Protein 6MFU (pdb70)

InterPro domains:
  IPR008144 Guanylate kinase-like domain [PS50052] (11-196)
  IPR008145 Guanylate kinase/L-type calcium channel beta subunit [PF00625] (11-194)
  IPR008145 Guanylate kinase/L-type calcium channel beta subunit [SM00072] (10-199)
  IPR017665 Guanylate kinase [TIGR03263] (13-195)
  IPR020590 Guanylate kinase, conserved site [PS00856] (46-63)
  IPR027417 P-loop containing nucleoside triphosphate hydrolase [G3DSA:3.40.50.300] (14-191)
  IPR027417 P-loop containing nucleoside triphosphate hydrolase [SSF52540] (12-195)

B-factor: mean 25.04, std 10.77, range [9.56, 78.14]

Foldseek 3Di:
DDFFDPVQQQAAAEEEEFPLQQPVVLVVVLCVVPPPAEAEQAKAKQDDDFPVDDQPPNHPHDHPVVVVVCVVVVQFLDKDDALRMIITGGPVSVVVTPPHRYYYYDYDRRVVSCVVRQVVDVPRHHHAYEYEYEQELVSSLCSNVVVVGDDPSSLLRSLVSNLVRVVVVLVVPHQAYAYPDPSVLSSVLVNCCSSVPPCNSPSHDDHDDYDSVVSD/DAFDPVQFQAAAEEEAFPLQQPVVLVVVLCVVPPPQEAEQAKAKQDDDFPPDDQPPNHPHDHPVVVVVCVVVVQFLDKDDALRMIITGGPVSVVVTPPHHYYYYDYDVRVVSCVVCQVVDVPRHHHAYEYEYELEVVSSLCSNVVVVGDDPSSLLRRLVSNLVRVVVVLVVPGQAYAYPDDSVLSSVLVNCCSRVPPCNSPSHDDRDDYDSVVSD/DDFFDPVQFQAAEEEEEFPLQQPVVLVVVLCVVPPPAEAEQAKAKQDDDFPPDDQPPNHPHDHPVVVVVCVVVVQFLDKDDALRMIITGGPVSVVVIPPHHYYYYDYDRRVVSCVVCQVVDVVRHHHAYEYEYEQEVVSSLCSNVVVVRDDPSSSLRRLVSNLVRVVVVLVVPHQAYAHPDPSVLSSVLVNCCSSVPPCNSPSHDDHHPYDSVVSD/DFFDPVQQQAAEEEEAFPLQQPVVLVVVLCVVPPPAEAEQAKAKQDDDFPVDDQPPNHPHDHPVVVVVCVVVVQFLDKDDALRMIITGGPVSVVVTPPHHYYYYDYDRRVVSCVVCQVVDVPRHHYAYEYEYEQEVVSSLCRNVVVPGDDPSSLLRRLVSNLVRVVVVVVVPHQAYAYPDPSVLSSVLVNCCSSVPPCNSVSHDDHHPYDSVVSD

Secondary structure (DSSP, 8-state):
-PPPPHHHHTS-EEEE--TTSSHHHHHHHHHHHSTTTEEE--EEESSPPPTT--BTTTEEE--HHHHHHHHHTT-EEEEEEETTEEEEEEHHHHHTTTTSEEEEE--HHHHHHHHHHGGGSSSPP--EEEEEE-S-HHHHHHHHHHH--S-HHHHHHHHHHHHHHHHHHTT--SSEEEE-SSHHHHHHHHHHHHHT-TTGGG-PPPPPP--GGGG-/-PPPHHHHTS-EEEE--TTSSHHHHHHHHHHHSTTTEEE--EEE-SPPPTT--BTTTEEE--HHHHHHHHHTT-EEEEEEETTEEEEEEHHHHHTTTTSEEEEE--HHHHHHHHHHGGGSSSPP--EEEEEE-S-HHHHHHHHHHT----HHHHHHHHHHHHHHHHHHTTT-SSEEEE-SSHHHHHHHHHHHHHT-TTGGG-PPPPPP--GGGG-/-PPPPHHHHTS-EEEE--TTSSHHHHHHHHHHHSTTTEEE--EEESSPPPTT--BTTTEEE--HHHHHHHHHTT-EEEEEEETTEEEEEEHHHHHTTTTSEEEEE--HHHHHHHHHHGGGSSSPP--EEEEEE-S-HHHHHHHHHHH--S-HHHHHHHHHHHHHHHHHHTT--SSEEEE-SSHHHHHHHHHHHHHT-TTGGGS--PPP---GGGG-/-PPPHHHHTS-EEEE--TTSSHHHHHHHHHHHSTTTEEE--EEESSPPPTT--BTTTEEE--HHHHHHHHHTT-EEEEEEETTEEEEEEHHHHHTTTTSEEEEE--HHHHHHHHHHGGGSSSPP--EEEEEE-S-HHHHHHHHHHH--S-HHHHHHHHHHHHHHHHHHTTT-SSEEEE-SSHHHHHHHHHHHHHT-TTGGG---PPP---GGGG-

Organism: Cryptococcus neoformans (strain H99 / ATCC 208821 / CBS 10515 / FGSC 9487) (NCBI:txid235443)

Radius of gyration: 35.66 Å; Cα contacts (8 Å, |Δi|>4): 1649; chains: 4; bounding box: 73×73×97 Å

Structure (mmCIF, N/CA/C/O backbone):
data_6MFU
#
_entry.id   6MFU
#
_cell.length_a   58.670
_cell.length_b   99.150
_cell.length_c   90.050
_cell.angle_alpha   90.000
_cell.angle_beta   91.230
_cell.angle_gamma   90.000
#
_symmetry.space_group_name_H-M   'P 1 21 1'
#
loop_
_entity.id
_entity.type
_entity.pdbx_description
1 polymer 'Guanylate kinase'
2 non-polymer "GUANOSINE-5'-MONOPHOSPHATE"
3 non-polymer "ADENOSINE-5'-DIPHOSPHATE"
4 water water
#
loop_
_atom_site.group_PDB
_atom_site.id
_atom_site.type_symbol
_atom_site.label_atom_id
_atom_site.label_alt_id
_atom_site.label_comp_id
_atom_site.label_asym_id
_atom_site.label_entity_id
_atom_site.label_seq_id
_atom_site.pdbx_PDB_ins_code
_atom_site.Cartn_x
_atom_site.Cartn_y
_atom_site.Cartn_z
_atom_site.occupancy
_atom_site.B_iso_or_equiv
_atom_site.auth_seq_id
_atom_site.auth_comp_id
_atom_site.auth_asym_id
_atom_site.auth_atom_id
_atom_site.pdbx_PDB_model_num
ATOM 1 N N . SER A 1 10 ? 40.276 -1.392 -4.033 1.00 60.81 2 SER A N 1
ATOM 2 C CA . SER A 1 10 ? 40.399 -0.609 -2.808 1.00 60.38 2 SER A CA 1
ATOM 3 C C . SER A 1 10 ? 39.173 0.285 -2.618 1.00 53.92 2 SER A C 1
ATOM 4 O O . SER A 1 10 ? 38.223 0.213 -3.400 1.00 53.82 2 SER A O 1
ATOM 7 N N . ARG A 1 11 ? 39.186 1.112 -1.570 1.00 48.15 3 ARG A N 1
ATOM 8 C CA . ARG A 1 11 ? 38.080 2.021 -1.323 1.00 43.76 3 ARG A CA 1
ATOM 9 C C . ARG A 1 11 ? 38.017 3.070 -2.430 1.00 38.55 3 ARG A C 1
ATOM 10 O O . ARG A 1 11 ? 39.023 3.356 -3.084 1.00 42.05 3 ARG A O 1
ATOM 18 N N . PRO A 1 12 ? 36.840 3.642 -2.670 1.00 33.04 4 PRO A N 1
ATOM 19 C CA . PRO A 1 12 ? 36.723 4.688 -3.688 1.00 29.01 4 PRO A CA 1
ATOM 20 C C . PRO A 1 12 ? 37.435 5.959 -3.248 1.00 24.78 4 PRO A C 1
ATOM 21 O O . PRO A 1 12 ? 37.800 6.143 -2.081 1.00 23.89 4 PRO A O 1
ATOM 25 N N . ILE A 1 13 ? 37.620 6.855 -4.219 1.00 21.10 5 ILE A N 1
ATOM 26 C CA . ILE A 1 13 ? 38.170 8.169 -3.910 1.00 17.34 5 ILE A CA 1
ATOM 27 C C . ILE A 1 13 ? 37.234 8.901 -2.957 1.00 18.43 5 ILE A C 1
ATOM 28 O O . ILE A 1 13 ? 36.005 8.761 -3.030 1.00 22.18 5 ILE A O 1
ATOM 33 N N . ASN A 1 14 ? 37.818 9.642 -2.028 1.00 17.29 6 ASN A N 1
ATOM 34 C CA . ASN A 1 14 ? 37.050 10.444 -1.078 1.00 17.50 6 ASN A CA 1
ATOM 35 C C . ASN A 1 14 ? 36.315 11.552 -1.822 1.00 16.87 6 ASN A C 1
ATOM 36 O O . ASN A 1 14 ? 36.959 12.391 -2.460 1.00 17.71 6 ASN A O 1
ATOM 41 N N . PRO A 1 15 ? 34.981 11.597 -1.776 1.00 16.54 7 PRO A N 1
ATOM 42 C CA . PRO A 1 15 ? 34.264 12.692 -2.455 1.00 17.85 7 PRO A CA 1
ATOM 43 C C . PRO A 1 15 ? 34.763 14.070 -2.071 1.00 16.95 7 PRO A C 1
ATOM 44 O O . PRO A 1 15 ? 34.660 15.020 -2.861 1.00 18.73 7 PRO A O 1
ATOM 48 N N . ASP A 1 16 ? 35.318 14.210 -0.868 1.00 17.17 8 ASP A N 1
ATOM 49 C CA . ASP A 1 16 ? 35.741 15.513 -0.386 1.00 15.56 8 ASP A CA 1
ATOM 50 C C . ASP A 1 16 ? 36.987 16.031 -1.078 1.00 16.73 8 ASP A C 1
ATOM 51 O O . ASP A 1 16 ? 37.327 17.208 -0.907 1.00 20.57 8 ASP A O 1
ATOM 56 N N . VAL A 1 17 ? 37.700 15.195 -1.834 1.00 15.58 9 VAL A N 1
ATOM 57 C CA . VAL A 1 17 ? 38.888 15.674 -2.525 1.00 16.77 9 VAL A CA 1
ATOM 58 C C . VAL A 1 17 ? 38.734 15.649 -4.028 1.00 16.93 9 VAL A C 1
ATOM 59 O O . VAL A 1 17 ? 39.608 16.185 -4.719 1.00 16.34 9 VAL A O 1
ATOM 63 N N . VAL A 1 18 ? 37.646 15.082 -4.559 1.00 15.61 10 VAL A N 1
ATOM 64 C CA A VAL A 1 18 ? 37.476 14.951 -6.013 0.60 16.67 10 VAL A CA 1
ATOM 65 C CA B VAL A 1 18 ? 37.582 14.939 -6.009 0.40 17.35 10 VAL A CA 1
ATOM 66 C C . VAL A 1 18 ? 37.611 16.299 -6.697 1.00 19.03 10 VAL A C 1
ATOM 67 O O . VAL A 1 18 ? 38.188 16.420 -7.786 1.00 20.60 10 VAL A O 1
ATOM 74 N N . ASN A 1 19 ? 37.049 17.340 -6.084 1.00 20.82 11 ASN A N 1
ATOM 75 C CA . ASN A 1 19 ? 37.034 18.642 -6.730 1.00 20.90 11 ASN A CA 1
ATOM 76 C C . ASN A 1 19 ? 38.113 19.566 -6.186 1.00 20.49 11 ASN A C 1
ATOM 77 O O . ASN A 1 19 ? 38.049 20.782 -6.397 1.00 25.34 11 ASN A O 1
ATOM 82 N N . ARG A 1 20 ? 39.122 19.005 -5.525 1.00 15.24 12 ARG A N 1
ATOM 83 C CA . ARG A 1 20 ? 40.274 19.746 -5.021 1.00 14.98 12 ARG A CA 1
ATOM 84 C C . ARG A 1 20 ? 41.496 19.316 -5.819 1.00 15.17 12 ARG A C 1
ATOM 85 O O . ARG A 1 20 ? 42.087 18.269 -5.524 1.00 16.46 12 ARG A O 1
ATOM 93 N N . PRO A 1 21 ? 41.900 20.058 -6.845 1.00 15.88 13 PRO A N 1
ATOM 94 C CA . PRO A 1 21 ? 43.041 19.623 -7.656 1.00 14.67 13 PRO A CA 1
ATOM 95 C C . PRO A 1 21 ? 44.262 19.363 -6.795 1.00 14.93 13 PRO A C 1
ATOM 96 O O . PRO A 1 21 ? 44.564 20.128 -5.879 1.00 15.83 13 PRO A O 1
ATOM 100 N N . LEU A 1 22 ? 44.947 18.251 -7.082 1.00 13.26 14 LEU A N 1
ATOM 101 C CA . LEU A 1 22 ? 46.190 17.913 -6.399 1.00 14.63 14 LEU A CA 1
ATOM 102 C C . LEU A 1 22 ? 47.338 18.455 -7.237 1.00 14.03 14 LEU A C 1
ATOM 103 O O . LEU A 1 22 ? 47.493 18.081 -8.399 1.00 14.01 14 LEU A O 1
ATOM 108 N N . VAL A 1 23 ? 48.091 19.388 -6.678 1.00 13.77 15 VAL A N 1
ATOM 109 C CA . VAL A 1 23 ? 49.159 20.061 -7.396 1.00 13.41 15 VAL A CA 1
ATOM 110 C C . VAL A 1 23 ? 50.452 19.523 -6.814 1.00 16.21 15 VAL A C 1
ATOM 111 O O . VAL A 1 23 ? 50.712 19.688 -5.616 1.00 18.88 15 VAL A O 1
ATOM 115 N N . ILE A 1 24 ? 51.249 18.849 -7.641 1.00 14.46 16 ILE A N 1
ATOM 116 C CA A ILE A 1 24 ? 52.491 18.223 -7.210 0.69 15.64 16 ILE A CA 1
ATOM 117 C CA B ILE A 1 24 ? 52.493 18.243 -7.181 0.31 16.04 16 ILE A CA 1
ATOM 118 C C . ILE A 1 24 ? 53.657 19.035 -7.753 1.00 14.94 16 ILE A C 1
ATOM 119 O O . ILE A 1 24 ? 53.703 19.331 -8.954 1.00 17.77 16 ILE A O 1
ATOM 128 N N . CYS A 1 25 ? 54.603 19.378 -6.882 1.00 16.20 17 CYS A N 1
ATOM 129 C CA A CYS A 1 25 ? 55.740 20.224 -7.216 0.29 16.93 17 CYS A CA 1
ATOM 130 C CA B CYS A 1 25 ? 55.767 20.106 -7.342 0.71 17.62 17 CYS A CA 1
ATOM 131 C C . CYS A 1 25 ? 56.990 19.607 -6.601 1.00 16.46 17 CYS A C 1
ATOM 132 O O . CYS A 1 25 ? 56.904 18.917 -5.594 1.00 18.87 17 CYS A O 1
ATOM 137 N N . GLY A 1 26 ? 58.147 19.885 -7.184 1.00 18.44 18 GLY A N 1
ATOM 138 C CA . GLY A 1 26 ? 59.372 19.464 -6.553 1.00 18.31 18 GLY A CA 1
ATOM 139 C C . GLY A 1 26 ? 60.505 19.632 -7.531 1.00 18.30 18 GLY A C 1
ATOM 140 O O . GLY A 1 26 ? 60.287 19.787 -8.741 1.00 17.46 18 GLY A O 1
ATOM 141 N N . PRO A 1 27 ? 61.736 19.590 -7.022 1.00 17.91 19 PRO A N 1
ATOM 142 C CA . PRO A 1 27 ? 62.912 19.801 -7.878 1.00 18.42 19 PRO A CA 1
ATOM 143 C C . PRO A 1 27 ? 62.964 18.803 -9.024 1.00 20.60 19 PRO A C 1
ATOM 144 O O . PRO A 1 27 ? 62.573 17.643 -8.884 1.00 19.41 19 PRO A O 1
ATOM 148 N N . SER A 1 28 ? 63.437 19.271 -10.170 1.00 18.91 20 SER A N 1
ATOM 149 C CA . SER A 1 28 ? 63.554 18.398 -11.328 1.00 18.04 20 SER A CA 1
ATOM 150 C C . SER A 1 28 ? 64.478 17.222 -11.019 1.00 21.89 20 SER A C 1
ATOM 151 O O . SER A 1 28 ? 65.584 17.405 -10.501 1.00 21.03 20 SER A O 1
ATOM 154 N N . GLY A 1 29 ? 64.022 16.011 -11.348 1.00 21.92 21 GLY A N 1
ATOM 155 C CA . GLY A 1 29 ? 64.761 14.797 -11.054 1.00 20.57 21 GLY A CA 1
ATOM 156 C C . GLY A 1 29 ? 64.360 14.113 -9.761 1.00 20.06 21 GLY A C 1
ATOM 157 O O . GLY A 1 29 ? 64.884 13.036 -9.465 1.00 22.75 21 GLY A O 1
ATOM 158 N N . THR A 1 30 ? 63.458 14.709 -8.979 1.00 18.56 22 THR A N 1
ATOM 159 C CA . THR A 1 30 ? 63.085 14.092 -7.711 1.00 18.36 22 THR A CA 1
ATOM 160 C C . THR A 1 30 ? 62.355 12.773 -7.921 1.00 20.79 22 THR A C 1
ATOM 161 O O . THR A 1 30 ? 62.556 11.819 -7.153 1.00 22.03 22 THR A O 1
ATOM 165 N N . GLY A 1 31 ? 61.478 12.708 -8.929 1.00 18.16 23 GLY A N 1
ATOM 166 C CA . GLY A 1 31 ? 60.715 11.503 -9.203 1.00 18.28 23 GLY A CA 1
ATOM 167 C C . GLY A 1 31 ? 59.220 11.703 -9.375 1.00 19.06 23 GLY A C 1
ATOM 168 O O . GLY A 1 31 ? 58.450 10.743 -9.252 1.00 20.62 23 GLY A O 1
ATOM 169 N N . LYS A 1 32 ? 58.802 12.932 -9.702 1.00 16.68 24 LYS A N 1
ATOM 170 C CA . LYS A 1 32 ? 57.382 13.239 -9.877 1.00 16.65 24 LYS A CA 1
ATOM 171 C C . LYS A 1 32 ? 56.746 12.364 -10.960 1.00 16.91 24 LYS A C 1
ATOM 172 O O . LYS A 1 32 ? 55.721 11.718 -10.733 1.00 18.50 24 LYS A O 1
ATOM 178 N N . SER A 1 33 ? 57.331 12.348 -12.161 1.00 18.49 25 SER A N 1
ATOM 179 C CA A SER A 1 33 ? 56.744 11.562 -13.238 0.43 19.25 25 SER A CA 1
ATOM 180 C CA B SER A 1 33 ? 56.760 11.561 -13.246 0.57 19.30 25 SER A CA 1
ATOM 181 C C . SER A 1 33 ? 56.740 10.076 -12.904 1.00 21.02 25 SER A C 1
ATOM 182 O O . SER A 1 33 ? 55.762 9.370 -13.191 1.00 19.73 25 SER A O 1
ATOM 187 N N . THR A 1 34 ? 57.825 9.582 -12.299 1.00 17.83 26 THR A N 1
ATOM 188 C CA . THR A 1 34 ? 57.908 8.179 -11.925 1.00 19.27 26 THR A CA 1
ATOM 189 C C . THR A 1 34 ? 56.771 7.802 -10.985 1.00 22.70 26 THR A C 1
ATOM 190 O O . THR A 1 34 ? 56.085 6.796 -11.194 1.00 20.48 26 THR A O 1
ATOM 194 N N . LEU A 1 35 ? 56.558 8.607 -9.940 1.00 19.18 27 LEU A N 1
ATOM 195 C CA . LEU A 1 35 ? 55.525 8.272 -8.970 1.00 18.48 27 LEU A CA 1
ATOM 196 C C . LEU A 1 35 ? 54.132 8.415 -9.571 1.00 17.55 27 LEU A C 1
ATOM 197 O O . LEU A 1 35 ? 53.246 7.598 -9.286 1.00 21.01 27 LEU A O 1
ATOM 202 N N . LEU A 1 36 ? 53.912 9.449 -10.395 1.00 18.77 28 LEU A N 1
ATOM 203 C CA . LEU A 1 36 ? 52.588 9.644 -10.982 1.00 18.85 28 LEU A CA 1
ATOM 204 C C . LEU A 1 36 ? 52.227 8.503 -11.916 1.00 21.52 28 LEU A C 1
ATOM 205 O O . LEU A 1 36 ? 51.075 8.051 -11.940 1.00 21.28 28 LEU A O 1
ATOM 210 N N . LYS A 1 37 ? 53.197 8.011 -12.688 1.00 20.58 29 LYS A N 1
ATOM 211 C CA . LYS A 1 37 ? 52.892 6.897 -13.567 1.00 20.12 29 LYS A CA 1
ATOM 212 C C . LYS A 1 37 ? 52.390 5.703 -12.771 1.00 22.35 29 LYS A C 1
ATOM 213 O O . LYS A 1 37 ? 51.428 5.040 -13.171 1.00 23.36 29 LYS A O 1
ATOM 219 N N . THR A 1 38 ? 53.009 5.427 -11.627 1.00 22.86 30 THR A N 1
ATOM 220 C CA . THR A 1 38 ? 52.565 4.305 -10.812 1.00 20.50 30 THR A CA 1
ATOM 221 C C . THR A 1 38 ? 51.200 4.586 -10.192 1.00 23.99 30 THR A C 1
ATOM 222 O O . THR A 1 38 ? 50.353 3.694 -10.109 1.00 21.92 30 THR A O 1
ATOM 226 N N . LEU A 1 39 ? 50.966 5.822 -9.758 1.00 21.22 31 LEU A N 1
ATOM 227 C CA . LEU A 1 39 ? 49.664 6.158 -9.193 1.00 19.51 31 LEU A CA 1
ATOM 228 C C . LEU A 1 39 ? 48.542 5.879 -10.188 1.00 20.38 31 LEU A C 1
ATOM 229 O O . LEU A 1 39 ? 47.537 5.242 -9.850 1.00 21.71 31 LEU A O 1
ATOM 234 N N . PHE A 1 40 ? 48.716 6.325 -11.434 1.00 20.70 32 PHE A N 1
ATOM 235 C CA A PHE A 1 40 ? 47.658 6.169 -12.426 0.47 21.19 32 PHE A CA 1
ATOM 236 C CA B PHE A 1 40 ? 47.662 6.171 -12.431 0.53 21.17 32 PHE A CA 1
ATOM 237 C C . PHE A 1 40 ? 47.445 4.713 -12.811 1.00 24.78 32 PHE A C 1
ATOM 238 O O . PHE A 1 40 ? 46.320 4.319 -13.134 1.00 27.51 32 PHE A O 1
ATOM 253 N N . GLU A 1 41 ? 48.492 3.894 -12.781 1.00 23.28 33 GLU A N 1
ATOM 254 C CA A GLU A 1 41 ? 48.309 2.468 -13.020 0.54 26.43 33 GLU A CA 1
ATOM 255 C CA B GLU A 1 41 ? 48.244 2.487 -13.047 0.46 26.31 33 GLU A CA 1
ATOM 256 C C . GLU A 1 41 ? 47.588 1.803 -11.854 1.00 25.70 33 GLU A C 1
ATOM 257 O O . GLU A 1 41 ? 46.816 0.860 -12.047 1.00 28.21 33 GLU A O 1
ATOM 268 N N . SER A 1 42 ? 47.836 2.277 -10.633 1.00 25.02 34 SER A N 1
ATOM 269 C CA A SER A 1 42 ? 47.214 1.689 -9.449 0.56 23.26 34 SER A CA 1
ATOM 270 C CA B SER A 1 42 ? 47.198 1.648 -9.486 0.44 23.14 34 SER A CA 1
ATOM 271 C C . SER A 1 42 ? 45.743 2.067 -9.322 1.00 24.97 34 SER A C 1
ATOM 272 O O . SER A 1 42 ? 44.963 1.319 -8.722 1.00 25.98 34 SER A O 1
ATOM 277 N N . GLN A 1 43 ? 45.357 3.233 -9.841 1.00 21.30 35 GLN A N 1
ATOM 278 C CA . GLN A 1 43 ? 43.994 3.746 -9.703 1.00 22.06 35 GLN A CA 1
ATOM 279 C C . GLN A 1 43 ? 43.497 4.217 -11.063 1.00 21.82 35 GLN A C 1
ATOM 280 O O . GLN A 1 43 ? 43.343 5.419 -11.298 1.00 23.38 35 GLN A O 1
ATOM 286 N N . PRO A 1 44 ? 43.223 3.297 -11.983 1.00 26.71 36 PRO A N 1
ATOM 287 C CA . PRO A 1 44 ? 42.756 3.717 -13.308 1.00 28.73 36 PRO A CA 1
ATOM 288 C C . PRO A 1 44 ? 41.364 4.331 -13.243 1.00 27.41 36 PRO A C 1
ATOM 289 O O . PRO A 1 44 ? 40.582 4.085 -12.317 1.00 28.76 36 PRO A O 1
ATOM 293 N N . ASN A 1 45 ? 41.081 5.179 -14.236 1.00 24.25 37 ASN A N 1
ATOM 294 C CA . ASN A 1 45 ? 39.782 5.838 -14.400 1.00 31.31 37 ASN A CA 1
ATOM 295 C C . ASN A 1 45 ? 39.381 6.680 -13.193 1.00 28.68 37 ASN A C 1
ATOM 296 O O . ASN A 1 45 ? 38.188 6.902 -12.957 1.00 36.76 37 ASN A O 1
ATOM 301 N N . THR A 1 46 ? 40.344 7.127 -12.398 1.00 21.70 38 THR A N 1
ATOM 302 C CA . THR A 1 46 ? 40.073 7.937 -11.216 1.00 19.64 38 THR A CA 1
ATOM 303 C C . THR A 1 46 ? 40.593 9.356 -11.340 1.00 21.15 38 THR A C 1
ATOM 304 O O . THR A 1 46 ? 39.930 10.309 -10.909 1.00 24.04 38 THR A O 1
ATOM 308 N N . PHE A 1 47 ? 41.771 9.520 -11.923 1.00 19.84 39 PHE A N 1
ATOM 309 C CA . PHE A 1 47 ? 42.458 10.797 -11.971 1.00 16.87 39 PHE A CA 1
ATOM 310 C C . PHE A 1 47 ? 42.521 11.316 -13.398 1.00 20.31 39 PHE A C 1
ATOM 311 O O . PHE A 1 47 ? 42.486 10.544 -14.358 1.00 22.75 39 PHE A O 1
ATOM 319 N N . GLY A 1 48 ? 42.583 12.635 -13.517 1.00 18.21 40 GLY A N 1
ATOM 320 C CA . GLY A 1 48 ? 42.881 13.246 -14.800 1.00 18.45 40 GLY A CA 1
ATOM 321 C C . GLY A 1 48 ? 44.207 13.963 -14.709 1.00 19.31 40 GLY A C 1
ATOM 322 O O . GLY A 1 48 ? 44.390 14.817 -13.829 1.00 20.13 40 GLY A O 1
ATOM 323 N N . PHE A 1 49 ? 45.141 13.640 -15.599 1.00 17.59 41 PHE A N 1
ATOM 324 C CA . PHE A 1 49 ? 46.430 14.314 -15.604 1.00 15.50 41 PHE A CA 1
ATOM 325 C C . PHE A 1 49 ? 46.333 15.544 -16.491 1.00 16.10 41 PHE A C 1
ATOM 326 O O . PHE A 1 49 ? 46.058 15.425 -17.692 1.00 17.56 41 PHE A O 1
ATOM 334 N N . SER A 1 50 ? 46.541 16.721 -15.899 1.00 14.52 42 SER A N 1
ATOM 335 C CA . SER A 1 50 ? 46.516 17.949 -16.672 1.00 13.35 42 SER A CA 1
ATOM 336 C C . SER A 1 50 ? 47.668 17.956 -17.670 1.00 16.03 42 SER A C 1
ATOM 337 O O . SER A 1 50 ? 48.837 17.893 -17.280 1.00 15.58 42 SER A O 1
ATOM 340 N N . VAL A 1 51 ? 47.341 18.095 -18.953 1.00 13.69 43 VAL A N 1
ATOM 341 C CA . VAL A 1 51 ? 48.344 18.126 -20.015 1.00 13.67 43 VAL A CA 1
ATOM 342 C C . VAL A 1 51 ? 48.739 19.584 -20.246 1.00 13.71 43 VAL A C 1
ATOM 343 O O . VAL A 1 51 ? 48.014 20.349 -20.885 1.00 15.23 43 VAL A O 1
ATOM 347 N N . SER A 1 52 ? 49.869 19.974 -19.668 1.00 15.24 44 SER A N 1
ATOM 348 C CA . SER A 1 52 ? 50.449 21.300 -19.840 1.00 13.80 44 SER A CA 1
ATOM 349 C C . SER A 1 52 ? 50.923 21.523 -21.268 1.00 13.09 44 SER A C 1
ATOM 350 O O . SER A 1 52 ? 51.243 20.589 -22.008 1.00 15.06 44 SER A O 1
ATOM 353 N N . HIS A 1 53 ? 50.997 22.797 -21.644 1.00 14.72 45 HIS A N 1
ATOM 354 C CA . HIS A 1 53 ? 51.771 23.199 -22.811 1.00 13.57 45 HIS A CA 1
ATOM 355 C C . HIS A 1 53 ? 53.209 23.454 -22.414 1.00 14.19 45 HIS A C 1
ATOM 356 O O . HIS A 1 53 ? 53.481 23.948 -21.316 1.00 14.71 45 HIS A O 1
ATOM 363 N N . THR A 1 54 ? 54.139 23.122 -23.317 1.00 13.68 46 THR A N 1
ATOM 364 C CA . THR A 1 54 ? 55.527 23.515 -23.128 1.00 14.55 46 THR A CA 1
ATOM 365 C C . THR A 1 54 ? 56.149 23.867 -24.465 1.00 14.42 46 THR A C 1
ATOM 366 O O . THR A 1 54 ? 55.729 23.381 -25.521 1.00 16.24 46 THR A O 1
ATOM 370 N N . THR A 1 55 ? 57.166 24.725 -24.400 1.00 17.54 47 THR A N 1
ATOM 371 C CA . THR A 1 55 ? 57.991 25.020 -25.568 1.00 15.71 47 THR A CA 1
ATOM 372 C C . THR A 1 55 ? 59.270 24.195 -25.599 1.00 16.32 47 THR A C 1
ATOM 373 O O . THR A 1 55 ? 60.027 24.297 -26.573 1.00 20.22 47 THR A O 1
ATOM 377 N N . ARG A 1 56 ? 59.556 23.405 -24.558 1.00 17.04 48 ARG A N 1
ATOM 378 C CA . ARG A 1 56 ? 60.725 22.544 -24.659 1.00 19.87 48 ARG A CA 1
ATOM 379 C C . ARG A 1 56 ? 60.468 21.414 -25.659 1.00 20.85 48 ARG A C 1
ATOM 380 O O . ARG A 1 56 ? 59.332 21.129 -26.046 1.00 21.50 48 ARG A O 1
ATOM 388 N N . LYS A 1 57 ? 61.541 20.767 -26.071 1.00 22.18 49 LYS A N 1
ATOM 389 C CA . LYS A 1 57 ? 61.408 19.688 -27.041 1.00 24.03 49 LYS A CA 1
ATOM 390 C C . LYS A 1 57 ? 61.056 18.375 -26.344 1.00 23.32 49 LYS A C 1
ATOM 391 O O . LYS A 1 57 ? 61.441 18.148 -25.195 1.00 23.27 49 LYS A O 1
ATOM 397 N N . PRO A 1 58 ? 60.309 17.502 -27.012 1.00 21.92 50 PRO A N 1
ATOM 398 C CA . PRO A 1 58 ? 59.989 16.197 -26.419 1.00 23.04 50 PRO A CA 1
ATOM 399 C C . PRO A 1 58 ? 61.230 15.360 -26.147 1.00 23.59 50 PRO A C 1
ATOM 400 O O . PRO A 1 58 ? 62.205 15.368 -26.913 1.00 27.73 50 PRO A O 1
ATOM 404 N N . ARG A 1 59 ? 61.164 14.623 -25.041 1.00 23.50 51 ARG A N 1
ATOM 405 C CA . ARG A 1 59 ? 62.117 13.581 -24.706 1.00 23.22 51 ARG A CA 1
ATOM 406 C C . ARG A 1 59 ? 61.759 12.301 -25.439 1.00 24.45 51 ARG A C 1
ATOM 407 O O . ARG A 1 59 ? 60.615 12.119 -25.869 1.00 24.81 51 ARG A O 1
ATOM 415 N N A PRO A 1 60 ? 62.720 11.392 -25.586 0.45 25.99 52 PRO A N 1
ATOM 416 N N B PRO A 1 60 ? 62.714 11.377 -25.575 0.55 26.00 52 PRO A N 1
ATOM 417 C CA A PRO A 1 60 ? 62.395 10.070 -26.124 0.45 27.35 52 PRO A CA 1
ATOM 418 C CA B PRO A 1 60 ? 62.454 10.172 -26.385 0.55 27.44 52 PRO A CA 1
ATOM 419 C C A PRO A 1 60 ? 61.297 9.421 -25.297 0.45 30.64 52 PRO A C 1
ATOM 420 C C B PRO A 1 60 ? 61.194 9.406 -26.007 0.55 30.09 52 PRO A C 1
ATOM 421 O O A PRO A 1 60 ? 61.287 9.503 -24.067 0.45 27.40 52 PRO A O 1
ATOM 422 O O B PRO A 1 60 ? 60.505 8.897 -26.899 0.55 32.30 52 PRO A O 1
ATOM 429 N N A GLY A 1 61 ? 60.344 8.808 -25.988 0.45 30.74 53 GLY A N 1
ATOM 430 N N B GLY A 1 61 ? 60.857 9.324 -24.721 0.55 28.91 53 GLY A N 1
ATOM 431 C CA A GLY A 1 61 ? 59.224 8.181 -25.342 0.45 31.93 53 GLY A CA 1
ATOM 432 C CA B GLY A 1 61 ? 59.716 8.530 -24.304 0.55 30.06 53 GLY A CA 1
ATOM 433 C C A GLY A 1 61 ? 58.051 9.099 -25.073 0.45 30.35 53 GLY A C 1
ATOM 434 C C B GLY A 1 61 ? 58.408 9.289 -24.193 0.55 29.47 53 GLY A C 1
ATOM 435 O O A GLY A 1 61 ? 56.918 8.616 -24.996 0.45 29.59 53 GLY A O 1
ATOM 436 O O B GLY A 1 61 ? 57.500 8.854 -23.477 0.55 28.19 53 GLY A O 1
ATOM 437 N N . GLU A 1 62 ? 58.281 10.403 -24.916 1.00 30.76 54 GLU A N 1
ATOM 438 C CA . GLU A 1 62 ? 57.153 11.316 -24.771 1.00 24.00 54 GLU A CA 1
ATOM 439 C C . GLU A 1 62 ? 56.357 11.395 -26.066 1.00 29.08 54 GLU A C 1
ATOM 440 O O . GLU A 1 62 ? 56.900 11.228 -27.163 1.00 31.16 54 GLU A O 1
ATOM 446 N N . GLU A 1 63 ? 55.055 11.643 -25.921 1.00 25.07 55 GLU A N 1
ATOM 447 C CA . GLU A 1 63 ? 54.138 11.786 -27.046 1.00 26.13 55 GLU A CA 1
ATOM 448 C C . GLU A 1 63 ? 53.378 13.096 -26.923 1.00 25.31 55 GLU A C 1
ATOM 449 O O . GLU A 1 63 ? 52.872 13.432 -25.847 1.00 22.39 55 GLU A O 1
ATOM 455 N N . ASN A 1 64 ? 53.277 13.820 -28.037 1.00 24.74 56 ASN A N 1
ATOM 456 C CA . ASN A 1 64 ? 52.511 15.057 -28.049 1.00 20.77 56 ASN A CA 1
ATOM 457 C C . ASN A 1 64 ? 51.061 14.766 -27.689 1.00 22.71 56 ASN A C 1
ATOM 458 O O . ASN A 1 64 ? 50.451 13.837 -28.231 1.00 27.74 56 ASN A O 1
ATOM 463 N N . GLY A 1 65 ? 50.521 15.546 -26.752 1.00 21.48 57 GLY A N 1
ATOM 464 C CA . GLY A 1 65 ? 49.173 15.347 -26.270 1.00 21.60 57 GLY A CA 1
ATOM 465 C C . GLY A 1 65 ? 49.057 14.447 -25.057 1.00 24.57 57 GLY A C 1
ATOM 466 O O . GLY A 1 65 ? 47.966 14.356 -24.469 1.00 23.57 57 GLY A O 1
ATOM 467 N N . ARG A 1 66 ? 50.143 13.786 -24.654 1.00 19.19 58 ARG A N 1
ATOM 468 C CA . ARG A 1 66 ? 50.123 12.888 -23.504 1.00 20.21 58 ARG A CA 1
ATOM 469 C C . ARG A 1 66 ? 50.838 13.547 -22.333 1.00 21.80 58 ARG A C 1
ATOM 470 O O . ARG A 1 66 ? 50.187 13.966 -21.364 1.00 20.20 58 ARG A O 1
ATOM 478 N N . GLU A 1 67 ? 52.165 13.677 -22.405 1.00 20.14 59 GLU A N 1
ATOM 479 C CA . GLU A 1 67 ? 52.900 14.316 -21.321 1.00 18.94 59 GLU A CA 1
ATOM 480 C C . GLU A 1 67 ? 52.733 15.830 -21.364 1.00 19.29 59 GLU A C 1
ATOM 481 O O . GLU A 1 67 ? 52.665 16.483 -20.317 1.00 17.96 59 GLU A O 1
ATOM 487 N N . TYR A 1 68 ? 52.679 16.389 -22.572 1.00 16.68 60 TYR A N 1
ATOM 488 C CA . TYR A 1 68 ? 52.617 17.823 -22.832 1.00 15.13 60 TYR A CA 1
ATOM 489 C C . TYR A 1 68 ? 51.942 18.025 -24.169 1.00 17.22 60 TYR A C 1
ATOM 490 O O . TYR A 1 68 ? 51.926 17.122 -25.002 1.00 18.97 60 TYR A O 1
ATOM 499 N N . HIS A 1 69 ? 51.398 19.226 -24.354 1.00 16.90 61 HIS A N 1
ATOM 500 C CA . HIS A 1 69 ? 51.152 19.775 -25.684 1.00 15.84 61 HIS A CA 1
ATOM 501 C C . HIS A 1 69 ? 52.415 20.541 -26.040 1.00 16.00 61 HIS A C 1
ATOM 502 O O . HIS A 1 69 ? 52.729 21.546 -25.400 1.00 16.30 61 HIS A O 1
ATOM 509 N N . PHE A 1 70 ? 53.161 20.051 -27.032 1.00 17.27 62 PHE A N 1
ATOM 510 C CA . PHE A 1 70 ? 54.425 20.666 -27.414 1.00 18.18 62 PHE A CA 1
ATOM 511 C C . PHE A 1 70 ? 54.159 21.719 -28.480 1.00 17.85 62 PHE A C 1
ATOM 512 O O . PHE A 1 70 ? 53.631 21.406 -29.554 1.00 21.49 62 PHE A O 1
ATOM 520 N N . VAL A 1 71 ? 54.510 22.966 -28.177 1.00 18.46 63 VAL A N 1
ATOM 521 C CA . VAL A 1 71 ? 54.247 24.085 -29.072 1.00 18.21 63 VAL A CA 1
ATOM 522 C C . VAL A 1 71 ? 55.497 24.946 -29.214 1.00 21.55 63 VAL A C 1
ATOM 523 O O . VAL A 1 71 ? 56.480 24.798 -28.483 1.00 20.51 63 VAL A O 1
ATOM 527 N N . THR A 1 72 ? 55.444 25.857 -30.179 1.00 20.63 64 THR A N 1
ATOM 528 C CA . THR A 1 72 ? 56.516 26.826 -30.315 1.00 21.45 64 THR A CA 1
ATOM 529 C C . THR A 1 72 ? 56.333 27.969 -29.332 1.00 20.14 64 THR A C 1
ATOM 530 O O . THR A 1 72 ? 55.244 28.189 -28.794 1.00 19.26 64 THR A O 1
ATOM 534 N N . LYS A 1 73 ? 57.415 28.727 -29.144 1.00 20.47 65 LYS A N 1
ATOM 535 C CA . LYS A 1 73 ? 57.370 29.891 -28.264 1.00 20.85 65 LYS A CA 1
ATOM 536 C C . LYS A 1 73 ? 56.352 30.912 -28.762 1.00 17.28 65 LYS A C 1
ATOM 537 O O . LYS A 1 73 ? 55.617 31.509 -27.962 1.00 19.82 65 LYS A O 1
ATOM 543 N N . GLU A 1 74 ? 56.286 31.123 -30.076 1.00 20.06 66 GLU A N 1
ATOM 544 C CA . GLU A 1 74 ? 55.316 32.080 -30.597 1.00 19.00 66 GLU A CA 1
ATOM 545 C C . GLU A 1 74 ? 53.891 31.588 -30.386 1.00 22.45 66 GLU A C 1
ATOM 546 O O . GLU A 1 74 ? 53.009 32.374 -30.025 1.00 20.00 66 GLU A O 1
ATOM 552 N N . GLU A 1 75 ? 53.646 30.294 -30.596 1.00 20.44 67 GLU A N 1
ATOM 553 C CA . GLU A 1 75 ? 52.336 29.721 -30.282 1.00 17.33 67 GLU A CA 1
ATOM 554 C C . GLU A 1 75 ? 51.998 29.875 -28.803 1.00 20.94 67 GLU A C 1
ATOM 555 O O . GLU A 1 75 ? 50.856 30.196 -28.441 1.00 18.28 67 GLU A O 1
ATOM 561 N N . PHE A 1 76 ? 52.971 29.611 -27.939 1.00 17.70 68 PHE A N 1
ATOM 562 C CA . PHE A 1 76 ? 52.744 29.716 -26.508 1.00 16.62 68 PHE A CA 1
ATOM 563 C C . PHE A 1 76 ? 52.337 31.136 -26.139 1.00 16.01 68 PHE A C 1
ATOM 564 O O . PHE A 1 76 ? 51.341 31.346 -25.435 1.00 14.18 68 PHE A O 1
ATOM 572 N N . MET A 1 77 ? 53.083 32.131 -26.632 1.00 15.18 69 MET A N 1
ATOM 573 C CA . MET A 1 77 ? 52.810 33.511 -26.239 1.00 15.99 69 MET A CA 1
ATOM 574 C C . MET A 1 77 ? 51.503 34.025 -26.833 1.00 16.79 69 MET A C 1
ATOM 575 O O . MET A 1 77 ? 50.851 34.894 -26.237 1.00 16.84 69 MET A O 1
ATOM 580 N N . GLU A 1 78 ? 51.114 33.527 -28.014 1.00 16.01 70 GLU A N 1
ATOM 581 C CA . GLU A 1 78 ? 49.785 33.834 -28.525 1.00 18.04 70 GLU A CA 1
ATOM 582 C C . GLU A 1 78 ? 48.714 33.314 -27.576 1.00 17.81 70 GLU A C 1
ATOM 583 O O . GLU A 1 78 ? 47.757 34.028 -27.255 1.00 17.33 70 GLU A O 1
ATOM 589 N N . GLY A 1 79 ? 48.850 32.062 -27.131 1.00 18.34 71 GLY A N 1
ATOM 590 C CA . GLY A 1 79 ? 47.899 31.525 -26.173 1.00 17.27 71 GLY A CA 1
ATOM 591 C C . GLY A 1 79 ? 47.853 32.331 -24.888 1.00 16.31 71 GLY A C 1
ATOM 592 O O . GLY A 1 79 ? 46.778 32.556 -24.323 1.00 16.76 71 GLY A O 1
ATOM 593 N N . VAL A 1 80 ? 49.019 32.780 -24.413 1.00 13.37 72 VAL A N 1
ATOM 594 C CA . VAL A 1 80 ? 49.054 33.620 -23.220 1.00 14.29 72 VAL A CA 1
ATOM 595 C C . VAL A 1 80 ? 48.258 34.902 -23.451 1.00 14.73 72 VAL A C 1
ATOM 596 O O . VAL A 1 80 ? 47.399 35.283 -22.642 1.00 15.18 72 VAL A O 1
ATOM 600 N N . GLY A 1 81 ? 48.523 35.584 -24.570 1.00 14.93 73 GLY A N 1
ATOM 601 C CA . GLY A 1 81 ? 47.832 36.835 -24.831 1.00 16.34 73 GLY A CA 1
ATOM 602 C C . GLY A 1 81 ? 46.343 36.647 -25.019 1.00 17.80 73 GLY A C 1
ATOM 603 O O . GLY A 1 81 ? 45.555 37.531 -24.680 1.00 18.54 73 GLY A O 1
ATOM 604 N N . LYS A 1 82 ? 45.937 35.495 -25.551 1.00 17.34 74 LYS A N 1
ATOM 605 C CA A LYS A 1 82 ? 44.520 35.208 -25.727 0.50 20.90 74 LYS A CA 1
ATOM 606 C CA B LYS A 1 82 ? 44.526 35.184 -25.731 0.50 21.10 74 LYS A CA 1
ATOM 607 C C . LYS A 1 82 ? 43.839 34.764 -24.440 1.00 20.47 74 LYS A C 1
ATOM 608 O O . LYS A 1 82 ? 42.633 34.490 -24.462 1.00 21.91 74 LYS A O 1
ATOM 619 N N . GLY A 1 83 ? 44.564 34.689 -23.328 1.00 16.55 75 GLY A N 1
ATOM 620 C CA . GLY A 1 83 ? 43.924 34.329 -22.076 1.00 16.47 75 GLY A CA 1
ATOM 621 C C . GLY A 1 83 ? 43.686 32.853 -21.892 1.00 17.52 75 GLY A C 1
ATOM 622 O O . GLY A 1 83 ? 42.845 32.465 -21.069 1.00 19.53 75 GLY A O 1
ATOM 623 N N . GLU A 1 84 ? 44.424 32.012 -22.602 1.00 16.67 76 GLU A N 1
ATOM 624 C CA . GLU A 1 84 ? 44.173 30.580 -22.542 1.00 16.19 76 GLU A CA 1
ATOM 625 C C . GLU A 1 84 ? 44.735 29.919 -21.294 1.00 17.22 76 GLU A C 1
ATOM 626 O O . GLU A 1 84 ? 44.355 28.775 -21.004 1.00 17.75 76 GLU A O 1
ATOM 632 N N . PHE A 1 85 ? 45.619 30.583 -20.551 1.00 14.80 77 PHE A N 1
ATOM 633 C CA . PHE A 1 85 ? 46.334 29.923 -19.462 1.00 13.10 77 PHE A CA 1
ATOM 634 C C . PHE A 1 85 ? 45.796 30.292 -18.091 1.00 13.49 77 PHE A C 1
ATOM 635 O O . PHE A 1 85 ? 45.625 31.476 -17.770 1.00 16.93 77 PHE A O 1
ATOM 643 N N . LEU A 1 86 ? 45.556 29.260 -17.279 1.00 13.55 78 LEU A N 1
ATOM 644 C CA . LEU A 1 86 ? 45.336 29.461 -15.851 1.00 14.97 78 LEU A CA 1
ATOM 645 C C . LEU A 1 86 ? 46.606 29.982 -15.188 1.00 15.96 78 LEU A C 1
ATOM 646 O O . LEU A 1 86 ? 46.570 30.930 -14.396 1.00 15.63 78 LEU A O 1
ATOM 651 N N . GLU A 1 87 ? 47.739 29.366 -15.501 1.00 14.01 79 GLU A N 1
ATOM 652 C CA . GLU A 1 87 ? 49.030 29.824 -15.031 1.00 13.12 79 GLU A CA 1
ATOM 653 C C . GLU A 1 87 ? 50.056 29.432 -16.080 1.00 14.71 79 GLU A C 1
ATOM 654 O O . GLU A 1 87 ? 49.838 28.497 -16.856 1.00 13.64 79 GLU A O 1
ATOM 660 N N . TRP A 1 88 ? 51.176 30.156 -16.105 1.00 13.36 80 TRP A N 1
ATOM 661 C CA . TRP A 1 88 ? 52.317 29.729 -16.907 1.00 12.27 80 TRP A CA 1
ATOM 662 C C . TRP A 1 88 ? 53.573 30.333 -16.290 1.00 12.55 80 TRP A C 1
ATOM 663 O O . TRP A 1 88 ? 53.515 31.311 -15.537 1.00 12.69 80 TRP A O 1
ATOM 674 N N . ALA A 1 89 ? 54.715 29.764 -16.647 1.00 13.95 81 ALA A N 1
ATOM 675 C CA . ALA A 1 89 ? 55.971 30.330 -16.182 1.00 14.53 81 ALA A CA 1
ATOM 676 C C . ALA A 1 89 ? 57.104 29.848 -17.070 1.00 16.36 81 ALA A C 1
ATOM 677 O O . ALA A 1 89 ? 56.928 28.963 -17.907 1.00 15.50 81 ALA A O 1
ATOM 679 N N . GLU A 1 90 ? 58.278 30.436 -16.873 1.00 15.99 82 GLU A N 1
ATOM 680 C CA A GLU A 1 90 ? 59.475 29.992 -17.564 0.38 18.38 82 GLU A CA 1
ATOM 681 C CA B GLU A 1 90 ? 59.485 30.000 -17.567 0.62 15.08 82 GLU A CA 1
ATOM 682 C C . GLU A 1 90 ? 60.339 29.207 -16.587 1.00 18.11 82 GLU A C 1
ATOM 683 O O . GLU A 1 90 ? 60.484 29.587 -15.421 1.00 19.78 82 GLU A O 1
ATOM 694 N N . PHE A 1 91 ? 60.887 28.099 -17.063 1.00 17.19 83 PHE A N 1
ATOM 695 C CA . PHE A 1 91 ? 61.695 27.203 -16.242 1.00 17.00 83 PHE A CA 1
ATOM 696 C C . PHE A 1 91 ? 62.789 26.647 -17.132 1.00 19.23 83 PHE A C 1
ATOM 697 O O . PHE A 1 91 ? 62.492 26.070 -18.185 1.00 19.94 83 PHE A O 1
ATOM 705 N N . GLY A 1 92 ? 64.045 26.818 -16.719 1.00 20.88 84 GLY A N 1
ATOM 706 C CA . GLY A 1 92 ? 65.153 26.267 -17.491 1.00 21.26 84 GLY A CA 1
ATOM 707 C C . GLY A 1 92 ? 65.213 26.767 -18.914 1.00 22.44 84 GLY A C 1
ATOM 708 O O . GLY A 1 92 ? 65.695 26.052 -19.800 1.00 30.47 84 GLY A O 1
ATOM 709 N N . GLY A 1 93 ? 64.730 27.981 -19.160 1.00 21.46 85 GLY A N 1
ATOM 710 C CA . GLY A 1 93 ? 64.798 28.564 -20.480 1.00 25.06 85 GLY A CA 1
ATOM 711 C C . GLY A 1 93 ? 63.657 28.204 -21.403 1.00 25.30 85 GLY A C 1
ATOM 712 O O . GLY A 1 93 ? 63.678 28.613 -22.571 1.00 27.27 85 GLY A O 1
ATOM 713 N N . ASN A 1 94 ? 62.676 27.444 -20.936 1.00 19.20 86 ASN A N 1
ATOM 714 C CA . ASN A 1 94 ? 61.500 27.110 -21.727 1.00 19.22 86 ASN A CA 1
ATOM 715 C C . ASN A 1 94 ? 60.240 27.533 -20.992 1.00 20.97 86 ASN A C 1
ATOM 716 O O . ASN A 1 94 ? 60.249 27.737 -19.777 1.00 18.75 86 ASN A O 1
ATOM 721 N N . CYS A 1 95 ? 59.137 27.651 -21.730 1.00 15.84 87 CYS A N 1
ATOM 722 C CA . CYS A 1 95 ? 57.873 28.019 -21.102 1.00 16.05 87 CYS A CA 1
ATOM 723 C C . CYS A 1 95 ? 56.995 26.799 -20.861 1.00 14.36 87 CYS A C 1
ATOM 724 O O . CYS A 1 95 ? 56.976 25.855 -21.651 1.00 15.05 87 CYS A O 1
ATOM 727 N N . TYR A 1 96 ? 56.222 26.846 -19.772 1.00 14.59 88 TYR A N 1
ATOM 728 C CA . TYR A 1 96 ? 55.307 25.779 -19.414 1.00 14.18 88 TYR A CA 1
ATOM 729 C C . TYR A 1 96 ? 54.049 26.409 -18.857 1.00 12.88 88 TYR A C 1
ATOM 730 O O . TYR A 1 96 ? 54.125 27.435 -18.177 1.00 13.90 88 TYR A O 1
ATOM 739 N N . GLY A 1 97 ? 52.897 25.783 -19.085 1.00 12.72 89 GLY A N 1
ATOM 740 C CA . GLY A 1 97 ? 51.698 26.358 -18.500 1.00 14.14 89 GLY A CA 1
ATOM 741 C C . GLY A 1 97 ? 50.506 25.435 -18.577 1.00 12.93 89 GLY A C 1
ATOM 742 O O . GLY A 1 97 ? 50.430 24.540 -19.423 1.00 13.77 89 GLY A O 1
ATOM 743 N N . THR A 1 98 ? 49.551 25.694 -17.684 1.00 12.23 90 THR A N 1
ATOM 744 C CA . THR A 1 98 ? 48.296 24.953 -17.603 1.00 12.40 90 THR A CA 1
ATOM 745 C C . THR A 1 98 ? 47.208 25.778 -18.279 1.00 13.82 90 THR A C 1
ATOM 746 O O . THR A 1 98 ? 46.860 26.857 -17.789 1.00 14.44 90 THR A O 1
ATOM 750 N N . THR A 1 99 ? 46.661 25.281 -19.381 1.00 13.87 91 THR A N 1
ATOM 751 C CA . THR A 1 99 ? 45.528 25.967 -19.990 1.00 14.86 91 THR A CA 1
ATOM 752 C C . THR A 1 99 ? 44.231 25.618 -19.271 1.00 16.18 91 THR A C 1
ATOM 753 O O . THR A 1 99 ? 44.078 24.528 -18.702 1.00 16.35 91 THR A O 1
ATOM 757 N N . PHE A 1 100 ? 43.283 26.562 -19.307 1.00 17.33 92 PHE A N 1
ATOM 758 C CA . PHE A 1 100 ? 41.946 26.260 -18.800 1.00 19.38 92 PHE A CA 1
ATOM 759 C C . PHE A 1 100 ? 41.365 25.038 -19.495 1.00 19.61 92 PHE A C 1
ATOM 760 O O . PHE A 1 100 ? 40.724 24.198 -18.854 1.00 21.41 92 PHE A O 1
ATOM 768 N N . ALA A 1 101 ? 41.586 24.921 -20.807 1.00 19.67 93 ALA A N 1
ATOM 769 C CA . ALA A 1 101 ? 41.006 23.810 -21.553 1.00 20.23 93 ALA A CA 1
ATOM 770 C C . ALA A 1 101 ? 41.549 22.468 -21.069 1.00 22.26 93 ALA A C 1
ATOM 771 O O . ALA A 1 101 ? 40.811 21.472 -21.050 1.00 21.49 93 ALA A O 1
ATOM 773 N N . ALA A 1 102 ? 42.819 22.427 -20.655 1.00 16.55 94 ALA A N 1
ATOM 774 C CA . ALA A 1 102 ? 43.402 21.175 -20.175 1.00 18.00 94 ALA A CA 1
ATOM 775 C C . ALA A 1 102 ? 42.705 20.685 -18.917 1.00 18.93 94 ALA A C 1
ATOM 776 O O . ALA A 1 102 ? 42.541 19.478 -18.726 1.00 19.81 94 ALA A O 1
ATOM 778 N N . LEU A 1 103 ? 42.279 21.600 -18.044 1.00 17.44 95 LEU A N 1
ATOM 779 C CA . LEU A 1 103 ? 41.583 21.149 -16.846 1.00 17.44 95 LEU A CA 1
ATOM 780 C C . LEU A 1 103 ? 40.135 20.782 -17.147 1.00 17.67 95 LEU A C 1
ATOM 781 O O . LEU A 1 103 ? 39.613 19.803 -16.596 1.00 18.48 95 LEU A O 1
ATOM 786 N N . THR A 1 104 ? 39.477 21.563 -18.007 1.00 20.28 96 THR A N 1
ATOM 787 C CA . THR A 1 104 ? 38.112 21.245 -18.424 1.00 21.26 96 THR A CA 1
ATOM 788 C C . THR A 1 104 ? 38.040 19.839 -18.993 1.00 22.28 96 THR A C 1
ATOM 789 O O . THR A 1 104 ? 37.066 19.100 -18.758 1.00 21.67 96 THR A O 1
ATOM 793 N N . ALA A 1 105 ? 39.082 19.447 -19.732 1.00 19.42 97 ALA A N 1
ATOM 794 C CA . ALA A 1 105 ? 39.134 18.138 -20.358 1.00 19.33 97 ALA A CA 1
ATOM 795 C C . ALA A 1 105 ? 39.140 17.003 -19.349 1.00 20.33 97 ALA A C 1
ATOM 796 O O . ALA A 1 105 ? 38.905 15.864 -19.740 1.00 20.39 97 ALA A O 1
ATOM 798 N N . LEU A 1 106 ? 39.421 17.278 -18.072 1.00 19.84 98 LEU A N 1
ATOM 799 C CA . LEU A 1 106 ? 39.535 16.211 -17.082 1.00 18.35 98 LEU A CA 1
ATOM 800 C C . LEU A 1 106 ? 38.256 15.936 -16.317 1.00 19.23 98 LEU A C 1
ATOM 801 O O . LEU A 1 106 ? 38.134 14.860 -15.728 1.00 19.76 98 LEU A O 1
ATOM 806 N N . HIS A 1 107 ? 37.323 16.880 -16.292 1.00 21.81 99 HIS A N 1
ATOM 807 C CA A HIS A 1 107 ? 36.142 16.716 -15.456 0.52 23.81 99 HIS A CA 1
ATOM 808 C CA B HIS A 1 107 ? 36.122 16.731 -15.471 0.48 24.24 99 HIS A CA 1
ATOM 809 C C . HIS A 1 107 ? 35.368 15.468 -15.879 1.00 23.92 99 HIS A C 1
ATOM 810 O O . HIS A 1 107 ? 35.249 15.185 -17.071 1.00 24.97 99 HIS A O 1
ATOM 823 N N . PRO A 1 108 ? 34.833 14.692 -14.924 1.00 24.18 100 PRO A N 1
ATOM 824 C CA . PRO A 1 108 ? 34.770 14.893 -13.471 1.00 24.55 100 PRO A CA 1
ATOM 825 C C . PRO A 1 108 ? 35.872 14.223 -12.638 1.00 28.09 100 PRO A C 1
ATOM 826 O O . PRO A 1 108 ? 35.722 14.085 -11.417 1.00 26.01 100 PRO A O 1
ATOM 830 N N . ARG A 1 109 ? 36.955 13.800 -13.272 1.00 21.65 101 ARG A N 1
ATOM 831 C CA A ARG A 1 109 ? 38.040 13.165 -12.540 0.45 20.75 101 ARG A CA 1
ATOM 832 C CA B ARG A 1 109 ? 38.036 13.161 -12.536 0.55 20.76 101 ARG A CA 1
ATOM 833 C C . ARG A 1 109 ? 38.727 14.179 -11.635 1.00 19.83 101 ARG A C 1
ATOM 834 O O . ARG A 1 109 ? 38.711 15.387 -11.890 1.00 21.25 101 ARG A O 1
ATOM 849 N N . ARG A 1 110 ? 39.359 13.679 -10.574 1.00 20.25 102 ARG A N 1
ATOM 850 C CA . ARG A 1 110 ? 40.188 14.581 -9.787 1.00 17.68 102 ARG A CA 1
ATOM 851 C C . ARG A 1 110 ? 41.379 15.022 -10.633 1.00 18.06 102 ARG A C 1
ATOM 852 O O . ARG A 1 110 ? 42.099 14.185 -11.193 1.00 18.59 102 ARG A O 1
ATOM 860 N N . CYS A 1 111 ? 41.579 16.333 -10.721 1.00 16.42 103 CYS A N 1
ATOM 861 C CA . CYS A 1 111 ? 42.664 16.914 -11.504 1.00 15.84 103 CYS A CA 1
ATOM 862 C C . CYS A 1 111 ? 43.986 16.748 -10.773 1.00 18.65 103 CYS A C 1
ATOM 863 O O . CYS A 1 111 ? 44.075 17.044 -9.581 1.00 17.05 103 CYS A O 1
ATOM 866 N N . ILE A 1 112 ? 45.009 16.288 -11.494 1.00 15.92 104 ILE A N 1
ATOM 867 C CA A ILE A 1 112 ? 46.378 16.202 -10.993 0.53 16.56 104 ILE A CA 1
ATOM 868 C CA B ILE A 1 112 ? 46.372 16.222 -10.982 0.47 14.74 104 ILE A CA 1
ATOM 869 C C . ILE A 1 112 ? 47.247 17.088 -11.872 1.00 14.42 104 ILE A C 1
ATOM 870 O O . ILE A 1 112 ? 47.264 16.913 -13.102 1.00 16.88 104 ILE A O 1
ATOM 879 N N . LEU A 1 113 ? 47.967 18.023 -11.255 1.00 14.05 105 LEU A N 1
ATOM 880 C CA . LEU A 1 113 ? 48.858 18.940 -11.953 1.00 13.52 105 LEU A CA 1
ATOM 881 C C . LEU A 1 113 ? 50.281 18.699 -11.497 1.00 17.09 105 LEU A C 1
ATOM 882 O O . LEU A 1 113 ? 50.525 18.497 -10.308 1.00 20.08 105 LEU A O 1
ATOM 887 N N . ASP A 1 114 ? 51.217 18.741 -12.441 1.00 13.88 106 ASP A N 1
ATOM 888 C CA . ASP A 1 114 ? 52.650 18.661 -12.163 1.00 14.89 106 ASP A CA 1
ATOM 889 C C . ASP A 1 114 ? 53.203 19.993 -12.660 1.00 15.28 106 ASP A C 1
ATOM 890 O O . ASP A 1 114 ? 53.317 20.199 -13.875 1.00 15.72 106 ASP A O 1
ATOM 895 N N . ILE A 1 115 ? 53.479 20.925 -11.741 1.00 14.52 107 ILE A N 1
ATOM 896 C CA . ILE A 1 115 ? 53.938 22.272 -12.086 1.00 12.93 107 ILE A CA 1
ATOM 897 C C . ILE A 1 115 ? 55.042 22.684 -11.123 1.00 14.12 107 ILE A C 1
ATOM 898 O O . ILE A 1 115 ? 55.282 22.032 -10.109 1.00 16.83 107 ILE A O 1
ATOM 903 N N . GLU A 1 116 ? 55.734 23.778 -11.457 1.00 14.55 108 GLU A N 1
ATOM 904 C CA . GLU A 1 116 ? 56.822 24.248 -10.612 1.00 14.79 108 GLU A CA 1
ATOM 905 C C . GLU A 1 116 ? 56.375 25.430 -9.733 1.00 14.17 108 GLU A C 1
ATOM 906 O O . GLU A 1 116 ? 55.203 25.816 -9.695 1.00 15.26 108 GLU A O 1
ATOM 912 N N . LEU A 1 117 ? 57.336 25.980 -8.987 1.00 14.41 109 LEU A N 1
ATOM 913 C CA . LEU A 1 117 ? 57.028 26.918 -7.903 1.00 14.10 109 LEU A CA 1
ATOM 914 C C . LEU A 1 117 ? 56.320 28.176 -8.387 1.00 14.51 109 LEU A C 1
ATOM 915 O O . LEU A 1 117 ? 55.399 28.665 -7.721 1.00 14.67 109 LEU A O 1
ATOM 920 N N . GLN A 1 118 ? 56.751 28.743 -9.510 1.00 14.43 110 GLN A N 1
ATOM 921 C CA . GLN A 1 118 ? 56.094 29.963 -9.961 1.00 14.70 110 GLN A CA 1
ATOM 922 C C . GLN A 1 118 ? 54.627 29.709 -10.230 1.00 15.85 110 GLN A C 1
ATOM 923 O O . GLN A 1 118 ? 53.773 30.541 -9.895 1.00 13.99 110 GLN A O 1
ATOM 929 N N . GLY A 1 119 ? 54.321 28.553 -10.825 1.00 13.83 111 GLY A N 1
ATOM 930 C CA . GLY A 1 119 ? 52.931 28.185 -11.021 1.00 15.05 111 GLY A CA 1
ATOM 931 C C . GLY A 1 119 ? 52.195 27.975 -9.713 1.00 14.84 111 GLY A C 1
ATOM 932 O O . GLY A 1 119 ? 51.037 28.368 -9.578 1.00 14.91 111 GLY A O 1
ATOM 933 N N . VAL A 1 120 ? 52.855 27.347 -8.729 1.00 13.57 112 VAL A N 1
ATOM 934 C CA . VAL A 1 120 ? 52.248 27.178 -7.405 1.00 13.44 112 VAL A CA 1
ATOM 935 C C . VAL A 1 120 ? 51.884 28.529 -6.821 1.00 14.60 112 VAL A C 1
ATOM 936 O O . VAL A 1 120 ? 50.774 28.721 -6.318 1.00 14.59 112 VAL A O 1
ATOM 940 N N . LEU A 1 121 ? 52.818 29.484 -6.874 1.00 14.81 113 LEU A N 1
ATOM 941 C CA . LEU A 1 121 ? 52.545 30.795 -6.287 1.00 16.05 113 LEU A CA 1
ATOM 942 C C . LEU A 1 121 ? 51.407 31.492 -7.020 1.00 15.15 113 LEU A C 1
ATOM 943 O O . LEU A 1 121 ? 50.546 32.127 -6.396 1.00 14.79 113 LEU A O 1
ATOM 948 N N . GLN A 1 122 ? 51.372 31.370 -8.345 1.00 13.39 114 GLN A N 1
ATOM 949 C CA . GLN A 1 122 ? 50.254 31.931 -9.088 1.00 13.06 114 GLN A CA 1
ATOM 950 C C . GLN A 1 122 ? 48.942 31.305 -8.658 1.00 14.38 114 GLN A C 1
ATOM 951 O O . GLN A 1 122 ? 47.954 32.014 -8.436 1.00 15.15 114 GLN A O 1
ATOM 957 N N . LEU A 1 123 ? 48.902 29.970 -8.577 1.00 14.33 115 LEU A N 1
ATOM 958 C CA . LEU A 1 123 ? 47.647 29.307 -8.210 1.00 13.96 115 LEU A CA 1
ATOM 959 C C . LEU A 1 123 ? 47.217 29.625 -6.791 1.00 14.34 115 LEU A C 1
ATOM 960 O O . LEU A 1 123 ? 46.015 29.689 -6.517 1.00 16.58 115 LEU A O 1
ATOM 965 N N . LYS A 1 124 ? 48.157 29.786 -5.865 1.00 14.81 116 LYS A N 1
ATOM 966 C CA . LYS A 1 124 ? 47.744 30.160 -4.517 1.00 14.74 116 LYS A CA 1
ATOM 967 C C . LYS A 1 124 ? 47.010 31.489 -4.508 1.00 17.05 116 LYS A C 1
ATOM 968 O O . LYS A 1 124 ? 46.102 31.688 -3.689 1.00 19.79 116 LYS A O 1
ATOM 974 N N . ALA A 1 125 ? 47.377 32.408 -5.399 1.00 15.88 117 ALA A N 1
ATOM 975 C CA . ALA A 1 125 ? 46.677 33.678 -5.479 1.00 16.80 117 ALA A CA 1
ATOM 976 C C . ALA A 1 125 ? 45.412 33.584 -6.325 1.00 19.60 117 ALA A C 1
ATOM 977 O O . ALA A 1 125 ? 44.424 34.277 -6.040 1.00 23.75 117 ALA A O 1
ATOM 979 N N . LYS A 1 126 ? 45.425 32.746 -7.366 1.00 16.51 118 LYS A N 1
ATOM 980 C CA . LYS A 1 126 ? 44.364 32.745 -8.367 1.00 16.35 118 LYS A CA 1
ATOM 981 C C . LYS A 1 126 ? 43.216 31.803 -8.027 1.00 21.22 118 LYS A C 1
ATOM 982 O O . LYS A 1 126 ? 42.059 32.117 -8.324 1.00 22.20 118 LYS A O 1
ATOM 988 N N . ALA A 1 127 ? 43.508 30.648 -7.432 1.00 20.01 119 ALA A N 1
ATOM 989 C CA . ALA A 1 127 ? 42.448 29.682 -7.144 1.00 22.57 119 ALA A CA 1
ATOM 990 C C . ALA A 1 127 ? 41.318 30.258 -6.298 1.00 23.01 119 ALA A C 1
ATOM 991 O O . ALA A 1 127 ? 40.146 29.997 -6.632 1.00 25.90 119 ALA A O 1
ATOM 993 N N . PRO A 1 128 ? 41.566 31.029 -5.232 1.00 24.37 120 PRO A N 1
ATOM 994 C CA . PRO A 1 128 ? 40.437 31.591 -4.468 1.00 29.32 120 PRO A CA 1
ATOM 995 C C . PRO A 1 128 ? 39.554 32.512 -5.285 1.00 29.80 120 PRO A C 1
ATOM 996 O O . PRO A 1 128 ? 38.402 32.748 -4.899 1.00 35.20 120 PRO A O 1
ATOM 1000 N N . LEU A 1 129 ? 40.053 33.049 -6.393 1.00 27.86 121 LEU A N 1
ATOM 1001 C CA . LEU A 1 129 ? 39.316 34.019 -7.187 1.00 28.09 121 LEU A CA 1
ATOM 1002 C C . LEU A 1 129 ? 38.485 33.380 -8.291 1.00 30.16 121 LEU A C 1
ATOM 1003 O O . LEU A 1 129 ? 37.750 34.093 -8.987 1.00 35.37 121 LEU A O 1
ATOM 1008 N N . GLN A 1 130 ? 38.593 32.072 -8.489 1.00 30.89 122 GLN A N 1
ATOM 1009 C CA . GLN A 1 130 ? 37.747 31.421 -9.474 1.00 33.58 122 GLN A CA 1
ATOM 1010 C C . GLN A 1 130 ? 36.311 31.371 -8.970 1.00 37.59 122 GLN A C 1
ATOM 1011 O O . GLN A 1 130 ? 36.030 31.560 -7.783 1.00 35.84 122 GLN A O 1
ATOM 1017 N N . THR A 1 131 ? 35.394 31.135 -9.897 1.00 42.06 123 THR A N 1
ATOM 1018 C CA . THR A 1 131 ? 33.982 30.970 -9.564 1.00 49.72 123 THR A CA 1
ATOM 1019 C C . THR A 1 131 ? 33.522 29.603 -10.048 1.00 51.40 123 THR A C 1
ATOM 1020 O O . THR A 1 131 ? 33.454 29.370 -11.270 1.00 56.66 123 THR A O 1
ATOM 1024 N N . PRO A 1 132 ? 33.247 28.651 -9.146 1.00 48.80 124 PRO A N 1
ATOM 1025 C CA . PRO A 1 132 ? 33.429 28.835 -7.703 1.00 46.53 124 PRO A CA 1
ATOM 1026 C C . PRO A 1 132 ? 34.915 28.783 -7.332 1.00 42.95 124 PRO A C 1
ATOM 1027 O O . PRO A 1 132 ? 35.726 28.408 -8.185 1.00 42.24 124 PRO A O 1
ATOM 1031 N N . PRO A 1 133 ? 35.261 29.182 -6.108 1.00 39.51 125 PRO A N 1
ATOM 1032 C CA . PRO A 1 133 ? 36.663 29.107 -5.690 1.00 37.59 125 PRO A CA 1
ATOM 1033 C C . PRO A 1 133 ? 37.202 27.694 -5.835 1.00 36.19 125 PRO A C 1
ATOM 1034 O O . PRO A 1 133 ? 36.508 26.711 -5.573 1.00 38.71 125 PRO A O 1
ATOM 1038 N N . LEU A 1 134 ? 38.440 27.608 -6.301 1.00 28.16 126 LEU A N 1
ATOM 1039 C CA . LEU A 1 134 ? 39.173 26.359 -6.385 1.00 29.27 126 LEU A CA 1
ATOM 1040 C C . LEU A 1 134 ? 39.990 26.208 -5.109 1.00 31.91 126 LEU A C 1
ATOM 1041 O O . LEU A 1 134 ? 40.592 27.175 -4.637 1.00 29.46 126 LEU A O 1
ATOM 1046 N N . GLU A 1 135 ? 39.986 25.005 -4.526 1.00 26.70 127 GLU A N 1
ATOM 1047 C CA . GLU A 1 135 ? 40.709 24.733 -3.284 1.00 23.55 127 GLU A CA 1
ATOM 1048 C C . GLU A 1 135 ? 41.726 23.622 -3.526 1.00 21.88 127 GLU A C 1
ATOM 1049 O O . GLU A 1 135 ? 41.496 22.479 -3.121 1.00 21.88 127 GLU A O 1
ATOM 1055 N N . PRO A 1 136 ? 42.854 23.908 -4.165 1.00 17.77 128 PRO A N 1
ATOM 1056 C CA . PRO A 1 136 ? 43.818 22.839 -4.441 1.00 15.96 128 PRO A CA 1
ATOM 1057 C C . PRO A 1 136 ? 44.474 22.324 -3.168 1.00 16.90 128 PRO A C 1
ATOM 1058 O O . PRO A 1 136 ? 44.444 22.958 -2.110 1.00 19.69 128 PRO A O 1
ATOM 1062 N N . VAL A 1 137 ? 45.077 21.151 -3.299 1.00 14.94 129 VAL A N 1
ATOM 1063 C CA . VAL A 1 137 ? 45.978 20.578 -2.308 1.00 14.07 129 VAL A CA 1
ATOM 1064 C C . VAL A 1 137 ? 47.366 20.646 -2.911 1.00 17.72 129 VAL A C 1
ATOM 1065 O O . VAL A 1 137 ? 47.580 20.143 -4.019 1.00 15.57 129 VAL A O 1
ATOM 1069 N N . PHE A 1 138 ? 48.312 21.285 -2.221 1.00 13.26 130 PHE A N 1
ATOM 1070 C CA . PHE A 1 138 ? 49.658 21.465 -2.766 1.00 12.31 130 PHE A CA 1
ATOM 1071 C C . PHE A 1 138 ? 50.599 20.488 -2.082 1.00 16.73 130 PHE A C 1
ATOM 1072 O O . PHE A 1 138 ? 50.800 20.556 -0.865 1.00 16.97 130 PHE A O 1
ATOM 1080 N N . LEU A 1 139 ? 51.158 19.572 -2.858 1.00 14.28 131 LEU A N 1
ATOM 1081 C CA . LEU A 1 139 ? 52.057 18.553 -2.339 1.00 14.19 131 LEU A CA 1
ATOM 1082 C C . LEU A 1 139 ? 53.462 18.837 -2.849 1.00 14.71 131 LEU A C 1
ATOM 1083 O O . LEU A 1 139 ? 53.660 19.039 -4.048 1.00 14.83 131 LEU A O 1
ATOM 1088 N N . PHE A 1 140 ? 54.438 18.862 -1.941 1.00 14.27 132 PHE A N 1
ATOM 1089 C CA . PHE A 1 140 ? 55.835 19.014 -2.327 1.00 13.64 132 PHE A CA 1
ATOM 1090 C C . PHE A 1 140 ? 56.525 17.659 -2.257 1.00 16.72 132 PHE A C 1
ATOM 1091 O O . PHE A 1 140 ? 56.509 17.002 -1.204 1.00 16.22 132 PHE A O 1
ATOM 1099 N N . LEU A 1 141 ? 57.152 17.258 -3.361 1.00 14.49 133 LEU A N 1
ATOM 1100 C CA . LEU A 1 141 ? 57.899 16.011 -3.429 1.00 15.52 133 LEU A CA 1
ATOM 1101 C C . LEU A 1 141 ? 59.378 16.343 -3.323 1.00 15.36 133 LEU A C 1
ATOM 1102 O O . LEU A 1 141 ? 59.906 17.082 -4.160 1.00 15.96 133 LEU A O 1
ATOM 1107 N N . SER A 1 142 ? 60.036 15.830 -2.262 1.00 16.48 134 SER A N 1
ATOM 1108 C CA . SER A 1 142 ? 61.411 16.172 -1.953 1.00 18.02 134 SER A CA 1
ATOM 1109 C C . SER A 1 142 ? 62.350 15.014 -2.242 1.00 16.96 134 SER A C 1
ATOM 1110 O O . SER A 1 142 ? 62.005 13.856 -1.985 1.00 20.29 134 SER A O 1
ATOM 1113 N N . PRO A 1 143 ? 63.551 15.280 -2.747 1.00 20.03 135 PRO A N 1
ATOM 1114 C CA . PRO A 1 143 ? 64.584 14.248 -2.743 1.00 19.43 135 PRO A CA 1
ATOM 1115 C C . PRO A 1 143 ? 65.027 13.971 -1.318 1.00 20.72 135 PRO A C 1
ATOM 1116 O O . PRO A 1 143 ? 64.850 14.818 -0.431 1.00 20.12 135 PRO A O 1
ATOM 1120 N N . PRO A 1 144 ? 65.604 12.801 -1.053 1.00 21.52 136 PRO A N 1
ATOM 1121 C CA . PRO A 1 144 ? 66.129 12.540 0.300 1.00 22.37 136 PRO A CA 1
ATOM 1122 C C . PRO A 1 144 ? 67.435 13.252 0.592 1.00 23.47 136 PRO A C 1
ATOM 1123 O O . PRO A 1 144 ? 67.778 13.434 1.772 1.00 28.27 136 PRO A O 1
ATOM 1127 N N . SER A 1 145 ? 68.176 13.643 -0.437 1.00 23.98 137 SER A N 1
ATOM 1128 C CA . SER A 1 145 ? 69.459 14.301 -0.280 1.00 25.55 137 SER A CA 1
ATOM 1129 C C . SER A 1 145 ? 69.736 15.036 -1.578 1.00 26.49 137 SER A C 1
ATOM 1130 O O . SER A 1 145 ? 69.132 14.737 -2.607 1.00 25.11 137 SER A O 1
ATOM 1133 N N . ILE A 1 146 ? 70.642 16.014 -1.516 1.00 27.20 138 ILE A N 1
ATOM 1134 C CA . ILE A 1 146 ? 71.052 16.707 -2.734 1.00 23.93 138 ILE A CA 1
ATOM 1135 C C . ILE A 1 146 ? 71.842 15.766 -3.637 1.00 25.28 138 ILE A C 1
ATOM 1136 O O . ILE A 1 146 ? 71.700 15.802 -4.867 1.00 25.16 138 ILE A O 1
ATOM 1141 N N . SER A 1 147 ? 72.676 14.904 -3.050 1.00 29.12 139 SER A N 1
ATOM 1142 C CA . SER A 1 147 ? 73.457 13.984 -3.874 1.00 27.87 139 SER A CA 1
ATOM 1143 C C . SER A 1 147 ? 72.547 13.037 -4.650 1.00 29.89 139 SER A C 1
ATOM 1144 O O . SER A 1 147 ? 72.811 12.733 -5.821 1.00 27.96 139 SER A O 1
ATOM 1147 N N . GLN A 1 148 ? 71.449 12.582 -4.032 1.00 25.56 140 GLN A N 1
ATOM 1148 C CA . GLN A 1 148 ? 70.507 11.731 -4.752 1.00 24.67 140 GLN A CA 1
ATOM 1149 C C . GLN A 1 148 ? 69.723 12.512 -5.797 1.00 26.19 140 GLN A C 1
ATOM 1150 O O . GLN A 1 148 ? 69.403 11.971 -6.859 1.00 26.77 140 GLN A O 1
ATOM 1156 N N . LEU A 1 149 ? 69.394 13.776 -5.528 1.00 23.59 141 LEU A N 1
ATOM 1157 C CA . LEU A 1 149 ? 68.774 14.581 -6.575 1.00 21.21 141 LEU A CA 1
ATOM 1158 C C . LEU A 1 149 ? 69.673 14.649 -7.804 1.00 25.71 141 LEU A C 1
ATOM 1159 O O . LEU A 1 149 ? 69.228 14.395 -8.931 1.00 24.68 141 LEU A O 1
ATOM 1164 N N . LYS A 1 150 ? 70.949 14.975 -7.599 1.00 24.95 142 LYS A N 1
ATOM 1165 C CA . LYS A 1 150 ? 71.878 15.101 -8.722 1.00 23.88 142 LYS A CA 1
ATOM 1166 C C . LYS A 1 150 ? 72.019 13.796 -9.488 1.00 28.01 142 LYS A C 1
ATOM 1167 O O . LYS A 1 150 ? 72.050 13.801 -10.728 1.00 27.65 142 LYS A O 1
ATOM 1173 N N . SER A 1 151 ? 72.123 12.667 -8.773 1.00 26.84 143 SER A N 1
ATOM 1174 C CA . SER A 1 151 ? 72.329 11.403 -9.471 1.00 26.81 143 SER A CA 1
ATOM 1175 C C . SER A 1 151 ? 71.074 10.957 -10.211 1.00 28.45 143 SER A C 1
ATOM 1176 O O . SER A 1 151 ? 71.179 10.395 -11.309 1.00 28.91 143 SER A O 1
ATOM 1179 N N . ARG A 1 152 ? 69.887 11.234 -9.660 1.00 25.69 144 ARG A N 1
ATOM 1180 C CA . ARG A 1 152 ? 68.654 10.922 -10.373 1.00 23.01 144 ARG A CA 1
ATOM 1181 C C . ARG A 1 152 ? 68.523 11.770 -11.627 1.00 26.37 144 ARG A C 1
ATOM 1182 O O . ARG A 1 152 ? 68.189 11.258 -12.699 1.00 23.84 144 ARG A O 1
ATOM 1190 N N . LEU A 1 153 ? 68.786 13.071 -11.510 1.00 24.09 145 LEU A N 1
ATOM 1191 C CA . LEU A 1 153 ? 68.620 13.963 -12.654 1.00 23.92 145 LEU A CA 1
ATOM 1192 C C . LEU A 1 153 ? 69.588 13.606 -13.779 1.00 26.66 145 LEU A C 1
ATOM 1193 O O . LEU A 1 153 ? 69.195 13.525 -14.949 1.00 29.12 145 LEU A O 1
ATOM 1198 N N . SER A 1 154 ? 70.857 13.350 -13.444 1.00 26.37 146 SER A N 1
ATOM 1199 C CA . SER A 1 154 ? 71.799 12.937 -14.476 1.00 27.28 146 SER A CA 1
ATOM 1200 C C . SER A 1 154 ? 71.471 11.545 -14.990 1.00 31.17 146 SER A C 1
ATOM 1201 O O . SER A 1 154 ? 71.611 11.275 -16.187 1.00 34.23 146 SER A O 1
ATOM 1204 N N . GLY A 1 155 ? 71.022 10.652 -14.104 1.00 29.88 147 GLY A N 1
ATOM 1205 C CA . GLY A 1 155 ? 70.745 9.279 -14.487 1.00 30.88 147 GLY A CA 1
ATOM 1206 C C . GLY A 1 155 ? 69.590 9.127 -15.454 1.00 33.34 147 GLY A C 1
ATOM 1207 O O . GLY A 1 155 ? 69.553 8.142 -16.201 1.00 36.23 147 GLY A O 1
ATOM 1208 N N . ARG A 1 156 ? 68.653 10.082 -15.466 1.00 31.21 148 ARG A N 1
ATOM 1209 C CA . ARG A 1 156 ? 67.568 10.043 -16.441 1.00 25.56 148 ARG A CA 1
ATOM 1210 C C . ARG A 1 156 ? 68.101 10.133 -17.864 1.00 31.26 148 ARG A C 1
ATOM 1211 O O . ARG A 1 156 ? 67.514 9.551 -18.784 1.00 34.60 148 ARG A O 1
ATOM 1219 N N . GLY A 1 157 ? 69.198 10.863 -18.070 1.00 28.73 149 GLY A N 1
ATOM 1220 C CA . GLY A 1 157 ? 69.884 10.846 -19.352 1.00 28.31 149 GLY A CA 1
ATOM 1221 C C . GLY A 1 157 ? 69.204 11.607 -20.467 1.00 28.83 149 GLY A C 1
ATOM 1222 O O . GLY A 1 157 ? 69.452 11.308 -21.643 1.00 31.91 149 GLY A O 1
ATOM 1223 N N . THR A 1 158 ? 68.358 12.582 -20.144 1.00 28.15 150 THR A N 1
ATOM 1224 C CA . THR A 1 158 ? 67.616 13.304 -21.164 1.00 29.19 150 THR A CA 1
ATOM 1225 C C . THR A 1 158 ? 67.977 14.779 -21.271 1.00 28.98 150 THR A C 1
ATOM 1226 O O . THR A 1 158 ? 67.509 15.438 -22.208 1.00 31.71 150 THR A O 1
ATOM 1230 N N . GLU A 1 159 ? 68.789 15.317 -20.366 1.00 30.16 151 GLU A N 1
ATOM 1231 C CA . GLU A 1 159 ? 69.089 16.742 -20.375 1.00 32.45 151 GLU A CA 1
ATOM 1232 C C . GLU A 1 159 ? 70.543 16.986 -20.743 1.00 31.00 151 GLU A C 1
ATOM 1233 O O . GLU A 1 159 ? 71.425 16.169 -20.455 1.00 32.99 151 GLU A O 1
ATOM 1239 N N . THR A 1 160 ? 70.771 18.118 -21.400 1.00 35.95 152 THR A N 1
ATOM 1240 C CA . THR A 1 160 ? 72.120 18.604 -21.623 1.00 35.35 152 THR A CA 1
ATOM 1241 C C . THR A 1 160 ? 72.728 19.058 -20.300 1.00 37.32 152 THR A C 1
ATOM 1242 O O . THR A 1 160 ? 72.029 19.258 -19.295 1.00 31.08 152 THR A O 1
ATOM 1246 N N . ASP A 1 161 ? 74.049 19.245 -20.311 1.00 35.40 153 ASP A N 1
ATOM 1247 C CA . ASP A 1 161 ? 74.725 19.751 -19.122 1.00 37.04 153 ASP A CA 1
ATOM 1248 C C . ASP A 1 161 ? 74.225 21.140 -18.754 1.00 29.62 153 ASP A C 1
ATOM 1249 O O . ASP A 1 161 ? 74.054 21.452 -17.569 1.00 29.05 153 ASP A O 1
ATOM 1254 N N . ALA A 1 162 ? 73.975 21.987 -19.756 1.00 31.39 154 ALA A N 1
ATOM 1255 C CA . ALA A 1 162 ? 73.452 23.320 -19.479 1.00 28.51 154 ALA A CA 1
ATOM 1256 C C . ALA A 1 162 ? 72.058 23.244 -18.868 1.00 29.54 154 ALA A C 1
ATOM 1257 O O . ALA A 1 162 ? 71.729 24.013 -17.957 1.00 26.59 154 ALA A O 1
ATOM 1259 N N . SER A 1 163 ? 71.232 22.306 -19.342 1.00 25.81 155 SER A N 1
ATOM 1260 C CA . SER A 1 163 ? 69.890 22.151 -18.785 1.00 24.51 155 SER A CA 1
ATOM 1261 C C . SER A 1 163 ? 69.940 21.643 -17.351 1.00 26.71 155 SER A C 1
ATOM 1262 O O . SER A 1 163 ? 69.164 22.089 -16.498 1.00 25.49 155 SER A O 1
ATOM 1265 N N . ILE A 1 164 ? 70.837 20.699 -17.074 1.00 24.78 156 ILE A N 1
ATOM 1266 C CA . ILE A 1 164 ? 71.013 20.201 -15.718 1.00 22.86 156 ILE A CA 1
ATOM 1267 C C . ILE A 1 164 ? 71.406 21.331 -14.782 1.00 24.27 156 ILE A C 1
ATOM 1268 O O . ILE A 1 164 ? 70.878 21.445 -13.670 1.00 23.60 156 ILE A O 1
ATOM 1273 N N . ARG A 1 165 ? 72.320 22.198 -15.223 1.00 26.11 157 ARG A N 1
ATOM 1274 C CA . ARG A 1 165 ? 72.736 23.321 -14.386 1.00 23.92 157 ARG A CA 1
ATOM 1275 C C . ARG A 1 165 ? 71.557 24.236 -14.062 1.00 24.49 157 ARG A C 1
ATOM 1276 O O . ARG A 1 165 ? 71.364 24.642 -12.907 1.00 23.44 157 ARG A O 1
ATOM 1284 N N . LYS A 1 166 ? 70.746 24.567 -15.073 1.00 22.98 158 LYS A N 1
ATOM 1285 C CA . LYS A 1 166 ? 69.585 25.423 -14.824 1.00 21.92 158 LYS A CA 1
ATOM 1286 C C . LYS A 1 166 ? 68.599 24.754 -13.880 1.00 24.23 158 LYS A C 1
ATOM 1287 O O . LYS A 1 166 ? 67.990 25.419 -13.032 1.00 21.40 158 LYS A O 1
ATOM 1293 N N . ARG A 1 167 ? 68.418 23.443 -14.020 1.00 19.65 159 ARG A N 1
ATOM 1294 C CA . ARG A 1 167 ? 67.452 22.738 -13.180 1.00 19.61 159 ARG A CA 1
ATOM 1295 C C . ARG A 1 167 ? 67.916 22.675 -11.730 1.00 22.31 159 ARG A C 1
ATOM 1296 O O . ARG A 1 167 ? 67.111 22.853 -10.804 1.00 20.72 159 ARG A O 1
ATOM 1304 N N . LEU A 1 168 ? 69.209 22.428 -11.511 1.00 20.79 160 LEU A N 1
ATOM 1305 C CA . LEU A 1 168 ? 69.737 22.415 -10.151 1.00 21.26 160 LEU A CA 1
ATOM 1306 C C . LEU A 1 168 ? 69.704 23.806 -9.532 1.00 24.42 160 LEU A C 1
ATOM 1307 O O . LEU A 1 168 ? 69.444 23.949 -8.331 1.00 26.94 160 LEU A O 1
ATOM 1312 N N . ASP A 1 169 ? 69.983 24.841 -10.327 1.00 24.10 161 ASP A N 1
ATOM 1313 C CA . ASP A 1 169 ? 69.872 26.198 -9.805 1.00 26.50 161 ASP A CA 1
ATOM 1314 C C . ASP A 1 169 ? 68.439 26.506 -9.402 1.00 24.33 161 ASP A C 1
ATOM 1315 O O . ASP A 1 169 ? 68.199 27.130 -8.364 1.00 24.80 161 ASP A O 1
ATOM 1320 N N . ALA A 1 170 ? 67.472 26.082 -10.219 1.00 20.28 162 ALA A N 1
ATOM 1321 C CA . ALA A 1 170 ? 66.065 26.259 -9.871 1.00 21.23 162 ALA A CA 1
ATOM 1322 C C . ALA A 1 170 ? 65.709 25.540 -8.582 1.00 22.97 162 ALA A C 1
ATOM 1323 O O . ALA A 1 170 ? 64.812 25.979 -7.856 1.00 23.33 162 ALA A O 1
ATOM 1325 N N . ALA A 1 171 ? 66.366 24.418 -8.305 1.00 21.75 163 ALA A N 1
ATOM 1326 C CA . ALA A 1 171 ? 66.032 23.644 -7.116 1.00 21.83 163 ALA A CA 1
ATOM 1327 C C . ALA A 1 171 ? 66.338 24.417 -5.847 1.00 23.72 163 ALA A C 1
ATOM 1328 O O . ALA A 1 171 ? 65.690 24.190 -4.820 1.00 22.96 163 ALA A O 1
ATOM 1330 N N . LYS A 1 172 ? 67.318 25.328 -5.891 1.00 23.06 164 LYS A N 1
ATOM 1331 C CA . LYS A 1 172 ? 67.608 26.158 -4.725 1.00 25.12 164 LYS A CA 1
ATOM 1332 C C . LYS A 1 172 ? 66.387 26.968 -4.310 1.00 26.34 164 LYS A C 1
ATOM 1333 O O . LYS A 1 172 ? 65.993 26.957 -3.141 1.00 24.49 164 LYS A O 1
ATOM 1339 N N . GLU A 1 173 ? 65.782 27.697 -5.255 1.00 26.00 165 GLU A N 1
ATOM 1340 C CA . GLU A 1 173 ? 64.598 28.489 -4.932 1.00 26.45 165 GLU A CA 1
ATOM 1341 C C . GLU A 1 173 ? 63.430 27.594 -4.534 1.00 24.49 165 GLU A C 1
ATOM 1342 O O . GLU A 1 173 ? 62.685 27.910 -3.599 1.00 22.83 165 GLU A O 1
ATOM 1344 N N . GLU A 1 174 ? 63.269 26.464 -5.217 1.00 21.93 166 GLU A N 1
ATOM 1345 C CA . GLU A 1 174 ? 62.184 25.537 -4.896 1.00 17.26 166 GLU A CA 1
ATOM 1346 C C . GLU A 1 174 ? 62.301 24.999 -3.473 1.00 19.33 166 GLU A C 1
ATOM 1347 O O . GLU A 1 174 ? 61.297 24.906 -2.748 1.00 19.26 166 GLU A O 1
ATOM 1353 N N . LEU A 1 175 ? 63.516 24.638 -3.058 1.00 20.39 167 LEU A N 1
ATOM 1354 C CA . LEU A 1 175 ? 63.706 24.068 -1.728 1.00 19.92 167 LEU A CA 1
ATOM 1355 C C . LEU A 1 175 ? 63.672 25.139 -0.652 1.00 24.03 167 LEU A C 1
ATOM 1356 O O . LEU A 1 175 ? 63.152 24.896 0.441 1.00 22.50 167 LEU A O 1
ATOM 1361 N N . ARG A 1 176 ? 64.200 26.328 -0.952 1.00 22.87 168 ARG A N 1
ATOM 1362 C CA . ARG A 1 176 ? 64.065 27.461 -0.039 1.00 24.40 168 ARG A CA 1
ATOM 1363 C C . ARG A 1 176 ? 62.600 27.734 0.279 1.00 23.75 168 ARG A C 1
ATOM 1364 O O . ARG A 1 176 ? 62.221 27.912 1.447 1.00 26.78 168 ARG A O 1
ATOM 1372 N N . TYR A 1 177 ? 61.753 27.778 -0.752 1.00 21.90 169 TYR A N 1
ATOM 1373 C CA . TYR A 1 177 ? 60.336 27.985 -0.501 1.00 21.66 169 TYR A CA 1
ATOM 1374 C C . TYR A 1 177 ? 59.755 26.835 0.304 1.00 20.46 169 TYR A C 1
ATOM 1375 O O . TYR A 1 177 ? 59.020 27.052 1.272 1.00 20.24 169 TYR A O 1
ATOM 1384 N N . ALA A 1 178 ? 60.078 25.603 -0.084 1.00 19.41 170 ALA A N 1
ATOM 1385 C CA . ALA A 1 178 ? 59.540 24.437 0.607 1.00 20.23 170 ALA A CA 1
ATOM 1386 C C . ALA A 1 178 ? 59.865 24.472 2.091 1.00 22.35 170 ALA A C 1
ATOM 1387 O O . ALA A 1 178 ? 59.041 24.074 2.919 1.00 21.55 170 ALA A O 1
ATOM 1389 N N . LYS A 1 179 ? 61.058 24.959 2.444 1.00 21.76 171 LYS A N 1
ATOM 1390 C CA . LYS A 1 179 ? 61.472 24.997 3.841 1.00 23.22 171 LYS A CA 1
ATOM 1391 C C . LYS A 1 179 ? 60.603 25.929 4.678 1.00 28.25 171 LYS A C 1
ATOM 1392 O O . LYS A 1 179 ? 60.620 25.829 5.912 1.00 30.62 171 LYS A O 1
ATOM 1398 N N . GLU A 1 180 ? 59.832 26.817 4.048 1.00 24.58 172 GLU A N 1
ATOM 1399 C CA . GLU A 1 180 ? 58.928 27.691 4.789 1.00 25.92 172 GLU A CA 1
ATOM 1400 C C . GLU A 1 180 ? 57.720 26.962 5.363 1.00 27.47 172 GLU A C 1
ATOM 1401 O O . GLU A 1 180 ? 56.999 27.550 6.178 1.00 28.13 172 GLU A O 1
ATOM 1407 N N . GLY A 1 181 ? 57.475 25.718 4.962 1.00 23.37 173 GLY A N 1
ATOM 1408 C CA . GLY A 1 181 ? 56.426 24.932 5.580 1.00 22.84 173 GLY A CA 1
ATOM 1409 C C . GLY A 1 181 ? 55.028 25.221 5.096 1.00 26.84 173 GLY A C 1
ATOM 1410 O O . GLY A 1 181 ? 54.058 24.870 5.782 1.00 29.49 173 GLY A O 1
ATOM 1411 N N . LYS A 1 182 ? 54.882 25.826 3.921 1.00 24.24 174 LYS A N 1
ATOM 1412 C CA . LYS A 1 182 ? 53.574 26.258 3.461 1.00 20.88 174 LYS A CA 1
ATOM 1413 C C . LYS A 1 182 ? 52.848 25.219 2.615 1.00 24.60 174 LYS A C 1
ATOM 1414 O O . LYS A 1 182 ? 51.650 25.381 2.371 1.00 24.57 174 LYS A O 1
ATOM 1420 N N . TYR A 1 183 ? 53.518 24.164 2.166 1.00 19.58 175 TYR A N 1
ATOM 1421 C CA . TYR A 1 183 ? 52.800 23.141 1.418 1.00 16.65 175 TYR A CA 1
ATOM 1422 C C . TYR A 1 183 ? 51.856 22.367 2.341 1.00 20.02 175 TYR A C 1
ATOM 1423 O O . TYR A 1 183 ? 52.060 22.281 3.560 1.00 20.75 175 TYR A O 1
ATOM 1432 N N . ASP A 1 184 ? 50.796 21.814 1.744 1.00 16.68 176 ASP A N 1
ATOM 1433 C CA . ASP A 1 184 ? 49.823 21.056 2.521 1.00 17.13 176 ASP A CA 1
ATOM 1434 C C . ASP A 1 184 ? 50.374 19.701 2.935 1.00 16.65 176 ASP A C 1
ATOM 1435 O O . ASP A 1 184 ? 50.066 19.204 4.023 1.00 18.89 176 ASP A O 1
ATOM 1440 N N . VAL A 1 185 ? 51.153 19.068 2.069 1.00 17.43 177 VAL A N 1
ATOM 1441 C CA . VAL A 1 185 ? 51.732 17.760 2.342 1.00 16.81 177 VAL A CA 1
ATOM 1442 C C . VAL A 1 185 ? 53.143 17.758 1.784 1.00 16.24 177 VAL A C 1
ATOM 1443 O O . VAL A 1 185 ? 53.378 18.283 0.693 1.00 16.90 177 VAL A O 1
ATOM 1447 N N . TYR A 1 186 ? 54.072 17.165 2.526 1.00 17.13 178 TYR A N 1
ATOM 1448 C CA . TYR A 1 186 ? 55.430 16.901 2.0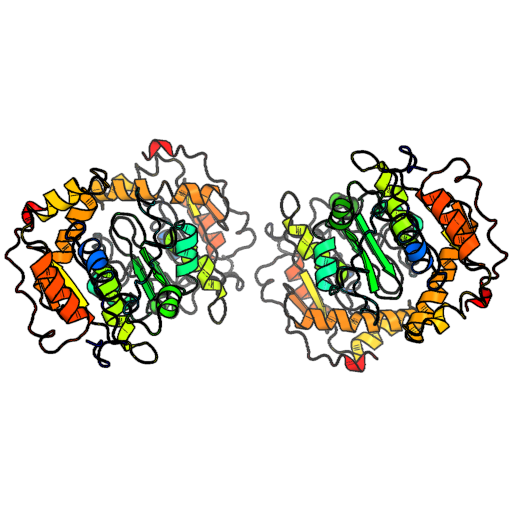54 1.00 15.90 178 TYR A CA 1
ATOM 1449 C C . TYR A 1 186 ? 55.614 15.396 1.962 1.00 19.41 178 TYR A C 1
ATOM 1450 O O . TYR A 1 186 ? 55.242 14.665 2.885 1.00 19.28 178 TYR A O 1
ATOM 1459 N N . VAL A 1 187 ? 56.172 14.927 0.852 1.00 16.96 179 VAL A N 1
ATOM 1460 C CA . VAL A 1 187 ? 56.545 13.525 0.717 1.00 15.57 179 VAL A CA 1
ATOM 1461 C C . VAL A 1 187 ? 57.986 13.466 0.242 1.00 19.07 179 VAL A C 1
ATOM 1462 O O . VAL A 1 187 ? 58.342 14.096 -0.761 1.00 18.82 179 VAL A O 1
ATOM 1466 N N . VAL A 1 188 ? 58.815 12.718 0.960 1.00 18.74 180 VAL A N 1
ATOM 1467 C CA . VAL A 1 188 ? 60.189 12.481 0.538 1.00 17.74 180 VAL A CA 1
ATOM 1468 C C . VAL A 1 188 ? 60.185 11.237 -0.331 1.00 19.98 180 VAL A C 1
ATOM 1469 O O . VAL A 1 188 ? 59.736 10.171 0.106 1.00 21.51 180 VAL A O 1
ATOM 1473 N N . ASN A 1 189 ? 60.678 11.367 -1.565 1.00 18.71 181 ASN A N 1
ATOM 1474 C CA . ASN A 1 189 ? 60.737 10.226 -2.466 1.00 16.92 181 ASN A CA 1
ATOM 1475 C C . ASN A 1 189 ? 62.044 9.499 -2.191 1.00 21.44 181 ASN A C 1
ATOM 1476 O O . ASN A 1 189 ? 63.049 9.690 -2.875 1.00 22.88 181 ASN A O 1
ATOM 1481 N N . ASP A 1 190 ? 62.030 8.666 -1.144 1.00 21.59 182 ASP A N 1
ATOM 1482 C CA A ASP A 1 190 ? 63.198 7.842 -0.853 0.56 24.73 182 ASP A CA 1
ATOM 1483 C CA B ASP A 1 190 ? 63.167 7.825 -0.802 0.44 24.95 182 ASP A CA 1
ATOM 1484 C C . ASP A 1 190 ? 62.995 6.447 -1.432 1.00 26.90 182 ASP A C 1
ATOM 1485 O O . ASP A 1 190 ? 63.547 6.143 -2.495 1.00 28.11 182 ASP A O 1
ATOM 1494 N N . ASP A 1 191 ? 62.216 5.605 -0.766 1.00 28.21 183 ASP A N 1
ATOM 1495 C CA . ASP A 1 191 ? 61.818 4.318 -1.318 1.00 25.95 183 ASP A CA 1
ATOM 1496 C C . ASP A 1 191 ? 60.571 4.531 -2.168 1.00 25.01 183 ASP A C 1
ATOM 1497 O O . ASP A 1 191 ? 59.594 5.120 -1.695 1.00 24.58 183 ASP A O 1
ATOM 1502 N N . LEU A 1 192 ? 60.612 4.073 -3.428 1.00 28.75 184 LEU A N 1
ATOM 1503 C CA . LEU A 1 192 ? 59.506 4.327 -4.354 1.00 28.05 184 LEU A CA 1
ATOM 1504 C C . LEU A 1 192 ? 58.185 3.798 -3.818 1.00 25.67 184 LEU A C 1
ATOM 1505 O O . LEU A 1 192 ? 57.143 4.441 -3.976 1.00 22.45 184 LEU A O 1
ATOM 1510 N N . LYS A 1 193 ? 58.201 2.618 -3.194 1.00 29.97 185 LYS A N 1
ATOM 1511 C CA . LYS A 1 193 ? 56.955 2.045 -2.692 1.00 27.46 185 LYS A CA 1
ATOM 1512 C C . LYS A 1 193 ? 56.420 2.834 -1.509 1.00 27.65 185 LYS A C 1
ATOM 1513 O O . LYS A 1 193 ? 55.214 3.065 -1.411 1.00 27.28 185 LYS A O 1
ATOM 1519 N N . VAL A 1 194 ? 57.298 3.252 -0.598 1.00 25.53 186 VAL A N 1
ATOM 1520 C CA . VAL A 1 194 ? 56.841 4.017 0.557 1.00 26.58 186 VAL A CA 1
ATOM 1521 C C . VAL A 1 194 ? 56.271 5.355 0.110 1.00 27.79 186 VAL A C 1
ATOM 1522 O O . VAL A 1 194 ? 55.186 5.761 0.539 1.00 26.61 186 VAL A O 1
ATOM 1526 N N . ALA A 1 195 ? 57.003 6.065 -0.756 1.00 25.92 187 ALA A N 1
ATOM 1527 C CA . ALA A 1 195 ? 56.520 7.347 -1.257 1.00 19.97 187 ALA A CA 1
ATOM 1528 C C . ALA A 1 195 ? 55.245 7.162 -2.060 1.00 21.40 187 ALA A C 1
ATOM 1529 O O . ALA A 1 195 ? 54.338 8.003 -2.008 1.00 21.32 187 ALA A O 1
ATOM 1531 N N . GLY A 1 196 ? 55.167 6.064 -2.810 1.00 23.41 188 GLY A N 1
ATOM 1532 C CA . GLY A 1 196 ? 53.981 5.788 -3.602 1.00 20.85 188 GLY A CA 1
ATOM 1533 C C . GLY A 1 196 ? 52.743 5.574 -2.753 1.00 23.25 188 GLY A C 1
ATOM 1534 O O . GLY A 1 196 ? 51.649 5.992 -3.127 1.00 21.74 188 GLY A O 1
ATOM 1535 N N . GLU A 1 197 ? 52.899 4.915 -1.599 1.00 22.94 189 GLU A N 1
ATOM 1536 C CA . GLU A 1 197 ? 51.763 4.697 -0.705 1.00 21.94 189 GLU A CA 1
ATOM 1537 C C . GLU A 1 197 ? 51.240 6.016 -0.161 1.00 22.41 189 GLU A C 1
ATOM 1538 O O . GLU A 1 197 ? 50.020 6.221 -0.057 1.00 22.38 189 GLU A O 1
ATOM 1544 N N . LYS A 1 198 ? 52.151 6.922 0.206 1.00 20.97 190 LYS A N 1
ATOM 1545 C CA . LYS A 1 198 ? 51.732 8.221 0.704 1.00 19.95 190 LYS A CA 1
ATOM 1546 C C . LYS A 1 198 ? 51.058 9.018 -0.400 1.00 17.87 190 LYS A C 1
ATOM 1547 O O . LYS A 1 198 ? 49.994 9.611 -0.184 1.00 18.29 190 LYS A O 1
ATOM 1553 N N . LEU A 1 199 ? 51.645 9.012 -1.600 1.00 18.44 191 LEU A N 1
ATOM 1554 C CA . LEU A 1 199 ? 51.035 9.729 -2.712 1.00 17.28 191 LEU A CA 1
ATOM 1555 C C . LEU A 1 199 ? 49.632 9.212 -2.994 1.00 18.65 191 LEU A C 1
ATOM 1556 O O . LEU A 1 199 ? 48.705 10.001 -3.200 1.00 17.50 191 LEU A O 1
ATOM 1561 N N . GLU A 1 200 ? 49.455 7.889 -3.008 1.00 18.44 192 GLU A N 1
ATOM 1562 C CA . GLU A 1 200 ? 48.129 7.332 -3.253 1.00 18.00 192 GLU A CA 1
ATOM 1563 C C . GLU A 1 200 ? 47.150 7.744 -2.168 1.00 16.43 192 GLU A C 1
ATOM 1564 O O . GLU A 1 200 ? 45.994 8.071 -2.462 1.00 17.56 192 GLU A O 1
ATOM 1570 N N . LYS A 1 201 ? 47.586 7.711 -0.897 1.00 16.67 193 LYS A N 1
ATOM 1571 C CA . LYS A 1 201 ? 46.707 8.114 0.192 1.00 16.27 193 LYS A CA 1
ATOM 1572 C C . LYS A 1 201 ? 46.245 9.552 0.008 1.00 16.97 193 LYS A C 1
ATOM 1573 O O . LYS A 1 201 ? 45.056 9.863 0.153 1.00 15.69 193 LYS A O 1
ATOM 1579 N N . VAL A 1 202 ? 47.177 10.446 -0.336 1.00 16.34 194 VAL A N 1
ATOM 1580 C CA . VAL A 1 202 ? 46.846 11.851 -0.559 1.00 16.36 194 VAL A CA 1
ATOM 1581 C C . VAL A 1 202 ? 45.946 12.011 -1.779 1.00 14.39 194 VAL A C 1
ATOM 1582 O O . VAL A 1 202 ? 44.959 12.767 -1.745 1.00 15.13 194 VAL A O 1
ATOM 1586 N N . ALA A 1 203 ? 46.271 11.320 -2.876 1.00 14.50 195 ALA A N 1
ATOM 1587 C CA . ALA A 1 203 ? 45.498 11.490 -4.103 1.00 13.17 195 ALA A CA 1
ATOM 1588 C C . ALA A 1 203 ? 44.083 10.942 -3.957 1.00 15.78 195 ALA A C 1
ATOM 1589 O O . ALA A 1 203 ? 43.135 11.496 -4.526 1.00 15.36 195 ALA A O 1
ATOM 1591 N N . MET A 1 204 ? 43.914 9.857 -3.194 1.00 13.96 196 MET A N 1
ATOM 1592 C CA . MET A 1 204 ? 42.582 9.307 -2.972 1.00 15.64 196 MET A CA 1
ATOM 1593 C C . MET A 1 204 ? 41.855 10.011 -1.839 1.00 14.06 196 MET A C 1
ATOM 1594 O O . MET A 1 204 ? 40.654 9.775 -1.644 1.00 18.32 196 MET A O 1
ATOM 1599 N N . GLY A 1 205 ? 42.565 10.841 -1.076 1.00 13.57 197 GLY A N 1
ATOM 1600 C CA . GLY A 1 205 ? 41.966 11.474 0.087 1.00 16.39 197 GLY A CA 1
ATOM 1601 C C . GLY A 1 205 ? 41.537 10.501 1.160 1.00 18.27 197 GLY A C 1
ATOM 1602 O O . GLY A 1 205 ? 40.574 10.772 1.898 1.00 17.00 197 GLY A O 1
ATOM 1603 N N . TRP A 1 206 ? 42.245 9.385 1.299 1.00 15.41 198 TRP A N 1
ATOM 1604 C CA . TRP A 1 206 ? 41.861 8.395 2.283 1.00 16.31 198 TRP A CA 1
ATOM 1605 C C . TRP A 1 206 ? 42.179 8.883 3.690 1.00 17.88 198 TRP A C 1
ATOM 1606 O O . TRP A 1 206 ? 43.105 9.668 3.905 1.00 18.59 198 TRP A O 1
ATOM 1617 N N . GLU A 1 207 ? 41.385 8.416 4.655 1.00 17.17 199 GLU A N 1
ATOM 1618 C CA . GLU A 1 207 ? 41.559 8.841 6.039 1.00 16.64 199 GLU A CA 1
ATOM 1619 C C . GLU A 1 207 ? 43.012 8.684 6.460 1.00 22.08 199 GLU A C 1
ATOM 1620 O O . GLU A 1 207 ? 43.650 7.666 6.178 1.00 23.07 199 GLU A O 1
ATOM 1626 N N . GLY A 1 208 ? 43.537 9.722 7.110 1.00 18.75 200 GLY A N 1
ATOM 1627 C CA . GLY A 1 208 ? 44.941 9.796 7.469 1.00 21.84 200 GLY A CA 1
ATOM 1628 C C . GLY A 1 208 ? 45.816 10.565 6.494 1.00 20.24 200 GLY A C 1
ATOM 1629 O O . GLY A 1 208 ? 46.987 10.815 6.808 1.00 19.16 200 GLY A O 1
ATOM 1630 N N . TRP A 1 209 ? 45.297 10.956 5.328 1.00 16.57 201 TRP A N 1
ATOM 1631 C CA . TRP A 1 209 ? 46.186 11.573 4.347 1.00 14.43 201 TRP A CA 1
ATOM 1632 C C . TRP A 1 209 ? 46.735 12.905 4.832 1.00 15.67 201 TRP A C 1
ATOM 1633 O O . TRP A 1 209 ? 47.854 13.277 4.462 1.00 15.95 201 TRP A O 1
ATOM 1644 N N . LYS A 1 210 ? 45.993 13.632 5.668 1.00 15.83 202 LYS A N 1
ATOM 1645 C CA . LYS A 1 210 ? 46.482 14.948 6.040 1.00 18.60 202 LYS A CA 1
ATOM 1646 C C . LYS A 1 210 ? 47.652 14.847 7.000 1.00 24.35 202 LYS A C 1
ATOM 1647 O O . LYS A 1 210 ? 48.419 15.806 7.123 1.00 28.58 202 LYS A O 1
ATOM 1653 N N . THR A 1 211 ? 47.808 13.702 7.670 1.00 18.34 203 THR A N 1
ATOM 1654 C CA . THR A 1 211 ? 48.876 13.508 8.634 1.00 17.95 203 THR A CA 1
ATOM 1655 C C . THR A 1 211 ? 49.900 12.474 8.186 1.00 20.64 203 THR A C 1
ATOM 1656 O O . THR A 1 211 ? 50.733 12.067 9.002 1.00 22.59 203 THR A O 1
ATOM 1660 N N . CYS A 1 212 ? 49.856 12.034 6.926 1.00 17.56 204 CYS A N 1
ATOM 1661 C CA . CYS A 1 212 ? 50.727 10.949 6.486 1.00 17.25 204 CYS A CA 1
ATOM 1662 C C . CYS A 1 212 ? 52.069 11.446 5.978 1.00 26.03 204 CYS A C 1
ATOM 1663 O O . CYS A 1 212 ? 52.970 10.632 5.747 1.00 24.19 204 CYS A O 1
ATOM 1666 N N . GLY A 1 213 ? 52.244 12.754 5.863 1.00 21.27 205 GLY A N 1
ATOM 1667 C CA . GLY A 1 213 ? 53.414 13.281 5.207 1.00 22.70 205 GLY A CA 1
ATOM 1668 C C . GLY A 1 213 ? 54.653 13.275 6.070 1.00 24.30 205 GLY A C 1
ATOM 1669 O O . GLY A 1 213 ? 54.637 13.007 7.277 1.00 25.25 205 GLY A O 1
ATOM 1670 N N . ASP A 1 214 ? 55.746 13.628 5.413 1.00 20.68 206 ASP A N 1
ATOM 1671 C CA . ASP A 1 214 ? 57.092 13.595 5.944 1.00 21.28 206 ASP A CA 1
ATOM 1672 C C . ASP A 1 214 ? 57.520 14.979 6.392 1.00 28.53 206 ASP A C 1
ATOM 1673 O O . ASP A 1 214 ? 56.927 15.998 6.028 1.00 28.60 206 ASP A O 1
ATOM 1678 N N . THR A 1 215 ? 58.539 14.987 7.234 1.00 25.90 207 THR A N 1
ATOM 1679 C CA . THR A 1 215 ? 59.290 16.192 7.518 1.00 28.27 207 THR A CA 1
ATOM 1680 C C . THR A 1 215 ? 60.331 16.351 6.421 1.00 28.16 207 THR A C 1
ATOM 1681 O O . THR A 1 215 ? 60.951 15.374 5.993 1.00 30.99 207 THR A O 1
ATOM 1685 N N . LEU A 1 216 ? 60.475 17.570 5.931 1.00 27.40 208 LEU A N 1
ATOM 1686 C CA . LEU A 1 216 ? 61.479 17.847 4.914 1.00 33.00 208 LEU A CA 1
ATOM 1687 C C . LEU A 1 216 ? 62.870 17.591 5.490 1.00 38.26 208 LEU A C 1
ATOM 1688 O O . LEU A 1 216 ? 63.173 18.055 6.602 1.00 34.08 208 LEU A O 1
ATOM 1693 N N . PRO A 1 217 ? 63.726 16.848 4.797 1.00 35.22 209 PRO A N 1
ATOM 1694 C CA . PRO A 1 217 ? 65.072 16.596 5.321 1.00 35.66 209 PRO A CA 1
ATOM 1695 C C . PRO A 1 217 ? 65.882 17.879 5.364 1.00 29.46 209 PRO A C 1
ATOM 1696 O O . PRO A 1 217 ? 65.557 18.874 4.711 1.00 31.49 209 PRO A O 1
ATOM 1700 N N . GLU A 1 218 ? 66.951 17.849 6.163 1.00 34.34 210 GLU A N 1
ATOM 1701 C CA . GLU A 1 218 ? 67.977 18.875 6.050 1.00 40.84 210 GLU A CA 1
ATOM 1702 C C . GLU A 1 218 ? 68.639 18.716 4.693 1.00 38.10 210 GLU A C 1
ATOM 1703 O O . GLU A 1 218 ? 69.167 17.644 4.375 1.00 41.36 210 GLU A O 1
ATOM 1709 N N . LEU A 1 219 ? 68.573 19.756 3.873 1.00 29.08 211 LEU A N 1
ATOM 1710 C CA . LEU A 1 219 ? 69.196 19.734 2.558 1.00 25.01 211 LEU A CA 1
ATOM 1711 C C . LEU A 1 219 ? 70.126 20.925 2.450 1.00 29.65 211 LEU A C 1
ATOM 1712 O O . LEU A 1 219 ? 69.687 22.069 2.602 1.00 29.66 211 LEU A O 1
ATOM 1717 N N . ASN A 1 220 ? 71.406 20.651 2.216 1.00 26.57 212 ASN A N 1
ATOM 1718 C CA . ASN A 1 220 ? 72.409 21.700 2.134 1.00 28.20 212 ASN A CA 1
ATOM 1719 C C . ASN A 1 220 ? 72.350 22.267 0.728 1.00 31.84 212 ASN A C 1
ATOM 1720 O O . ASN A 1 220 ? 72.873 21.667 -0.213 1.00 26.27 212 ASN A O 1
ATOM 1725 N N . LEU A 1 221 ? 71.721 23.436 0.579 1.00 26.27 213 LEU A N 1
ATOM 1726 C CA . LEU A 1 221 ? 71.524 23.985 -0.762 1.00 25.58 213 LEU A CA 1
ATOM 1727 C C . LEU A 1 221 ? 72.825 24.414 -1.413 1.00 26.23 213 LEU A C 1
ATOM 1728 O O . LEU A 1 221 ? 72.878 24.528 -2.645 1.00 26.46 213 LEU A O 1
ATOM 1733 N N . ALA A 1 222 ? 73.877 24.653 -0.630 1.00 27.41 214 ALA A N 1
ATOM 1734 C CA . ALA A 1 222 ? 75.163 24.983 -1.228 1.00 30.27 214 ALA A CA 1
ATOM 1735 C C . ALA A 1 222 ? 75.730 23.818 -2.025 1.00 27.92 214 ALA A C 1
ATOM 1736 O O . ALA A 1 222 ? 76.614 24.028 -2.866 1.00 30.86 214 ALA A O 1
ATOM 1738 N N . GLU A 1 223 ? 75.241 22.599 -1.7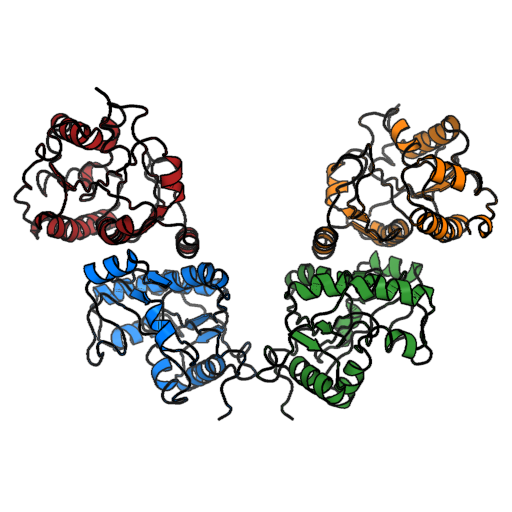79 1.00 27.77 215 GLU A N 1
ATOM 1739 C CA . GLU A 1 223 ? 75.692 21.424 -2.516 1.00 30.26 215 GLU A CA 1
ATOM 1740 C C . GLU A 1 223 ? 75.123 21.366 -3.919 1.00 32.52 215 GLU A C 1
ATOM 1741 O O . GLU A 1 223 ? 75.575 20.538 -4.716 1.00 36.64 215 GLU A O 1
ATOM 1747 N N . LEU A 1 224 ? 74.119 22.185 -4.220 1.00 27.06 216 LEU A N 1
ATOM 1748 C CA . LEU A 1 224 ? 73.534 22.175 -5.555 1.00 26.70 216 LEU A CA 1
ATOM 1749 C C . LEU A 1 224 ? 74.466 22.790 -6.583 1.00 33.01 216 LEU A C 1
ATOM 1750 O O . LEU A 1 224 ? 74.331 22.502 -7.778 1.00 34.75 216 LEU A O 1
ATOM 1755 N N . ASP A 1 225 ? 75.411 23.614 -6.150 1.00 36.37 217 ASP A N 1
ATOM 1756 C CA . ASP A 1 225 ? 76.371 24.209 -7.070 1.00 37.03 217 ASP A CA 1
ATOM 1757 C C . ASP A 1 225 ? 77.347 23.164 -7.612 1.00 45.59 217 ASP A C 1
ATOM 1758 O O . ASP A 1 225 ? 77.619 22.141 -6.980 1.00 44.03 217 ASP A O 1
ATOM 1764 N N . ARG B 1 11 ? 47.154 73.062 42.043 1.00 40.45 3 ARG B N 1
ATOM 1765 C CA . ARG B 1 11 ? 47.400 71.974 42.983 1.00 41.87 3 ARG B CA 1
ATOM 1766 C C . ARG B 1 11 ? 47.507 70.615 42.278 1.00 44.04 3 ARG B C 1
ATOM 1767 O O . ARG B 1 11 ? 46.588 70.219 41.554 1.00 45.14 3 ARG B O 1
ATOM 1775 N N . PRO B 1 12 ? 48.606 69.899 42.508 1.00 29.19 4 PRO B N 1
ATOM 1776 C CA . PRO B 1 12 ? 48.947 68.767 41.641 1.00 28.40 4 PRO B CA 1
ATOM 1777 C C . PRO B 1 12 ? 48.253 67.479 42.053 1.00 27.51 4 PRO B C 1
ATOM 1778 O O . PRO B 1 12 ? 47.826 67.302 43.196 1.00 25.40 4 PRO B O 1
ATOM 1782 N N . ILE B 1 13 ? 48.164 66.564 41.084 1.00 20.59 5 ILE B N 1
ATOM 1783 C CA . ILE B 1 13 ? 47.647 65.234 41.372 1.00 17.40 5 ILE B CA 1
ATOM 1784 C C . ILE B 1 13 ? 48.609 64.517 42.315 1.00 18.43 5 ILE B C 1
ATOM 1785 O O . ILE B 1 13 ? 49.832 64.732 42.288 1.00 21.28 5 ILE B O 1
ATOM 1790 N N . ASN B 1 14 ? 48.046 63.687 43.184 1.00 19.22 6 ASN B N 1
ATOM 1791 C CA . ASN B 1 14 ? 48.844 62.880 44.100 1.00 17.62 6 ASN B CA 1
ATOM 1792 C C . ASN B 1 14 ? 49.614 61.823 43.319 1.00 17.55 6 ASN B C 1
ATOM 1793 O O . ASN B 1 14 ? 48.988 61.007 42.625 1.00 17.72 6 ASN B O 1
ATOM 1798 N N . PRO B 1 15 ? 50.946 61.797 43.388 1.00 19.21 7 PRO B N 1
ATOM 1799 C CA . PRO B 1 15 ? 51.700 60.739 42.691 1.00 18.29 7 PRO B CA 1
ATOM 1800 C C . PRO B 1 15 ? 51.259 59.335 43.045 1.00 20.68 7 PRO B C 1
ATOM 1801 O O . PRO B 1 15 ? 51.452 58.414 42.246 1.00 21.09 7 PRO B O 1
ATOM 1805 N N . ASP B 1 16 ? 50.686 59.141 44.234 1.00 17.03 8 ASP B N 1
ATOM 1806 C CA . ASP B 1 16 ? 50.270 57.815 44.668 1.00 16.01 8 ASP B CA 1
ATOM 1807 C C . ASP B 1 16 ? 49.010 57.319 43.988 1.00 17.85 8 ASP B C 1
ATOM 1808 O O . ASP B 1 16 ? 48.609 56.166 44.229 1.00 18.23 8 ASP B O 1
ATOM 1813 N N . VAL B 1 17 ? 48.303 58.153 43.229 1.00 16.70 9 VAL B N 1
ATOM 1814 C CA . VAL B 1 17 ? 47.123 57.672 42.524 1.00 14.27 9 VAL B CA 1
ATOM 1815 C C . VAL B 1 17 ? 47.244 57.785 41.023 1.00 15.20 9 VAL B C 1
ATOM 1816 O O . VAL B 1 17 ? 46.366 57.258 40.326 1.00 16.84 9 VAL B O 1
ATOM 1820 N N . VAL B 1 18 ? 48.285 58.446 40.496 1.00 17.17 10 VAL B N 1
ATOM 1821 C CA . VAL B 1 18 ? 48.310 58.711 39.054 1.00 16.47 10 VAL B CA 1
ATOM 1822 C C . VAL B 1 18 ? 48.367 57.407 38.269 1.00 21.53 10 VAL B C 1
ATOM 1823 O O . VAL B 1 18 ? 47.801 57.310 37.170 1.00 21.13 10 VAL B O 1
ATOM 1827 N N . ASN B 1 19 ? 48.984 56.368 38.827 1.00 19.09 11 ASN B N 1
ATOM 1828 C CA . ASN B 1 19 ? 49.050 55.080 38.141 1.00 20.18 11 ASN B CA 1
ATOM 1829 C C . ASN B 1 19 ? 48.014 54.086 38.637 1.00 22.16 11 ASN B C 1
ATOM 1830 O O . ASN B 1 19 ? 48.115 52.892 38.323 1.00 24.07 11 ASN B O 1
ATOM 1835 N N . ARG B 1 20 ? 47.018 54.551 39.390 1.00 16.90 12 ARG B N 1
ATOM 1836 C CA . ARG B 1 20 ? 45.920 53.715 39.873 1.00 15.49 12 ARG B CA 1
ATOM 1837 C C . ARG B 1 20 ? 44.668 54.077 39.101 1.00 15.09 12 ARG B C 1
ATOM 1838 O O . ARG B 1 20 ? 44.028 55.088 39.411 1.00 16.59 12 ARG B O 1
ATOM 1846 N N . PRO B 1 21 ? 44.268 53.307 38.089 1.00 14.41 13 PRO B N 1
ATOM 1847 C CA . PRO B 1 21 ? 43.116 53.723 37.287 1.00 15.05 13 PRO B CA 1
ATOM 1848 C C . PRO B 1 21 ? 41.887 53.911 38.156 1.00 17.22 13 PRO B C 1
ATOM 1849 O O . PRO B 1 21 ? 41.602 53.111 39.048 1.00 15.78 13 PRO B O 1
ATOM 1853 N N . LEU B 1 22 ? 41.158 54.988 37.902 1.00 13.24 14 LEU B N 1
ATOM 1854 C CA . LEU B 1 22 ? 39.921 55.237 38.622 1.00 14.23 14 LEU B CA 1
ATOM 1855 C C . LEU B 1 22 ? 38.778 54.660 37.809 1.00 15.38 14 LEU B C 1
ATOM 1856 O O . LEU B 1 22 ? 38.538 55.091 36.671 1.00 15.68 14 LEU B O 1
ATOM 1861 N N . VAL B 1 23 ? 38.093 53.680 38.377 1.00 12.08 15 VAL B N 1
ATOM 1862 C CA . VAL B 1 23 ? 37.047 52.933 37.673 1.00 12.51 15 VAL B CA 1
ATOM 1863 C C . VAL B 1 23 ? 35.732 53.385 38.270 1.00 16.42 15 VAL B C 1
ATOM 1864 O O . VAL B 1 23 ? 35.486 53.163 39.462 1.00 17.99 15 VAL B O 1
ATOM 1868 N N . ILE B 1 24 ? 34.890 54.030 37.469 1.00 15.90 16 ILE B N 1
ATOM 1869 C CA A ILE B 1 24 ? 33.622 54.584 37.931 0.69 13.85 16 ILE B CA 1
ATOM 1870 C CA B ILE B 1 24 ? 33.625 54.569 37.953 0.31 15.02 16 ILE B CA 1
ATOM 1871 C C . ILE B 1 24 ? 32.487 53.735 37.380 1.00 15.74 16 ILE B C 1
ATOM 1872 O O . ILE B 1 24 ? 32.430 53.469 36.172 1.00 16.49 16 ILE B O 1
ATOM 1881 N N . CYS B 1 25 ? 31.572 53.341 38.249 1.00 15.73 17 CYS B N 1
ATOM 1882 C CA A CYS B 1 25 ? 30.443 52.562 37.789 0.59 17.30 17 CYS B CA 1
ATOM 1883 C CA B CYS B 1 25 ? 30.470 52.465 37.886 0.41 16.77 17 CYS B CA 1
ATOM 1884 C C . CYS B 1 25 ? 29.204 52.991 38.547 1.00 19.45 17 CYS B C 1
ATOM 1885 O O . CYS B 1 25 ? 29.269 53.619 39.595 1.00 19.28 17 CYS B O 1
ATOM 1890 N N . GLY B 1 26 ? 28.059 52.716 37.952 1.00 16.27 18 GLY B N 1
ATOM 1891 C CA . GLY B 1 26 ? 26.827 53.021 38.642 1.00 15.57 18 GLY B CA 1
ATOM 1892 C C . GLY B 1 26 ? 25.693 52.836 37.678 1.00 14.13 18 GLY B C 1
ATOM 1893 O O . GLY B 1 26 ? 25.916 52.656 36.482 1.00 16.81 18 GLY B O 1
ATOM 1894 N N . PRO B 1 27 ? 24.461 52.880 38.170 1.00 15.05 19 PRO B N 1
ATOM 1895 C CA . PRO B 1 27 ? 23.313 52.607 37.299 1.00 14.87 19 PRO B CA 1
ATOM 1896 C C . PRO B 1 27 ? 23.200 53.612 36.170 1.00 17.84 19 PRO B C 1
ATOM 1897 O O . PRO B 1 27 ? 23.549 54.789 36.312 1.00 17.10 19 PRO B O 1
ATOM 1901 N N . SER B 1 28 ? 22.720 53.123 35.026 1.00 17.61 20 SER B N 1
ATOM 1902 C CA . SER B 1 28 ? 22.552 53.988 33.873 1.00 18.03 20 SER B CA 1
ATOM 1903 C C . SER B 1 28 ? 21.584 55.112 34.213 1.00 18.07 20 SER B C 1
ATOM 1904 O O . SER B 1 28 ? 20.495 54.870 34.745 1.00 18.69 20 SER B O 1
ATOM 1907 N N . GLY B 1 29 ? 21.992 56.345 33.916 1.00 18.42 21 GLY B N 1
ATOM 1908 C CA . GLY B 1 29 ? 21.194 57.507 34.215 1.00 16.80 21 GLY B CA 1
ATOM 1909 C C . GLY B 1 29 ? 21.571 58.221 35.488 1.00 18.08 21 GLY B C 1
ATOM 1910 O O . GLY B 1 29 ? 20.966 59.253 35.789 1.00 18.73 21 GLY B O 1
ATOM 1911 N N . THR B 1 30 ? 22.520 57.686 36.259 1.00 15.64 22 THR B N 1
ATOM 1912 C CA . THR B 1 30 ? 22.863 58.309 37.533 1.00 16.36 22 THR B CA 1
ATOM 1913 C C . THR B 1 30 ? 23.533 59.662 37.328 1.00 16.68 22 THR B C 1
ATOM 1914 O O . THR B 1 30 ? 23.338 60.587 38.129 1.00 18.57 22 THR B O 1
ATOM 1918 N N . GLY B 1 31 ? 24.368 59.776 36.298 1.00 15.44 23 GLY B N 1
ATOM 1919 C CA . GLY B 1 31 ? 25.097 61.014 36.047 1.00 15.48 23 GLY B CA 1
ATOM 1920 C C . GLY B 1 31 ? 26.606 60.886 35.872 1.00 16.26 23 GLY B C 1
ATOM 1921 O O . GLY B 1 31 ? 27.330 61.887 36.010 1.00 19.16 23 GLY B O 1
ATOM 1922 N N . LYS B 1 32 ? 27.094 59.683 35.558 1.00 16.35 24 LYS B N 1
ATOM 1923 C CA . LYS B 1 32 ? 28.535 59.479 35.369 1.00 16.53 24 LYS B CA 1
ATOM 1924 C C . LYS B 1 32 ? 29.088 60.384 34.272 1.00 19.67 24 LYS B C 1
ATOM 1925 O O . LYS B 1 32 ? 30.082 61.092 34.483 1.00 19.75 24 LYS B O 1
ATOM 1931 N N . SER B 1 33 ? 28.477 60.357 33.080 1.00 17.45 25 SER B N 1
ATOM 1932 C CA A SER B 1 33 ? 28.990 61.172 31.985 0.53 18.15 25 SER B CA 1
ATOM 1933 C CA B SER B 1 33 ? 28.983 61.172 31.980 0.47 18.19 25 SER B CA 1
ATOM 1934 C C . SER B 1 33 ? 28.943 62.654 32.332 1.00 19.51 25 SER B C 1
ATOM 1935 O O . SER B 1 33 ? 29.879 63.401 32.018 1.00 20.61 25 SER B O 1
ATOM 1940 N N . THR B 1 34 ? 27.861 63.093 32.981 1.00 16.56 26 THR B N 1
ATOM 1941 C CA . THR B 1 34 ? 27.718 64.492 33.381 1.00 15.64 26 THR B CA 1
ATOM 1942 C C . THR B 1 34 ? 28.843 64.920 34.319 1.00 19.40 26 THR B C 1
ATOM 1943 O O . THR B 1 34 ? 29.465 65.973 34.125 1.00 20.16 26 THR B O 1
ATOM 1947 N N . LEU B 1 35 ? 29.096 64.124 35.363 1.00 18.31 27 LEU B N 1
ATOM 1948 C CA . LEU B 1 35 ? 30.133 64.484 36.325 1.00 15.65 27 LEU B CA 1
ATOM 1949 C C . LEU B 1 35 ? 31.519 64.403 35.707 1.00 18.76 27 LEU B C 1
ATOM 1950 O O . LEU B 1 35 ? 32.382 65.234 36.015 1.00 18.56 27 LEU B O 1
ATOM 1955 N N . LEU B 1 36 ? 31.755 63.414 34.842 1.00 17.48 28 LEU B N 1
ATOM 1956 C CA . LEU B 1 36 ? 33.079 63.293 34.241 1.00 16.83 28 LEU B CA 1
ATOM 1957 C C . LEU B 1 36 ? 33.394 64.477 33.337 1.00 19.89 28 LEU B C 1
ATOM 1958 O O . LEU B 1 36 ? 34.540 64.949 33.303 1.00 19.42 28 LEU B O 1
ATOM 1963 N N . LYS B 1 37 ? 32.402 64.970 32.588 1.00 18.70 29 LYS B N 1
ATOM 1964 C CA . LYS B 1 37 ? 32.653 66.125 31.728 1.00 20.98 29 LYS B CA 1
ATOM 1965 C C . LYS B 1 37 ? 33.182 67.295 32.546 1.00 22.25 29 LYS B C 1
ATOM 1966 O O . LYS B 1 37 ? 34.182 67.925 32.185 1.00 22.61 29 LYS B O 1
ATOM 1972 N N . THR B 1 38 ? 32.539 67.566 33.683 1.00 22.17 30 THR B N 1
ATOM 1973 C CA . THR B 1 38 ? 32.938 68.681 34.530 1.00 22.96 30 THR B CA 1
ATOM 1974 C C . THR B 1 38 ? 34.306 68.446 35.156 1.00 22.50 30 THR B C 1
ATOM 1975 O O . THR B 1 38 ? 35.111 69.377 35.260 1.00 22.53 30 THR B O 1
ATOM 1979 N N . LEU B 1 39 ? 34.581 67.212 35.586 1.00 21.76 31 LEU B N 1
ATOM 1980 C CA . LEU B 1 39 ? 35.893 66.895 36.151 1.00 18.10 31 LEU B CA 1
ATOM 1981 C C . LEU B 1 39 ? 37.001 67.206 35.160 1.00 21.90 31 LEU B C 1
ATOM 1982 O O . LEU B 1 39 ? 38.012 67.827 35.513 1.00 22.73 31 LEU B O 1
ATOM 1987 N N . PHE B 1 40 ? 36.840 66.752 33.915 1.00 19.89 32 PHE B N 1
ATOM 1988 C CA A PHE B 1 40 ? 37.889 66.976 32.929 0.33 20.11 32 PHE B CA 1
ATOM 1989 C CA B PHE B 1 40 ? 37.889 66.976 32.929 0.33 20.11 32 PHE B CA 1
ATOM 1990 C CA C PHE B 1 40 ? 37.875 66.973 32.910 0.34 20.15 32 PHE B CA 1
ATOM 1991 C C . PHE B 1 40 ? 38.044 68.455 32.613 1.00 24.40 32 PHE B C 1
ATOM 1992 O O . PHE B 1 40 ? 39.160 68.914 32.353 1.00 26.37 32 PHE B O 1
ATOM 2014 N N . GLU B 1 41 ? 36.951 69.216 32.655 1.00 27.15 33 GLU B N 1
ATOM 2015 C CA . GLU B 1 41 ? 37.046 70.658 32.442 1.00 26.68 33 GLU B CA 1
ATOM 2016 C C . GLU B 1 41 ? 37.754 71.343 33.608 1.00 26.76 33 GLU B C 1
ATOM 2017 O O . GLU B 1 41 ? 38.492 72.317 33.406 1.00 27.98 33 GLU B O 1
ATOM 2023 N N . SER B 1 42 ? 37.561 70.832 34.831 1.00 26.59 34 SER B N 1
ATOM 2024 C CA A SER B 1 42 ? 38.187 71.420 36.015 0.42 24.90 34 SER B CA 1
ATOM 2025 C CA B SER B 1 42 ? 38.195 71.440 35.994 0.58 24.92 34 SER B CA 1
ATOM 2026 C C . SER B 1 42 ? 39.679 71.117 36.089 1.00 23.99 34 SER B C 1
ATOM 2027 O O . SER B 1 42 ? 40.427 71.887 36.696 1.00 27.71 34 SER B O 1
ATOM 2032 N N . GLN B 1 43 ? 40.123 70.003 35.503 1.00 25.85 35 GLN B N 1
ATOM 2033 C CA . GLN B 1 43 ? 41.519 69.574 35.592 1.00 25.47 35 GLN B CA 1
ATOM 2034 C C . GLN B 1 43 ? 42.021 69.181 34.211 1.00 24.10 35 GLN B C 1
ATOM 2035 O O . GLN B 1 43 ? 42.257 68.004 33.934 1.00 27.90 35 GLN B O 1
ATOM 2041 N N . PRO B 1 44 ? 42.223 70.157 33.329 1.00 28.21 36 PRO B N 1
ATOM 2042 C CA . PRO B 1 44 ? 42.621 69.836 31.954 1.00 35.05 36 PRO B CA 1
ATOM 2043 C C . PRO B 1 44 ? 43.972 69.136 31.907 1.00 31.43 36 PRO B C 1
ATOM 2044 O O . PRO B 1 44 ? 44.860 69.398 32.724 1.00 31.75 36 PRO B O 1
ATOM 2048 N N . ASN B 1 45 ? 44.108 68.217 30.948 1.00 29.02 37 ASN B N 1
ATOM 2049 C CA . ASN B 1 45 ? 45.373 67.542 30.670 1.00 36.35 37 ASN B CA 1
ATOM 2050 C C . ASN B 1 45 ? 45.920 66.795 31.882 1.00 35.02 37 ASN B C 1
ATOM 2051 O O . ASN B 1 45 ? 47.126 66.572 31.991 1.00 39.62 37 ASN B O 1
ATOM 2056 N N . THR B 1 46 ? 45.054 66.426 32.818 1.00 23.09 38 THR B N 1
ATOM 2057 C CA . THR B 1 46 ? 45.450 65.623 33.963 1.00 22.51 38 THR B CA 1
ATOM 2058 C C . THR B 1 46 ? 44.961 64.192 33.865 1.00 24.76 38 THR B C 1
ATOM 2059 O O . THR B 1 46 ? 45.662 63.271 34.299 1.00 23.07 38 THR B O 1
ATOM 2063 N N . PHE B 1 47 ? 43.785 63.985 33.285 1.00 19.81 39 PHE B N 1
ATOM 2064 C CA . PHE B 1 47 ? 43.178 62.671 33.211 1.00 20.42 39 PHE B CA 1
ATOM 2065 C C . PHE B 1 47 ? 43.079 62.204 31.769 1.00 19.91 39 PHE B C 1
ATOM 2066 O O . PHE B 1 47 ? 43.044 63.009 30.832 1.00 20.47 39 PHE B O 1
ATOM 2074 N N . GLY B 1 48 ? 43.054 60.889 31.611 1.00 18.55 40 GLY B N 1
ATOM 2075 C CA . GLY B 1 48 ? 42.779 60.276 30.325 1.00 17.57 40 GLY B CA 1
ATOM 2076 C C . GLY B 1 48 ? 41.492 59.495 30.424 1.00 18.78 40 GLY B C 1
ATOM 2077 O O . GLY B 1 48 ? 41.341 58.671 31.330 1.00 19.01 40 GLY B O 1
ATOM 2078 N N . PHE B 1 49 ? 40.545 59.744 29.526 1.00 17.49 41 PHE B N 1
ATOM 2079 C CA . PHE B 1 49 ? 39.306 58.983 29.509 1.00 14.89 41 PHE B CA 1
ATOM 2080 C C . PHE B 1 49 ? 39.477 57.770 28.602 1.00 14.52 41 PHE B C 1
ATOM 2081 O O . PHE B 1 49 ? 39.735 57.921 27.404 1.00 16.77 41 PHE B O 1
ATOM 2089 N N . SER B 1 50 ? 39.351 56.577 29.175 1.00 13.50 42 SER B N 1
ATOM 2090 C CA . SER B 1 50 ? 39.484 55.357 28.384 1.00 13.47 42 SER B CA 1
ATOM 2091 C C . SER B 1 50 ? 38.323 55.246 27.399 1.00 15.84 42 SER B C 1
ATOM 2092 O O . SER B 1 50 ? 37.153 55.239 27.798 1.00 14.87 42 SER B O 1
ATOM 2095 N N . VAL B 1 51 ? 38.643 55.144 26.113 1.00 13.73 43 VAL B N 1
ATOM 2096 C CA . VAL B 1 51 ? 37.624 55.065 25.072 1.00 13.23 43 VAL B CA 1
ATOM 2097 C C . VAL B 1 51 ? 37.337 53.588 24.832 1.00 13.93 43 VAL B C 1
ATOM 2098 O O . VAL B 1 51 ? 38.101 52.891 24.176 1.00 15.06 43 VAL B O 1
ATOM 2102 N N . SER B 1 52 ? 36.231 53.119 25.400 1.00 13.85 44 SER B N 1
ATOM 2103 C CA . SER B 1 52 ? 35.754 51.751 25.228 1.00 13.34 44 SER B CA 1
ATOM 2104 C C . SER B 1 52 ? 35.310 51.496 23.801 1.00 13.32 44 SER B C 1
ATOM 2105 O O . SER B 1 52 ? 34.956 52.412 23.053 1.00 13.92 44 SER B O 1
ATOM 2108 N N . HIS B 1 53 ? 35.287 50.212 23.436 1.00 12.94 45 HIS B N 1
ATOM 2109 C CA . HIS B 1 53 ? 34.563 49.782 22.253 1.00 12.38 45 HIS B CA 1
ATOM 2110 C C . HIS B 1 53 ? 33.133 49.444 22.637 1.00 13.21 45 HIS B C 1
ATOM 2111 O O . HIS B 1 53 ? 32.872 48.929 23.725 1.00 14.25 45 HIS B O 1
ATOM 2118 N N . THR B 1 54 ? 32.203 49.718 21.726 1.00 12.91 46 THR B N 1
ATOM 2119 C CA . THR B 1 54 ? 30.846 49.242 21.939 1.00 12.84 46 THR B CA 1
ATOM 2120 C C . THR B 1 54 ? 30.223 48.852 20.607 1.00 13.74 46 THR B C 1
ATOM 2121 O O . THR B 1 54 ? 30.594 49.370 19.549 1.00 15.06 46 THR B O 1
ATOM 2125 N N . THR B 1 55 ? 29.269 47.926 20.675 1.00 13.70 47 THR B N 1
ATOM 2126 C CA . THR B 1 55 ? 28.456 47.575 19.516 1.00 14.13 47 THR B CA 1
ATOM 2127 C C . THR B 1 55 ? 27.119 48.303 19.502 1.00 14.84 47 THR B C 1
ATOM 2128 O O . THR B 1 55 ? 26.342 48.130 18.551 1.00 18.61 47 THR B O 1
ATOM 2132 N N . ARG B 1 56 ? 26.802 49.084 20.536 1.00 17.30 48 ARG B N 1
ATOM 2133 C CA . ARG B 1 56 ? 25.584 49.870 20.418 1.00 16.58 48 ARG B CA 1
ATOM 2134 C C . ARG B 1 56 ? 25.785 51.001 19.410 1.00 15.25 48 ARG B C 1
ATOM 2135 O O . ARG B 1 56 ? 26.915 51.352 19.037 1.00 17.63 48 ARG B O 1
ATOM 2143 N N . LYS B 1 57 ? 24.661 51.558 18.942 1.00 18.67 49 LYS B N 1
ATOM 2144 C CA . LYS B 1 57 ? 24.731 52.624 17.966 1.00 19.79 49 LYS B CA 1
ATOM 2145 C C . LYS B 1 57 ? 25.010 53.956 18.660 1.00 19.41 49 LYS B C 1
ATOM 2146 O O . LYS B 1 57 ? 24.612 54.160 19.813 1.00 20.40 49 LYS B O 1
ATOM 2152 N N . PRO B 1 58 ? 25.680 54.875 17.974 1.00 18.77 50 PRO B N 1
ATOM 2153 C CA . PRO B 1 58 ? 25.910 56.203 18.549 1.00 18.20 50 PRO B CA 1
ATOM 2154 C C . PRO B 1 58 ? 24.608 56.951 18.774 1.00 20.16 50 PRO B C 1
ATOM 2155 O O . PRO B 1 58 ? 23.673 56.871 17.971 1.00 22.12 50 PRO B O 1
ATOM 2159 N N . ARG B 1 59 ? 24.567 57.684 19.881 1.00 19.60 51 ARG B N 1
ATOM 2160 C CA . ARG B 1 59 ? 23.496 58.613 20.189 1.00 18.59 51 ARG B CA 1
ATOM 2161 C C . ARG B 1 59 ? 23.758 59.958 19.519 1.00 20.04 51 ARG B C 1
ATOM 2162 O O . ARG B 1 59 ? 24.902 60.288 19.192 1.00 19.23 51 ARG B O 1
ATOM 2170 N N . PRO B 1 60 ? 22.725 60.780 19.348 1.00 20.78 52 PRO B N 1
ATOM 2171 C CA . PRO B 1 60 ? 22.974 62.168 18.940 1.00 21.81 52 PRO B CA 1
ATOM 2172 C C . PRO B 1 60 ? 23.962 62.813 19.902 1.00 21.69 52 PRO B C 1
ATOM 2173 O O . PRO B 1 60 ? 23.930 62.574 21.112 1.00 23.12 52 PRO B O 1
ATOM 2177 N N . GLY B 1 61 ? 24.884 63.583 19.348 1.00 22.76 53 GLY B N 1
ATOM 2178 C CA . GLY B 1 61 ? 25.873 64.253 20.157 1.00 25.68 53 GLY B CA 1
ATOM 2179 C C . GLY B 1 61 ? 27.111 63.439 20.460 1.00 25.66 53 GLY B C 1
ATOM 2180 O O . GLY B 1 61 ? 28.044 63.980 21.063 1.00 31.17 53 GLY B O 1
ATOM 2181 N N . GLU B 1 62 ? 27.161 62.168 20.059 1.00 20.84 54 GLU B N 1
ATOM 2182 C CA . GLU B 1 62 ? 28.357 61.359 20.249 1.00 18.21 54 GLU B CA 1
ATOM 2183 C C . GLU B 1 62 ? 29.184 61.347 18.973 1.00 20.02 54 GLU B C 1
ATOM 2184 O O . GLU B 1 62 ? 28.666 61.546 17.870 1.00 23.24 54 GLU B O 1
ATOM 2190 N N . GLU B 1 63 ? 30.480 61.111 19.129 1.00 19.72 55 GLU B N 1
ATOM 2191 C CA A GLU B 1 63 ? 31.391 61.059 17.996 0.49 21.03 55 GLU B CA 1
ATOM 2192 C CA B GLU B 1 63 ? 31.409 61.074 18.006 0.51 20.95 55 GLU B CA 1
ATOM 2193 C C . GLU B 1 63 ? 32.271 59.826 18.110 1.00 17.58 55 GLU B C 1
ATOM 2194 O O . GLU B 1 63 ? 32.780 59.515 19.189 1.00 18.66 55 GLU B O 1
ATOM 2205 N N . ASN B 1 64 ? 32.438 59.119 16.992 1.00 18.88 56 ASN B N 1
ATOM 2206 C CA . ASN B 1 64 ? 33.279 57.931 16.998 1.00 17.26 56 ASN B CA 1
ATOM 2207 C C . ASN B 1 64 ? 34.700 58.314 17.397 1.00 19.03 56 ASN B C 1
ATOM 2208 O O . ASN B 1 64 ? 35.252 59.310 16.908 1.00 19.48 56 ASN B O 1
ATOM 2213 N N . GLY B 1 65 ? 35.284 57.528 18.300 1.00 18.17 57 GLY B N 1
ATOM 2214 C CA . GLY B 1 65 ? 36.609 57.796 18.818 1.00 18.71 57 GLY B CA 1
ATOM 2215 C C . GLY B 1 65 ? 36.645 58.730 20.011 1.00 19.57 57 GLY B C 1
ATOM 2216 O O . GLY B 1 65 ? 37.720 58.935 20.582 1.00 21.25 57 GLY B O 1
ATOM 2217 N N . ARG B 1 66 ? 35.508 59.307 20.400 1.00 16.90 58 ARG B N 1
ATOM 2218 C CA . ARG B 1 66 ? 35.445 60.203 21.549 1.00 17.34 58 ARG B CA 1
ATOM 2219 C C . ARG B 1 66 ? 34.780 59.502 22.726 1.00 18.50 58 ARG B C 1
ATOM 2220 O O . ARG B 1 66 ? 35.469 59.119 23.678 1.00 17.72 58 ARG B O 1
ATOM 2228 N N . GLU B 1 67 ? 33.462 59.301 22.669 1.00 15.80 59 GLU B N 1
ATOM 2229 C CA . GLU B 1 67 ? 32.762 58.597 23.743 1.00 15.90 59 GLU B CA 1
ATOM 2230 C C . GLU B 1 67 ? 33.060 57.106 23.704 1.00 17.24 59 GLU B C 1
ATOM 2231 O O . GLU B 1 67 ? 33.201 56.467 24.758 1.00 16.07 59 GLU B O 1
ATOM 2237 N N . TYR B 1 68 ? 33.175 56.549 22.494 1.00 15.83 60 TYR B N 1
ATOM 2238 C CA . TYR B 1 68 ? 33.344 55.128 22.236 1.00 15.26 60 TYR B CA 1
ATOM 2239 C C . TYR B 1 68 ? 34.029 54.978 20.897 1.00 14.17 60 TYR B C 1
ATOM 2240 O O . TYR B 1 68 ? 33.974 55.882 20.058 1.00 14.76 60 TYR B O 1
ATOM 2249 N N . HIS B 1 69 ? 34.648 53.812 20.702 1.00 15.13 61 HIS B N 1
ATOM 2250 C CA . HIS B 1 69 ? 34.930 53.283 19.368 1.00 15.50 61 HIS B CA 1
ATOM 2251 C C . HIS B 1 69 ? 33.723 52.436 19.005 1.00 15.70 61 HIS B C 1
ATOM 2252 O O . HIS B 1 69 ? 33.500 51.389 19.615 1.00 16.10 61 HIS B O 1
ATOM 2259 N N . PHE B 1 70 ? 32.918 52.903 18.049 1.00 15.75 62 PHE B N 1
ATOM 2260 C CA . PHE B 1 70 ? 31.688 52.206 17.680 1.00 16.66 62 PHE B CA 1
ATOM 2261 C C . PHE B 1 70 ? 32.011 51.177 16.601 1.00 14.96 62 PHE B C 1
ATOM 2262 O O . PHE B 1 70 ? 32.499 51.539 15.530 1.00 17.82 62 PHE B O 1
ATOM 2270 N N . VAL B 1 71 ? 31.760 49.901 16.888 1.00 15.57 63 VAL B N 1
ATOM 2271 C CA . VAL B 1 71 ? 32.107 48.832 15.966 1.00 16.86 63 VAL B CA 1
ATOM 2272 C C . VAL B 1 71 ? 30.940 47.867 15.825 1.00 17.63 63 VAL B C 1
ATOM 2273 O O . VAL B 1 71 ? 29.958 47.919 16.573 1.00 16.60 63 VAL B O 1
ATOM 2277 N N . THR B 1 72 ? 31.070 46.963 14.855 1.00 16.87 64 THR B N 1
ATOM 2278 C CA . THR B 1 72 ? 30.067 45.923 14.711 1.00 17.77 64 THR B CA 1
ATOM 2279 C C . THR B 1 72 ? 30.335 44.779 15.680 1.00 17.28 64 THR B C 1
ATOM 2280 O O . THR B 1 72 ? 31.428 44.636 16.243 1.00 17.01 64 THR B O 1
ATOM 2284 N N . LYS B 1 73 ? 29.312 43.948 15.864 1.00 17.85 65 LYS B N 1
ATOM 2285 C CA . LYS B 1 73 ? 29.465 42.807 16.758 1.00 16.77 65 LYS B CA 1
ATOM 2286 C C . LYS B 1 73 ? 30.534 41.848 16.248 1.00 17.85 65 LYS B C 1
ATOM 2287 O O . LYS B 1 73 ? 31.310 41.295 17.041 1.00 16.59 65 LYS B O 1
ATOM 2293 N N . GLU B 1 74 ? 30.595 41.645 14.929 1.00 17.86 66 GLU B N 1
ATOM 2294 C CA . GLU B 1 74 ? 31.639 40.788 14.378 1.00 18.50 66 GLU B CA 1
ATOM 2295 C C . GLU B 1 74 ? 33.022 41.378 14.623 1.00 19.92 66 GLU B C 1
ATOM 2296 O O . GLU B 1 74 ? 33.950 40.649 14.987 1.00 18.55 66 GLU B O 1
ATOM 2302 N N . GLU B 1 75 ? 33.176 42.698 14.457 1.00 18.51 67 GLU B N 1
ATOM 2303 C CA . GLU B 1 75 ? 34.467 43.319 14.751 1.00 16.19 67 GLU B CA 1
ATOM 2304 C C . GLU B 1 75 ? 34.826 43.173 16.217 1.00 17.07 67 GLU B C 1
ATOM 2305 O O . GLU B 1 75 ? 35.991 42.914 16.557 1.00 18.27 67 GLU B O 1
ATOM 2311 N N . PHE B 1 76 ? 33.831 43.340 17.091 1.00 15.25 68 PHE B N 1
ATOM 2312 C CA . PHE B 1 76 ? 34.056 43.238 18.523 1.00 15.91 68 PHE B CA 1
ATOM 2313 C C . PHE B 1 76 ? 34.540 41.843 18.885 1.00 15.48 68 PHE B C 1
ATOM 2314 O O . PHE B 1 76 ? 35.539 41.683 19.600 1.00 14.20 68 PHE B O 1
ATOM 2322 N N . MET B 1 77 ? 33.843 40.812 18.393 1.00 13.88 69 MET B N 1
ATOM 2323 C CA . MET B 1 77 ? 34.206 39.454 18.783 1.00 14.26 69 MET B CA 1
ATOM 2324 C C . MET B 1 77 ? 35.543 39.036 18.186 1.00 14.54 69 MET B C 1
ATOM 2325 O O . MET B 1 77 ? 36.266 38.229 18.788 1.00 15.13 69 MET B O 1
ATOM 2330 N N . GLU B 1 78 ? 35.885 39.563 16.999 1.00 15.08 70 GLU B N 1
ATOM 2331 C CA . GLU B 1 78 ? 37.217 39.317 16.467 1.00 16.97 70 GLU B CA 1
ATOM 2332 C C . GLU B 1 78 ? 38.268 39.875 17.408 1.00 17.31 70 GLU B C 1
ATOM 2333 O O . GLU B 1 78 ? 39.256 39.200 17.717 1.00 17.59 70 GLU B O 1
ATOM 2339 N N . GLY B 1 79 ? 38.051 41.098 17.899 1.00 17.34 71 GLY B N 1
ATOM 2340 C CA . GLY B 1 79 ? 38.981 41.679 18.853 1.00 17.13 71 GLY B CA 1
ATOM 2341 C C . GLY B 1 79 ? 39.049 40.887 20.142 1.00 16.49 71 GLY B C 1
ATOM 2342 O O . GLY B 1 79 ? 40.123 40.718 20.719 1.00 18.08 71 GLY B O 1
ATOM 2343 N N . VAL B 1 80 ? 37.900 40.402 20.620 1.00 13.19 72 VAL B N 1
ATOM 2344 C CA . VAL B 1 80 ? 37.904 39.571 21.822 1.00 13.04 72 VAL B CA 1
ATOM 2345 C C . VAL B 1 80 ? 38.786 38.345 21.610 1.00 15.69 72 VAL B C 1
ATOM 2346 O O . VAL B 1 80 ? 39.672 38.043 22.422 1.00 16.87 72 VAL B O 1
ATOM 2350 N N . GLY B 1 81 ? 38.583 37.641 20.499 1.00 15.83 73 GLY B N 1
ATOM 2351 C CA . GLY B 1 81 ? 39.346 36.425 20.254 1.00 15.29 73 GLY B CA 1
ATOM 2352 C C . GLY B 1 81 ? 40.825 36.678 20.028 1.00 17.67 73 GLY B C 1
ATOM 2353 O O . GLY B 1 81 ? 41.653 35.805 20.299 1.00 19.48 73 GLY B O 1
ATOM 2354 N N . LYS B 1 82 ? 41.174 37.860 19.525 1.00 17.72 74 LYS B N 1
ATOM 2355 C CA A LYS B 1 82 ? 42.570 38.234 19.341 0.55 17.76 74 LYS B CA 1
ATOM 2356 C CA B LYS B 1 82 ? 42.566 38.244 19.341 0.45 17.89 74 LYS B CA 1
ATOM 2357 C C . LYS B 1 82 ? 43.220 38.715 20.632 1.00 18.86 74 LYS B C 1
ATOM 2358 O O . LYS B 1 82 ? 44.410 39.055 20.610 1.00 22.40 74 LYS B O 1
ATOM 2369 N N . GLY B 1 83 ? 42.484 38.742 21.746 1.00 15.78 75 GLY B N 1
ATOM 2370 C CA . GLY B 1 83 ? 43.072 39.134 23.016 1.00 17.66 75 GLY B CA 1
ATOM 2371 C C . GLY B 1 83 ? 43.245 40.627 23.198 1.00 19.98 75 GLY B C 1
ATOM 2372 O O . GLY B 1 83 ? 44.069 41.061 24.022 1.00 18.78 75 GLY B O 1
ATOM 2373 N N . GLU B 1 84 ? 42.474 41.431 22.470 1.00 16.57 76 GLU B N 1
ATOM 2374 C CA . GLU B 1 84 ? 42.640 42.880 22.514 1.00 16.72 76 GLU B CA 1
ATOM 2375 C C . GLU B 1 84 ? 42.016 43.530 23.738 1.00 16.55 76 GLU B C 1
ATOM 2376 O O . GLU B 1 84 ? 42.323 44.699 24.006 1.00 17.95 76 GLU B O 1
ATOM 2382 N N . PHE B 1 85 ? 41.172 42.821 24.484 1.00 14.93 77 PHE B N 1
ATOM 2383 C CA . PHE B 1 85 ? 40.394 43.421 25.569 1.00 14.70 77 PHE B CA 1
ATOM 2384 C C . PHE B 1 85 ? 40.947 43.089 26.945 1.00 17.61 77 PHE B C 1
ATOM 2385 O O . PHE B 1 85 ? 41.153 41.920 27.282 1.00 17.29 77 PHE B O 1
ATOM 2393 N N . LEU B 1 86 ? 41.137 44.130 27.753 1.00 14.62 78 LEU B N 1
ATOM 2394 C CA . LEU B 1 86 ? 41.371 43.927 29.177 1.00 15.67 78 LEU B CA 1
ATOM 2395 C C . LEU B 1 86 ? 40.132 43.340 29.839 1.00 17.06 78 LEU B C 1
ATOM 2396 O O . LEU B 1 86 ? 40.224 42.396 30.629 1.00 15.92 78 LEU B O 1
ATOM 2401 N N . GLU B 1 87 ? 38.962 43.875 29.515 1.00 16.20 79 GLU B N 1
ATOM 2402 C CA . GLU B 1 87 ? 37.700 43.344 29.992 1.00 14.52 79 GLU B CA 1
ATOM 2403 C C . GLU B 1 87 ? 36.646 43.697 28.952 1.00 14.86 79 GLU B C 1
ATOM 2404 O O . GLU B 1 87 ? 36.803 44.649 28.182 1.00 14.70 79 GLU B O 1
ATOM 2410 N N . TRP B 1 88 ? 35.569 42.921 28.941 1.00 13.39 80 TRP B N 1
ATOM 2411 C CA . TRP B 1 88 ? 34.408 43.259 28.135 1.00 10.84 80 TRP B CA 1
ATOM 2412 C C . TRP B 1 88 ? 33.198 42.575 28.750 1.00 13.22 80 TRP B C 1
ATOM 2413 O O . TRP B 1 88 ? 33.324 41.604 29.506 1.00 14.06 80 TRP B O 1
ATOM 2424 N N . ALA B 1 89 ? 32.019 43.085 28.416 1.00 12.94 81 ALA B N 1
ATOM 2425 C CA . ALA B 1 89 ? 30.803 42.442 28.889 1.00 13.99 81 ALA B CA 1
ATOM 2426 C C . ALA B 1 89 ? 29.642 42.885 28.019 1.00 15.23 81 ALA B C 1
ATOM 2427 O O . ALA B 1 89 ? 29.779 43.755 27.158 1.00 15.55 81 ALA B O 1
ATOM 2429 N N . GLU B 1 90 ? 28.495 42.264 28.247 1.00 14.45 82 GLU B N 1
ATOM 2430 C CA A GLU B 1 90 ? 27.274 42.624 27.553 0.41 14.89 82 GLU B CA 1
ATOM 2431 C CA B GLU B 1 90 ? 27.261 42.607 27.555 0.59 14.64 82 GLU B CA 1
ATOM 2432 C C . GLU B 1 90 ? 26.350 43.340 28.530 1.00 18.57 82 GLU B C 1
ATOM 2433 O O . GLU B 1 90 ? 26.217 42.938 29.696 1.00 18.72 82 GLU B O 1
ATOM 2444 N N . PHE B 1 91 ? 25.741 44.423 28.053 1.00 14.84 83 PHE B N 1
ATOM 2445 C CA . PHE B 1 91 ? 24.889 45.273 28.875 1.00 13.92 83 PHE B CA 1
ATOM 2446 C C . PHE B 1 91 ? 23.753 45.763 27.994 1.00 17.81 83 PHE B C 1
ATOM 2447 O O . PHE B 1 91 ? 24.001 46.345 26.934 1.00 17.62 83 PHE B O 1
ATOM 2455 N N . GLY B 1 92 ? 22.514 45.540 28.420 1.00 18.13 84 GLY B N 1
ATOM 2456 C CA . GLY B 1 92 ? 21.412 46.074 27.646 1.00 20.37 84 GLY B CA 1
ATOM 2457 C C . GLY B 1 92 ? 21.336 45.542 26.237 1.00 21.79 84 GLY B C 1
ATOM 2458 O O . GLY B 1 92 ? 20.771 46.202 25.362 1.00 25.71 84 GLY B O 1
ATOM 2459 N N . GLY B 1 93 ? 21.905 44.368 25.992 1.00 18.24 85 GLY B N 1
ATOM 2460 C CA . GLY B 1 93 ? 21.839 43.740 24.682 1.00 22.29 85 GLY B CA 1
ATOM 2461 C C . GLY B 1 93 ? 22.945 44.141 23.735 1.00 26.46 85 GLY B C 1
ATOM 2462 O O . GLY B 1 93 ? 22.901 43.756 22.558 1.00 24.54 85 GLY B O 1
ATOM 2463 N N . ASN B 1 94 ? 23.929 44.901 24.208 1.00 17.41 86 ASN B N 1
ATOM 2464 C CA . ASN B 1 94 ? 25.060 45.326 23.399 1.00 19.00 86 ASN B CA 1
ATOM 2465 C C . ASN B 1 94 ? 26.351 44.987 24.128 1.00 16.84 86 ASN B C 1
ATOM 2466 O O . ASN B 1 94 ? 26.357 44.782 25.340 1.00 19.05 86 ASN B O 1
ATOM 2471 N N . CYS B 1 95 ? 27.453 44.936 23.389 1.00 14.25 87 CYS B N 1
ATOM 2472 C CA . CYS B 1 95 ? 28.758 44.621 23.967 1.00 12.74 87 CYS B CA 1
ATOM 2473 C C . CYS B 1 95 ? 29.559 45.888 24.201 1.00 14.73 87 CYS B C 1
ATOM 2474 O O . CYS B 1 95 ? 29.484 46.827 23.409 1.00 15.58 87 CYS B O 1
ATOM 2477 N N . TYR B 1 96 ? 30.333 45.901 25.286 1.00 12.88 88 TYR B N 1
ATOM 2478 C CA . TYR B 1 96 ? 31.174 47.027 25.655 1.00 12.48 88 TYR B CA 1
ATOM 2479 C C . TYR B 1 96 ? 32.468 46.477 26.221 1.00 11.02 88 TYR B C 1
ATOM 2480 O O . TYR B 1 96 ? 32.454 45.458 26.922 1.00 13.72 88 TYR B O 1
ATOM 2489 N N . GLY B 1 97 ? 33.584 47.135 25.955 1.00 11.19 89 GLY B N 1
ATOM 2490 C CA . GLY B 1 97 ? 34.807 46.657 26.564 1.00 12.89 89 GLY B CA 1
ATOM 2491 C C . GLY B 1 97 ? 35.941 47.652 26.473 1.00 13.98 89 GLY B C 1
ATOM 2492 O O . GLY B 1 97 ? 35.945 48.558 25.634 1.00 13.48 89 GLY B O 1
ATOM 2493 N N . THR B 1 98 ? 36.927 47.440 27.351 1.00 13.33 90 THR B N 1
ATOM 2494 C CA . THR B 1 98 ? 38.128 48.262 27.449 1.00 11.30 90 THR B CA 1
ATOM 2495 C C . THR B 1 98 ? 39.264 47.513 26.763 1.00 14.24 90 THR B C 1
ATOM 2496 O O . THR B 1 98 ? 39.700 46.476 27.262 1.00 16.42 90 THR B O 1
ATOM 2500 N N . THR B 1 99 ? 39.777 48.043 25.661 1.00 13.37 91 THR B N 1
ATOM 2501 C CA . THR B 1 99 ? 40.950 47.405 25.073 1.00 13.59 91 THR B CA 1
ATOM 2502 C C . THR B 1 99 ? 42.219 47.815 25.815 1.00 17.67 91 THR B C 1
ATOM 2503 O O . THR B 1 99 ? 42.308 48.903 26.393 1.00 17.14 91 THR B O 1
ATOM 2507 N N . PHE B 1 100 ? 43.220 46.933 25.783 1.00 18.50 92 PHE B N 1
ATOM 2508 C CA . PHE B 1 100 ? 44.529 47.321 26.296 1.00 19.10 92 PHE B CA 1
ATOM 2509 C C . PHE B 1 100 ? 45.025 48.585 25.610 1.00 18.83 92 PHE B C 1
ATOM 2510 O O . PHE B 1 100 ? 45.622 49.462 26.252 1.00 24.14 92 PHE B O 1
ATOM 2518 N N . ALA B 1 101 ? 44.783 48.698 24.304 1.00 21.36 93 ALA B N 1
ATOM 2519 C CA . ALA B 1 101 ? 45.295 49.844 23.555 1.00 22.97 93 ALA B CA 1
ATOM 2520 C C . ALA B 1 101 ? 44.665 51.147 24.029 1.00 21.73 93 ALA B C 1
ATOM 2521 O O . ALA B 1 101 ? 45.340 52.185 24.052 1.00 22.62 93 ALA B O 1
ATOM 2523 N N . ALA B 1 102 ? 43.390 51.108 24.426 1.00 18.73 94 ALA B N 1
ATOM 2524 C CA . ALA B 1 102 ? 42.730 52.320 24.898 1.00 19.23 94 ALA B CA 1
ATOM 2525 C C . ALA B 1 102 ? 43.379 52.855 26.165 1.00 19.31 94 ALA B C 1
ATOM 2526 O O . ALA B 1 102 ? 43.432 54.074 26.363 1.00 22.91 94 ALA B O 1
ATOM 2528 N N . LEU B 1 103 ? 43.888 51.971 27.031 1.00 19.51 95 LEU B N 1
ATOM 2529 C CA . LEU B 1 103 ? 44.548 52.453 28.243 1.00 19.09 95 LEU B CA 1
ATOM 2530 C C . LEU B 1 103 ? 45.975 52.912 27.950 1.00 21.84 95 LEU B C 1
ATOM 2531 O O . LEU B 1 103 ? 46.437 53.919 28.509 1.00 21.48 95 LEU B O 1
ATOM 2536 N N . THR B 1 104 ? 46.678 52.185 27.074 1.00 22.36 96 THR B N 1
ATOM 2537 C CA . THR B 1 104 ? 48.034 52.577 26.689 1.00 23.81 96 THR B CA 1
ATOM 2538 C C . THR B 1 104 ? 48.057 53.989 26.111 1.00 20.14 96 THR B C 1
ATOM 2539 O O . THR B 1 104 ? 49.005 54.755 26.339 1.00 24.11 96 THR B O 1
ATOM 2543 N N . ALA B 1 105 ? 47.010 54.355 25.376 1.00 21.05 97 ALA B N 1
ATOM 2544 C CA . ALA B 1 105 ? 46.941 55.673 24.762 1.00 20.40 97 ALA B CA 1
ATOM 2545 C C . ALA B 1 105 ? 46.883 56.794 25.787 1.00 22.60 97 ALA B C 1
ATOM 2546 O O . ALA B 1 105 ? 47.082 57.958 25.426 1.00 23.56 97 ALA B O 1
ATOM 2548 N N . LEU B 1 106 ? 46.571 56.477 27.050 1.00 18.56 98 LEU B N 1
ATOM 2549 C CA . LEU B 1 106 ? 46.350 57.522 28.034 1.00 18.93 98 LEU B CA 1
ATOM 2550 C C . LEU B 1 106 ? 47.587 57.870 28.834 1.00 20.07 98 LEU B C 1
ATOM 2551 O O . LEU B 1 106 ? 47.644 58.971 29.393 1.00 20.81 98 LEU B O 1
ATOM 2556 N N . HIS B 1 107 ? 48.568 56.974 28.891 1.00 23.81 99 HIS B N 1
ATOM 2557 C CA . HIS B 1 107 ? 49.748 57.219 29.713 1.00 31.17 99 HIS B CA 1
ATOM 2558 C C . HIS B 1 107 ? 50.438 58.500 29.254 1.00 23.64 99 HIS B C 1
ATOM 2559 O O . HIS B 1 107 ? 50.508 58.773 28.051 1.00 26.51 99 HIS B O 1
ATOM 2566 N N . PRO B 1 108 ? 50.963 59.317 30.178 1.00 24.00 100 PRO B N 1
ATOM 2567 C CA . PRO B 1 108 ? 51.064 59.122 31.621 1.00 29.02 100 PRO B CA 1
ATOM 2568 C C . PRO B 1 108 ? 49.937 59.758 32.432 1.00 26.74 100 PRO B C 1
ATOM 2569 O O . PRO B 1 108 ? 50.117 59.903 33.638 1.00 27.44 100 PRO B O 1
ATOM 2573 N N . ARG B 1 109 ? 48.824 60.140 31.807 1.00 24.30 101 ARG B N 1
ATOM 2574 C CA . ARG B 1 109 ? 47.724 60.706 32.581 1.00 22.07 101 ARG B CA 1
ATOM 2575 C C . ARG B 1 109 ? 47.061 59.609 33.404 1.00 19.64 101 ARG B C 1
ATOM 2576 O O . ARG B 1 109 ? 47.161 58.418 33.099 1.00 20.96 101 ARG B O 1
ATOM 2584 N N . ARG B 1 110 ? 46.375 60.013 34.467 1.00 19.19 102 ARG B N 1
ATOM 2585 C CA . ARG B 1 110 ? 45.645 59.019 35.235 1.00 17.18 102 ARG B CA 1
ATOM 2586 C C . ARG B 1 110 ? 44.475 58.507 34.407 1.00 17.64 102 ARG B C 1
ATOM 2587 O O . ARG B 1 110 ? 43.670 59.294 33.909 1.00 19.68 102 ARG B O 1
ATOM 2595 N N . CYS B 1 111 ? 44.376 57.188 34.287 1.00 15.91 103 CYS B N 1
ATOM 2596 C CA . CYS B 1 111 ? 43.291 56.567 33.534 1.00 15.89 103 CYS B CA 1
ATOM 2597 C C . CYS B 1 111 ? 41.972 56.654 34.288 1.00 16.31 103 CYS B C 1
ATOM 2598 O O . CYS B 1 111 ? 41.910 56.334 35.476 1.00 16.97 103 CYS B O 1
ATOM 2601 N N . ILE B 1 112 ? 40.909 57.042 33.587 1.00 14.71 104 ILE B N 1
ATOM 2602 C CA A ILE B 1 112 ? 39.556 57.005 34.128 0.62 14.83 104 ILE B CA 1
ATOM 2603 C CA B ILE B 1 112 ? 39.550 57.021 34.119 0.38 15.57 104 ILE B CA 1
ATOM 2604 C C . ILE B 1 112 ? 38.716 56.123 33.220 1.00 14.81 104 ILE B C 1
ATOM 2605 O O . ILE B 1 112 ? 38.672 56.341 32.001 1.00 16.31 104 ILE B O 1
ATOM 2614 N N . LEU B 1 113 ? 38.064 55.122 33.817 1.00 14.66 105 LEU B N 1
ATOM 2615 C CA . LEU B 1 113 ? 37.218 54.173 33.106 1.00 13.61 105 LEU B CA 1
ATOM 2616 C C . LEU B 1 113 ? 35.784 54.301 33.591 1.00 16.64 105 LEU B C 1
ATOM 2617 O O . LEU B 1 113 ? 35.535 54.452 34.789 1.00 18.12 105 LEU B O 1
ATOM 2622 N N . ASP B 1 114 ? 34.846 54.226 32.661 1.00 13.47 106 ASP B N 1
ATOM 2623 C CA . ASP B 1 114 ? 33.410 54.206 32.949 1.00 16.37 106 ASP B CA 1
ATOM 2624 C C . ASP B 1 114 ? 32.927 52.843 32.460 1.00 14.25 106 ASP B C 1
ATOM 2625 O O . ASP B 1 114 ? 32.847 52.615 31.248 1.00 15.45 106 ASP B O 1
ATOM 2630 N N . ILE B 1 115 ? 32.701 51.903 33.380 1.00 14.20 107 ILE B N 1
ATOM 2631 C CA . ILE B 1 115 ? 32.341 50.531 33.020 1.00 14.50 107 ILE B CA 1
ATOM 2632 C C . ILE B 1 115 ? 31.280 50.038 33.993 1.00 14.14 107 ILE B C 1
ATOM 2633 O O . ILE B 1 115 ? 30.988 50.680 35.000 1.00 16.09 107 ILE B O 1
ATOM 2638 N N . GLU B 1 116 ? 30.673 48.899 33.673 1.00 14.57 108 GLU B N 1
ATOM 2639 C CA . GLU B 1 116 ? 29.620 48.384 34.535 1.00 12.88 108 GLU B CA 1
ATOM 2640 C C . GLU B 1 116 ? 30.112 47.215 35.395 1.00 14.33 108 GLU B C 1
ATOM 2641 O O . GLU B 1 116 ? 31.302 46.875 35.424 1.00 15.59 108 GLU B O 1
ATOM 2647 N N . LEU B 1 117 ? 29.170 46.603 36.121 1.00 15.94 109 LEU B N 1
ATOM 2648 C CA . LEU B 1 117 ? 29.527 45.696 37.203 1.00 15.53 109 LEU B CA 1
ATOM 2649 C C . LEU B 1 117 ? 30.306 44.488 36.709 1.00 14.48 109 LEU B C 1
ATOM 2650 O O . LEU B 1 117 ? 31.255 44.045 37.371 1.00 14.31 109 LEU B O 1
ATOM 2655 N N . GLN B 1 118 ? 29.907 43.902 35.579 1.00 16.48 110 GLN B N 1
ATOM 2656 C CA . GLN B 1 118 ? 30.636 42.712 35.139 1.00 15.35 110 GLN B CA 1
ATOM 2657 C C . GLN B 1 118 ? 32.089 43.051 34.849 1.00 15.01 110 GLN B C 1
ATOM 2658 O O . GLN B 1 118 ? 32.993 42.268 35.170 1.00 15.22 110 GLN B O 1
ATOM 2664 N N . GLY B 1 119 ? 32.324 44.227 34.260 1.00 14.59 111 GLY B N 1
ATOM 2665 C CA . GLY B 1 119 ? 33.685 44.690 34.048 1.00 13.34 111 GLY B CA 1
ATOM 2666 C C . GLY B 1 119 ? 34.433 44.917 35.349 1.00 12.95 111 GLY B C 1
ATOM 2667 O O . GLY B 1 119 ? 35.607 44.567 35.461 1.00 15.15 111 GLY B O 1
ATOM 2668 N N . VAL B 1 120 ? 33.760 45.509 36.344 1.00 12.45 112 VAL B N 1
ATOM 2669 C CA . VAL B 1 120 ? 34.357 45.694 37.667 1.00 12.88 112 VAL B CA 1
ATOM 2670 C C . VAL B 1 120 ? 34.800 44.355 38.242 1.00 14.23 112 VAL B C 1
ATOM 2671 O O . VAL B 1 120 ? 35.916 44.221 38.756 1.00 14.98 112 VAL B O 1
ATOM 2675 N N . LEU B 1 121 ? 33.925 43.352 38.182 1.00 14.60 113 LEU B N 1
ATOM 2676 C CA . LEU B 1 121 ? 34.271 42.061 38.759 1.00 15.95 113 LEU B CA 1
ATOM 2677 C C . LEU B 1 121 ? 35.438 41.435 38.012 1.00 15.88 113 LEU B C 1
ATOM 2678 O O . LEU B 1 121 ? 36.335 40.856 38.626 1.00 15.82 113 LEU B O 1
ATOM 2683 N N . GLN B 1 122 ? 35.452 41.553 36.686 1.00 13.73 114 GLN B N 1
ATOM 2684 C CA . GLN B 1 122 ? 36.592 41.064 35.929 1.00 14.44 114 GLN B CA 1
ATOM 2685 C C . GLN B 1 122 ? 37.877 41.752 36.363 1.00 15.77 114 GLN B C 1
ATOM 2686 O O . GLN B 1 122 ? 38.905 41.098 36.563 1.00 15.50 114 GLN B O 1
ATOM 2692 N N . LEU B 1 123 ? 37.845 43.082 36.489 1.00 13.94 115 LEU B N 1
ATOM 2693 C CA . LEU B 1 123 ? 39.073 43.799 36.824 1.00 15.18 115 LEU B CA 1
ATOM 2694 C C . LEU B 1 123 ? 39.547 43.506 38.239 1.00 16.75 115 LEU B C 1
ATOM 2695 O O . LEU B 1 123 ? 40.761 43.484 38.493 1.00 18.06 115 LEU B O 1
ATOM 2700 N N . LYS B 1 124 ? 38.626 43.287 39.179 1.00 16.13 116 LYS B N 1
ATOM 2701 C CA . LYS B 1 124 ? 39.066 42.916 40.522 1.00 16.31 116 LYS B CA 1
ATOM 2702 C C . LYS B 1 124 ? 39.888 41.634 40.505 1.00 20.32 116 LYS B C 1
ATOM 2703 O O . LYS B 1 124 ? 40.828 41.486 41.297 1.00 22.59 116 LYS B O 1
ATOM 2709 N N . ALA B 1 125 ? 39.563 40.705 39.602 1.00 17.60 117 ALA B N 1
ATOM 2710 C CA . ALA B 1 125 ? 40.329 39.475 39.482 1.00 17.03 117 ALA B CA 1
ATOM 2711 C C . ALA B 1 125 ? 41.575 39.635 38.626 1.00 23.40 117 ALA B C 1
ATOM 2712 O O . ALA B 1 125 ? 42.599 38.992 38.910 1.00 23.44 117 ALA B O 1
ATOM 2714 N N . LYS B 1 126 ? 41.508 40.466 37.579 1.00 19.25 118 LYS B N 1
ATOM 2715 C CA . LYS B 1 126 ? 42.546 40.524 36.558 1.00 15.93 118 LYS B CA 1
ATOM 2716 C C . LYS B 1 126 ? 43.636 41.535 36.885 1.00 21.66 118 LYS B C 1
ATOM 2717 O O . LYS B 1 126 ? 44.804 41.315 36.536 1.00 23.37 118 LYS B O 1
ATOM 2723 N N . ALA B 1 127 ? 43.275 42.648 37.514 1.00 21.59 119 ALA B N 1
ATOM 2724 C CA . ALA B 1 127 ? 44.271 43.686 37.778 1.00 21.20 119 ALA B CA 1
ATOM 2725 C C . ALA B 1 127 ? 45.452 43.190 38.601 1.00 24.62 119 ALA B C 1
ATOM 2726 O O . ALA B 1 127 ? 46.595 43.538 38.254 1.00 26.98 119 ALA B O 1
ATOM 2728 N N . PRO B 1 128 ? 45.273 42.392 39.659 1.00 26.14 120 PRO B N 1
ATOM 2729 C CA . PRO B 1 128 ? 46.443 41.883 40.396 1.00 29.21 120 PRO B CA 1
ATOM 2730 C C . PRO B 1 128 ? 47.365 41.017 39.564 1.00 30.99 120 PRO B C 1
ATOM 2731 O O . PRO B 1 128 ? 48.512 40.784 39.970 1.00 32.55 120 PRO B O 1
ATOM 2735 N N . LEU B 1 129 ? 46.906 40.517 38.424 1.00 27.42 121 LEU B N 1
ATOM 2736 C CA . LEU B 1 129 ? 47.666 39.571 37.626 1.00 29.73 121 LEU B CA 1
ATOM 2737 C C . LEU B 1 129 ? 48.419 40.230 36.480 1.00 35.12 121 LEU B C 1
ATOM 2738 O O . LEU B 1 129 ? 49.141 39.539 35.753 1.00 37.70 121 LEU B O 1
ATOM 2743 N N . GLN B 1 130 ? 48.267 41.537 36.297 1.00 32.29 122 GLN B N 1
ATOM 2744 C CA . GLN B 1 130 ? 49.026 42.249 35.280 1.00 35.12 122 GLN B CA 1
ATOM 2745 C C . GLN B 1 130 ? 50.481 42.384 35.715 1.00 40.88 122 GLN B C 1
ATOM 2746 O O . GLN B 1 130 ? 50.827 42.205 36.888 1.00 41.99 122 GLN B O 1
ATOM 2752 N N . THR B 1 131 ? 51.340 42.702 34.750 1.00 46.10 123 THR B N 1
ATOM 2753 C CA . THR B 1 131 ? 52.762 42.941 35.006 1.00 51.68 123 THR B CA 1
ATOM 2754 C C . THR B 1 131 ? 53.108 44.373 34.623 1.00 49.12 123 THR B C 1
ATOM 2755 O O . THR B 1 131 ? 53.133 44.703 33.421 1.00 54.14 123 THR B O 1
ATOM 2759 N N . PRO B 1 132 ? 53.350 45.273 35.591 1.00 47.21 124 PRO B N 1
ATOM 2760 C CA . PRO B 1 132 ? 53.223 45.012 37.028 1.00 43.97 124 PRO B CA 1
ATOM 2761 C C . PRO B 1 132 ? 51.752 44.988 37.441 1.00 40.42 124 PRO B C 1
ATOM 2762 O O . PRO B 1 132 ? 50.902 45.318 36.611 1.00 38.89 124 PRO B O 1
ATOM 2766 N N . PRO B 1 133 ? 51.456 44.589 38.677 1.00 38.66 125 PRO B N 1
ATOM 2767 C CA . PRO B 1 133 ? 50.061 44.601 39.123 1.00 35.97 125 PRO B CA 1
ATOM 2768 C C . PRO B 1 133 ? 49.460 45.988 38.983 1.00 34.56 125 PRO B C 1
ATOM 2769 O O . PRO B 1 133 ? 50.105 47.001 39.262 1.00 43.94 125 PRO B O 1
ATOM 2773 N N . LEU B 1 134 ? 48.224 46.018 38.506 1.00 27.29 126 LEU B N 1
ATOM 2774 C CA . LEU B 1 134 ? 47.429 47.230 38.437 1.00 27.01 126 LEU B CA 1
ATOM 2775 C C . LEU B 1 134 ? 46.608 47.309 39.710 1.00 27.82 126 LEU B C 1
ATOM 2776 O O . LEU B 1 134 ? 46.051 46.302 40.154 1.00 27.45 126 LEU B O 1
ATOM 2781 N N . GLU B 1 135 ? 46.539 48.499 40.313 1.00 24.81 127 GLU B N 1
ATOM 2782 C CA . GLU B 1 135 ? 45.769 48.681 41.542 1.00 20.04 127 GLU B CA 1
ATOM 2783 C C . GLU B 1 135 ? 44.703 49.747 41.326 1.00 19.35 127 GLU B C 1
ATOM 2784 O O . GLU B 1 135 ? 44.869 50.904 41.739 1.00 20.60 127 GLU B O 1
ATOM 2790 N N . PRO B 1 136 ? 43.583 49.402 40.709 1.00 16.87 128 PRO B N 1
ATOM 2791 C CA . PRO B 1 136 ? 42.557 50.412 40.463 1.00 15.62 128 PRO B CA 1
ATOM 2792 C C . PRO B 1 136 ? 41.911 50.870 41.763 1.00 15.70 128 PRO B C 1
ATOM 2793 O O . PRO B 1 136 ? 41.994 50.215 42.807 1.00 17.68 128 PRO B O 1
ATOM 2797 N N . VAL B 1 137 ? 41.250 52.013 41.666 1.00 14.41 129 VAL B N 1
ATOM 2798 C CA . VAL B 1 137 ? 40.329 52.506 42.685 1.00 13.90 129 VAL B CA 1
ATOM 2799 C C . VAL B 1 137 ? 38.928 52.374 42.111 1.00 16.64 129 VAL B C 1
ATOM 2800 O O . VAL B 1 137 ? 38.652 52.895 41.027 1.00 15.20 129 VAL B O 1
ATOM 2804 N N . PHE B 1 138 ? 38.042 51.676 42.815 1.00 13.04 130 PHE B N 1
ATOM 2805 C CA . PHE B 1 138 ? 36.690 51.434 42.318 1.00 13.82 130 PHE B CA 1
ATOM 2806 C C . PHE B 1 138 ? 35.713 52.360 43.019 1.00 14.92 130 PHE B C 1
ATOM 2807 O O . PHE B 1 138 ? 35.544 52.280 44.242 1.00 15.64 130 PHE B O 1
ATOM 2815 N N . LEU B 1 139 ? 35.085 53.238 42.253 1.00 14.74 131 LEU B N 1
ATOM 2816 C CA . LEU B 1 139 ? 34.134 54.211 42.775 1.00 12.78 131 LEU B CA 1
ATOM 2817 C C . LEU B 1 139 ? 32.741 53.869 42.281 1.00 13.75 131 LEU B C 1
ATOM 2818 O O . LEU B 1 139 ? 32.539 53.634 41.085 1.00 15.32 131 LEU B O 1
ATOM 2823 N N . PHE B 1 140 ? 31.780 53.833 43.194 1.00 13.61 132 PHE B N 1
ATOM 2824 C CA . PHE B 1 140 ? 30.394 53.613 42.808 1.00 11.71 132 PHE B CA 1
ATOM 2825 C C . PHE B 1 140 ? 29.637 54.932 42.898 1.00 16.46 132 PHE B C 1
ATOM 2826 O O . PHE B 1 140 ? 29.658 55.598 43.945 1.00 15.93 132 PHE B O 1
ATOM 2834 N N . LEU B 1 141 ? 28.974 55.309 41.808 1.00 14.44 133 LEU B N 1
ATOM 2835 C CA . LEU B 1 141 ? 28.184 56.536 41.764 1.00 14.23 133 LEU B CA 1
ATOM 2836 C C . LEU B 1 141 ? 26.716 56.154 41.889 1.00 14.44 133 LEU B C 1
ATOM 2837 O O . LEU B 1 141 ? 26.187 55.403 41.055 1.00 16.14 133 LEU B O 1
ATOM 2842 N N . SER B 1 142 ? 26.067 56.632 42.964 1.00 15.48 134 SER B N 1
ATOM 2843 C CA . SER B 1 142 ? 24.702 56.219 43.259 1.00 15.54 134 SER B CA 1
ATOM 2844 C C . SER B 1 142 ? 23.713 57.339 42.992 1.00 17.67 134 SER B C 1
ATOM 2845 O O . SER B 1 142 ? 24.013 58.511 43.268 1.00 16.93 134 SER B O 1
ATOM 2848 N N . PRO B 1 143 ? 22.513 57.019 42.515 1.00 15.70 135 PRO B N 1
ATOM 2849 C CA . PRO B 1 143 ? 21.439 58.001 42.544 1.00 14.68 135 PRO B CA 1
ATOM 2850 C C . PRO B 1 143 ? 21.001 58.240 43.977 1.00 14.60 135 PRO B C 1
ATOM 2851 O O . PRO B 1 143 ? 21.207 57.390 44.858 1.00 18.30 135 PRO B O 1
ATOM 2855 N N . PRO B 1 144 ? 20.354 59.368 44.258 1.00 16.64 136 PRO B N 1
ATOM 2856 C CA . PRO B 1 144 ? 19.860 59.583 45.623 1.00 16.65 136 PRO B CA 1
ATOM 2857 C C . PRO B 1 144 ? 18.566 58.841 45.920 1.00 18.70 136 PRO B C 1
ATOM 2858 O O . PRO B 1 144 ? 18.227 58.659 47.099 1.00 21.06 136 PRO B O 1
ATOM 2862 N N . SER B 1 145 ? 17.846 58.407 44.890 1.00 17.56 137 SER B N 1
ATOM 2863 C CA . SER B 1 145 ? 16.600 57.670 45.048 1.00 20.82 137 SER B CA 1
ATOM 2864 C C . SER B 1 145 ? 16.321 56.976 43.730 1.00 19.75 137 SER B C 1
ATOM 2865 O O . SER B 1 145 ? 16.860 57.355 42.688 1.00 19.06 137 SER B O 1
ATOM 2868 N N . ILE B 1 146 ? 15.486 55.942 43.788 1.00 17.17 138 ILE B N 1
ATOM 2869 C CA . ILE B 1 146 ? 15.112 55.251 42.559 1.00 17.04 138 ILE B CA 1
ATOM 2870 C C . ILE B 1 146 ? 14.238 56.143 41.687 1.00 18.79 138 ILE B C 1
ATOM 2871 O O . ILE B 1 146 ? 14.355 56.122 40.451 1.00 18.89 138 ILE B O 1
ATOM 2876 N N . SER B 1 147 ? 13.358 56.948 42.299 1.00 21.07 139 SER B N 1
ATOM 2877 C CA A SER B 1 147 ? 12.519 57.846 41.510 0.32 22.88 139 SER B CA 1
ATOM 2878 C CA B SER B 1 147 ? 12.522 57.820 41.486 0.68 19.88 139 SER B CA 1
ATOM 2879 C C . SER B 1 147 ? 13.368 58.828 40.712 1.00 20.34 139 SER B C 1
ATOM 2880 O O . SER B 1 147 ? 13.082 59.111 39.542 1.00 21.48 139 SER B O 1
ATOM 2885 N N . GLN B 1 148 ? 14.435 59.351 41.324 1.00 19.71 140 GLN B N 1
ATOM 2886 C CA . GLN B 1 148 ? 15.305 60.261 40.583 1.00 19.26 140 GLN B CA 1
ATOM 2887 C C . GLN B 1 148 ? 16.154 59.527 39.552 1.00 21.37 140 GLN B C 1
ATOM 2888 O O . GLN B 1 148 ? 16.446 60.088 38.492 1.00 21.22 140 GLN B O 1
ATOM 2894 N N . LEU B 1 149 ? 16.563 58.287 39.828 1.00 18.23 141 LEU B N 1
ATOM 2895 C CA . LEU B 1 149 ? 17.232 57.520 38.779 1.00 16.63 141 LEU B CA 1
ATOM 2896 C C . LEU B 1 149 ? 16.345 57.397 37.544 1.00 18.05 141 LEU B C 1
ATOM 2897 O O . LEU B 1 149 ? 16.799 57.619 36.409 1.00 19.64 141 LEU B O 1
ATOM 2902 N N . LYS B 1 150 ? 15.074 57.048 37.750 1.00 18.69 142 LYS B N 1
ATOM 2903 C CA . LYS B 1 150 ? 14.149 56.889 36.630 1.00 18.09 142 LYS B CA 1
ATOM 2904 C C . LYS B 1 150 ? 13.954 58.197 35.874 1.00 20.53 142 LYS B C 1
ATOM 2905 O O . LYS B 1 150 ? 13.941 58.215 34.635 1.00 24.71 142 LYS B O 1
ATOM 2911 N N . SER B 1 151 ? 13.741 59.300 36.599 1.00 20.60 143 SER B N 1
ATOM 2912 C CA . SER B 1 151 ? 13.472 60.549 35.896 1.00 20.66 143 SER B CA 1
ATOM 2913 C C . SER B 1 151 ? 14.713 61.060 35.174 1.00 22.60 143 SER B C 1
ATOM 2914 O O . SER B 1 151 ? 14.593 61.645 34.098 1.00 21.17 143 SER B O 1
ATOM 2917 N N . ARG B 1 152 ? 15.907 60.828 35.724 1.00 19.70 144 ARG B N 1
ATOM 2918 C CA . ARG B 1 152 ? 17.128 61.193 35.010 1.00 17.85 144 ARG B CA 1
ATOM 2919 C C . ARG B 1 152 ? 17.290 60.368 33.739 1.00 20.16 144 ARG B C 1
ATOM 2920 O O . ARG B 1 152 ? 17.615 60.904 32.668 1.00 20.81 144 ARG B O 1
ATOM 2928 N N . LEU B 1 153 ? 17.080 59.054 33.838 1.00 20.07 145 LEU B N 1
ATOM 2929 C CA . LEU B 1 153 ? 17.280 58.191 32.679 1.00 18.78 145 LEU B CA 1
ATOM 2930 C C . LEU B 1 153 ? 16.286 58.529 31.577 1.00 21.68 145 LEU B C 1
ATOM 2931 O O . LEU B 1 153 ? 16.663 58.682 30.406 1.00 23.63 145 LEU B O 1
ATOM 2936 N N . SER B 1 154 ? 15.009 58.668 31.937 1.00 20.90 146 SER B N 1
ATOM 2937 C CA . SER B 1 154 ? 13.995 59.026 30.951 1.00 21.28 146 SER B CA 1
ATOM 2938 C C . SER B 1 154 ? 14.215 60.430 30.411 1.00 27.85 146 SER B C 1
ATOM 2939 O O . SER B 1 154 ? 14.017 60.679 29.214 1.00 26.52 146 SER B O 1
ATOM 2942 N N . GLY B 1 155 ? 14.612 61.362 31.280 1.00 25.39 147 GLY B N 1
ATOM 2943 C CA . GLY B 1 155 ? 14.770 62.749 30.877 1.00 26.65 147 GLY B CA 1
ATOM 2944 C C . GLY B 1 155 ? 15.945 62.992 29.958 1.00 27.51 147 GLY B C 1
ATOM 2945 O O . GLY B 1 155 ? 15.998 64.034 29.302 1.00 31.68 147 GLY B O 1
ATOM 2946 N N . ARG B 1 156 ? 16.893 62.059 29.895 1.00 24.87 148 ARG B N 1
ATOM 2947 C CA . ARG B 1 156 ? 17.993 62.222 28.951 1.00 26.28 148 ARG B CA 1
ATOM 2948 C C . ARG B 1 156 ? 17.494 62.191 27.510 1.00 27.55 148 ARG B C 1
ATOM 2949 O O . ARG B 1 156 ? 18.085 62.834 26.634 1.00 32.90 148 ARG B O 1
ATOM 2957 N N . GLY B 1 157 ? 16.407 61.473 27.245 1.00 26.60 149 GLY B N 1
ATOM 2958 C CA . GLY B 1 157 ? 15.790 61.514 25.924 1.00 24.76 149 GLY B CA 1
ATOM 2959 C C . GLY B 1 157 ? 16.464 60.663 24.875 1.00 27.69 149 GLY B C 1
ATOM 2960 O O . GLY B 1 157 ? 16.185 60.833 23.687 1.00 32.18 149 GLY B O 1
ATOM 2961 N N . THR B 1 158 ? 17.330 59.735 25.278 1.00 26.10 150 THR B N 1
ATOM 2962 C CA . THR B 1 158 ? 18.116 58.938 24.345 1.00 30.02 150 THR B CA 1
ATOM 2963 C C . THR B 1 158 ? 17.643 57.497 24.201 1.00 31.59 150 THR B C 1
ATOM 2964 O O . THR B 1 158 ? 18.042 56.828 23.242 1.00 32.97 150 THR B O 1
ATOM 2968 N N . GLU B 1 159 ? 16.810 57.001 25.109 1.00 32.88 151 GLU B N 1
ATOM 2969 C CA A GLU B 1 159 ? 16.541 55.576 25.196 0.46 34.72 151 GLU B CA 1
ATOM 2970 C CA B GLU B 1 159 ? 16.529 55.577 25.231 0.54 34.75 151 GLU B CA 1
ATOM 2971 C C . GLU B 1 159 ? 15.115 55.250 24.772 1.00 32.03 151 GLU B C 1
ATOM 2972 O O . GLU B 1 159 ? 14.181 56.011 25.034 1.00 37.26 151 GLU B O 1
ATOM 2983 N N . THR B 1 160 ? 14.968 54.110 24.096 1.00 32.75 152 THR B N 1
ATOM 2984 C CA . THR B 1 160 ? 13.652 53.543 23.863 1.00 31.89 152 THR B CA 1
ATOM 2985 C C . THR B 1 160 ? 13.106 53.007 25.180 1.00 34.84 152 THR B C 1
ATOM 2986 O O . THR B 1 160 ? 13.839 52.838 26.161 1.00 33.42 152 THR B O 1
ATOM 2990 N N . ASP B 1 161 ? 11.808 52.713 25.189 1.00 33.12 153 ASP B N 1
ATOM 2991 C CA . ASP B 1 161 ? 11.221 52.078 26.364 1.00 30.42 153 ASP B CA 1
ATOM 2992 C C . ASP B 1 161 ? 11.887 50.736 26.646 1.00 27.16 153 ASP B C 1
ATOM 2993 O O . ASP B 1 161 ? 12.112 50.382 27.811 1.00 28.46 153 ASP B O 1
ATOM 2998 N N . ALA B 1 162 ? 12.227 49.987 25.592 1.00 25.27 154 ALA B N 1
ATOM 2999 C CA . ALA B 1 162 ? 12.877 48.692 25.772 1.00 25.29 154 ALA B CA 1
ATOM 3000 C C . ALA B 1 162 ? 14.251 48.846 26.401 1.00 27.92 154 ALA B C 1
ATOM 3001 O O . ALA B 1 162 ? 14.627 48.063 27.280 1.00 25.87 154 ALA B O 1
ATOM 3003 N N . SER B 1 163 ? 15.028 49.832 25.947 1.00 24.57 155 SER B N 1
ATOM 3004 C CA A SER B 1 163 ? 16.349 50.052 26.525 0.44 23.62 155 SER B CA 1
ATOM 3005 C CA B SER B 1 163 ? 16.350 50.047 26.528 0.56 23.15 155 SER B CA 1
ATOM 3006 C C . SER B 1 163 ? 16.248 50.510 27.976 1.00 26.97 155 SER B C 1
ATOM 3007 O O . SER B 1 163 ? 17.032 50.068 28.828 1.00 24.14 155 SER B O 1
ATOM 3012 N N . ILE B 1 164 ? 15.286 51.393 28.278 1.00 24.26 156 ILE B N 1
ATOM 3013 C CA . ILE B 1 164 ? 15.092 51.834 29.660 1.00 23.05 156 ILE B CA 1
ATOM 3014 C C . ILE B 1 164 ? 14.796 50.641 30.560 1.00 23.03 156 ILE B C 1
ATOM 3015 O O . ILE B 1 164 ? 15.370 50.509 31.649 1.00 23.49 156 ILE B O 1
ATOM 3020 N N . ARG B 1 165 ? 13.898 49.755 30.116 1.00 23.76 157 ARG B N 1
ATOM 3021 C CA . ARG B 1 165 ? 13.578 48.559 30.894 1.00 21.51 157 ARG B CA 1
ATOM 3022 C C . ARG B 1 165 ? 14.836 47.735 31.176 1.00 21.22 157 ARG B C 1
ATOM 3023 O O . ARG B 1 165 ? 15.077 47.313 32.316 1.00 21.85 157 ARG B O 1
ATOM 3031 N N . LYS B 1 166 ? 15.667 47.519 30.151 1.00 21.95 158 LYS B N 1
ATOM 3032 C CA . LYS B 1 166 ? 16.889 46.738 30.342 1.00 20.36 158 LYS B CA 1
ATOM 3033 C C . LYS B 1 166 ? 17.841 47.430 31.307 1.00 22.87 158 LYS B C 1
ATOM 3034 O O . LYS B 1 166 ? 18.512 46.773 32.114 1.00 20.10 158 LYS B O 1
ATOM 3040 N N . ARG B 1 167 ? 17.907 48.760 31.242 1.00 18.41 159 ARG B N 1
ATOM 3041 C CA . ARG B 1 167 ? 18.835 49.502 32.081 1.00 18.74 159 ARG B CA 1
ATOM 3042 C C . ARG B 1 167 ? 18.366 49.537 33.522 1.00 20.50 159 ARG B C 1
ATOM 3043 O O . ARG B 1 167 ? 19.183 49.400 34.440 1.00 19.33 159 ARG B O 1
ATOM 3051 N N . LEU B 1 168 ? 17.054 49.694 33.742 1.00 18.29 160 LEU B N 1
ATOM 3052 C CA . LEU B 1 168 ? 16.544 49.656 35.106 1.00 18.56 160 LEU B CA 1
ATOM 3053 C C . LEU B 1 168 ? 16.660 48.257 35.693 1.00 20.55 160 LEU B C 1
ATOM 3054 O O . LEU B 1 168 ? 16.981 48.108 36.880 1.00 20.10 160 LEU B O 1
ATOM 3059 N N . ASP B 1 169 ? 16.441 47.220 34.876 1.00 20.07 161 ASP B N 1
ATOM 3060 C CA . ASP B 1 169 ? 16.650 45.858 35.361 1.00 20.41 161 ASP B CA 1
ATOM 3061 C C . ASP B 1 169 ? 18.106 45.642 35.768 1.00 19.74 161 ASP B C 1
ATOM 3062 O O . ASP B 1 169 ? 18.391 45.026 36.802 1.00 21.45 161 ASP B O 1
ATOM 3067 N N . ALA B 1 170 ? 19.040 46.146 34.970 1.00 19.79 162 ALA B N 1
ATOM 3068 C CA . ALA B 1 170 ? 20.448 46.006 35.321 1.00 18.80 162 ALA B CA 1
ATOM 3069 C C . ALA B 1 170 ? 20.788 46.757 36.600 1.00 22.61 162 ALA B C 1
ATOM 3070 O O . ALA B 1 170 ? 21.646 46.309 37.375 1.00 19.96 162 ALA B O 1
ATOM 3072 N N . ALA B 1 171 ? 20.125 47.890 36.846 1.00 19.82 163 ALA B N 1
ATOM 3073 C CA . ALA B 1 171 ? 20.360 48.641 38.078 1.00 19.58 163 ALA B CA 1
ATOM 3074 C C . ALA B 1 171 ? 20.098 47.813 39.333 1.00 20.14 163 ALA B C 1
ATOM 3075 O O . ALA B 1 171 ? 20.729 48.055 40.371 1.00 20.23 163 ALA B O 1
ATOM 3077 N N . LYS B 1 172 ? 19.187 46.838 39.268 1.00 20.44 164 LYS B N 1
ATOM 3078 C CA . LYS B 1 172 ? 18.904 46.007 40.435 1.00 20.91 164 LYS B CA 1
ATOM 3079 C C . LYS B 1 172 ? 20.142 45.245 40.880 1.00 26.90 164 LYS B C 1
ATOM 3080 O O . LYS B 1 172 ? 20.510 45.275 42.057 1.00 22.91 164 LYS B O 1
ATOM 3086 N N . GLU B 1 173 ? 20.787 44.531 39.950 1.00 23.69 165 GLU B N 1
ATOM 3087 C CA . GLU B 1 173 ? 21.992 43.787 40.305 1.00 24.33 165 GLU B CA 1
ATOM 3088 C C . GLU B 1 173 ? 23.120 44.737 40.687 1.00 20.90 165 GLU B C 1
ATOM 3089 O O . GLU B 1 173 ? 23.872 44.474 41.634 1.00 22.86 165 GLU B O 1
ATOM 3091 N N . GLU B 1 174 ? 23.230 45.863 39.979 1.00 17.57 166 GLU B N 1
ATOM 3092 C CA . GLU B 1 174 ? 24.274 46.836 40.286 1.00 18.67 166 GLU B CA 1
ATOM 3093 C C . GLU B 1 174 ? 24.146 47.358 41.714 1.00 20.87 166 GLU B C 1
ATOM 3094 O O . GLU B 1 174 ? 25.140 47.450 42.446 1.00 20.32 166 GLU B O 1
ATOM 3100 N N . LEU B 1 175 ? 22.929 47.697 42.131 1.00 18.10 167 LEU B N 1
ATOM 3101 C CA . LEU B 1 175 ? 22.746 48.218 43.481 1.00 18.68 167 LEU B CA 1
ATOM 3102 C C . LEU B 1 175 ? 22.821 47.124 44.540 1.00 21.11 167 LEU B C 1
ATOM 3103 O O . LEU B 1 175 ? 23.318 47.377 45.644 1.00 21.28 167 LEU B O 1
ATOM 3108 N N . ARG B 1 176 ? 22.361 45.909 44.248 1.00 22.01 168 ARG B N 1
ATOM 3109 C CA . ARG B 1 176 ? 22.529 44.835 45.228 1.00 22.95 168 ARG B CA 1
ATOM 3110 C C . ARG B 1 176 ? 24.002 44.609 45.539 1.00 22.93 168 ARG B C 1
ATOM 3111 O O . ARG B 1 176 ? 24.396 44.498 46.708 1.00 24.95 168 ARG B O 1
ATOM 3119 N N . TYR B 1 177 ? 24.839 44.561 44.503 1.00 21.24 169 TYR B N 1
ATOM 3120 C CA . TYR B 1 177 ? 26.262 44.401 44.746 1.00 22.67 169 TYR B CA 1
ATOM 3121 C C . TYR B 1 177 ? 26.822 45.600 45.495 1.00 18.56 169 TYR B C 1
ATOM 3122 O O . TYR B 1 177 ? 27.631 45.444 46.417 1.00 20.62 169 TYR B O 1
ATOM 3131 N N . ALA B 1 178 ? 26.411 46.808 45.108 1.00 17.53 170 ALA B N 1
ATOM 3132 C CA . ALA B 1 178 ? 26.927 48.000 45.768 1.00 18.59 170 ALA B CA 1
ATOM 3133 C C . ALA B 1 178 ? 26.638 47.981 47.260 1.00 21.48 170 ALA B C 1
ATOM 3134 O O . ALA B 1 178 ? 27.477 48.404 48.055 1.00 20.44 170 ALA B O 1
ATOM 3136 N N . LYS B 1 179 ? 25.459 47.488 47.656 1.00 19.29 171 LYS B N 1
ATOM 3137 C CA . LYS B 1 179 ? 25.093 47.430 49.071 1.00 21.24 171 LYS B CA 1
ATOM 3138 C C . LYS B 1 179 ? 26.006 46.513 49.878 1.00 27.49 171 LYS B C 1
ATOM 3139 O O . LYS B 1 179 ? 25.998 46.586 51.114 1.00 27.67 171 LYS B O 1
ATOM 3145 N N . GLU B 1 180 ? 26.804 45.667 49.220 1.00 25.04 172 GLU B N 1
ATOM 3146 C CA . GLU B 1 180 ? 27.730 44.805 49.943 1.00 26.57 172 GLU B CA 1
ATOM 3147 C C . GLU B 1 180 ? 28.922 45.556 50.509 1.00 26.31 172 GLU B C 1
ATOM 3148 O O . GLU B 1 180 ? 29.680 44.974 51.296 1.00 28.64 172 GLU B O 1
ATOM 3154 N N . GLY B 1 181 ? 29.123 46.808 50.117 1.00 25.42 173 GLY B N 1
ATOM 3155 C CA . GLY B 1 181 ? 30.171 47.621 50.703 1.00 23.97 173 GLY B CA 1
ATOM 3156 C C . GLY B 1 181 ? 31.567 47.406 50.163 1.00 26.86 173 GLY B C 1
ATOM 3157 O O . GLY B 1 181 ? 32.534 47.821 50.809 1.00 29.65 173 GLY B O 1
ATOM 3158 N N . LYS B 1 182 ? 31.716 46.780 48.995 1.00 21.12 174 LYS B N 1
ATOM 3159 C CA . LYS B 1 182 ? 33.035 46.405 48.505 1.00 24.70 174 LYS B CA 1
ATOM 3160 C C . LYS B 1 182 ? 33.715 47.488 47.674 1.00 22.00 174 LYS B C 1
ATOM 3161 O O . LYS B 1 182 ? 34.920 47.385 47.432 1.00 26.93 174 LYS B O 1
ATOM 3167 N N . TYR B 1 183 ? 32.999 48.520 47.237 1.00 19.24 175 TYR B N 1
ATOM 3168 C CA . TYR B 1 183 ? 33.662 49.577 46.493 1.00 17.36 175 TYR B CA 1
ATOM 3169 C C . TYR B 1 183 ? 34.588 50.368 47.410 1.00 18.23 175 TYR B C 1
ATOM 3170 O O . TYR B 1 183 ? 34.397 50.414 48.633 1.00 19.71 175 TYR B O 1
ATOM 3179 N N . ASP B 1 184 ? 35.612 50.986 46.806 1.00 17.91 176 ASP B N 1
ATOM 3180 C CA . ASP B 1 184 ? 36.571 51.775 47.576 1.00 16.11 176 ASP B CA 1
ATOM 3181 C C . ASP B 1 184 ? 35.964 53.096 48.023 1.00 19.10 176 ASP B C 1
ATOM 3182 O O . ASP B 1 184 ? 36.238 53.575 49.133 1.00 19.00 176 ASP B O 1
ATOM 3187 N N . VAL B 1 185 ? 35.145 53.707 47.177 1.00 16.66 177 VAL B N 1
ATOM 3188 C CA . VAL B 1 185 ? 34.492 54.973 47.479 1.00 14.36 177 VAL B CA 1
ATOM 3189 C C . VAL B 1 185 ? 33.080 54.918 46.920 1.00 17.99 177 VAL B C 1
ATOM 3190 O O . VAL B 1 185 ? 32.861 54.389 45.826 1.00 17.13 177 VAL B O 1
ATOM 3194 N N . TYR B 1 186 ? 32.127 55.469 47.669 1.00 15.54 178 TYR B N 1
ATOM 3195 C CA . TYR B 1 186 ? 30.756 55.675 47.223 1.00 15.98 178 TYR B CA 1
ATOM 3196 C C . TYR B 1 186 ? 30.487 57.170 47.141 1.00 16.08 178 TYR B C 1
ATOM 3197 O O . TYR B 1 186 ? 30.787 57.906 48.085 1.00 18.89 178 TYR B O 1
ATOM 3206 N N . VAL B 1 187 ? 29.919 57.623 46.028 1.00 15.05 179 VAL B N 1
ATOM 3207 C CA . VAL B 1 187 ? 29.478 59.004 45.929 1.00 14.05 179 VAL B CA 1
ATOM 3208 C C . VAL B 1 187 ? 28.029 59.020 45.461 1.00 18.48 179 VAL B C 1
ATOM 3209 O O . VAL B 1 187 ? 27.694 58.417 44.433 1.00 17.23 179 VAL B O 1
ATOM 3213 N N . VAL B 1 188 ? 27.170 59.694 46.207 1.00 16.53 180 VAL B N 1
ATOM 3214 C CA . VAL B 1 188 ? 25.793 59.894 45.778 1.00 16.18 180 VAL B CA 1
ATOM 3215 C C . VAL B 1 188 ? 25.738 61.149 44.925 1.00 18.77 180 VAL B C 1
ATOM 3216 O O . VAL B 1 188 ? 26.152 62.225 45.363 1.00 19.09 180 VAL B O 1
ATOM 3220 N N . ASN B 1 189 ? 25.222 61.021 43.704 1.00 16.48 181 ASN B N 1
ATOM 3221 C CA . ASN B 1 189 ? 25.102 62.180 42.824 1.00 15.84 181 ASN B CA 1
ATOM 3222 C C . ASN B 1 189 ? 23.775 62.853 43.135 1.00 19.07 181 ASN B C 1
ATOM 3223 O O . ASN B 1 189 ? 22.764 62.657 42.454 1.00 20.19 181 ASN B O 1
ATOM 3228 N N . ASP B 1 190 ? 23.775 63.626 44.219 1.00 19.81 182 ASP B N 1
ATOM 3229 C CA A ASP B 1 190 ? 22.625 64.427 44.601 0.51 22.75 182 ASP B CA 1
ATOM 3230 C CA B ASP B 1 190 ? 22.585 64.405 44.547 0.49 22.53 182 ASP B CA 1
ATOM 3231 C C . ASP B 1 190 ? 22.735 65.796 43.943 1.00 25.45 182 ASP B C 1
ATOM 3232 O O . ASP B 1 190 ? 22.145 66.065 42.894 1.00 25.42 182 ASP B O 1
ATOM 3241 N N . ASP B 1 191 ? 23.525 66.670 44.554 1.00 24.11 183 ASP B N 1
ATOM 3242 C CA . ASP B 1 191 ? 23.811 67.966 43.961 1.00 22.51 183 ASP B CA 1
ATOM 3243 C C . ASP B 1 191 ? 25.093 67.855 43.144 1.00 23.83 183 ASP B C 1
ATOM 3244 O O . ASP B 1 191 ? 26.090 67.298 43.618 1.00 21.48 183 ASP B O 1
ATOM 3249 N N . LEU B 1 192 ? 25.057 68.380 41.914 1.00 23.06 184 LEU B N 1
ATOM 3250 C CA . LEU B 1 192 ? 26.183 68.225 40.995 1.00 26.17 184 LEU B CA 1
ATOM 3251 C C . LEU B 1 192 ? 27.468 68.808 41.565 1.00 25.65 184 LEU B C 1
ATOM 3252 O O . LEU B 1 192 ? 28.545 68.233 41.384 1.00 21.38 184 LEU B O 1
ATOM 3257 N N . LYS B 1 193 ? 27.384 69.965 42.231 1.00 23.63 185 LYS B N 1
ATOM 3258 C CA . LYS B 1 193 ? 28.591 70.586 42.767 1.00 24.70 185 LYS B CA 1
ATOM 3259 C C . LYS B 1 193 ? 29.160 69.783 43.928 1.00 24.08 185 LYS B C 1
ATOM 3260 O O . LYS B 1 193 ? 30.380 69.598 44.029 1.00 24.10 185 LYS B O 1
ATOM 3262 N N . VAL B 1 194 ? 28.295 69.322 44.832 1.00 19.53 186 VAL B N 1
ATOM 3263 C CA . VAL B 1 194 ? 28.776 68.551 45.972 1.00 22.86 186 VAL B CA 1
ATOM 3264 C C . VAL B 1 194 ? 29.391 67.238 45.503 1.00 21.31 186 VAL B C 1
ATOM 3265 O O . VAL B 1 194 ? 30.487 66.860 45.933 1.00 22.04 186 VAL B O 1
ATOM 3269 N N . ALA B 1 195 ? 28.692 66.519 44.620 1.00 18.27 187 ALA B N 1
ATOM 3270 C CA . ALA B 1 195 ? 29.236 65.265 44.101 1.00 15.32 187 ALA B CA 1
ATOM 3271 C C . ALA B 1 195 ? 30.507 65.516 43.305 1.00 19.55 187 ALA B C 1
ATOM 3272 O O . ALA B 1 195 ? 31.457 64.724 43.379 1.00 18.51 187 ALA B O 1
ATOM 3274 N N . GLY B 1 196 ? 30.540 66.615 42.537 1.00 18.24 188 GLY B N 1
ATOM 3275 C CA . GLY B 1 196 ? 31.711 66.909 41.722 1.00 19.51 188 GLY B CA 1
ATOM 3276 C C . GLY B 1 196 ? 32.954 67.179 42.552 1.00 19.09 188 GLY B C 1
ATOM 3277 O O . GLY B 1 196 ? 34.065 66.827 42.150 1.00 21.63 188 GLY B O 1
ATOM 3278 N N . GLU B 1 197 ? 32.789 67.827 43.714 1.00 21.18 189 GLU B N 1
ATOM 3279 C CA . GLU B 1 197 ? 33.932 68.063 44.601 1.00 20.19 189 GLU B CA 1
ATOM 3280 C C . GLU B 1 197 ? 34.492 66.760 45.142 1.00 20.32 189 GLU B C 1
ATOM 3281 O O . GLU B 1 197 ? 35.716 66.603 45.260 1.00 20.29 189 GLU B O 1
ATOM 3287 N N . LYS B 1 198 ? 33.612 65.827 45.519 1.00 16.49 190 LYS B N 1
ATOM 3288 C CA . LYS B 1 198 ? 34.076 64.528 45.988 1.00 17.67 190 LYS B CA 1
ATOM 3289 C C . LYS B 1 198 ? 34.766 63.779 44.861 1.00 15.59 190 LYS B C 1
ATOM 3290 O O . LYS B 1 198 ? 35.852 63.221 45.050 1.00 17.07 190 LYS B O 1
ATOM 3296 N N . LEU B 1 199 ? 34.161 63.774 43.668 1.00 17.23 191 LEU B N 1
ATOM 3297 C CA . LEU B 1 199 ? 34.795 63.102 42.539 1.00 18.17 191 LEU B CA 1
ATOM 3298 C C . LEU B 1 199 ? 36.177 63.676 42.266 1.00 17.00 191 LEU B C 1
ATOM 3299 O O . LEU B 1 199 ? 37.135 62.924 42.045 1.00 17.56 191 LEU B O 1
ATOM 3304 N N . GLU B 1 200 ? 36.300 65.006 42.280 1.00 16.04 192 GLU B N 1
ATOM 3305 C CA . GLU B 1 200 ? 37.594 65.629 42.016 1.00 17.40 192 GLU B CA 1
ATOM 3306 C C . GLU B 1 200 ? 38.611 65.249 43.083 1.00 19.35 192 GLU B C 1
ATOM 3307 O O . GLU B 1 200 ? 39.776 64.962 42.773 1.00 17.05 192 GLU B O 1
ATOM 3313 N N . LYS B 1 201 ? 38.190 65.249 44.349 1.00 17.91 193 LYS B N 1
ATOM 3314 C CA . LYS B 1 201 ? 39.096 64.866 45.423 1.00 16.81 193 LYS B CA 1
ATOM 3315 C C . LYS B 1 201 ? 39.602 63.444 45.223 1.00 17.69 193 LYS B C 1
ATOM 3316 O O . LYS B 1 201 ? 40.800 63.169 45.375 1.00 16.33 193 LYS B O 1
ATOM 3322 N N . VAL B 1 202 ? 38.694 62.523 44.892 1.00 15.00 194 VAL B N 1
ATOM 3323 C CA . VAL B 1 202 ? 39.081 61.140 44.629 1.00 15.06 194 VAL B CA 1
ATOM 3324 C C . VAL B 1 202 ? 39.989 61.053 43.407 1.00 15.83 194 VAL B C 1
ATOM 3325 O O . VAL B 1 202 ? 40.986 60.322 43.408 1.00 15.49 194 VAL B O 1
ATOM 3329 N N . ALA B 1 203 ? 39.638 61.764 42.330 1.00 13.28 195 ALA B N 1
ATOM 3330 C CA . ALA B 1 203 ? 40.400 61.640 41.090 1.00 14.10 195 ALA B CA 1
ATOM 3331 C C . ALA B 1 203 ? 41.796 62.234 41.232 1.00 14.44 195 ALA B C 1
ATOM 3332 O O . ALA B 1 203 ? 42.752 61.730 40.625 1.00 16.86 195 ALA B O 1
ATOM 3334 N N . MET B 1 204 ? 41.941 63.300 42.030 1.00 14.27 196 MET B N 1
ATOM 3335 C CA . MET B 1 204 ? 43.251 63.888 42.261 1.00 16.09 196 MET B CA 1
ATOM 3336 C C . MET B 1 204 ? 44.013 63.201 43.383 1.00 15.81 196 MET B C 1
ATOM 3337 O O . MET B 1 204 ? 45.208 63.469 43.559 1.00 16.71 196 MET B O 1
ATOM 3342 N N . GLY B 1 205 ? 43.353 62.343 44.152 1.00 14.49 197 GLY B N 1
ATOM 3343 C CA . GLY B 1 205 ? 44.002 61.700 45.278 1.00 14.21 197 GLY B CA 1
ATOM 3344 C C . GLY B 1 205 ? 44.379 62.657 46.382 1.00 15.41 197 GLY B C 1
ATOM 3345 O O . GLY B 1 205 ? 45.348 62.409 47.112 1.00 16.19 197 GLY B O 1
ATOM 3346 N N . TRP B 1 206 ? 43.646 63.753 46.525 1.00 15.01 198 TRP B N 1
ATOM 3347 C CA . TRP B 1 206 ? 43.988 64.739 47.536 1.00 15.63 198 TRP B CA 1
ATOM 3348 C C . TRP B 1 206 ? 43.666 64.229 48.947 1.00 16.56 198 TRP B C 1
ATOM 3349 O O . TRP B 1 206 ? 42.743 63.433 49.155 1.00 16.86 198 TRP B O 1
ATOM 3360 N N . GLU B 1 207 ? 44.431 64.707 49.932 1.00 17.02 199 GLU B N 1
ATOM 3361 C CA . GLU B 1 207 ? 44.251 64.267 51.319 1.00 16.83 199 GLU B CA 1
ATOM 3362 C C . GLU B 1 207 ? 42.790 64.342 51.736 1.00 19.69 199 GLU B C 1
ATOM 3363 O O . GLU B 1 207 ? 42.105 65.340 51.489 1.00 21.02 199 GLU B O 1
ATOM 3369 N N . GLY B 1 208 ? 42.318 63.274 52.366 1.00 17.33 200 GLY B N 1
ATOM 3370 C CA . GLY B 1 208 ? 40.931 63.141 52.727 1.00 17.98 200 GLY B CA 1
ATOM 3371 C C . GLY B 1 208 ? 40.078 62.387 51.731 1.00 16.66 200 GLY B C 1
ATOM 3372 O O . GLY B 1 208 ? 38.932 62.067 52.059 1.00 18.77 200 GLY B O 1
ATOM 3373 N N . TRP B 1 209 ? 40.598 62.075 50.531 1.00 14.64 201 TRP B N 1
ATOM 3374 C CA . TRP B 1 209 ? 39.761 61.397 49.535 1.00 13.93 201 TRP B CA 1
ATOM 3375 C C . TRP B 1 209 ? 39.279 60.035 50.011 1.00 16.68 201 TRP B C 1
ATOM 3376 O O . TRP B 1 209 ? 38.203 59.586 49.603 1.00 18.12 201 TRP B O 1
ATOM 3387 N N . LYS B 1 210 ? 40.045 59.351 50.862 1.00 15.17 202 LYS B N 1
ATOM 3388 C CA . LYS B 1 210 ? 39.618 58.004 51.227 1.00 17.78 202 LYS B CA 1
ATOM 3389 C C . LYS B 1 210 ? 38.446 58.038 52.181 1.00 20.21 202 LYS B C 1
ATOM 3390 O O . LYS B 1 210 ? 37.693 57.059 52.251 1.00 26.07 202 LYS B O 1
ATOM 3396 N N . THR B 1 211 ? 38.262 59.154 52.877 1.00 16.63 203 THR B N 1
ATOM 3397 C CA . THR B 1 211 ? 37.191 59.304 53.850 1.00 19.09 203 THR B CA 1
ATOM 3398 C C . THR B 1 211 ? 36.112 60.280 53.402 1.00 20.32 203 THR B C 1
ATOM 3399 O O . THR B 1 211 ? 35.256 60.639 54.219 1.00 23.44 203 THR B O 1
ATOM 3403 N N . CYS B 1 212 ? 36.119 60.710 52.136 1.00 19.26 204 CYS B N 1
ATOM 3404 C CA . CYS B 1 212 ? 35.181 61.735 51.690 1.00 20.51 204 CYS B CA 1
ATOM 3405 C C . CYS B 1 212 ? 33.879 61.156 51.171 1.00 22.87 204 CYS B C 1
ATOM 3406 O O . CYS B 1 212 ? 32.936 61.917 50.924 1.00 22.53 204 CYS B O 1
ATOM 3409 N N . GLY B 1 213 ? 33.804 59.841 51.028 1.00 21.55 205 GLY B N 1
ATOM 3410 C CA . GLY B 1 213 ? 32.654 59.220 50.415 1.00 21.62 205 GLY B CA 1
ATOM 3411 C C . GLY B 1 213 ? 31.416 59.234 51.288 1.00 22.67 205 GLY B C 1
ATOM 3412 O O . GLY B 1 213 ? 31.428 59.510 52.494 1.00 24.87 205 GLY B O 1
ATOM 3413 N N . ASP B 1 214 ? 30.319 58.902 50.627 1.00 20.12 206 ASP B N 1
ATOM 3414 C CA . ASP B 1 214 ? 28.980 58.876 51.181 1.00 19.69 206 ASP B CA 1
ATOM 3415 C C . ASP B 1 214 ? 28.606 57.475 51.619 1.00 25.57 206 ASP B C 1
ATOM 3416 O O . ASP B 1 214 ? 29.200 56.485 51.193 1.00 26.47 206 ASP B O 1
ATOM 3421 N N . THR B 1 215 ? 27.610 57.414 52.489 1.00 25.91 207 THR B N 1
ATOM 3422 C CA . THR B 1 215 ? 26.889 56.181 52.750 1.00 26.85 207 THR B CA 1
ATOM 3423 C C . THR B 1 215 ? 25.803 56.024 51.691 1.00 26.31 207 THR B C 1
ATOM 3424 O O . THR B 1 215 ? 25.139 56.994 51.322 1.00 27.47 207 THR B O 1
ATOM 3428 N N . LEU B 1 216 ? 25.629 54.801 51.201 1.00 24.25 208 LEU B N 1
ATOM 3429 C CA . LEU B 1 216 ? 24.578 54.535 50.226 1.00 30.94 208 LEU B CA 1
ATOM 3430 C C . LEU B 1 216 ? 23.214 54.813 50.854 1.00 28.64 208 LEU B C 1
ATOM 3431 O O . LEU B 1 216 ? 22.963 54.389 51.994 1.00 27.91 208 LEU B O 1
ATOM 3436 N N . PRO B 1 217 ? 22.320 55.534 50.180 1.00 22.13 209 PRO B N 1
ATOM 3437 C CA . PRO B 1 217 ? 20.983 55.727 50.745 1.00 28.95 209 PRO B CA 1
ATOM 3438 C C . PRO B 1 217 ? 20.198 54.428 50.695 1.00 22.61 209 PRO B C 1
ATOM 3439 O O . PRO B 1 217 ? 20.548 53.483 49.985 1.00 25.89 209 PRO B O 1
ATOM 3443 N N . GLU B 1 218 ? 19.152 54.371 51.514 1.00 22.09 210 GLU B N 1
ATOM 3444 C CA . GLU B 1 218 ? 18.157 53.338 51.309 1.00 26.50 210 GLU B CA 1
ATOM 3445 C C . GLU B 1 218 ? 17.580 53.536 49.918 1.00 35.55 210 GLU B C 1
ATOM 3446 O O . GLU B 1 218 ? 17.237 54.659 49.527 1.00 30.82 210 GLU B O 1
ATOM 3452 N N . LEU B 1 219 ? 17.543 52.463 49.144 1.00 25.66 211 LEU B N 1
ATOM 3453 C CA . LEU B 1 219 ? 17.001 52.502 47.795 1.00 20.19 211 LEU B CA 1
ATOM 3454 C C . LEU B 1 219 ? 16.025 51.348 47.677 1.00 22.35 211 LEU B C 1
ATOM 3455 O O . LEU B 1 219 ? 16.373 50.206 47.991 1.00 29.24 211 LEU B O 1
ATOM 3460 N N . ASN B 1 220 ? 14.796 51.650 47.272 1.00 21.86 212 ASN B N 1
ATOM 3461 C CA . ASN B 1 220 ? 13.747 50.641 47.218 1.00 23.03 212 ASN B CA 1
ATOM 3462 C C . ASN B 1 220 ? 13.838 49.984 45.848 1.00 22.74 212 ASN B C 1
ATOM 3463 O O . ASN B 1 220 ? 13.290 50.489 44.872 1.00 22.78 212 ASN B O 1
ATOM 3468 N N . LEU B 1 221 ? 14.539 48.849 45.773 1.00 23.34 213 LEU B N 1
ATOM 3469 C CA . LEU B 1 221 ? 14.784 48.228 44.473 1.00 23.21 213 LEU B CA 1
ATOM 3470 C C . LEU B 1 221 ? 13.508 47.704 43.834 1.00 24.43 213 LEU B C 1
ATOM 3471 O O . LEU B 1 221 ? 13.481 47.490 42.616 1.00 23.84 213 LEU B O 1
ATOM 3476 N N . ALA B 1 222 ? 12.447 47.491 44.617 1.00 24.80 214 ALA B N 1
ATOM 3477 C CA . ALA B 1 222 ? 11.178 47.088 44.025 1.00 26.00 214 ALA B CA 1
ATOM 3478 C C . ALA B 1 222 ? 10.598 48.180 43.139 1.00 25.90 214 ALA B C 1
ATOM 3479 O O . ALA B 1 222 ? 9.820 47.875 42.231 1.00 27.21 214 ALA B O 1
ATOM 3481 N N . GLU B 1 223 ? 10.982 49.439 43.356 1.00 25.04 215 GLU B N 1
ATOM 3482 C CA . GLU B 1 223 ? 10.530 50.512 42.486 1.00 26.08 215 GLU B CA 1
ATOM 3483 C C . GLU B 1 223 ? 11.147 50.444 41.104 1.00 29.43 215 GLU B C 1
ATOM 3484 O O . GLU B 1 223 ? 10.692 51.159 40.211 1.00 34.41 215 GLU B O 1
ATOM 3490 N N . LEU B 1 224 ? 12.179 49.629 40.909 1.00 24.06 216 LEU B N 1
ATOM 3491 C CA . LEU B 1 224 ? 12.786 49.559 39.585 1.00 26.23 216 LEU B CA 1
ATOM 3492 C C . LEU B 1 224 ? 11.870 48.869 38.586 1.00 36.21 216 LEU B C 1
ATOM 3493 O O . LEU B 1 224 ? 11.945 49.149 37.382 1.00 36.73 216 LEU B O 1
ATOM 3498 N N . ASP B 1 225 ? 10.982 47.999 39.056 1.00 29.64 217 ASP B N 1
ATOM 3499 C CA . ASP B 1 225 ? 10.041 47.321 38.170 1.00 41.09 217 ASP B CA 1
ATOM 3500 C C . ASP B 1 225 ? 9.013 48.289 37.596 1.00 54.26 217 ASP B C 1
ATOM 3501 O O . ASP B 1 225 ? 8.404 48.012 36.561 1.00 59.20 217 ASP B O 1
ATOM 3507 N N . SER C 1 10 ? 32.175 -0.390 12.654 1.00 65.78 2 SER C N 1
ATOM 3508 C CA . SER C 1 10 ? 32.454 0.791 11.839 1.00 63.99 2 SER C CA 1
ATOM 3509 C C . SER C 1 10 ? 33.942 1.152 11.886 1.00 55.63 2 SER C C 1
ATOM 3510 O O . SER C 1 10 ? 34.652 0.764 12.817 1.00 59.85 2 SER C O 1
ATOM 3513 N N . ARG C 1 11 ? 34.411 1.880 10.871 1.00 45.12 3 ARG C N 1
ATOM 3514 C CA A ARG C 1 11 ? 35.811 2.269 10.835 0.52 42.61 3 ARG C CA 1
ATOM 3515 C CA B ARG C 1 11 ? 35.807 2.284 10.826 0.48 42.55 3 ARG C CA 1
ATOM 3516 C C . ARG C 1 11 ? 36.133 3.163 12.033 1.00 36.71 3 ARG C C 1
ATOM 3517 O O . ARG C 1 11 ? 35.253 3.841 12.574 1.00 39.04 3 ARG C O 1
ATOM 3532 N N . PRO C 1 12 ? 37.384 3.169 12.482 1.00 31.30 4 PRO C N 1
ATOM 3533 C CA . PRO C 1 12 ? 37.750 4.031 13.605 1.00 28.70 4 PRO C CA 1
ATOM 3534 C C . PRO C 1 12 ? 37.665 5.493 13.203 1.00 27.24 4 PRO C C 1
ATOM 3535 O O . PRO C 1 12 ? 37.462 5.842 12.038 1.00 25.80 4 PRO C O 1
ATOM 3539 N N . ILE C 1 13 ? 37.852 6.359 14.199 1.00 22.50 5 ILE C N 1
ATOM 3540 C CA . ILE C 1 13 ? 37.873 7.789 13.922 1.00 18.61 5 ILE C CA 1
ATOM 3541 C C . ILE C 1 13 ? 39.063 8.124 13.028 1.00 20.53 5 ILE C C 1
ATOM 3542 O O . ILE C 1 13 ? 40.146 7.530 13.132 1.00 23.22 5 ILE C O 1
ATOM 3547 N N . ASN C 1 14 ? 38.841 9.041 12.102 1.00 18.99 6 ASN C N 1
ATOM 3548 C CA . ASN C 1 14 ? 39.893 9.501 11.203 1.00 19.42 6 ASN C CA 1
ATOM 3549 C C . ASN C 1 14 ? 40.984 10.192 12.009 1.00 19.40 6 ASN C C 1
ATOM 3550 O O . ASN C 1 14 ? 40.697 11.173 12.711 1.00 19.69 6 ASN C O 1
ATOM 3555 N N . PRO C 1 15 ? 42.232 9.720 11.950 1.00 20.71 7 PRO C N 1
ATOM 3556 C CA . PRO C 1 15 ? 43.313 10.418 12.671 1.00 23.34 7 PRO C CA 1
ATOM 3557 C C . PRO C 1 15 ? 43.404 11.902 12.356 1.00 22.30 7 PRO C C 1
ATOM 3558 O O . PRO C 1 15 ? 43.817 12.689 13.216 1.00 22.39 7 PRO C O 1
ATOM 3562 N N . ASP C 1 16 ? 43.005 12.314 11.147 1.00 19.21 8 ASP C N 1
ATOM 3563 C CA . ASP C 1 16 ? 43.100 13.700 10.714 1.00 20.94 8 ASP C CA 1
ATOM 3564 C C . ASP C 1 16 ? 42.099 14.619 11.390 1.00 22.62 8 ASP C C 1
ATOM 3565 O O . ASP C 1 16 ? 42.180 15.839 11.182 1.00 23.71 8 ASP C O 1
ATOM 3570 N N . VAL C 1 17 ? 41.109 14.090 12.109 1.00 17.38 9 VAL C N 1
ATOM 3571 C CA . VAL C 1 17 ? 40.175 14.967 12.822 1.00 15.58 9 VAL C CA 1
ATOM 3572 C C . VAL C 1 17 ? 40.270 14.860 14.337 1.00 16.22 9 VAL C C 1
ATOM 3573 O O . VAL C 1 17 ? 39.606 15.647 15.024 1.00 16.91 9 VAL C O 1
ATOM 3577 N N . VAL C 1 18 ? 41.054 13.926 14.884 1.00 17.20 10 VAL C N 1
ATOM 3578 C CA . VAL C 1 18 ? 41.036 13.723 16.336 1.00 19.68 10 VAL C CA 1
ATOM 3579 C C . VAL C 1 18 ? 41.420 15.001 17.068 1.00 18.84 10 VAL C C 1
ATOM 3580 O O . VAL C 1 18 ? 40.853 15.330 18.123 1.00 20.88 10 VAL C O 1
ATOM 3584 N N . ASN C 1 19 ? 42.382 15.747 16.529 1.00 18.45 11 ASN C N 1
ATOM 3585 C CA A ASN C 1 19 ? 42.868 16.946 17.191 0.56 19.33 11 ASN C CA 1
ATOM 3586 C CA B ASN C 1 19 ? 42.874 16.955 17.180 0.44 19.63 11 ASN C CA 1
ATOM 3587 C C . ASN C 1 19 ? 42.231 18.217 16.633 1.00 22.65 11 ASN C C 1
ATOM 3588 O O . ASN C 1 19 ? 42.723 19.315 16.893 1.00 26.39 11 ASN C O 1
ATOM 3597 N N . ARG C 1 20 ? 41.135 18.088 15.883 1.00 18.87 12 ARG C N 1
ATOM 3598 C CA . ARG C 1 20 ? 40.383 19.229 15.373 1.00 18.32 12 ARG C CA 1
ATOM 3599 C C . ARG C 1 20 ? 39.066 19.294 16.124 1.00 16.02 12 ARG C C 1
ATOM 3600 O O . ARG C 1 20 ? 38.137 18.539 15.797 1.00 17.76 12 ARG C O 1
ATOM 3608 N N . PRO C 1 21 ? 38.921 20.174 17.110 1.00 16.08 13 PRO C N 1
ATOM 3609 C CA . PRO C 1 21 ? 37.674 20.198 17.887 1.00 13.89 13 PRO C CA 1
ATOM 3610 C C . PRO C 1 21 ? 36.476 20.418 16.973 1.00 15.98 13 PRO C C 1
ATOM 3611 O O . PRO C 1 21 ? 36.522 21.222 16.041 1.00 16.21 13 PRO C O 1
ATOM 3615 N N . LEU C 1 22 ? 35.412 19.661 17.220 1.00 15.06 14 LEU C N 1
ATOM 3616 C CA . LEU C 1 22 ? 34.164 19.810 16.483 1.00 12.86 14 LEU C CA 1
ATOM 3617 C C . LEU C 1 22 ? 33.264 20.739 17.275 1.00 14.53 14 LEU C C 1
ATOM 3618 O O . LEU C 1 22 ? 32.880 20.422 18.407 1.00 14.79 14 LEU C O 1
ATOM 3623 N N . VAL C 1 23 ? 32.936 21.876 16.683 1.00 13.10 15 VAL C N 1
ATOM 3624 C CA . VAL C 1 23 ? 32.133 22.905 17.325 1.00 12.48 15 VAL C CA 1
ATOM 3625 C C . VAL C 1 23 ? 30.759 22.841 16.693 1.00 13.88 15 VAL C C 1
ATOM 3626 O O . VAL C 1 23 ? 30.631 23.026 15.475 1.00 18.41 15 VAL C O 1
ATOM 3630 N N . ILE C 1 24 ? 29.731 22.556 17.485 1.00 14.78 16 ILE C N 1
ATOM 3631 C CA A ILE C 1 24 ? 28.366 22.480 16.970 0.56 14.29 16 ILE C CA 1
ATOM 3632 C CA B ILE C 1 24 ? 28.367 22.477 16.978 0.44 14.80 16 ILE C CA 1
ATOM 3633 C C . ILE C 1 24 ? 27.606 23.694 17.482 1.00 12.93 16 ILE C C 1
ATOM 3634 O O . ILE C 1 24 ? 27.683 24.033 18.670 1.00 15.49 16 ILE C O 1
ATOM 3643 N N . CYS C 1 25 ? 26.908 24.365 16.578 1.00 14.10 17 CYS C N 1
ATOM 3644 C CA A CYS C 1 25 ? 26.142 25.525 16.984 0.60 13.29 17 CYS C CA 1
ATOM 3645 C CA B CYS C 1 25 ? 26.211 25.604 16.878 0.40 13.19 17 CYS C CA 1
ATOM 3646 C C . CYS C 1 25 ? 24.850 25.560 16.192 1.00 14.73 17 CYS C C 1
ATOM 3647 O O . CYS C 1 25 ? 24.709 24.935 15.148 1.00 15.52 17 CYS C O 1
ATOM 3652 N N . GLY C 1 26 ? 23.866 26.240 16.758 1.00 13.77 18 GLY C N 1
ATOM 3653 C CA . GLY C 1 26 ? 22.619 26.423 16.044 1.00 15.07 18 GLY C CA 1
ATOM 3654 C C . GLY C 1 26 ? 21.593 27.030 16.969 1.00 14.02 18 GLY C C 1
ATOM 3655 O O . GLY C 1 26 ? 21.800 27.127 18.173 1.00 15.44 18 GLY C O 1
ATOM 3656 N N . PRO C 1 27 ? 20.461 27.451 16.406 1.00 14.15 19 PRO C N 1
ATOM 3657 C CA . PRO C 1 27 ? 19.439 28.128 17.210 1.00 13.66 19 PRO C CA 1
ATOM 3658 C C . PRO C 1 27 ? 18.951 27.242 18.340 1.00 14.65 19 PRO C C 1
ATOM 3659 O O . PRO C 1 27 ? 18.880 26.015 18.215 1.00 14.80 19 PRO C O 1
ATOM 3663 N N . SER C 1 28 ? 18.623 27.881 19.465 1.00 13.56 20 SER C N 1
ATOM 3664 C CA . SER C 1 28 ? 18.142 27.134 20.614 1.00 15.13 20 SER C CA 1
ATOM 3665 C C . SER C 1 28 ? 16.845 26.417 20.272 1.00 18.22 20 SER C C 1
ATOM 3666 O O . SER C 1 28 ? 15.927 27.002 19.694 1.00 16.61 20 SER C O 1
ATOM 3669 N N . GLY C 1 29 ? 16.790 25.135 20.611 1.00 15.78 21 GLY C N 1
ATOM 3670 C CA . GLY C 1 29 ? 15.663 24.289 20.303 1.00 15.30 21 GLY C CA 1
ATOM 3671 C C . GLY C 1 29 ? 15.845 23.442 19.062 1.00 15.43 21 GLY C C 1
ATOM 3672 O O . GLY C 1 29 ? 14.968 22.618 18.767 1.00 16.78 21 GLY C O 1
ATOM 3673 N N . THR C 1 30 ? 16.942 23.629 18.315 1.00 13.08 22 THR C N 1
ATOM 3674 C CA . THR C 1 30 ? 17.105 22.889 17.063 1.00 13.85 22 THR C CA 1
ATOM 3675 C C . THR C 1 30 ? 17.288 21.405 17.318 1.00 14.21 22 THR C C 1
ATOM 3676 O O . THR C 1 30 ? 16.783 20.571 16.555 1.00 16.29 22 THR C O 1
ATOM 3680 N N . GLY C 1 31 ? 18.042 21.063 18.361 1.00 14.01 23 GLY C N 1
ATOM 3681 C CA . GLY C 1 31 ? 18.290 19.674 18.681 1.00 15.11 23 GLY C CA 1
ATOM 3682 C C . GLY C 1 31 ? 19.752 19.314 18.896 1.00 13.83 23 GLY C C 1
ATOM 3683 O O . GLY C 1 31 ? 20.103 18.134 18.746 1.00 15.33 23 GLY C O 1
ATOM 3684 N N . LYS C 1 32 ? 20.593 20.292 19.262 1.00 12.98 24 LYS C N 1
ATOM 3685 C CA . LYS C 1 32 ? 22.025 20.026 19.428 1.00 12.39 24 LYS C CA 1
ATOM 3686 C C . LYS C 1 32 ? 22.256 18.977 20.502 1.00 14.18 24 LYS C C 1
ATOM 3687 O O . LYS C 1 32 ? 22.981 17.993 20.293 1.00 14.57 24 LYS C O 1
ATOM 3693 N N . SER C 1 33 ? 21.680 19.198 21.687 1.00 13.20 25 SER C N 1
ATOM 3694 C CA A SER C 1 33 ? 21.884 18.257 22.785 0.71 13.51 25 SER C CA 1
ATOM 3695 C CA B SER C 1 33 ? 21.884 18.256 22.782 0.29 14.11 25 SER C CA 1
ATOM 3696 C C . SER C 1 33 ? 21.349 16.877 22.428 1.00 14.67 25 SER C C 1
ATOM 3697 O O . SER C 1 33 ? 22.002 15.854 22.695 1.00 15.83 25 SER C O 1
ATOM 3702 N N . THR C 1 34 ? 20.160 16.829 21.826 1.00 13.32 26 THR C N 1
ATOM 3703 C CA . THR C 1 34 ? 19.545 15.568 21.451 1.00 14.96 26 THR C CA 1
ATOM 3704 C C . THR C 1 34 ? 20.431 14.796 20.487 1.00 16.27 26 THR C C 1
ATOM 3705 O O . THR C 1 34 ? 20.692 13.603 20.684 1.00 16.22 26 THR C O 1
ATOM 3709 N N . LEU C 1 35 ? 20.925 15.476 19.452 1.00 15.04 27 LEU C N 1
ATOM 3710 C CA . LEU C 1 35 ? 21.771 14.785 18.479 1.00 14.23 27 LEU C CA 1
ATOM 3711 C C . LEU C 1 35 ? 23.099 14.358 19.089 1.00 14.79 27 LEU C C 1
ATOM 3712 O O . LEU C 1 35 ? 23.598 13.259 18.783 1.00 16.08 27 LEU C O 1
ATOM 3717 N N . LEU C 1 36 ? 23.690 15.200 19.939 1.00 13.79 28 LEU C N 1
ATOM 3718 C CA . LEU C 1 36 ? 24.954 14.812 20.553 1.00 15.35 28 LEU C CA 1
ATOM 3719 C C . LEU C 1 36 ? 24.777 13.562 21.402 1.00 15.39 28 LEU C C 1
ATOM 3720 O O . LEU C 1 36 ? 25.652 12.693 21.424 1.00 16.35 28 LEU C O 1
ATOM 3725 N N . LYS C 1 37 ? 23.644 13.441 22.106 1.00 15.22 29 LYS C N 1
ATOM 3726 C CA . LYS C 1 37 ? 23.420 12.222 22.873 1.00 16.94 29 LYS C CA 1
ATOM 3727 C C . LYS C 1 37 ? 23.411 10.992 21.973 1.00 16.69 29 LYS C C 1
ATOM 3728 O O . LYS C 1 37 ? 23.961 9.950 22.347 1.00 19.65 29 LYS C O 1
ATOM 3734 N N . THR C 1 38 ? 22.816 11.099 20.772 1.00 20.17 30 THR C N 1
ATOM 3735 C CA . THR C 1 38 ? 22.819 9.958 19.848 1.00 19.81 30 THR C CA 1
ATOM 3736 C C . THR C 1 38 ? 24.238 9.617 19.422 1.00 18.31 30 THR C C 1
ATOM 3737 O O . THR C 1 38 ? 24.584 8.442 19.270 1.00 21.60 30 THR C O 1
ATOM 3741 N N . LEU C 1 39 ? 25.066 10.635 19.218 1.00 17.72 31 LEU C N 1
ATOM 3742 C CA . LEU C 1 39 ? 26.433 10.390 18.778 1.00 17.65 31 LEU C CA 1
ATOM 3743 C C . LEU C 1 39 ? 27.226 9.656 19.848 1.00 16.55 31 LEU C C 1
ATOM 3744 O O . LEU C 1 39 ? 27.941 8.684 19.554 1.00 18.24 31 LEU C O 1
ATOM 3749 N N . PHE C 1 40 ? 27.095 10.091 21.105 1.00 17.02 32 PHE C N 1
ATOM 3750 C CA . PHE C 1 40 ? 27.848 9.445 22.170 1.00 17.00 32 PHE C CA 1
ATOM 3751 C C . PHE C 1 40 ? 27.352 8.025 22.406 1.00 20.31 32 PHE C C 1
ATOM 3752 O O . PHE C 1 40 ? 28.136 7.158 22.801 1.00 24.28 32 PHE C O 1
ATOM 3760 N N . GLU C 1 41 ? 26.065 7.764 22.166 1.00 18.81 33 GLU C N 1
ATOM 3761 C CA . GLU C 1 41 ? 25.558 6.402 22.291 1.00 22.66 33 GLU C CA 1
ATOM 3762 C C . GLU C 1 41 ? 26.098 5.513 21.176 1.00 22.69 33 GLU C C 1
ATOM 3763 O O . GLU C 1 41 ? 26.453 4.353 21.418 1.00 24.62 33 GLU C O 1
ATOM 3765 N N . SER C 1 42 ? 26.187 6.050 19.949 1.00 22.18 34 SER C N 1
ATOM 3766 C CA . SER C 1 42 ? 26.659 5.275 18.806 1.00 21.43 34 SER C CA 1
ATOM 3767 C C . SER C 1 42 ? 28.161 5.026 18.850 1.00 23.91 34 SER C C 1
ATOM 3768 O O . SER C 1 42 ? 28.633 4.002 18.334 1.00 24.02 34 SER C O 1
ATOM 3771 N N . GLN C 1 43 ? 28.921 5.953 19.425 1.00 18.99 35 GLN C N 1
ATOM 3772 C CA . GLN C 1 43 ? 30.384 5.900 19.419 1.00 20.82 35 GLN C CA 1
ATOM 3773 C C . GLN C 1 43 ? 30.883 6.178 20.824 1.00 20.51 35 GLN C C 1
ATOM 3774 O O . GLN C 1 43 ? 31.475 7.226 21.093 1.00 22.83 35 GLN C O 1
ATOM 3780 N N . PRO C 1 44 ? 30.658 5.254 21.751 1.00 21.18 36 PRO C N 1
ATOM 3781 C CA . PRO C 1 44 ? 31.099 5.490 23.125 1.00 24.72 36 PRO C CA 1
ATOM 3782 C C . PRO C 1 44 ? 32.617 5.513 23.219 1.00 19.97 36 PRO C C 1
ATOM 3783 O O . PRO C 1 44 ? 33.329 4.930 22.396 1.00 26.23 36 PRO C O 1
ATOM 3787 N N . ASN C 1 45 ? 33.103 6.213 24.239 1.00 25.81 37 ASN C N 1
ATOM 3788 C CA . ASN C 1 45 ? 34.535 6.259 24.551 1.00 27.34 37 ASN C CA 1
ATOM 3789 C C . ASN C 1 45 ? 35.368 6.728 23.362 1.00 28.31 37 ASN C C 1
ATOM 3790 O O . ASN C 1 45 ? 36.513 6.311 23.183 1.00 28.07 37 ASN C O 1
ATOM 3795 N N . THR C 1 46 ? 34.794 7.590 22.542 1.00 20.95 38 THR C N 1
ATOM 3796 C CA . THR C 1 46 ? 35.465 8.148 21.380 1.00 18.90 38 THR C CA 1
ATOM 3797 C C . THR C 1 46 ? 35.579 9.657 21.448 1.00 18.66 38 THR C C 1
ATOM 3798 O O . THR C 1 46 ? 36.594 10.222 21.022 1.00 20.08 38 THR C O 1
ATOM 3802 N N . PHE C 1 47 ? 34.562 10.320 22.000 1.00 17.56 39 PHE C N 1
ATOM 3803 C CA . PHE C 1 47 ? 34.464 11.762 22.023 1.00 17.70 39 PHE C CA 1
ATOM 3804 C C . PHE C 1 47 ? 34.500 12.249 23.454 1.00 19.59 39 PHE C C 1
ATOM 3805 O O . PHE C 1 47 ? 34.135 11.521 24.388 1.00 18.72 39 PHE C O 1
ATOM 3813 N N . GLY C 1 48 ? 34.991 13.473 23.602 1.00 16.50 40 GLY C N 1
ATOM 3814 C CA . GLY C 1 48 ? 34.953 14.185 24.871 1.00 16.15 40 GLY C CA 1
ATOM 3815 C C . GLY C 1 48 ? 34.020 15.373 24.732 1.00 19.75 40 GLY C C 1
ATOM 3816 O O . GLY C 1 48 ? 34.179 16.191 23.825 1.00 19.08 40 GLY C O 1
ATOM 3817 N N . PHE C 1 49 ? 33.057 15.468 25.646 1.00 15.94 41 PHE C N 1
ATOM 3818 C CA . PHE C 1 49 ? 32.129 16.587 25.603 1.00 13.35 41 PHE C CA 1
ATOM 3819 C C . PHE C 1 49 ? 32.653 17.713 26.490 1.00 14.15 41 PHE C C 1
ATOM 3820 O O . PHE C 1 49 ? 32.835 17.525 27.694 1.00 15.86 41 PHE C O 1
ATOM 3828 N N . SER C 1 50 ? 32.926 18.865 25.896 1.00 13.80 42 SER C N 1
ATOM 3829 C CA . SER C 1 50 ? 33.426 19.986 26.680 1.00 12.20 42 SER C CA 1
ATOM 3830 C C . SER C 1 50 ? 32.330 20.501 27.606 1.00 13.61 42 SER C C 1
ATOM 3831 O O . SER C 1 50 ? 31.249 20.905 27.145 1.00 13.60 42 SER C O 1
ATOM 3834 N N . VAL C 1 51 ? 32.610 20.492 28.912 1.00 14.51 43 VAL C N 1
ATOM 3835 C CA . VAL C 1 51 ? 31.660 20.963 29.915 1.00 12.73 43 VAL C CA 1
ATOM 3836 C C . VAL C 1 51 ? 31.886 22.459 30.125 1.00 14.37 43 VAL C C 1
ATOM 3837 O O . VAL C 1 51 ? 32.821 22.886 30.813 1.00 14.34 43 VAL C O 1
ATOM 3841 N N . SER C 1 52 ? 31.018 23.256 29.511 1.00 12.46 44 SER C N 1
ATOM 3842 C CA . SER C 1 52 ? 30.992 24.699 29.674 1.00 11.85 44 SER C CA 1
ATOM 3843 C C . SER C 1 52 ? 30.583 25.112 31.075 1.00 13.69 44 SER C C 1
ATOM 3844 O O . SER C 1 52 ? 29.900 24.384 31.807 1.00 14.62 44 SER C O 1
ATOM 3847 N N . HIS C 1 53 ? 30.987 26.326 31.435 1.00 13.17 45 HIS C N 1
ATOM 3848 C CA . HIS C 1 53 ? 30.400 27.006 32.587 1.00 12.69 45 HIS C CA 1
ATOM 3849 C C . HIS C 1 53 ? 29.173 27.781 32.142 1.00 13.55 45 HIS C C 1
ATOM 3850 O O . HIS C 1 53 ? 29.139 28.322 31.038 1.00 13.89 45 HIS C O 1
ATOM 3857 N N . THR C 1 54 ? 28.169 27.854 33.014 1.00 12.79 46 THR C N 1
ATOM 3858 C CA . THR C 1 54 ? 27.051 28.744 32.734 1.00 13.92 46 THR C CA 1
ATOM 3859 C C . THR C 1 54 ? 26.545 29.309 34.042 1.00 13.94 46 THR C C 1
ATOM 3860 O O . THR C 1 54 ? 26.717 28.702 35.103 1.00 14.60 46 THR C O 1
ATOM 3864 N N . THR C 1 55 ? 25.908 30.483 33.950 1.00 12.51 47 THR C N 1
ATOM 3865 C CA . THR C 1 55 ? 25.237 31.090 35.097 1.00 13.50 47 THR C CA 1
ATOM 3866 C C . THR C 1 55 ? 23.738 30.847 35.087 1.00 14.10 47 THR C C 1
ATOM 3867 O O . THR C 1 55 ? 23.051 31.262 36.035 1.00 15.48 47 THR C O 1
ATOM 3871 N N . ARG C 1 56 ? 23.206 30.186 34.054 1.00 15.05 48 ARG C N 1
ATOM 3872 C CA . ARG C 1 56 ? 21.786 29.864 34.130 1.00 15.20 48 ARG C CA 1
ATOM 3873 C C . ARG C 1 56 ? 21.560 28.716 35.114 1.00 16.18 48 ARG C C 1
ATOM 3874 O O . ARG C 1 56 ? 22.502 28.047 35.559 1.00 17.60 48 ARG C O 1
ATOM 3882 N N . LYS C 1 57 ? 20.281 28.503 35.477 1.00 17.00 49 LYS C N 1
ATOM 3883 C CA . LYS C 1 57 ? 19.956 27.446 36.431 1.00 17.96 49 LYS C CA 1
ATOM 3884 C C . LYS C 1 57 ? 19.835 26.095 35.724 1.00 19.01 49 LYS C C 1
ATOM 3885 O O . LYS C 1 57 ? 19.439 26.030 34.554 1.00 17.43 49 LYS C O 1
ATOM 3887 N N . PRO C 1 58 ? 20.163 24.997 36.412 1.00 17.23 50 PRO C N 1
ATOM 3888 C CA . PRO C 1 58 ? 20.018 23.671 35.798 1.00 16.20 50 PRO C CA 1
ATOM 3889 C C . PRO C 1 58 ? 18.577 23.296 35.515 1.00 19.04 50 PRO C C 1
ATOM 3890 O O . PRO C 1 58 ? 17.652 23.634 36.263 1.00 20.95 50 PRO C O 1
ATOM 3894 N N . ARG C 1 59 ? 18.411 22.562 34.419 1.00 16.54 51 ARG C N 1
ATOM 3895 C CA . ARG C 1 59 ? 17.164 21.906 34.079 1.00 16.03 51 ARG C CA 1
ATOM 3896 C C . ARG C 1 59 ? 17.064 20.590 34.839 1.00 20.52 51 ARG C C 1
ATOM 3897 O O . ARG C 1 59 ? 18.075 20.083 35.342 1.00 20.24 51 ARG C O 1
ATOM 3905 N N . PRO C 1 60 ? 15.855 20.015 34.947 1.00 20.53 52 PRO C N 1
ATOM 3906 C CA . PRO C 1 60 ? 15.700 18.788 35.750 1.00 20.79 52 PRO C CA 1
ATOM 3907 C C . PRO C 1 60 ? 16.625 17.654 35.347 1.00 22.33 52 PRO C C 1
ATOM 3908 O O . PRO C 1 60 ? 17.097 16.912 36.223 1.00 25.92 52 PRO C O 1
ATOM 3912 N N . GLY C 1 61 ? 16.911 17.503 34.059 1.00 21.13 53 GLY C N 1
ATOM 3913 C CA . GLY C 1 61 ? 17.757 16.413 33.615 1.00 23.42 53 GLY C CA 1
ATOM 3914 C C . GLY C 1 61 ? 19.237 16.698 33.611 1.00 23.86 53 GLY C C 1
ATOM 3915 O O . GLY C 1 61 ? 20.012 15.860 33.134 1.00 24.51 53 GLY C O 1
ATOM 3916 N N . GLU C 1 62 ? 19.656 17.848 34.118 1.00 17.86 54 GLU C N 1
ATOM 3917 C CA . GLU C 1 62 ? 21.047 18.260 34.051 1.00 17.09 54 GLU C CA 1
ATOM 3918 C C . GLU C 1 62 ? 21.724 18.094 35.400 1.00 17.11 54 GLU C C 1
ATOM 3919 O O . GLU C 1 62 ? 21.099 18.251 36.455 1.00 19.79 54 GLU C O 1
ATOM 3925 N N . GLU C 1 63 ? 23.010 17.760 35.360 1.00 16.07 55 GLU C N 1
ATOM 3926 C CA . GLU C 1 63 ? 23.799 17.674 36.578 1.00 16.18 55 GLU C CA 1
ATOM 3927 C C . GLU C 1 63 ? 25.041 18.535 36.465 1.00 15.95 55 GLU C C 1
ATOM 3928 O O . GLU C 1 63 ? 25.628 18.684 35.391 1.00 17.80 55 GLU C O 1
ATOM 3934 N N . ASN C 1 64 ? 25.408 19.113 37.605 1.00 16.71 56 ASN C N 1
ATOM 3935 C CA . ASN C 1 64 ? 26.561 19.981 37.706 1.00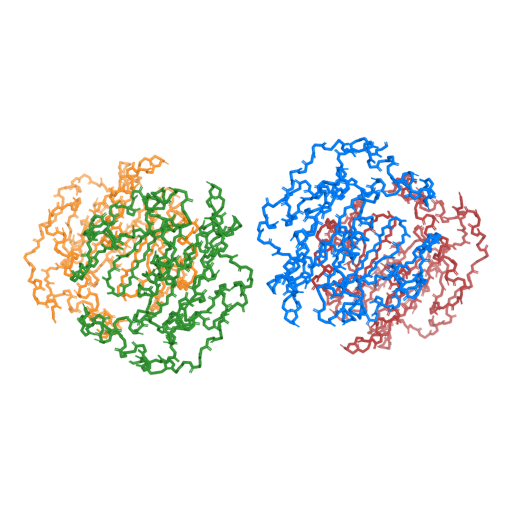 16.96 56 ASN C CA 1
ATOM 3936 C C . ASN C 1 64 ? 27.826 19.157 37.502 1.00 19.56 56 ASN C C 1
ATOM 3937 O O . ASN C 1 64 ? 28.063 18.175 38.217 1.00 20.37 56 ASN C O 1
ATOM 3942 N N . GLY C 1 65 ? 28.617 19.539 36.503 1.00 18.00 57 GLY C N 1
ATOM 3943 C CA . GLY C 1 65 ? 29.792 18.798 36.089 1.00 16.66 57 GLY C CA 1
ATOM 3944 C C . GLY C 1 65 ? 29.556 17.863 34.933 1.00 17.61 57 GLY C C 1
ATOM 3945 O O . GLY C 1 65 ? 30.513 17.249 34.436 1.00 19.59 57 GLY C O 1
ATOM 3946 N N . ARG C 1 66 ? 28.311 17.734 34.484 1.00 15.84 58 ARG C N 1
ATOM 3947 C CA . ARG C 1 66 ? 27.972 16.840 33.391 1.00 16.55 58 ARG C CA 1
ATOM 3948 C C . ARG C 1 66 ? 27.624 17.663 32.159 1.00 15.59 58 ARG C C 1
ATOM 3949 O O . ARG C 1 66 ? 28.417 17.715 31.211 1.00 16.77 58 ARG C O 1
ATOM 3957 N N . GLU C 1 67 ? 26.472 18.329 32.154 1.00 15.76 59 GLU C N 1
ATOM 3958 C CA . GLU C 1 67 ? 26.121 19.155 31.007 1.00 16.82 59 GLU C CA 1
ATOM 3959 C C . GLU C 1 67 ? 26.807 20.514 31.060 1.00 14.91 59 GLU C C 1
ATOM 3960 O O . GLU C 1 67 ? 27.145 21.079 30.012 1.00 15.59 59 GLU C O 1
ATOM 3966 N N . TYR C 1 68 ? 27.003 21.040 32.267 1.00 14.08 60 TYR C N 1
ATOM 3967 C CA . TYR C 1 68 ? 27.581 22.349 32.527 1.00 14.13 60 TYR C CA 1
ATOM 3968 C C . TYR C 1 68 ? 28.209 22.308 33.901 1.00 15.55 60 TYR C C 1
ATOM 3969 O O . TYR C 1 68 ? 27.825 21.496 34.748 1.00 15.49 60 TYR C O 1
ATOM 3978 N N . HIS C 1 69 ? 29.127 23.239 34.130 1.00 12.37 61 HIS C N 1
ATOM 3979 C CA . HIS C 1 69 ? 29.493 23.652 35.478 1.00 13.01 61 HIS C CA 1
ATOM 3980 C C . HIS C 1 69 ? 28.597 24.834 35.805 1.00 14.16 61 HIS C C 1
ATOM 3981 O O . HIS C 1 69 ? 28.717 25.882 35.185 1.00 14.96 61 HIS C O 1
ATOM 3988 N N . PHE C 1 70 ? 27.694 24.673 36.765 1.00 13.25 62 PHE C N 1
ATOM 3989 C CA . PHE C 1 70 ? 26.725 25.716 37.080 1.00 13.24 62 PHE C CA 1
ATOM 3990 C C . PHE C 1 70 ? 27.317 26.610 38.165 1.00 16.18 62 PHE C C 1
ATOM 3991 O O . PHE C 1 70 ? 27.582 26.137 39.280 1.00 18.29 62 PHE C O 1
ATOM 3999 N N . VAL C 1 71 ? 27.556 27.882 37.835 1.00 15.43 63 VAL C N 1
ATOM 4000 C CA . VAL C 1 71 ? 28.200 28.811 38.764 1.00 17.45 63 VAL C CA 1
ATOM 4001 C C . VAL C 1 71 ? 27.385 30.100 38.844 1.00 16.34 63 VAL C C 1
ATOM 4002 O O . VAL C 1 71 ? 26.468 30.341 38.056 1.00 16.50 63 VAL C O 1
ATOM 4006 N N . THR C 1 72 ? 27.727 30.936 39.831 1.00 15.25 64 THR C N 1
ATOM 4007 C CA . THR C 1 72 ? 27.118 32.252 39.927 1.00 16.52 64 THR C CA 1
ATOM 4008 C C . THR C 1 72 ? 27.803 33.219 38.973 1.00 17.80 64 THR C C 1
ATOM 4009 O O . THR C 1 72 ? 28.914 32.986 38.489 1.00 17.74 64 THR C O 1
ATOM 4013 N N . LYS C 1 73 ? 27.139 34.352 38.748 1.00 16.46 65 LYS C N 1
ATOM 4014 C CA . LYS C 1 73 ? 27.717 35.384 37.906 1.00 17.71 65 LYS C CA 1
ATOM 4015 C C . LYS C 1 73 ? 29.029 35.903 38.487 1.00 19.44 65 LYS C C 1
ATOM 4016 O O . LYS C 1 73 ? 29.993 36.130 37.747 1.00 16.86 65 LYS C O 1
ATOM 4022 N N . GLU C 1 74 ? 29.100 36.087 39.809 1.00 18.22 66 GLU C N 1
ATOM 4023 C CA . GLU C 1 74 ? 30.358 36.545 40.395 1.00 18.09 66 GLU C CA 1
ATOM 4024 C C . GLU C 1 74 ? 31.467 35.513 40.204 1.00 19.21 66 GLU C C 1
ATOM 4025 O O . GLU C 1 74 ? 32.612 35.870 39.884 1.00 18.12 66 GLU C O 1
ATOM 4031 N N . GLU C 1 75 ? 31.142 34.229 40.372 1.00 16.11 67 GLU C N 1
ATOM 4032 C CA . GLU C 1 75 ? 32.127 33.180 40.130 1.00 15.95 67 GLU C CA 1
ATOM 4033 C C . GLU C 1 75 ? 32.566 33.173 38.675 1.00 16.02 67 GLU C C 1
ATOM 4034 O O . GLU C 1 75 ? 33.754 33.004 38.374 1.00 16.27 67 GLU C O 1
ATOM 4040 N N . PHE C 1 76 ? 31.614 33.352 37.765 1.00 16.01 68 PHE C N 1
ATOM 4041 C CA . PHE C 1 76 ? 31.934 33.345 36.345 1.00 14.09 68 PHE C CA 1
ATOM 4042 C C . PHE C 1 76 ? 32.876 34.488 35.995 1.00 14.96 68 PHE C C 1
ATOM 4043 O O . PHE C 1 76 ? 33.909 34.282 35.339 1.00 13.87 68 PHE C O 1
ATOM 4051 N N . MET C 1 77 ? 32.546 35.701 36.452 1.00 14.54 69 MET C N 1
ATOM 4052 C CA . MET C 1 77 ? 33.374 36.852 36.098 1.00 13.55 69 MET C CA 1
ATOM 4053 C C . MET C 1 77 ? 34.733 36.797 36.776 1.00 14.42 69 MET C C 1
ATOM 4054 O O . MET C 1 77 ? 35.721 37.279 36.208 1.00 15.25 69 MET C O 1
ATOM 4059 N N . GLU C 1 78 ? 34.821 36.204 37.974 1.00 16.01 70 GLU C N 1
ATOM 4060 C CA . GLU C 1 78 ? 36.139 35.969 38.551 1.00 17.87 70 GLU C CA 1
ATOM 4061 C C . GLU C 1 78 ? 36.965 35.063 37.648 1.00 17.53 70 GLU C C 1
ATOM 4062 O O . GLU C 1 78 ? 38.150 35.330 37.403 1.00 17.93 70 GLU C O 1
ATOM 4068 N N . GLY C 1 79 ? 36.352 33.994 37.126 1.00 15.86 71 GLY C N 1
ATOM 4069 C CA . GLY C 1 79 ? 37.069 33.121 36.207 1.00 16.26 71 GLY C CA 1
ATOM 4070 C C . GLY C 1 79 ? 37.493 33.836 34.938 1.00 15.65 71 GLY C C 1
ATOM 4071 O O . GLY C 1 79 ? 38.592 33.611 34.423 1.00 17.60 71 GLY C O 1
ATOM 4072 N N . VAL C 1 80 ? 36.623 34.696 34.414 1.00 13.96 72 VAL C N 1
ATOM 4073 C CA . VAL C 1 80 ? 36.973 35.473 33.228 1.00 13.91 72 VAL C CA 1
ATOM 4074 C C . VAL C 1 80 ? 38.201 36.326 33.506 1.00 14.03 72 VAL C C 1
ATOM 4075 O O . VAL C 1 80 ? 39.186 36.298 32.751 1.00 16.19 72 VAL C O 1
ATOM 4079 N N . GLY C 1 81 ? 38.188 37.058 34.623 1.00 14.45 73 GLY C N 1
ATOM 4080 C CA . GLY C 1 81 ? 39.309 37.941 34.919 1.00 15.27 73 GLY C CA 1
ATOM 4081 C C . GLY C 1 81 ? 40.591 37.185 35.197 1.00 16.99 73 GLY C C 1
ATOM 4082 O O . GLY C 1 81 ? 41.685 37.698 34.952 1.00 19.04 73 GLY C O 1
ATOM 4083 N N . LYS C 1 82 ? 40.479 35.952 35.674 1.00 19.17 74 LYS C N 1
ATOM 4084 C CA A LYS C 1 82 ? 41.654 35.133 35.932 0.46 18.38 74 LYS C CA 1
ATOM 4085 C CA B LYS C 1 82 ? 41.647 35.124 35.932 0.54 18.29 74 LYS C CA 1
ATOM 4086 C C . LYS C 1 82 ? 42.192 34.462 34.676 1.00 19.58 74 LYS C C 1
ATOM 4087 O O . LYS C 1 82 ? 43.207 33.765 34.757 1.00 21.42 74 LYS C O 1
ATOM 4098 N N . GLY C 1 83 ? 41.549 34.667 33.524 1.00 17.38 75 GLY C N 1
ATOM 4099 C CA . GLY C 1 83 ? 42.022 34.101 32.280 1.00 17.19 75 GLY C CA 1
ATOM 4100 C C . GLY C 1 83 ? 41.675 32.648 32.087 1.00 19.26 75 GLY C C 1
ATOM 4101 O O . GLY C 1 83 ? 42.331 31.968 31.294 1.00 20.04 75 GLY C O 1
ATOM 4102 N N . GLU C 1 84 ? 40.661 32.150 32.789 1.00 16.41 76 GLU C N 1
ATOM 4103 C CA . GLU C 1 84 ? 40.346 30.733 32.719 1.00 15.98 76 GLU C CA 1
ATOM 4104 C C . GLU C 1 84 ? 39.595 30.346 31.459 1.00 16.27 76 GLU C C 1
ATOM 4105 O O . GLU C 1 84 ? 39.498 29.151 31.175 1.00 17.13 76 GLU C O 1
ATOM 4111 N N . PHE C 1 85 ? 39.053 31.304 30.704 1.00 15.52 77 PHE C N 1
ATOM 4112 C CA . PHE C 1 85 ? 38.176 30.987 29.585 1.00 14.97 77 PHE C CA 1
ATOM 4113 C C . PHE C 1 85 ? 38.867 31.105 28.239 1.00 17.17 77 PHE C C 1
ATOM 4114 O O . PHE C 1 85 ? 39.511 32.115 27.946 1.00 18.30 77 PHE C O 1
ATOM 4122 N N . LEU C 1 86 ? 38.693 30.079 27.412 1.00 14.61 78 LEU C N 1
ATOM 4123 C CA . LEU C 1 86 ? 39.063 30.189 26.005 1.00 13.65 78 LEU C CA 1
ATOM 4124 C C . LEU C 1 86 ? 38.129 31.151 25.275 1.00 16.02 78 LEU C C 1
ATOM 4125 O O . LEU C 1 86 ? 38.573 31.990 24.477 1.00 15.84 78 LEU C O 1
ATOM 4130 N N . GLU C 1 87 ? 36.838 31.057 25.552 1.00 15.83 79 GLU C N 1
ATOM 4131 C CA . GLU C 1 87 ? 35.848 31.957 24.991 1.00 13.04 79 GLU C CA 1
ATOM 4132 C C . GLU C 1 87 ? 34.687 32.011 25.976 1.00 14.72 79 GLU C C 1
ATOM 4133 O O . GLU C 1 87 ? 34.458 31.064 26.738 1.00 15.45 79 GLU C O 1
ATOM 4139 N N . TRP C 1 88 ? 33.950 33.113 25.954 1.00 12.83 80 TRP C N 1
ATOM 4140 C CA . TRP C 1 88 ? 32.698 33.148 26.708 1.00 11.13 80 TRP C CA 1
ATOM 4141 C C . TRP C 1 88 ? 31.795 34.190 26.066 1.00 12.81 80 TRP C C 1
ATOM 4142 O O . TRP C 1 88 ? 32.258 35.068 25.326 1.00 13.50 80 TRP C O 1
ATOM 4153 N N . ALA C 1 89 ? 30.495 34.090 26.350 1.00 12.47 81 ALA C N 1
ATOM 4154 C CA . ALA C 1 89 ? 29.588 35.106 25.841 1.00 11.67 81 ALA C CA 1
ATOM 4155 C C . ALA C 1 89 ? 28.333 35.122 26.690 1.00 14.13 81 ALA C C 1
ATOM 4156 O O . ALA C 1 89 ? 28.103 34.236 27.518 1.00 14.04 81 ALA C O 1
ATOM 4158 N N . GLU C 1 90 ? 27.506 36.136 26.466 1.00 13.11 82 GLU C N 1
ATOM 4159 C CA A GLU C 1 90 ? 26.190 36.204 27.088 0.70 13.75 82 GLU C CA 1
ATOM 4160 C CA B GLU C 1 90 ? 26.197 36.190 27.086 0.30 14.38 82 GLU C CA 1
ATOM 4161 C C . GLU C 1 90 ? 25.154 35.794 26.053 1.00 16.16 82 GLU C C 1
ATOM 4162 O O . GLU C 1 90 ? 25.210 36.233 24.901 1.00 16.32 82 GLU C O 1
ATOM 4173 N N . PHE C 1 91 ? 24.231 34.935 26.459 1.00 14.63 83 PHE C N 1
ATOM 4174 C CA . PHE C 1 91 ? 23.166 34.465 25.586 1.00 12.11 83 PHE C CA 1
ATOM 4175 C C . PHE C 1 91 ? 21.888 34.410 26.402 1.00 14.71 83 PHE C C 1
ATOM 4176 O O . PHE C 1 91 ? 21.857 33.772 27.461 1.00 14.16 83 PHE C O 1
ATOM 4184 N N . GLY C 1 92 ? 20.841 35.066 25.921 1.00 16.45 84 GLY C N 1
ATOM 4185 C CA . GLY C 1 92 ? 19.564 34.945 26.604 1.00 17.03 84 GLY C CA 1
ATOM 4186 C C . GLY C 1 92 ? 19.588 35.442 28.031 1.00 17.32 84 GLY C C 1
ATOM 4187 O O . GLY C 1 92 ? 18.791 34.980 28.854 1.00 23.49 84 GLY C O 1
ATOM 4188 N N . GLY C 1 93 ? 20.498 36.366 28.353 1.00 17.03 85 GLY C N 1
ATOM 4189 C CA . GLY C 1 93 ? 20.578 36.924 29.686 1.00 19.69 85 GLY C CA 1
ATOM 4190 C C . GLY C 1 93 ? 21.451 36.165 30.659 1.00 20.85 85 GLY C C 1
ATOM 4191 O O . GLY C 1 93 ? 21.507 36.548 31.840 1.00 25.35 85 GLY C O 1
ATOM 4192 N N . ASN C 1 94 ? 22.123 35.102 30.218 1.00 15.37 86 ASN C N 1
ATOM 4193 C CA . ASN C 1 94 ? 23.002 34.321 31.083 1.00 15.61 86 ASN C CA 1
ATOM 4194 C C . ASN C 1 94 ? 24.370 34.207 30.423 1.00 13.44 86 ASN C C 1
ATOM 4195 O O . ASN C 1 94 ? 24.509 34.412 29.220 1.00 14.63 86 ASN C O 1
ATOM 4200 N N . CYS C 1 95 ? 25.388 33.897 31.211 1.00 12.91 87 CYS C N 1
ATOM 4201 C CA . CYS C 1 95 ? 26.732 33.778 30.662 1.00 12.73 87 CYS C CA 1
ATOM 4202 C C . CYS C 1 95 ? 27.084 32.315 30.454 1.00 12.35 87 CYS C C 1
ATOM 4203 O O . CYS C 1 95 ? 26.697 31.454 31.244 1.00 13.75 87 CYS C O 1
ATOM 4206 N N . TYR C 1 96 ? 27.838 32.049 29.395 1.00 11.69 88 TYR C N 1
ATOM 4207 C CA . TYR C 1 96 ? 28.279 30.708 29.043 1.00 11.46 88 TYR C CA 1
ATOM 4208 C C . TYR C 1 96 ? 29.711 30.792 28.562 1.00 10.55 88 TYR C C 1
ATOM 4209 O O . TYR C 1 96 ? 30.072 31.757 27.897 1.00 13.90 88 TYR C O 1
ATOM 4218 N N . GLY C 1 97 ? 30.517 29.779 28.844 1.00 11.63 89 GLY C N 1
ATOM 4219 C CA . GLY C 1 97 ? 31.857 29.818 28.289 1.00 11.73 89 GLY C CA 1
ATOM 4220 C C . GLY C 1 97 ? 32.593 28.507 28.440 1.00 11.73 89 GLY C C 1
ATOM 4221 O O . GLY C 1 97 ? 32.255 27.666 29.278 1.00 13.58 89 GLY C O 1
ATOM 4222 N N . THR C 1 98 ? 33.624 28.361 27.614 1.00 12.92 90 THR C N 1
ATOM 4223 C CA . THR C 1 98 ? 34.484 27.184 27.590 1.00 12.81 90 THR C CA 1
ATOM 4224 C C . THR C 1 98 ? 35.786 27.526 28.304 1.00 13.42 90 THR C C 1
ATOM 4225 O O . THR C 1 98 ? 36.538 28.376 27.823 1.00 15.02 90 THR C O 1
ATOM 4229 N N . THR C 1 99 ? 36.062 26.863 29.425 1.00 13.28 91 THR C N 1
ATOM 4230 C CA . THR C 1 99 ? 37.354 27.043 30.081 1.00 14.20 91 THR C CA 1
ATOM 4231 C C . THR C 1 99 ? 38.424 26.199 29.402 1.00 17.43 91 THR C C 1
ATOM 4232 O O . THR C 1 99 ? 38.147 25.142 28.831 1.00 16.38 91 THR C O 1
ATOM 4236 N N . PHE C 1 100 ? 39.667 26.674 29.479 1.00 18.54 92 PHE C N 1
ATOM 4237 C CA . PHE C 1 100 ? 40.780 25.851 29.022 1.00 17.69 92 PHE C CA 1
ATOM 4238 C C . PHE C 1 100 ? 40.782 24.504 29.721 1.00 19.13 92 PHE C C 1
ATOM 4239 O O . PHE C 1 100 ? 41.012 23.467 29.088 1.00 21.01 92 PHE C O 1
ATOM 4247 N N . ALA C 1 101 ? 40.493 24.498 31.020 1.00 19.00 93 ALA C N 1
ATOM 4248 C CA . ALA C 1 101 ? 40.550 23.260 31.780 1.00 17.47 93 ALA C CA 1
ATOM 4249 C C . ALA C 1 101 ? 39.532 22.248 31.277 1.00 20.12 93 ALA C C 1
ATOM 4250 O O . ALA C 1 101 ? 39.794 21.036 31.304 1.00 21.71 93 ALA C O 1
ATOM 4252 N N . ALA C 1 102 ? 38.368 22.723 30.821 1.00 16.49 94 ALA C N 1
ATOM 4253 C CA . ALA C 1 102 ? 37.360 21.802 30.314 1.00 14.68 94 ALA C CA 1
ATOM 4254 C C . ALA C 1 102 ? 37.849 21.073 29.074 1.00 19.31 94 ALA C C 1
ATOM 4255 O O . ALA C 1 102 ? 37.518 19.898 28.877 1.00 19.16 94 ALA C O 1
ATOM 4257 N N . LEU C 1 103 ? 38.644 21.734 28.232 1.00 18.55 95 LEU C N 1
ATOM 4258 C CA . LEU C 1 103 ? 39.168 21.032 27.069 1.00 19.77 95 LEU C CA 1
ATOM 4259 C C . LEU C 1 103 ? 40.318 20.108 27.439 1.00 21.21 95 LEU C C 1
ATOM 4260 O O . LEU C 1 103 ? 40.433 19.014 26.875 1.00 19.86 95 LEU C O 1
ATOM 4265 N N . THR C 1 104 ? 41.187 20.539 28.357 1.00 18.56 96 THR C N 1
ATOM 4266 C CA . THR C 1 104 ? 42.290 19.687 28.803 1.00 21.47 96 THR C CA 1
ATOM 4267 C C . THR C 1 104 ? 41.788 18.354 29.341 1.00 20.56 96 THR C C 1
ATOM 4268 O O . THR C 1 104 ? 42.434 17.316 29.143 1.00 22.58 96 THR C O 1
ATOM 4272 N N . ALA C 1 105 ? 40.616 18.356 29.981 1.00 18.72 97 ALA C N 1
ATOM 4273 C CA . ALA C 1 105 ? 40.052 17.159 30.586 1.00 17.63 97 ALA C CA 1
ATOM 4274 C C . ALA C 1 105 ? 39.657 16.117 29.562 1.00 19.79 97 ALA C C 1
ATOM 4275 O O . ALA C 1 105 ? 39.414 14.968 29.944 1.00 22.95 97 ALA C O 1
ATOM 4277 N N . LEU C 1 106 ? 39.579 16.485 28.287 1.00 19.33 98 LEU C N 1
ATOM 4278 C CA . LEU C 1 106 ? 39.030 15.575 27.293 1.00 16.93 98 LEU C CA 1
ATOM 4279 C C . LEU C 1 106 ? 40.070 14.698 26.628 1.00 19.04 98 LEU C C 1
ATOM 4280 O O . LEU C 1 106 ? 39.693 13.709 25.999 1.00 19.54 98 LEU C O 1
ATOM 4285 N N . HIS C 1 107 ? 41.353 15.019 26.746 1.00 18.56 99 HIS C N 1
ATOM 4286 C CA . HIS C 1 107 ? 42.367 14.228 26.058 1.00 21.24 99 HIS C CA 1
ATOM 4287 C C . HIS C 1 107 ? 42.290 12.775 26.512 1.00 22.93 99 HIS C C 1
ATOM 4288 O O . HIS C 1 107 ? 42.069 12.510 27.698 1.00 23.00 99 HIS C O 1
ATOM 4295 N N . PRO C 1 108 ? 42.493 11.802 25.607 1.00 22.83 100 PRO C N 1
ATOM 4296 C CA . PRO C 1 108 ? 42.893 11.912 24.198 1.00 22.52 100 PRO C CA 1
ATOM 4297 C C . PRO C 1 108 ? 41.730 11.849 23.197 1.00 25.65 100 PRO C C 1
ATOM 4298 O O . PRO C 1 108 ? 41.974 11.595 22.012 1.00 25.64 100 PRO C O 1
ATOM 4302 N N . ARG C 1 109 ? 40.501 12.039 23.661 1.00 18.86 101 ARG C N 1
ATOM 4303 C CA . ARG C 1 109 ? 39.340 11.959 22.779 1.00 17.49 101 ARG C CA 1
ATOM 4304 C C . ARG C 1 109 ? 39.182 13.228 21.946 1.00 19.69 101 ARG C C 1
ATOM 4305 O O . ARG C 1 109 ? 39.662 14.304 22.304 1.00 21.92 101 ARG C O 1
ATOM 4313 N N . ARG C 1 110 ? 38.499 13.097 20.802 1.00 17.24 102 ARG C N 1
ATOM 4314 C CA . ARG C 1 110 ? 38.200 14.293 20.032 1.00 18.68 102 ARG C CA 1
ATOM 4315 C C . ARG C 1 110 ? 37.232 15.172 20.815 1.00 16.89 102 ARG C C 1
ATOM 4316 O O . ARG C 1 110 ? 36.203 14.700 21.314 1.00 17.44 102 ARG C O 1
ATOM 4324 N N . CYS C 1 111 ? 37.563 16.456 20.891 1.00 15.59 103 CYS C N 1
ATOM 4325 C CA A CYS C 1 111 ? 36.760 17.426 21.632 0.77 15.54 103 CYS C CA 1
ATOM 4326 C CA B CYS C 1 111 ? 36.772 17.424 21.623 0.23 16.47 103 CYS C CA 1
ATOM 4327 C C . CYS C 1 111 ? 35.516 17.821 20.854 1.00 17.11 103 CYS C C 1
ATOM 4328 O O . CYS C 1 111 ? 35.570 18.083 19.650 1.00 16.71 103 CYS C O 1
ATOM 4333 N N . ILE C 1 112 ? 34.396 17.868 21.560 1.00 14.97 104 ILE C N 1
ATOM 4334 C CA A ILE C 1 112 ? 33.125 18.339 21.023 0.53 13.96 104 ILE C CA 1
ATOM 4335 C CA B ILE C 1 112 ? 33.144 18.359 21.008 0.47 14.05 104 ILE C CA 1
ATOM 4336 C C . ILE C 1 112 ? 32.663 19.514 21.868 1.00 16.26 104 ILE C C 1
ATOM 4337 O O . ILE C 1 112 ? 32.545 19.386 23.090 1.00 16.40 104 ILE C O 1
ATOM 43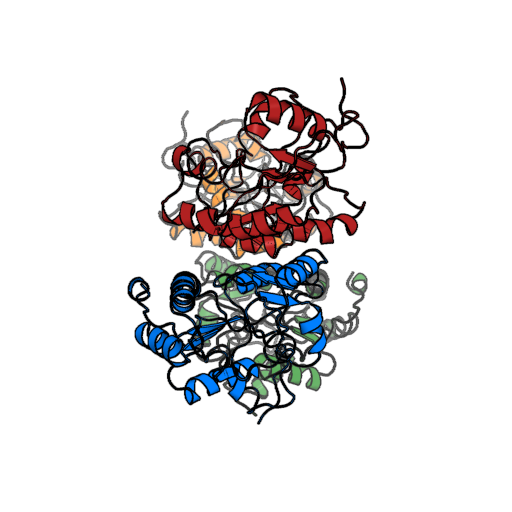46 N N . LEU C 1 113 ? 32.393 20.641 21.230 1.00 13.91 105 LEU C N 1
ATOM 4347 C CA . LEU C 1 113 ? 31.907 21.831 21.914 1.00 13.24 105 LEU C CA 1
ATOM 4348 C C . LEU C 1 113 ? 30.539 22.191 21.367 1.00 15.81 105 LEU C C 1
ATOM 4349 O O . LEU C 1 113 ? 30.320 22.141 20.159 1.00 17.69 105 LEU C O 1
ATOM 4354 N N . ASP C 1 114 ? 29.639 22.576 22.257 1.00 12.52 106 ASP C N 1
ATOM 4355 C CA . ASP C 1 114 ? 28.307 23.078 21.926 1.00 15.85 106 ASP C CA 1
ATOM 4356 C C . ASP C 1 114 ? 28.301 24.533 22.399 1.00 13.55 106 ASP C C 1
ATOM 4357 O O . ASP C 1 114 ? 28.244 24.788 23.610 1.00 13.91 106 ASP C O 1
ATOM 4362 N N . ILE C 1 115 ? 28.459 25.487 21.464 1.00 13.07 107 ILE C N 1
ATOM 4363 C CA . ILE C 1 115 ? 28.548 26.910 21.808 1.00 11.91 107 ILE C CA 1
ATOM 4364 C C . ILE C 1 115 ? 27.741 27.701 20.790 1.00 13.58 107 ILE C C 1
ATOM 4365 O O . ILE C 1 115 ? 27.323 27.174 19.757 1.00 14.35 107 ILE C O 1
ATOM 4370 N N . GLU C 1 116 ? 27.516 28.982 21.090 1.00 12.66 108 GLU C N 1
ATOM 4371 C CA . GLU C 1 116 ? 26.719 29.796 20.178 1.00 12.21 108 GLU C CA 1
ATOM 4372 C C . GLU C 1 116 ? 27.615 30.714 19.334 1.00 11.79 108 GLU C C 1
ATOM 4373 O O . GLU C 1 116 ? 28.851 30.637 19.365 1.00 13.23 108 GLU C O 1
ATOM 4379 N N . LEU C 1 117 ? 26.970 31.568 18.536 1.00 13.81 109 LEU C N 1
ATOM 4380 C CA . LEU C 1 117 ? 27.663 32.303 17.475 1.00 14.09 109 LEU C CA 1
ATOM 4381 C C . LEU C 1 117 ? 28.774 33.214 18.004 1.00 13.10 109 LEU C C 1
ATOM 4382 O O . LEU C 1 117 ? 29.849 33.300 17.394 1.00 14.87 109 LEU C O 1
ATOM 4387 N N . GLN C 1 118 ? 28.537 33.931 19.109 1.00 12.84 110 GLN C N 1
ATOM 4388 C CA . GLN C 1 118 ? 29.603 34.799 19.601 1.00 12.51 110 GLN C CA 1
ATOM 4389 C C . GLN C 1 118 ? 30.850 33.994 19.937 1.00 13.76 110 GLN C C 1
ATOM 4390 O O . GLN C 1 118 ? 31.977 34.427 19.663 1.00 13.67 110 GLN C O 1
ATOM 4396 N N . GLY C 1 119 ? 30.667 32.816 20.541 1.00 14.70 111 GLY C N 1
ATOM 4397 C CA . GLY C 1 119 ? 31.808 31.953 20.809 1.00 13.94 111 GLY C CA 1
ATOM 4398 C C . GLY C 1 119 ? 32.471 31.448 19.542 1.00 14.56 111 GLY C C 1
ATOM 4399 O O . GLY C 1 119 ? 33.702 31.371 19.466 1.00 13.95 111 GLY C O 1
ATOM 4400 N N . VAL C 1 120 ? 31.665 31.097 18.529 1.00 12.15 112 VAL C N 1
ATOM 4401 C CA . VAL C 1 120 ? 32.225 30.706 17.235 1.00 12.31 112 VAL C CA 1
ATOM 4402 C C . VAL C 1 120 ? 33.119 31.815 16.694 1.00 13.06 112 VAL C C 1
ATOM 4403 O O . VAL C 1 120 ? 34.248 31.568 16.258 1.00 14.09 112 VAL C O 1
ATOM 4407 N N . LEU C 1 121 ? 32.625 33.055 16.706 1.00 12.17 113 LEU C N 1
ATOM 4408 C CA . LEU C 1 121 ? 33.413 34.155 16.144 1.00 13.18 113 LEU C CA 1
ATOM 4409 C C . LEU C 1 121 ? 34.693 34.372 16.934 1.00 13.70 113 LEU C C 1
ATOM 4410 O O . LEU C 1 121 ? 35.758 34.616 16.350 1.00 15.87 113 LEU C O 1
ATOM 4415 N N . GLN C 1 122 ? 34.617 34.278 18.263 1.00 13.74 114 GLN C N 1
ATOM 4416 C CA . GLN C 1 122 ? 35.834 34.369 19.060 1.00 12.61 114 GLN C CA 1
ATOM 4417 C C . GLN C 1 122 ? 36.826 33.278 18.681 1.00 13.29 114 GLN C C 1
ATOM 4418 O O . GLN C 1 122 ? 38.022 33.551 18.532 1.00 15.51 114 GLN C O 1
ATOM 4424 N N . LEU C 1 123 ? 36.351 32.026 18.560 1.00 15.16 115 LEU C N 1
ATOM 4425 C CA . LEU C 1 123 ? 37.264 30.915 18.272 1.00 14.38 115 LEU C CA 1
ATOM 4426 C C . LEU C 1 123 ? 37.877 31.029 16.885 1.00 15.22 115 LEU C C 1
ATOM 4427 O O . LEU C 1 123 ? 39.036 30.647 16.683 1.00 16.97 115 LEU C O 1
ATOM 4432 N N . LYS C 1 124 ? 37.119 31.542 15.905 1.00 16.86 116 LYS C N 1
ATOM 4433 C CA . LYS C 1 124 ? 37.690 31.734 14.577 1.00 16.28 116 LYS C CA 1
ATOM 4434 C C . LYS C 1 124 ? 38.886 32.669 14.626 1.00 17.75 116 LYS C C 1
ATOM 4435 O O . LYS C 1 124 ? 39.870 32.475 13.902 1.00 20.15 116 LYS C O 1
ATOM 4441 N N . ALA C 1 125 ? 38.840 33.665 15.505 1.00 15.78 117 ALA C N 1
ATOM 4442 C CA . ALA C 1 125 ? 39.963 34.564 15.673 1.00 17.76 117 ALA C CA 1
ATOM 4443 C C . ALA C 1 125 ? 41.019 33.997 16.615 1.00 17.67 117 ALA C C 1
ATOM 4444 O O . ALA C 1 125 ? 42.217 34.227 16.396 1.00 23.70 117 ALA C O 1
ATOM 4446 N N . LYS C 1 126 ? 40.616 33.227 17.625 1.00 18.47 118 LYS C N 1
ATOM 4447 C CA . LYS C 1 126 ? 41.548 32.828 18.673 1.00 17.60 118 LYS C CA 1
ATOM 4448 C C . LYS C 1 126 ? 42.269 31.516 18.377 1.00 25.01 118 LYS C C 1
ATOM 4449 O O . LYS C 1 126 ? 43.455 31.378 18.701 1.00 25.50 118 LYS C O 1
ATOM 4455 N N . ALA C 1 127 ? 41.572 30.545 17.793 1.00 22.73 119 ALA C N 1
ATOM 4456 C CA . ALA C 1 127 ? 42.172 29.237 17.555 1.00 22.55 119 ALA C CA 1
ATOM 4457 C C . ALA C 1 127 ? 43.491 29.311 16.795 1.00 25.64 119 ALA C C 1
ATOM 4458 O O . ALA C 1 127 ? 44.436 28.606 17.196 1.00 25.02 119 ALA C O 1
ATOM 4460 N N . PRO C 1 128 ? 43.644 30.128 15.743 1.00 25.18 120 PRO C N 1
ATOM 4461 C CA . PRO C 1 128 ? 44.942 30.201 15.051 1.00 29.05 120 PRO C CA 1
ATOM 4462 C C . PRO C 1 128 ? 46.081 30.700 15.917 1.00 33.02 120 PRO C C 1
ATOM 4463 O O . PRO C 1 128 ? 47.249 30.533 15.532 1.00 32.41 120 PRO C O 1
ATOM 4467 N N . LEU C 1 129 ? 45.775 31.325 17.054 1.00 28.90 121 LEU C N 1
ATOM 4468 C CA . LEU C 1 129 ? 46.756 31.951 17.927 1.00 31.70 121 LEU C CA 1
ATOM 4469 C C . LEU C 1 129 ? 47.174 31.065 19.092 1.00 35.09 121 LEU C C 1
ATOM 4470 O O . LEU C 1 129 ? 48.066 31.450 19.858 1.00 36.17 121 LEU C O 1
ATOM 4475 N N . GLN C 1 130 ? 46.541 29.913 19.261 1.00 37.39 122 GLN C N 1
ATOM 4476 C CA . GLN C 1 130 ? 46.982 28.975 20.273 1.00 38.37 122 GLN C CA 1
ATOM 4477 C C . GLN C 1 130 ? 48.327 28.383 19.872 1.00 41.11 122 GLN C C 1
ATOM 4478 O O . GLN C 1 130 ? 48.717 28.387 18.699 1.00 36.67 122 GLN C O 1
ATOM 4484 N N . THR C 1 131 ? 49.062 27.908 20.868 1.00 44.29 123 THR C N 1
ATOM 4485 C CA . THR C 1 131 ? 50.296 27.168 20.615 1.00 52.49 123 THR C CA 1
ATOM 4486 C C . THR C 1 131 ? 50.129 25.761 21.166 1.00 50.19 123 THR C C 1
ATOM 4487 O O . THR C 1 131 ? 50.072 25.583 22.399 1.00 57.35 123 THR C O 1
ATOM 4491 N N . PRO C 1 132 ? 50.003 24.739 20.311 1.00 50.08 124 PRO C N 1
ATOM 4492 C CA . PRO C 1 132 ? 49.987 24.906 18.856 1.00 48.41 124 PRO C CA 1
ATOM 4493 C C . PRO C 1 132 ? 48.632 25.417 18.372 1.00 41.06 124 PRO C C 1
ATOM 4494 O O . PRO C 1 132 ? 47.654 25.327 19.121 1.00 39.54 124 PRO C O 1
ATOM 4498 N N . PRO C 1 133 ? 48.579 25.958 17.157 1.00 37.16 125 PRO C N 1
ATOM 4499 C CA . PRO C 1 133 ? 47.294 26.422 16.628 1.00 34.90 125 PRO C CA 1
ATOM 4500 C C . PRO C 1 133 ? 46.277 25.296 16.593 1.00 38.36 125 PRO C C 1
ATOM 4501 O O . PRO C 1 133 ? 46.602 24.137 16.318 1.00 37.51 125 PRO C O 1
ATOM 4505 N N . LEU C 1 134 ? 45.045 25.658 16.923 1.00 32.62 126 LEU C N 1
ATOM 4506 C CA . LEU C 1 134 ? 43.890 24.782 16.899 1.00 29.86 126 LEU C CA 1
ATOM 4507 C C . LEU C 1 134 ? 43.151 25.023 15.590 1.00 30.73 126 LEU C C 1
ATOM 4508 O O . LEU C 1 134 ? 43.057 26.164 15.135 1.00 28.31 126 LEU C O 1
ATOM 4513 N N . GLU C 1 135 ? 42.644 23.955 14.973 1.00 24.42 127 GLU C N 1
ATOM 4514 C CA . GLU C 1 135 ? 41.924 24.049 13.700 1.00 25.99 127 GLU C CA 1
ATOM 4515 C C . GLU C 1 135 ? 40.564 23.398 13.863 1.00 24.13 127 GLU C C 1
ATOM 4516 O O . GLU C 1 135 ? 40.349 22.257 13.433 1.00 21.61 127 GLU C O 1
ATOM 4522 N N . PRO C 1 136 ? 39.615 24.089 14.480 1.00 18.21 128 PRO C N 1
ATOM 4523 C CA . PRO C 1 136 ? 38.301 23.482 14.693 1.00 15.87 128 PRO C CA 1
ATOM 4524 C C . PRO C 1 136 ? 37.541 23.272 13.393 1.00 16.11 128 PRO C C 1
ATOM 4525 O O . PRO C 1 136 ? 37.841 23.862 12.346 1.00 19.07 128 PRO C O 1
ATOM 4529 N N . VAL C 1 137 ? 36.534 22.413 13.493 1.00 14.60 129 VAL C N 1
ATOM 4530 C CA . VAL C 1 137 ? 35.530 22.208 12.459 1.00 14.07 129 VAL C CA 1
ATOM 4531 C C . VAL C 1 137 ? 34.244 22.811 12.984 1.00 15.93 129 VAL C C 1
ATOM 4532 O O . VAL C 1 137 ? 33.816 22.477 14.093 1.00 15.75 129 VAL C O 1
ATOM 4536 N N . PHE C 1 138 ? 33.638 23.711 12.217 1.00 13.24 130 PHE C N 1
ATOM 4537 C CA . PHE C 1 138 ? 32.431 24.401 12.674 1.00 13.98 130 PHE C CA 1
ATOM 4538 C C . PHE C 1 138 ? 31.228 23.848 11.935 1.00 16.08 130 PHE C C 1
ATOM 4539 O O . PHE C 1 138 ? 31.091 24.051 10.725 1.00 15.26 130 PHE C O 1
ATOM 4547 N N . LEU C 1 139 ? 30.346 23.184 12.672 1.00 13.07 131 LEU C N 1
ATOM 4548 C CA A LEU C 1 139 ? 29.130 22.581 12.144 0.51 12.77 131 LEU C CA 1
ATOM 4549 C CA B LEU C 1 139 ? 29.128 22.598 12.125 0.49 12.49 131 LEU C CA 1
ATOM 4550 C C . LEU C 1 139 ? 27.927 23.411 12.580 1.00 13.82 131 LEU C C 1
ATOM 4551 O O . LEU C 1 139 ? 27.768 23.689 13.778 1.00 15.20 131 LEU C O 1
ATOM 4560 N N . PHE C 1 140 ? 27.072 23.781 11.628 1.00 12.92 132 PHE C N 1
ATOM 4561 C CA . PHE C 1 140 ? 25.832 24.479 11.935 1.00 12.41 132 PHE C CA 1
ATOM 4562 C C . PHE C 1 140 ? 24.690 23.488 11.861 1.00 14.92 132 PHE C C 1
ATOM 4563 O O . PHE C 1 140 ? 24.520 22.812 10.840 1.00 15.88 132 PHE C O 1
ATOM 4571 N N . LEU C 1 141 ? 23.914 23.401 12.934 1.00 13.11 133 LEU C N 1
ATOM 4572 C CA . LEU C 1 141 ? 22.740 22.542 12.981 1.00 15.98 133 LEU C CA 1
ATOM 4573 C C . LEU C 1 141 ? 21.500 23.411 12.797 1.00 16.04 133 LEU C C 1
ATOM 4574 O O . LEU C 1 141 ? 21.257 24.329 13.590 1.00 14.64 133 LEU C O 1
ATOM 4579 N N . SER C 1 142 ? 20.739 23.144 11.734 1.00 13.32 134 SER C N 1
ATOM 4580 C CA . SER C 1 142 ? 19.607 23.986 11.368 1.00 13.55 134 SER C CA 1
ATOM 4581 C C . SER C 1 142 ? 18.282 23.304 11.677 1.00 16.87 134 SER C C 1
ATOM 4582 O O . SER C 1 142 ? 18.142 22.096 11.458 1.00 16.37 134 SER C O 1
ATOM 4585 N N . PRO C 1 143 ? 17.266 24.036 12.130 1.00 16.23 135 PRO C N 1
ATOM 4586 C CA . PRO C 1 143 ? 15.917 23.476 12.119 1.00 15.23 135 PRO C CA 1
ATOM 4587 C C . PRO C 1 143 ? 15.447 23.332 10.683 1.00 14.94 135 PRO C C 1
ATOM 4588 O O . PRO C 1 143 ? 15.992 23.987 9.783 1.00 16.61 135 PRO C O 1
ATOM 4592 N N . PRO C 1 144 ? 14.459 22.484 10.411 1.00 14.82 136 PRO C N 1
ATOM 4593 C CA . PRO C 1 144 ? 13.941 22.399 9.032 1.00 17.38 136 PRO C CA 1
ATOM 4594 C C . PRO C 1 144 ? 13.043 23.568 8.657 1.00 18.51 136 PRO C C 1
ATOM 4595 O O . PRO C 1 144 ? 12.828 23.820 7.461 1.00 21.70 136 PRO C O 1
ATOM 4599 N N . SER C 1 145 ? 12.519 24.287 9.644 1.00 17.86 137 SER C N 1
ATOM 4600 C CA . SER C 1 145 ? 11.590 25.392 9.456 1.00 17.82 137 SER C CA 1
ATOM 4601 C C . SER C 1 145 ? 11.556 26.162 10.766 1.00 18.96 137 SER C C 1
ATOM 4602 O O . SER C 1 145 ? 11.900 25.624 11.825 1.00 17.67 137 SER C O 1
ATOM 4605 N N . ILE C 1 146 ? 11.152 27.430 10.683 1.00 20.84 138 ILE C N 1
ATOM 4606 C CA . ILE C 1 146 ? 10.978 28.232 11.893 1.00 19.33 138 ILE C CA 1
ATOM 4607 C C . ILE C 1 146 ? 9.830 27.683 12.730 1.00 18.67 138 ILE C C 1
ATOM 4608 O O . ILE C 1 146 ? 9.902 27.650 13.964 1.00 18.78 138 ILE C O 1
ATOM 4613 N N . SER C 1 147 ? 8.747 27.256 12.083 1.00 21.89 139 SER C N 1
ATOM 4614 C CA A SER C 1 147 ? 7.637 26.667 12.822 0.35 22.56 139 SER C CA 1
ATOM 4615 C CA B SER C 1 147 ? 7.639 26.677 12.834 0.65 21.76 139 SER C CA 1
ATOM 4616 C C . SER C 1 147 ? 8.099 25.472 13.647 1.00 19.41 139 SER C C 1
ATOM 4617 O O . SER C 1 147 ? 7.692 25.308 14.800 1.00 20.95 139 SER C O 1
ATOM 4622 N N . GLN C 1 148 ? 8.954 24.622 13.073 1.00 18.79 140 GLN C N 1
ATOM 4623 C CA . GLN C 1 148 ? 9.426 23.475 13.844 1.00 20.00 140 GLN C CA 1
ATOM 4624 C C . GLN C 1 148 ? 10.401 23.904 14.934 1.00 19.74 140 GLN C C 1
ATOM 4625 O O . GLN C 1 148 ? 10.439 23.293 16.007 1.00 19.73 140 GLN C O 1
ATOM 4631 N N . LEU C 1 149 ? 11.201 24.944 14.689 1.00 16.14 141 LEU C N 1
ATOM 4632 C CA . LEU C 1 149 ? 12.058 25.464 15.746 1.00 15.56 141 LEU C CA 1
ATOM 4633 C C . LEU C 1 149 ? 11.215 25.902 16.939 1.00 16.95 141 LEU C C 1
ATOM 4634 O O . LEU C 1 149 ? 11.494 25.528 18.084 1.00 18.85 141 LEU C O 1
ATOM 4639 N N . LYS C 1 150 ? 10.153 26.667 16.678 1.00 16.99 142 LYS C N 1
ATOM 4640 C CA . LYS C 1 150 ? 9.293 27.142 17.757 1.00 17.11 142 LYS C CA 1
ATOM 4641 C C . LYS C 1 150 ? 8.622 25.989 18.487 1.00 20.56 142 LYS C C 1
ATOM 4642 O O . LYS C 1 150 ? 8.497 26.014 19.715 1.00 20.70 142 LYS C O 1
ATOM 4648 N N . SER C 1 151 ? 8.149 24.978 17.752 1.00 17.65 143 SER C N 1
ATOM 4649 C CA A SER C 1 151 ? 7.457 23.902 18.446 0.64 20.56 143 SER C CA 1
ATOM 4650 C CA B SER C 1 151 ? 7.467 23.856 18.390 0.36 20.73 143 SER C CA 1
ATOM 4651 C C . SER C 1 151 ? 8.425 23.047 19.254 1.00 20.39 143 SER C C 1
ATOM 4652 O O . SER C 1 151 ? 8.046 22.544 20.319 1.00 21.46 143 SER C O 1
ATOM 4657 N N . ARG C 1 152 ? 9.664 22.888 18.793 1.00 16.91 144 ARG C N 1
ATOM 4658 C CA . ARG C 1 152 ? 10.650 22.147 19.579 1.00 15.68 144 ARG C CA 1
ATOM 4659 C C . ARG C 1 152 ? 11.040 22.918 20.828 1.00 17.82 144 ARG C C 1
ATOM 4660 O O . ARG C 1 152 ? 11.174 22.335 21.908 1.00 18.08 144 ARG C O 1
ATOM 4668 N N . LEU C 1 153 ? 11.245 24.230 20.689 1.00 20.18 145 LEU C N 1
ATOM 4669 C CA . LEU C 1 153 ? 11.658 25.033 21.830 1.00 18.42 145 LEU C CA 1
ATOM 4670 C C . LEU C 1 153 ? 10.555 25.082 22.880 1.00 20.26 145 LEU C C 1
ATOM 4671 O O . LEU C 1 153 ? 10.807 24.854 24.070 1.00 24.46 145 LEU C O 1
ATOM 4676 N N . SER C 1 154 ? 9.312 25.304 22.459 1.00 22.80 146 SER C N 1
ATOM 4677 C CA . SER C 1 154 ? 8.220 25.276 23.426 1.00 27.72 146 SER C CA 1
ATOM 4678 C C . SER C 1 154 ? 7.992 23.872 23.963 1.00 28.53 146 SER C C 1
ATOM 4679 O O . SER C 1 154 ? 7.742 23.700 25.164 1.00 28.57 146 SER C O 1
ATOM 4682 N N . GLY C 1 155 ? 8.112 22.857 23.100 1.00 24.38 147 GLY C N 1
ATOM 4683 C CA . GLY C 1 155 ? 7.905 21.482 23.525 1.00 23.21 147 GLY C CA 1
ATOM 4684 C C . GLY C 1 155 ? 8.883 21.018 24.589 1.00 24.03 147 GLY C C 1
ATOM 4685 O O . GLY C 1 155 ? 8.535 20.190 25.436 1.00 25.02 147 GLY C O 1
ATOM 4686 N N . ARG C 1 156 ? 10.116 21.526 24.561 1.00 26.14 148 ARG C N 1
ATOM 4687 C CA . ARG C 1 156 ? 11.079 21.129 25.583 1.00 20.97 148 ARG C CA 1
ATOM 4688 C C . ARG C 1 156 ? 10.585 21.513 26.973 1.00 21.47 148 ARG C C 1
ATOM 4689 O O . ARG C 1 156 ? 10.787 20.767 27.938 1.00 20.64 148 ARG C O 1
ATOM 4697 N N . GLY C 1 157 ? 9.928 22.667 27.096 1.00 23.15 149 GLY C N 1
ATOM 4698 C CA . GLY C 1 157 ? 9.209 22.996 28.313 1.00 23.81 149 GLY C CA 1
ATOM 4699 C C . GLY C 1 157 ? 10.054 23.444 29.483 1.00 22.59 149 GLY C C 1
ATOM 4700 O O . GLY C 1 157 ? 9.535 23.528 30.600 1.00 27.38 149 GLY C O 1
ATOM 4701 N N . THR C 1 158 ? 11.332 23.742 29.269 1.00 21.39 150 THR C N 1
ATOM 4702 C CA . THR C 1 158 ? 12.230 24.071 30.370 1.00 21.34 150 THR C CA 1
ATOM 4703 C C . THR C 1 158 ? 12.487 25.564 30.521 1.00 27.14 150 THR C C 1
ATOM 4704 O O . THR C 1 158 ? 13.150 25.963 31.488 1.00 27.70 150 THR C O 1
ATOM 4708 N N . GLU C 1 159 ? 11.972 26.394 29.615 1.00 21.79 151 GLU C N 1
ATOM 4709 C CA . GLU C 1 159 ? 12.246 27.827 29.614 1.00 25.33 151 GLU C CA 1
ATOM 4710 C C . GLU C 1 159 ? 10.988 28.629 29.900 1.00 24.11 151 GLU C C 1
ATOM 4711 O O . GLU C 1 159 ? 9.876 28.241 29.526 1.00 27.84 151 GLU C O 1
ATOM 4717 N N . THR C 1 160 ? 11.176 29.770 30.551 1.00 21.13 152 THR C N 1
ATOM 4718 C CA . THR C 1 160 ? 10.081 30.721 30.660 1.00 21.08 152 THR C CA 1
ATOM 4719 C C . THR C 1 160 ? 9.741 31.299 29.291 1.00 24.58 152 THR C C 1
ATOM 4720 O O . THR C 1 160 ? 10.530 31.238 28.342 1.00 22.95 152 THR C O 1
ATOM 4724 N N . ASP C 1 161 ? 8.551 31.889 29.204 1.00 27.94 153 ASP C N 1
ATOM 4725 C CA . ASP C 1 161 ? 8.176 32.590 27.978 1.00 26.84 153 ASP C CA 1
ATOM 4726 C C . ASP C 1 161 ? 9.163 33.707 27.653 1.00 23.27 153 ASP C C 1
ATOM 4727 O O . ASP C 1 161 ? 9.496 33.928 26.482 1.00 24.31 153 ASP C O 1
ATOM 4732 N N . ALA C 1 162 ? 9.646 34.417 28.674 1.00 27.49 154 ALA C N 1
ATOM 4733 C CA . ALA C 1 162 ? 10.619 35.479 28.432 1.00 27.07 154 ALA C CA 1
ATOM 4734 C C . ALA C 1 162 ? 11.913 34.913 27.858 1.00 24.35 154 ALA C C 1
ATOM 4735 O O . ALA C 1 162 ? 12.511 35.495 26.941 1.00 24.06 154 ALA C O 1
ATOM 4737 N N . SER C 1 163 ? 12.355 33.770 28.380 1.00 20.82 155 SER C N 1
ATOM 4738 C CA . SER C 1 163 ? 13.556 33.141 27.848 1.00 20.39 155 SER C CA 1
ATOM 4739 C C . SER C 1 163 ? 13.331 32.662 26.423 1.00 22.47 155 SER C C 1
ATOM 4740 O O . SER C 1 163 ? 14.223 32.777 25.573 1.00 18.86 155 SER C O 1
ATOM 4743 N N . ILE C 1 164 ? 12.147 32.114 26.139 1.00 18.64 156 ILE C N 1
ATOM 4744 C CA . ILE C 1 164 ? 11.870 31.664 24.780 1.00 18.57 156 ILE C CA 1
ATOM 4745 C C . ILE C 1 164 ? 11.973 32.834 23.808 1.00 19.63 156 ILE C C 1
ATOM 4746 O O . ILE C 1 164 ? 12.610 32.733 22.752 1.00 20.53 156 ILE C O 1
ATOM 4751 N N . ARG C 1 165 ? 11.381 33.975 24.172 1.00 20.53 157 ARG C N 1
ATOM 4752 C CA . ARG C 1 165 ? 11.476 35.169 23.337 1.00 19.57 157 ARG C CA 1
ATOM 4753 C C . ARG C 1 165 ? 12.930 35.568 23.098 1.00 20.91 157 ARG C C 1
ATOM 4754 O O . ARG C 1 165 ? 13.324 35.869 21.964 1.00 21.62 157 ARG C O 1
ATOM 4762 N N . LYS C 1 166 ? 13.747 35.569 24.156 1.00 20.23 158 LYS C N 1
ATOM 4763 C CA . LYS C 1 166 ? 15.157 35.919 23.983 1.00 18.83 158 LYS C CA 1
ATOM 4764 C C . LYS C 1 166 ? 15.856 34.932 23.061 1.00 18.78 158 LYS C C 1
ATOM 4765 O O . LYS C 1 166 ? 16.736 35.311 22.280 1.00 18.11 158 LYS C O 1
ATOM 4771 N N . ARG C 1 167 ? 15.496 33.654 23.157 1.00 15.96 159 ARG C N 1
ATOM 4772 C CA . ARG C 1 167 ? 16.165 32.644 22.350 1.00 14.82 159 ARG C CA 1
ATOM 4773 C C . ARG C 1 167 ? 15.771 32.752 20.879 1.00 16.90 159 ARG C C 1
ATOM 4774 O O . ARG C 1 167 ? 16.631 32.631 19.992 1.00 16.75 159 ARG C O 1
ATOM 4782 N N . LEU C 1 168 ? 14.485 33.008 20.601 1.00 16.05 160 LEU C N 1
ATOM 4783 C CA . LEU C 1 168 ? 14.053 33.212 19.226 1.00 16.18 160 LEU C CA 1
ATOM 4784 C C . LEU C 1 168 ? 14.658 34.489 18.648 1.00 19.39 160 LEU C C 1
ATOM 4785 O O . LEU C 1 168 ? 15.019 34.528 17.464 1.00 18.76 160 LEU C O 1
ATOM 4790 N N . ASP C 1 169 ? 14.803 35.535 19.470 1.00 18.81 161 ASP C N 1
ATOM 4791 C CA . ASP C 1 169 ? 15.457 36.750 18.989 1.00 19.86 161 ASP C CA 1
ATOM 4792 C C . ASP C 1 169 ? 16.916 36.477 18.636 1.00 20.25 161 ASP C C 1
ATOM 4793 O O . ASP C 1 169 ? 17.435 37.005 17.640 1.00 20.05 161 ASP C O 1
ATOM 4798 N N . ALA C 1 170 ? 17.604 35.666 19.446 1.00 16.73 162 ALA C N 1
ATOM 4799 C CA . ALA C 1 170 ? 18.995 35.343 19.117 1.00 15.25 162 ALA C CA 1
ATOM 4800 C C . ALA C 1 170 ? 19.078 34.548 17.826 1.00 17.72 162 ALA C C 1
ATOM 4801 O O . ALA C 1 170 ? 20.066 34.655 17.086 1.00 19.02 162 ALA C O 1
ATOM 4803 N N . ALA C 1 171 ? 18.048 33.758 17.524 1.00 15.59 163 ALA C N 1
ATOM 4804 C CA . ALA C 1 171 ? 18.083 32.940 16.319 1.00 15.49 163 ALA C CA 1
ATOM 4805 C C . ALA C 1 171 ? 18.144 33.798 15.064 1.00 19.76 163 ALA C C 1
ATOM 4806 O O . ALA C 1 171 ? 18.655 33.346 14.030 1.00 19.58 163 ALA C O 1
ATOM 4808 N N . LYS C 1 172 ? 17.622 35.027 15.130 1.00 21.63 164 LYS C N 1
ATOM 4809 C CA A LYS C 1 172 ? 17.680 35.919 13.974 0.49 21.24 164 LYS C CA 1
ATOM 4810 C CA B LYS C 1 172 ? 17.680 35.918 13.974 0.51 21.19 164 LYS C CA 1
ATOM 4811 C C . LYS C 1 172 ? 19.118 36.136 13.525 1.00 24.46 164 LYS C C 1
ATOM 4812 O O . LYS C 1 172 ? 19.446 35.949 12.349 1.00 22.75 164 LYS C O 1
ATOM 4823 N N . GLU C 1 173 ? 19.995 36.542 14.455 1.00 20.52 165 GLU C N 1
ATOM 4824 C CA . GLU C 1 173 ? 21.397 36.769 14.102 1.00 20.43 165 GLU C CA 1
ATOM 4825 C C . GLU C 1 173 ? 22.109 35.458 13.786 1.00 19.06 165 GLU C C 1
ATOM 4826 O O . GLU C 1 173 ? 22.959 35.406 12.886 1.00 18.49 165 GLU C O 1
ATOM 4828 N N . GLU C 1 174 ? 21.786 34.387 14.520 1.00 16.23 166 GLU C N 1
ATOM 4829 C CA . GLU C 1 174 ? 22.426 33.106 14.253 1.00 15.21 166 GLU C CA 1
ATOM 4830 C C . GLU C 1 174 ? 22.123 32.644 12.832 1.00 15.91 166 GLU C C 1
ATOM 4831 O O . GLU C 1 174 ? 23.021 32.196 12.108 1.00 17.41 166 GLU C O 1
ATOM 4837 N N . LEU C 1 175 ? 20.864 32.783 12.398 1.00 16.65 167 LEU C N 1
ATOM 4838 C CA . LEU C 1 175 ? 20.516 32.337 11.053 1.00 18.64 167 LEU C CA 1
ATOM 4839 C C . LEU C 1 175 ? 21.015 33.300 9.987 1.00 18.62 167 LEU C C 1
ATOM 4840 O O . LEU C 1 175 ? 21.385 32.856 8.896 1.00 19.25 167 LEU C O 1
ATOM 4845 N N . ARG C 1 176 ? 21.025 34.603 10.272 1.00 18.70 168 ARG C N 1
ATOM 4846 C CA . ARG C 1 176 ? 21.600 35.565 9.332 1.00 19.58 168 ARG C CA 1
ATOM 4847 C C . ARG C 1 176 ? 23.055 35.215 9.047 1.00 19.09 168 ARG C C 1
ATOM 4848 O O . ARG C 1 176 ? 23.482 35.160 7.889 1.00 22.12 168 ARG C O 1
ATOM 4856 N N . TYR C 1 177 ? 23.827 34.945 10.101 1.00 18.09 169 TYR C N 1
ATOM 4857 C CA . TYR C 1 177 ? 25.216 34.569 9.885 1.00 17.87 169 TYR C CA 1
ATOM 4858 C C . TYR C 1 177 ? 25.314 33.245 9.147 1.00 20.82 169 TYR C C 1
ATOM 4859 O O . TYR C 1 177 ? 26.109 33.115 8.211 1.00 18.24 169 TYR C O 1
ATOM 4868 N N . ALA C 1 178 ? 24.492 32.263 9.525 1.00 17.19 170 ALA C N 1
ATOM 4869 C CA . ALA C 1 178 ? 24.554 30.950 8.879 1.00 16.20 170 ALA C CA 1
ATOM 4870 C C . ALA C 1 178 ? 24.337 31.057 7.376 1.00 20.08 170 ALA C C 1
ATOM 4871 O O . ALA C 1 178 ? 24.987 30.353 6.592 1.00 19.47 170 ALA C O 1
ATOM 4873 N N . LYS C 1 179 ? 23.454 31.960 6.953 1.00 18.24 171 LYS C N 1
ATOM 4874 C CA . LYS C 1 179 ? 23.149 32.108 5.538 1.00 17.81 171 LYS C CA 1
ATOM 4875 C C . LYS C 1 179 ? 24.343 32.609 4.733 1.00 22.84 171 LYS C C 1
ATOM 4876 O O . LYS C 1 179 ? 24.322 32.515 3.503 1.00 22.08 171 LYS C O 1
ATOM 4882 N N . GLU C 1 180 ? 25.375 33.140 5.392 1.00 20.49 172 GLU C N 1
ATOM 4883 C CA . GLU C 1 180 ? 26.563 33.597 4.682 1.00 22.84 172 GLU C CA 1
ATOM 4884 C C . GLU C 1 180 ? 27.423 32.450 4.188 1.00 21.62 172 GLU C C 1
ATOM 4885 O O . GLU C 1 180 ? 28.355 32.688 3.406 1.00 24.52 172 GLU C O 1
ATOM 4891 N N . GLY C 1 181 ? 27.142 31.226 4.617 1.00 20.34 173 GLY C N 1
ATOM 4892 C CA . GLY C 1 181 ? 27.822 30.074 4.066 1.00 20.40 173 GLY C CA 1
ATOM 4893 C C . GLY C 1 181 ? 29.210 29.834 4.604 1.00 21.76 173 GLY C C 1
ATOM 4894 O O . GLY C 1 181 ? 29.989 29.122 3.966 1.00 25.43 173 GLY C O 1
ATOM 4895 N N . LYS C 1 182 ? 29.545 30.379 5.770 1.00 20.00 174 LYS C N 1
ATOM 4896 C CA . LYS C 1 182 ? 30.901 30.270 6.283 1.00 19.10 174 LYS C CA 1
ATOM 4897 C C . LYS C 1 182 ? 31.128 29.046 7.165 1.00 19.77 174 LYS C C 1
ATOM 4898 O O . LYS C 1 182 ? 32.289 28.727 7.454 1.00 23.91 174 LYS C O 1
ATOM 4904 N N . TYR C 1 183 ? 30.079 28.350 7.591 1.00 15.38 175 TYR C N 1
ATOM 4905 C CA . TYR C 1 183 ? 30.330 27.140 8.368 1.00 15.16 175 TYR C CA 1
ATOM 4906 C C . TYR C 1 183 ? 30.921 26.048 7.479 1.00 17.69 175 TYR C C 1
ATOM 4907 O O . TYR C 1 183 ? 30.762 26.042 6.250 1.00 19.95 175 TYR C O 1
ATOM 4916 N N . ASP C 1 184 ? 31.626 25.115 8.120 1.00 15.47 176 ASP C N 1
ATOM 4917 C CA . ASP C 1 184 ? 32.279 24.054 7.361 1.00 15.56 176 ASP C CA 1
ATOM 4918 C C . ASP C 1 184 ? 31.284 23.009 6.873 1.00 15.46 176 ASP C C 1
ATOM 4919 O O . ASP C 1 184 ? 31.441 22.458 5.778 1.00 19.63 176 ASP C O 1
ATOM 4924 N N . VAL C 1 185 ? 30.265 22.714 7.663 1.00 15.26 177 VAL C N 1
ATOM 4925 C CA . VAL C 1 185 ? 29.248 21.736 7.300 1.00 14.58 177 VAL C CA 1
ATOM 4926 C C . VAL C 1 185 ? 27.946 22.220 7.896 1.00 15.04 177 VAL C C 1
ATOM 4927 O O . VAL C 1 185 ? 27.935 22.783 8.990 1.00 15.73 177 VAL C O 1
ATOM 4931 N N . TYR C 1 186 ? 26.858 22.011 7.159 1.00 14.95 178 TYR C N 1
ATOM 4932 C CA . TYR C 1 186 ? 25.501 22.299 7.610 1.00 15.34 178 TYR C CA 1
ATOM 4933 C C . TYR C 1 186 ? 24.741 20.991 7.660 1.00 15.46 178 TYR C C 1
ATOM 4934 O O . TYR C 1 186 ? 24.847 20.173 6.736 1.00 17.47 178 TYR C O 1
ATOM 4943 N N . VAL C 1 187 ? 23.979 20.786 8.730 1.00 15.36 179 VAL C N 1
ATOM 4944 C CA . VAL C 1 187 ? 23.081 19.646 8.840 1.00 14.17 179 VAL C CA 1
ATOM 4945 C C . VAL C 1 187 ? 21.724 20.159 9.286 1.00 15.62 179 VAL C C 1
ATOM 4946 O O . VAL C 1 187 ? 21.630 20.879 10.285 1.00 16.80 179 VAL C O 1
ATOM 4950 N N . VAL C 1 188 ? 20.687 19.803 8.542 1.00 14.92 180 VAL C N 1
ATOM 4951 C CA . VAL C 1 188 ? 19.315 20.071 8.945 1.00 17.23 180 VAL C CA 1
ATOM 4952 C C . VAL C 1 188 ? 18.838 18.926 9.820 1.00 16.92 180 VAL C C 1
ATOM 4953 O O . VAL C 1 188 ? 18.881 17.762 9.410 1.00 18.89 180 VAL C O 1
ATOM 4957 N N . ASN C 1 189 ? 18.367 19.254 11.023 1.00 15.07 181 ASN C N 1
ATOM 4958 C CA . ASN C 1 189 ? 17.873 18.241 11.947 1.00 14.24 181 ASN C CA 1
ATOM 4959 C C . ASN C 1 189 ? 16.388 18.063 11.681 1.00 18.76 181 ASN C C 1
ATOM 4960 O O . ASN C 1 189 ? 15.520 18.615 12.369 1.00 18.31 181 ASN C O 1
ATOM 4965 N N . ASP C 1 190 ? 16.096 17.278 10.651 1.00 16.86 182 ASP C N 1
ATOM 4966 C CA A ASP C 1 190 ? 14.712 16.953 10.333 0.56 21.40 182 ASP C CA 1
ATOM 4967 C CA B ASP C 1 190 ? 14.718 16.951 10.326 0.44 21.28 182 ASP C CA 1
ATOM 4968 C C . ASP C 1 190 ? 14.396 15.601 10.955 1.00 24.15 182 ASP C C 1
ATOM 4969 O O . ASP C 1 190 ? 13.915 15.539 12.091 1.00 23.10 182 ASP C O 1
ATOM 4978 N N . ASP C 1 191 ? 14.691 14.517 10.240 1.00 20.59 183 ASP C N 1
ATOM 4979 C CA . ASP C 1 191 ? 14.582 13.179 10.805 1.00 19.74 183 ASP C CA 1
ATOM 4980 C C . ASP C 1 191 ? 15.804 12.912 11.681 1.00 22.08 183 ASP C C 1
ATOM 4981 O O . ASP C 1 191 ? 16.940 13.073 11.226 1.00 22.02 183 ASP C O 1
ATOM 4986 N N . LEU C 1 192 ? 15.569 12.511 12.938 1.00 19.72 184 LEU C N 1
ATOM 4987 C CA . LEU C 1 192 ? 16.668 12.414 13.902 1.00 18.76 184 LEU C CA 1
ATOM 4988 C C . LEU C 1 192 ? 17.700 11.378 13.475 1.00 21.57 184 LEU C C 1
ATOM 4989 O O . LEU C 1 192 ? 18.907 11.585 13.655 1.00 22.91 184 LEU C O 1
ATOM 4994 N N . LYS C 1 193 ? 17.247 10.259 12.908 1.00 22.16 185 LYS C N 1
ATOM 4995 C CA . LYS C 1 193 ? 18.173 9.217 12.481 1.00 23.03 185 LYS C CA 1
ATOM 4996 C C . LYS C 1 193 ? 19.066 9.710 11.352 1.00 21.08 185 LYS C C 1
ATOM 4997 O O . LYS C 1 193 ? 20.288 9.528 11.389 1.00 24.85 185 LYS C O 1
ATOM 5003 N N . VAL C 1 194 ? 18.476 10.374 10.355 1.00 21.85 186 VAL C N 1
ATOM 5004 C CA . VAL C 1 194 ? 19.247 10.847 9.207 1.00 23.39 186 VAL C CA 1
ATOM 5005 C C . VAL C 1 194 ? 20.259 11.902 9.638 1.00 20.61 186 VAL C C 1
ATOM 5006 O O . VAL C 1 194 ? 21.435 11.865 9.248 1.00 22.28 186 VAL C O 1
ATOM 5010 N N . ALA C 1 195 ? 19.820 12.863 10.458 1.00 18.30 187 ALA C N 1
ATOM 5011 C CA . ALA C 1 195 ? 20.732 13.900 10.923 1.00 16.10 187 ALA C CA 1
ATOM 5012 C C . ALA C 1 195 ? 21.816 13.306 11.808 1.00 18.22 187 ALA C C 1
ATOM 5013 O O . ALA C 1 195 ? 22.973 13.730 11.752 1.00 17.69 187 ALA C O 1
ATOM 5015 N N . GLY C 1 196 ? 21.448 12.333 12.638 1.00 17.76 188 GLY C N 1
ATOM 5016 C CA . GLY C 1 196 ? 22.439 11.701 13.501 1.00 19.45 188 GLY C CA 1
ATOM 5017 C C . GLY C 1 196 ? 23.508 10.980 12.705 1.00 21.46 188 GLY C C 1
ATOM 5018 O O . GLY C 1 196 ? 24.684 10.987 13.080 1.00 18.78 188 GLY C O 1
ATOM 5019 N N . GLU C 1 197 ? 23.118 10.344 11.600 1.00 21.84 189 GLU C N 1
ATOM 5020 C CA . GLU C 1 197 ? 24.108 9.674 10.767 1.00 18.35 189 GLU C CA 1
ATOM 5021 C C . GLU C 1 197 ? 25.051 10.681 10.125 1.00 20.61 189 GLU C C 1
ATOM 5022 O O . GLU C 1 197 ? 26.252 10.413 9.995 1.00 20.95 189 GLU C O 1
ATOM 5028 N N . LYS C 1 198 ? 24.544 11.864 9.764 1.00 18.53 190 LYS C N 1
ATOM 5029 C CA . LYS C 1 198 ? 25.426 12.881 9.215 1.00 18.39 190 LYS C CA 1
ATOM 5030 C C . LYS C 1 198 ? 26.358 13.409 10.292 1.00 17.07 190 LYS C C 1
ATOM 5031 O O . LYS C 1 198 ? 27.553 13.592 10.054 1.00 17.14 190 LYS C O 1
ATOM 5037 N N . LEU C 1 199 ? 25.827 13.631 11.497 1.00 16.21 191 LEU C N 1
ATOM 5038 C CA . LEU C 1 199 ? 26.673 14.079 12.585 1.00 15.57 191 LEU C CA 1
ATOM 5039 C C . LEU C 1 199 ? 27.767 13.068 12.869 1.00 16.83 191 LEU C C 1
ATOM 5040 O O . LEU C 1 199 ? 28.920 13.449 13.088 1.00 16.07 191 LEU C O 1
ATOM 5045 N N . GLU C 1 200 ? 27.415 11.779 12.897 1.00 16.23 192 GLU C N 1
ATOM 5046 C CA . GLU C 1 200 ? 28.415 10.742 13.137 1.00 16.80 192 GLU C CA 1
ATOM 5047 C C . GLU C 1 200 ? 29.521 10.796 12.083 1.00 19.40 192 GLU C C 1
ATOM 5048 O O . GLU C 1 200 ? 30.713 10.725 12.413 1.00 17.27 192 GLU C O 1
ATOM 5054 N N . LYS C 1 201 ? 29.147 10.963 10.811 1.00 15.99 193 LYS C N 1
ATOM 5055 C CA . LYS C 1 201 ? 30.143 11.018 9.745 1.00 15.47 193 LYS C CA 1
ATOM 5056 C C . LYS C 1 201 ? 31.090 12.205 9.923 1.00 16.48 193 LYS C C 1
ATOM 5057 O O . LYS C 1 201 ? 32.314 12.069 9.791 1.00 17.57 193 LYS C O 1
ATOM 5063 N N . VAL C 1 202 ? 30.541 13.374 10.266 1.00 15.60 194 VAL C N 1
ATOM 5064 C CA . VAL C 1 202 ? 31.375 14.541 10.533 1.00 15.26 194 VAL C CA 1
ATOM 5065 C C . VAL C 1 202 ? 32.246 14.319 11.768 1.00 14.75 194 VAL C C 1
ATOM 5066 O O . VAL C 1 202 ? 33.435 14.663 11.773 1.00 15.06 194 VAL C O 1
ATOM 5070 N N . ALA C 1 203 ? 31.663 13.785 12.846 1.00 13.70 195 ALA C N 1
ATOM 5071 C CA . ALA C 1 203 ? 32.424 13.639 14.086 1.00 13.31 195 ALA C CA 1
ATOM 5072 C C . ALA C 1 203 ? 33.534 12.606 13.945 1.00 14.32 195 ALA C C 1
ATOM 5073 O O . ALA C 1 203 ? 34.617 12.762 14.528 1.00 15.78 195 ALA C O 1
ATOM 5075 N N . MET C 1 204 ? 33.284 11.540 13.186 1.00 14.29 196 MET C N 1
ATOM 5076 C CA . MET C 1 204 ? 34.298 10.524 12.957 1.00 15.13 196 MET C CA 1
ATOM 5077 C C . MET C 1 204 ? 35.269 10.918 11.859 1.00 16.83 196 MET C C 1
ATOM 5078 O O . MET C 1 204 ? 36.310 10.271 11.717 1.00 17.74 196 MET C O 1
ATOM 5083 N N . GLY C 1 205 ? 34.962 11.970 11.101 1.00 15.13 197 GLY C N 1
ATOM 5084 C CA . GLY C 1 205 ? 35.823 12.362 9.995 1.00 15.37 197 GLY C CA 1
ATOM 5085 C C . GLY C 1 205 ? 35.873 11.355 8.870 1.00 16.21 197 GLY C C 1
ATOM 5086 O O . GLY C 1 205 ? 36.871 11.279 8.143 1.00 16.94 197 GLY C O 1
ATOM 5087 N N . TRP C 1 206 ? 34.817 10.577 8.704 1.00 16.94 198 TRP C N 1
ATOM 5088 C CA . TRP C 1 206 ? 34.819 9.553 7.681 1.00 17.99 198 TRP C CA 1
ATOM 5089 C C . TRP C 1 206 ? 34.779 10.180 6.287 1.00 17.52 198 TRP C C 1
ATOM 5090 O O . TRP C 1 206 ? 34.218 11.261 6.078 1.00 18.90 198 TRP C O 1
ATOM 5101 N N . GLU C 1 207 ? 35.371 9.478 5.321 1.00 18.63 199 GLU C N 1
ATOM 5102 C CA . GLU C 1 207 ? 35.447 9.999 3.956 1.00 19.17 199 GLU C CA 1
ATOM 5103 C C . GLU C 1 207 ? 34.082 10.467 3.474 1.00 21.82 199 GLU C C 1
ATOM 5104 O O . GLU C 1 207 ? 33.071 9.776 3.644 1.00 22.10 199 GLU C O 1
ATOM 5110 N N . GLY C 1 208 ? 34.056 11.669 2.916 1.00 18.59 200 GLY C N 1
ATOM 5111 C CA . GLY C 1 208 ? 32.840 12.283 2.435 1.00 18.38 200 GLY C CA 1
ATOM 5112 C C . GLY C 1 208 ? 32.158 13.189 3.440 1.00 17.18 200 GLY C C 1
ATOM 5113 O O . GLY C 1 208 ? 31.098 13.745 3.124 1.00 20.23 200 GLY C O 1
ATOM 5114 N N . TRP C 1 209 ? 32.722 13.357 4.634 1.00 16.46 201 TRP C N 1
ATOM 5115 C CA . TRP C 1 209 ? 32.012 14.127 5.652 1.00 15.60 201 TRP C CA 1
ATOM 5116 C C . TRP C 1 209 ? 31.874 15.589 5.268 1.00 16.55 201 TRP C C 1
ATOM 5117 O O . TRP C 1 209 ? 30.886 16.226 5.643 1.00 19.86 201 TRP C O 1
ATOM 5128 N N . LYS C 1 210 ? 32.849 16.148 4.538 1.00 16.90 202 LYS C N 1
ATOM 5129 C CA . LYS C 1 210 ? 32.760 17.570 4.215 1.00 17.96 202 LYS C CA 1
ATOM 5130 C C . LYS C 1 210 ? 31.622 17.839 3.251 1.00 21.17 202 LYS C C 1
ATOM 5131 O O . LYS C 1 210 ? 31.069 18.946 3.241 1.00 26.14 202 LYS C O 1
ATOM 5137 N N . THR C 1 211 ? 31.276 16.853 2.418 1.00 22.17 203 THR C N 1
ATOM 5138 C CA . THR C 1 211 ? 30.222 16.990 1.422 1.00 25.95 203 THR C CA 1
ATOM 5139 C C . THR C 1 211 ? 28.971 16.182 1.773 1.00 24.36 203 THR C C 1
ATOM 5140 O O . THR C 1 211 ? 28.057 16.090 0.950 1.00 28.23 203 THR C O 1
ATOM 5144 N N . CYS C 1 212 ? 28.876 15.644 2.993 1.00 27.75 204 CYS C N 1
ATOM 5145 C CA . CYS C 1 212 ? 27.714 14.850 3.392 1.00 29.48 204 CYS C CA 1
ATOM 5146 C C . CYS C 1 212 ? 26.547 15.703 3.850 1.00 33.79 204 CYS C C 1
ATOM 5147 O O . CYS C 1 212 ? 25.474 15.161 4.151 1.00 31.88 204 CYS C O 1
ATOM 5150 N N . GLY C 1 213 ? 26.738 17.010 3.927 1.00 26.11 205 GLY C N 1
ATOM 5151 C CA . GLY C 1 213 ? 25.808 17.877 4.603 1.00 25.42 205 GLY C CA 1
ATOM 5152 C C . GLY C 1 213 ? 24.712 18.370 3.691 1.00 17.81 205 GLY C C 1
ATOM 5153 O O . GLY C 1 213 ? 24.579 17.970 2.531 1.00 22.05 205 GLY C O 1
ATOM 5154 N N . ASP C 1 214 ? 23.974 19.329 4.219 1.00 17.72 206 ASP C N 1
ATOM 5155 C CA . ASP C 1 214 ? 22.728 19.806 3.681 1.00 17.98 206 ASP C CA 1
ATOM 5156 C C . ASP C 1 214 ? 22.875 21.253 3.246 1.00 20.65 206 ASP C C 1
ATOM 5157 O O . ASP C 1 214 ? 23.815 21.949 3.637 1.00 24.15 206 ASP C O 1
ATOM 5162 N N . THR C 1 215 ? 21.937 21.691 2.419 1.00 20.94 207 THR C N 1
ATOM 5163 C CA . THR C 1 215 ? 21.775 23.098 2.101 1.00 22.55 207 THR C CA 1
ATOM 5164 C C . THR C 1 215 ? 20.829 23.699 3.123 1.00 23.43 207 THR C C 1
ATOM 5165 O O . THR C 1 215 ? 19.856 23.056 3.524 1.00 23.23 207 THR C O 1
ATOM 5169 N N . LEU C 1 216 ? 21.128 24.913 3.563 1.00 23.32 208 LEU C N 1
ATOM 5170 C CA . LEU C 1 216 ? 20.263 25.579 4.529 1.00 23.82 208 LEU C CA 1
ATOM 5171 C C . LEU C 1 216 ? 18.874 25.733 3.925 1.00 22.05 208 LEU C C 1
ATOM 5172 O O . LEU C 1 216 ? 18.755 26.156 2.762 1.00 23.81 208 LEU C O 1
ATOM 5177 N N . PRO C 1 217 ? 17.806 25.417 4.661 1.00 19.63 209 PRO C N 1
ATOM 5178 C CA . PRO C 1 217 ? 16.454 25.617 4.127 1.00 22.17 209 PRO C CA 1
ATOM 5179 C C . PRO C 1 217 ? 16.154 27.096 3.957 1.00 25.86 209 PRO C C 1
ATOM 5180 O O . PRO C 1 217 ? 16.846 27.971 4.491 1.00 27.32 209 PRO C O 1
ATOM 5184 N N . GLU C 1 218 ? 15.087 27.381 3.219 1.00 28.78 210 GLU C N 1
ATOM 5185 C CA A GLU C 1 218 ? 14.696 28.774 3.003 0.47 32.48 210 GLU C CA 1
ATOM 5186 C CA B GLU C 1 218 ? 14.680 28.764 2.993 0.53 32.40 210 GLU C CA 1
ATOM 5187 C C . GLU C 1 218 ? 13.795 29.166 4.164 1.00 38.83 210 GLU C C 1
ATOM 5188 O O . GLU C 1 218 ? 12.568 29.066 4.111 1.00 58.07 210 GLU C O 1
ATOM 5199 N N . LEU C 1 219 ? 14.441 29.609 5.235 1.00 27.85 211 LEU C N 1
ATOM 5200 C CA . LEU C 1 219 ? 13.809 29.939 6.501 1.00 30.94 211 LEU C CA 1
ATOM 5201 C C . LEU C 1 219 ? 13.300 31.370 6.474 1.00 41.15 211 LEU C C 1
ATOM 5202 O O . LEU C 1 219 ? 14.066 32.304 6.219 1.00 44.70 211 LEU C O 1
ATOM 5207 N N . ASN C 1 220 ? 12.014 31.536 6.760 1.00 40.03 212 ASN C N 1
ATOM 5208 C CA . ASN C 1 220 ? 11.377 32.849 6.773 1.00 43.68 212 ASN C CA 1
ATOM 5209 C C . ASN C 1 220 ? 11.700 33.514 8.104 1.00 36.44 212 ASN C C 1
ATOM 5210 O O . ASN C 1 220 ? 11.028 33.271 9.109 1.00 37.85 212 ASN C O 1
ATOM 5215 N N . LEU C 1 221 ? 12.728 34.367 8.117 1.00 34.31 213 LEU C N 1
ATOM 5216 C CA . LEU C 1 221 ? 13.177 34.954 9.376 1.00 35.31 213 LEU C CA 1
ATOM 5217 C C . LEU C 1 221 ? 12.144 35.893 9.978 1.00 41.75 213 LEU C C 1
ATOM 5218 O O . LEU C 1 221 ? 12.185 36.147 11.186 1.00 39.98 213 LEU C O 1
ATOM 5223 N N . ALA C 1 222 ? 11.217 36.403 9.170 1.00 36.19 214 ALA C N 1
ATOM 5224 C CA . ALA C 1 222 ? 10.149 37.232 9.715 1.00 43.79 214 ALA C CA 1
ATOM 5225 C C . ALA C 1 222 ? 9.282 36.460 10.700 1.00 34.80 214 ALA C C 1
ATOM 5226 O O . ALA C 1 222 ? 8.662 37.065 11.583 1.00 35.79 214 ALA C O 1
ATOM 5228 N N . GLU C 1 223 ? 9.216 35.134 10.565 1.00 30.92 215 GLU C N 1
ATOM 5229 C CA . GLU C 1 223 ? 8.437 34.337 11.505 1.00 33.40 215 GLU C CA 1
ATOM 5230 C C . GLU C 1 223 ? 9.039 34.325 12.903 1.00 36.40 215 GLU C C 1
ATOM 5231 O O . GLU C 1 223 ? 8.371 33.879 13.843 1.00 36.35 215 GLU C O 1
ATOM 5237 N N . LEU C 1 224 ? 10.275 34.791 13.067 1.00 28.14 216 LEU C N 1
ATOM 5238 C CA . LEU C 1 224 ? 10.832 34.875 14.411 1.00 33.11 216 LEU C CA 1
ATOM 5239 C C . LEU C 1 224 ? 10.343 36.112 15.151 1.00 48.55 216 LEU C C 1
ATOM 5240 O O . LEU C 1 224 ? 10.187 36.065 16.376 1.00 60.03 216 LEU C O 1
ATOM 5245 N N . ASP C 1 225 ? 10.094 37.204 14.425 1.00 52.25 217 ASP C N 1
ATOM 5246 C CA . ASP C 1 225 ? 9.758 38.516 14.992 1.00 58.02 217 ASP C CA 1
ATOM 5247 C C . ASP C 1 225 ? 8.694 38.458 16.080 1.00 65.88 217 ASP C C 1
ATOM 5248 O O . ASP C 1 225 ? 8.742 39.227 17.044 1.00 69.23 217 ASP C O 1
ATOM 5254 N N . ARG D 1 11 ? 53.559 72.116 -32.526 1.00 50.65 3 ARG D N 1
ATOM 5255 C CA . ARG D 1 11 ? 52.699 71.194 -33.260 1.00 51.75 3 ARG D CA 1
ATOM 5256 C C . ARG D 1 11 ? 52.147 70.135 -32.311 1.00 46.41 3 ARG D C 1
ATOM 5257 O O . ARG D 1 11 ? 52.919 69.488 -31.612 1.00 46.32 3 ARG D O 1
ATOM 5265 N N . PRO D 1 12 ? 50.827 69.965 -32.284 1.00 35.44 4 PRO D N 1
ATOM 5266 C CA . PRO D 1 12 ? 50.218 69.068 -31.296 1.00 26.49 4 PRO D CA 1
ATOM 5267 C C . PRO D 1 12 ? 50.290 67.609 -31.715 1.00 25.19 4 PRO D C 1
ATOM 5268 O O . PRO D 1 12 ? 50.460 67.262 -32.888 1.00 25.27 4 PRO D O 1
ATOM 5272 N N . ILE D 1 13 ? 50.139 66.748 -30.712 1.00 21.61 5 ILE D N 1
ATOM 5273 C CA . ILE D 1 13 ? 50.141 65.313 -30.955 1.00 18.40 5 ILE D CA 1
ATOM 5274 C C . ILE D 1 13 ? 48.974 64.947 -31.860 1.00 22.94 5 ILE D C 1
ATOM 5275 O O . ILE D 1 13 ? 47.887 65.532 -31.784 1.00 22.79 5 ILE D O 1
ATOM 5280 N N . ASN D 1 14 ? 49.209 64.002 -32.761 1.00 19.84 6 ASN D N 1
ATOM 5281 C CA . ASN D 1 14 ? 48.146 63.522 -33.637 1.00 18.09 6 ASN D CA 1
ATOM 5282 C C . ASN D 1 14 ? 47.051 62.824 -32.831 1.00 18.70 6 ASN D C 1
ATOM 5283 O O . ASN D 1 14 ? 47.330 61.819 -32.161 1.00 18.77 6 ASN D O 1
ATOM 5288 N N . PRO D 1 15 ? 45.799 63.298 -32.884 1.00 18.96 7 PRO D N 1
ATOM 5289 C CA . PRO D 1 15 ? 44.713 62.599 -32.179 1.00 20.97 7 PRO D CA 1
ATOM 5290 C C . PRO D 1 15 ? 44.617 61.123 -32.512 1.00 21.66 7 PRO D C 1
ATOM 5291 O O . PRO D 1 15 ? 44.171 60.321 -31.678 1.00 21.20 7 PRO D O 1
ATOM 5295 N N . ASP D 1 16 ? 45.040 60.735 -33.718 1.00 18.92 8 ASP D N 1
ATOM 5296 C CA . ASP D 1 16 ? 44.959 59.356 -34.163 1.00 18.29 8 ASP D CA 1
ATOM 5297 C C . ASP D 1 16 ? 45.979 58.441 -33.500 1.00 21.19 8 ASP D C 1
ATOM 5298 O O . ASP D 1 16 ? 45.933 57.228 -33.742 1.00 22.17 8 ASP D O 1
ATOM 5303 N N . VAL D 1 17 ? 46.934 58.966 -32.736 1.00 17.06 9 VAL D N 1
ATOM 5304 C CA . VAL D 1 17 ? 47.871 58.096 -32.029 1.00 15.76 9 VAL D CA 1
ATOM 5305 C C . VAL D 1 17 ? 47.782 58.219 -30.522 1.00 16.63 9 VAL D C 1
ATOM 5306 O O . VAL D 1 17 ? 48.436 57.427 -29.830 1.00 16.27 9 VAL D O 1
ATOM 5310 N N . VAL D 1 18 ? 46.995 59.165 -29.984 1.00 17.36 10 VAL D N 1
ATOM 5311 C CA . VAL D 1 18 ? 46.997 59.393 -28.539 1.00 19.70 10 VAL D CA 1
ATOM 5312 C C . VAL D 1 18 ? 46.587 58.133 -27.788 1.00 19.02 10 VAL D C 1
ATOM 5313 O O . VAL D 1 18 ? 47.124 57.826 -26.715 1.00 20.62 10 VAL D O 1
ATOM 5317 N N . ASN D 1 19 ? 45.623 57.389 -28.322 1.00 17.47 11 ASN D N 1
ATOM 5318 C CA A ASN D 1 19 ? 45.124 56.213 -27.628 0.60 18.95 11 ASN D CA 1
ATOM 5319 C CA B ASN D 1 19 ? 45.100 56.206 -27.651 0.40 19.07 11 ASN D CA 1
ATOM 5320 C C . ASN D 1 19 ? 45.754 54.923 -28.141 1.00 17.89 11 ASN D C 1
ATOM 5321 O O . ASN D 1 19 ? 45.293 53.831 -27.788 1.00 23.05 11 ASN D O 1
ATOM 5330 N N . ARG D 1 20 ? 46.819 55.027 -28.943 1.00 15.33 12 ARG D N 1
ATOM 5331 C CA . ARG D 1 20 ? 47.564 53.883 -29.466 1.00 14.37 12 ARG D CA 1
ATOM 5332 C C . ARG D 1 20 ? 48.881 53.771 -28.711 1.00 14.68 12 ARG D C 1
ATOM 5333 O O . ARG D 1 20 ? 49.824 54.512 -29.012 1.00 14.98 12 ARG D O 1
ATOM 5341 N N . PRO D 1 21 ? 49.014 52.872 -27.741 1.00 15.51 13 PRO D N 1
ATOM 5342 C CA . PRO D 1 21 ? 50.250 52.840 -26.952 1.00 14.70 13 PRO D CA 1
ATOM 5343 C C . PRO D 1 21 ? 51.440 52.583 -27.850 1.00 15.30 13 PRO D C 1
ATOM 5344 O O . PRO D 1 21 ? 51.374 51.772 -28.771 1.00 15.39 13 PRO D O 1
ATOM 5348 N N . LEU D 1 22 ? 52.511 53.333 -27.614 1.00 14.91 14 LEU D N 1
ATOM 5349 C CA . LEU D 1 22 ? 53.747 53.152 -28.357 1.00 12.78 14 LEU D CA 1
ATOM 5350 C C . LEU D 1 22 ? 54.614 52.179 -27.582 1.00 14.28 14 LEU D C 1
ATOM 5351 O O . LEU D 1 22 ? 54.985 52.444 -26.437 1.00 16.43 14 LEU D O 1
ATOM 5356 N N . VAL D 1 23 ? 54.919 51.054 -28.194 1.00 14.02 15 VAL D N 1
ATOM 5357 C CA . VAL D 1 23 ? 55.681 49.991 -27.555 1.00 13.40 15 VAL D CA 1
ATOM 5358 C C . VAL D 1 23 ? 57.055 50.003 -28.200 1.00 18.77 15 VAL D C 1
ATOM 5359 O O . VAL D 1 23 ? 57.176 49.780 -29.411 1.00 19.54 15 VAL D O 1
ATOM 5363 N N . ILE D 1 24 ? 58.091 50.291 -27.424 1.00 16.72 16 ILE D N 1
ATOM 5364 C CA A ILE D 1 24 ? 59.453 50.334 -27.945 0.49 17.21 16 ILE D CA 1
ATOM 5365 C CA B ILE D 1 24 ? 59.457 50.340 -27.933 0.51 17.17 16 ILE D CA 1
ATOM 5366 C C . ILE D 1 24 ? 60.182 49.095 -27.448 1.00 18.35 16 ILE D C 1
ATOM 5367 O O . ILE D 1 24 ? 60.119 48.754 -26.261 1.00 18.03 16 ILE D O 1
ATOM 5376 N N . CYS D 1 25 ? 60.847 48.409 -28.361 1.00 18.52 17 CYS D N 1
ATOM 5377 C CA A CYS D 1 25 ? 61.600 47.243 -27.955 0.62 17.37 17 CYS D CA 1
ATOM 5378 C CA B CYS D 1 25 ? 61.510 47.144 -28.098 0.38 16.38 17 CYS D CA 1
ATOM 5379 C C . CYS D 1 25 ? 62.883 47.201 -28.751 1.00 18.01 17 CYS D C 1
ATOM 5380 O O . CYS D 1 25 ? 63.055 47.903 -29.737 1.00 18.40 17 CYS D O 1
ATOM 5385 N N . GLY D 1 26 ? 63.825 46.434 -28.231 1.00 18.45 18 GLY D N 1
ATOM 5386 C CA . GLY D 1 26 ? 65.094 46.279 -28.899 1.00 18.94 18 GLY D CA 1
ATOM 5387 C C . GLY D 1 26 ? 66.106 45.709 -27.937 1.00 15.63 18 GLY D C 1
ATOM 5388 O O . GLY D 1 26 ? 65.889 45.668 -26.726 1.00 18.47 18 GLY D O 1
ATOM 5389 N N . PRO D 1 27 ? 67.238 45.268 -28.471 1.00 16.63 19 PRO D N 1
ATOM 5390 C CA . PRO D 1 27 ? 68.252 44.608 -27.641 1.00 18.52 19 PRO D CA 1
ATOM 5391 C C . PRO D 1 27 ? 68.728 45.504 -26.513 1.00 18.23 19 PRO D C 1
ATOM 5392 O O . PRO D 1 27 ? 68.827 46.727 -26.655 1.00 19.68 19 PRO D O 1
ATOM 5396 N N . SER D 1 28 ? 69.009 44.879 -25.378 1.00 18.82 20 SER D N 1
ATOM 5397 C CA . SER D 1 28 ? 69.504 45.607 -24.223 1.00 19.40 20 SER D CA 1
ATOM 5398 C C . SER D 1 28 ? 70.805 46.327 -24.559 1.00 21.99 20 SER D C 1
ATOM 5399 O O . SER D 1 28 ? 71.725 45.737 -25.126 1.00 21.99 20 SER D O 1
ATOM 5402 N N . GLY D 1 29 ? 70.884 47.611 -24.210 1.00 21.43 21 GLY D N 1
ATOM 5403 C CA . GLY D 1 29 ? 72.039 48.425 -24.534 1.00 21.90 21 GLY D CA 1
ATOM 5404 C C . GLY D 1 29 ? 71.882 49.271 -25.782 1.00 21.31 21 GLY D C 1
ATOM 5405 O O . GLY D 1 29 ? 72.778 50.078 -26.078 1.00 24.67 21 GLY D O 1
ATOM 5406 N N . THR D 1 30 ? 70.781 49.121 -26.516 1.00 19.93 22 THR D N 1
ATOM 5407 C CA . THR D 1 30 ? 70.649 49.837 -27.777 1.00 19.90 22 THR D CA 1
ATOM 5408 C C . THR D 1 30 ? 70.493 51.326 -27.536 1.00 21.83 22 THR D C 1
ATOM 5409 O O . THR D 1 30 ? 71.027 52.142 -28.295 1.00 21.12 22 THR D O 1
ATOM 5413 N N . GLY D 1 31 ? 69.764 51.689 -26.486 1.00 19.51 23 GLY D N 1
ATOM 5414 C CA . GLY D 1 31 ? 69.584 53.080 -26.153 1.00 19.93 23 GLY D CA 1
ATOM 5415 C C . GLY D 1 31 ? 68.137 53.465 -25.949 1.00 18.60 23 GLY D C 1
ATOM 5416 O O . GLY D 1 31 ? 67.812 54.651 -26.102 1.00 20.08 23 GLY D O 1
ATOM 5417 N N . LYS D 1 32 ? 67.280 52.500 -25.579 1.00 17.63 24 LYS D N 1
ATOM 5418 C CA . LYS D 1 32 ? 65.852 52.770 -25.412 1.00 16.61 24 LYS D CA 1
ATOM 5419 C C . LYS D 1 32 ? 65.629 53.822 -24.336 1.00 19.11 24 LYS D C 1
ATOM 5420 O O . LYS D 1 32 ? 64.938 54.820 -24.563 1.00 19.99 24 LYS D O 1
ATOM 5426 N N . SER D 1 33 ? 66.223 53.619 -23.158 1.00 18.11 25 SER D N 1
ATOM 5427 C CA A SER D 1 33 ? 66.015 54.560 -22.062 0.49 19.59 25 SER D CA 1
ATOM 5428 C CA B SER D 1 33 ? 66.014 54.557 -22.059 0.51 19.54 25 SER D CA 1
ATOM 5429 C C . SER D 1 33 ? 66.556 55.934 -22.414 1.00 19.23 25 SER D C 1
ATOM 5430 O O . SER D 1 33 ? 65.908 56.955 -22.149 1.00 22.79 25 SER D O 1
ATOM 5435 N N . THR D 1 34 ? 67.742 55.971 -23.007 1.00 19.27 26 THR D N 1
ATOM 5436 C CA . THR D 1 34 ? 68.382 57.219 -23.396 1.00 20.34 26 THR D CA 1
ATOM 5437 C C . THR D 1 34 ? 67.522 57.993 -24.381 1.00 21.57 26 THR D C 1
ATOM 5438 O O . THR D 1 34 ? 67.319 59.203 -24.221 1.00 21.19 26 THR D O 1
ATOM 5442 N N . LEU D 1 35 ? 66.999 57.309 -25.404 1.00 19.63 27 LEU D N 1
ATOM 5443 C CA . LEU D 1 35 ? 66.169 58.001 -26.386 1.00 20.82 27 LEU D CA 1
ATOM 5444 C C . LEU D 1 35 ? 64.856 58.468 -25.782 1.00 17.70 27 LEU D C 1
ATOM 5445 O O . LEU D 1 35 ? 64.402 59.580 -26.095 1.00 20.52 27 LEU D O 1
ATOM 5450 N N . LEU D 1 36 ? 64.248 57.660 -24.902 1.00 16.93 28 LEU D N 1
ATOM 5451 C CA . LEU D 1 36 ? 62.987 58.079 -24.297 1.00 17.51 28 LEU D CA 1
ATOM 5452 C C . LEU D 1 36 ? 63.182 59.341 -23.475 1.00 18.45 28 LEU D C 1
ATOM 5453 O O . LEU D 1 36 ? 62.310 60.221 -23.464 1.00 22.36 28 LEU D O 1
ATOM 5458 N N . LYS D 1 37 ? 64.323 59.463 -22.788 1.00 20.14 29 LYS D N 1
ATOM 5459 C CA . LYS D 1 37 ? 64.584 60.678 -22.020 1.00 20.51 29 LYS D CA 1
ATOM 5460 C C . LYS D 1 37 ? 64.593 61.911 -22.910 1.00 23.34 29 LYS D C 1
ATOM 5461 O O . LYS D 1 37 ? 64.028 62.947 -22.530 1.00 26.67 29 LYS D O 1
ATOM 5467 N N . THR D 1 38 ? 65.207 61.818 -24.108 1.00 24.13 30 THR D N 1
ATOM 5468 C CA . THR D 1 38 ? 65.195 62.950 -25.037 1.00 21.11 30 THR D CA 1
ATOM 5469 C C . THR D 1 38 ? 63.776 63.302 -25.445 1.00 22.60 30 THR D C 1
ATOM 5470 O O . THR D 1 38 ? 63.434 64.486 -25.548 1.00 26.05 30 THR D O 1
ATOM 5474 N N . LEU D 1 39 ? 62.936 62.289 -25.660 1.00 20.09 31 LEU D N 1
ATOM 5475 C CA . LEU D 1 39 ? 61.561 62.536 -26.077 1.00 19.28 31 LEU D CA 1
ATOM 5476 C C . LEU D 1 39 ? 60.792 63.278 -24.999 1.00 19.58 31 LEU D C 1
ATOM 5477 O O . LEU D 1 39 ? 60.124 64.282 -25.272 1.00 20.64 31 LEU D O 1
ATOM 5482 N N . PHE D 1 40 ? 60.885 62.806 -23.759 1.00 19.60 32 PHE D N 1
ATOM 5483 C CA A PHE D 1 40 ? 60.141 63.452 -22.683 0.54 21.18 32 PHE D CA 1
ATOM 5484 C CA B PHE D 1 40 ? 60.138 63.453 -22.686 0.46 21.12 32 PHE D CA 1
ATOM 5485 C C . PHE D 1 40 ? 60.640 64.868 -22.439 1.00 23.59 32 PHE D C 1
ATOM 5486 O O . PHE D 1 40 ? 59.857 65.750 -22.066 1.00 27.16 32 PHE D O 1
ATOM 5501 N N . GLU D 1 41 ? 61.932 65.116 -22.662 1.00 22.68 33 GLU D N 1
ATOM 5502 C CA . GLU D 1 41 ? 62.449 66.474 -22.536 1.00 24.80 33 GLU D CA 1
ATOM 5503 C C . GLU D 1 41 ? 61.944 67.358 -23.671 1.00 28.16 33 GLU D C 1
ATOM 5504 O O . GLU D 1 41 ? 61.607 68.526 -23.450 1.00 27.56 33 GLU D O 1
ATOM 5506 N N . SER D 1 42 ? 61.855 66.807 -24.890 1.00 22.91 34 SER D N 1
ATOM 5507 C CA A SER D 1 42 ? 61.416 67.579 -26.050 0.70 22.62 34 SER D CA 1
ATOM 5508 C CA B SER D 1 42 ? 61.425 67.614 -26.024 0.30 23.09 34 SER D CA 1
ATOM 5509 C C . SER D 1 42 ? 59.920 67.850 -26.031 1.00 22.91 34 SER D C 1
ATOM 5510 O O . SER D 1 42 ? 59.467 68.868 -26.580 1.00 25.58 34 SER D O 1
ATOM 5515 N N . GLN D 1 43 ? 59.143 66.944 -25.448 1.00 21.36 35 GLN D N 1
ATOM 5516 C CA . GLN D 1 43 ? 57.684 67.035 -25.450 1.00 22.20 35 GLN D CA 1
ATOM 5517 C C . GLN D 1 43 ? 57.189 66.786 -24.042 1.00 21.75 35 GLN D C 1
ATOM 5518 O O . GLN D 1 43 ? 56.624 65.731 -23.749 1.00 23.29 35 GLN D O 1
ATOM 5524 N N . PRO D 1 44 ? 57.425 67.724 -23.129 1.00 23.02 36 PRO D N 1
ATOM 5525 C CA . PRO D 1 44 ? 56.988 67.515 -21.748 1.00 24.27 36 PRO D CA 1
ATOM 5526 C C . PRO D 1 44 ? 55.469 67.472 -21.638 1.00 26.69 36 PRO D C 1
ATOM 5527 O O . PRO D 1 44 ? 54.741 68.036 -22.460 1.00 25.15 36 PRO D O 1
ATOM 5531 N N . ASN D 1 45 ? 54.995 66.759 -20.620 1.00 26.66 37 ASN D N 1
ATOM 5532 C CA . ASN D 1 45 ? 53.564 66.702 -20.303 1.00 27.46 37 ASN D CA 1
ATOM 5533 C C . ASN D 1 45 ? 52.728 66.170 -21.462 1.00 27.14 37 ASN D C 1
ATOM 5534 O O . ASN D 1 45 ? 51.549 66.511 -21.598 1.00 26.90 37 ASN D O 1
ATOM 5539 N N . THR D 1 46 ? 53.321 65.342 -22.313 1.00 20.32 38 THR D N 1
ATOM 5540 C CA . THR D 1 46 ? 52.624 64.763 -23.453 1.00 20.79 38 THR D CA 1
ATOM 5541 C C . THR D 1 46 ? 52.535 63.247 -23.399 1.00 20.70 38 THR D C 1
ATOM 5542 O O . THR D 1 46 ? 51.537 62.669 -23.855 1.00 19.14 38 THR D O 1
ATOM 5546 N N . PHE D 1 47 ? 53.546 62.585 -22.840 1.00 17.19 39 PHE D N 1
ATOM 5547 C CA . PHE D 1 47 ? 53.643 61.143 -22.841 1.00 17.18 39 PHE D CA 1
ATOM 5548 C C . PHE D 1 47 ? 53.649 60.641 -21.415 1.00 14.46 39 PHE D C 1
ATOM 5549 O O . PHE D 1 47 ? 54.044 61.364 -20.492 1.00 17.76 39 PHE D O 1
ATOM 5557 N N . GLY D 1 48 ? 53.189 59.410 -21.261 1.00 17.00 40 GLY D N 1
ATOM 5558 C CA . GLY D 1 48 ? 53.222 58.752 -19.973 1.00 18.19 40 GLY D CA 1
ATOM 5559 C C . GLY D 1 48 ? 54.110 57.542 -20.108 1.00 17.74 40 GLY D C 1
ATOM 5560 O O . GLY D 1 48 ? 53.913 56.731 -21.018 1.00 21.52 40 GLY D O 1
ATOM 5561 N N . PHE D 1 49 ? 55.086 57.393 -19.230 1.00 16.69 41 PHE D N 1
ATOM 5562 C CA . PHE D 1 49 ? 55.943 56.219 -19.261 1.00 12.96 41 PHE D CA 1
ATOM 5563 C C . PHE D 1 49 ? 55.381 55.132 -18.354 1.00 15.56 41 PHE D C 1
ATOM 5564 O O . PHE D 1 49 ? 55.289 55.326 -17.145 1.00 18.59 41 PHE D O 1
ATOM 5572 N N . SER D 1 50 ? 55.014 53.989 -18.942 1.00 13.95 42 SER D N 1
ATOM 5573 C CA . SER D 1 50 ? 54.495 52.880 -18.150 1.00 12.12 42 SER D CA 1
ATOM 5574 C C . SER D 1 50 ? 55.576 52.344 -17.224 1.00 16.86 42 SER D C 1
ATOM 5575 O O . SER D 1 50 ? 56.646 51.930 -17.681 1.00 14.77 42 SER D O 1
ATOM 5578 N N . VAL D 1 51 ? 55.296 52.343 -15.918 1.00 14.25 43 VAL D N 1
ATOM 5579 C CA . VAL D 1 51 ? 56.250 51.862 -14.921 1.00 13.01 43 VAL D CA 1
ATOM 5580 C C . VAL D 1 51 ? 55.982 50.375 -14.708 1.00 15.81 43 VAL D C 1
ATOM 5581 O O . VAL D 1 51 ? 55.020 49.990 -14.033 1.00 15.41 43 VAL D O 1
ATOM 5585 N N . SER D 1 52 ? 56.814 49.540 -15.325 1.00 15.02 44 SER D N 1
ATOM 5586 C CA . SER D 1 52 ? 56.739 48.092 -15.196 1.00 13.46 44 SER D CA 1
ATOM 5587 C C . SER D 1 52 ? 57.122 47.645 -13.800 1.00 14.52 44 SER D C 1
ATOM 5588 O O . SER D 1 52 ? 57.840 48.330 -13.075 1.00 16.24 44 SER D O 1
ATOM 5591 N N . HIS D 1 53 ? 56.663 46.450 -13.448 1.00 14.22 45 HIS D N 1
ATOM 5592 C CA . HIS D 1 53 ? 57.234 45.743 -12.315 1.00 13.50 45 HIS D CA 1
ATOM 5593 C C . HIS D 1 53 ? 58.411 44.900 -12.765 1.00 13.92 45 HIS D C 1
ATOM 5594 O O . HIS D 1 53 ? 58.431 44.354 -13.872 1.00 14.67 45 HIS D O 1
ATOM 5601 N N . THR D 1 54 ? 59.399 44.775 -11.885 1.00 15.51 46 THR D N 1
ATOM 5602 C CA . THR D 1 54 ? 60.491 43.862 -12.154 1.00 15.52 46 THR D CA 1
ATOM 5603 C C . THR D 1 54 ? 60.975 43.258 -10.851 1.00 17.70 46 THR D C 1
ATOM 5604 O O . THR D 1 54 ? 60.837 43.853 -9.776 1.00 18.42 46 THR D O 1
ATOM 5608 N N . THR D 1 55 ? 61.536 42.062 -10.959 1.00 16.68 47 THR D N 1
ATOM 5609 C CA . THR D 1 55 ? 62.214 41.441 -9.837 1.00 17.96 47 THR D CA 1
ATOM 5610 C C . THR D 1 55 ? 63.726 41.654 -9.867 1.00 19.00 47 THR D C 1
ATOM 5611 O O . THR D 1 55 ? 64.413 41.220 -8.932 1.00 20.68 47 THR D O 1
ATOM 5615 N N . ARG D 1 56 ? 64.276 42.305 -10.904 1.00 19.16 48 ARG D N 1
ATOM 5616 C CA . ARG D 1 56 ? 65.703 42.597 -10.841 1.00 21.48 48 ARG D CA 1
ATOM 5617 C C . ARG D 1 56 ? 65.970 43.727 -9.840 1.00 22.32 48 ARG D C 1
ATOM 5618 O O . ARG D 1 56 ? 65.063 44.429 -9.397 1.00 25.28 48 ARG D O 1
ATOM 5626 N N . LYS D 1 57 ? 67.315 43.911 -9.466 1.00 25.24 49 LYS D N 1
ATOM 5627 C CA . LYS D 1 57 ? 67.671 44.946 -8.508 1.00 23.28 49 LYS D CA 1
ATOM 5628 C C . LYS D 1 57 ? 67.877 46.284 -9.216 1.00 26.19 49 LYS D C 1
ATOM 5629 O O . LYS D 1 57 ? 68.224 46.321 -10.403 1.00 27.82 49 LYS D O 1
ATOM 5631 N N . PRO D 1 58 ? 67.630 47.393 -8.518 1.00 24.76 50 PRO D N 1
ATOM 5632 C CA . PRO D 1 58 ? 67.766 48.718 -9.142 1.00 25.28 50 PRO D CA 1
ATOM 5633 C C . PRO D 1 58 ? 69.208 49.070 -9.470 1.00 27.82 50 PRO D C 1
ATOM 5634 O O . PRO D 1 58 ? 70.142 48.675 -8.767 1.00 30.74 50 PRO D O 1
ATOM 5638 N N . ARG D 1 59 ? 69.377 49.884 -10.532 1.00 23.32 51 ARG D N 1
ATOM 5639 C CA . ARG D 1 59 ? 70.650 50.511 -10.859 1.00 26.55 51 ARG D CA 1
ATOM 5640 C C . ARG D 1 59 ? 70.808 51.819 -10.095 1.00 32.13 51 ARG D C 1
ATOM 5641 O O . ARG D 1 59 ? 69.829 52.359 -9.568 1.00 31.63 51 ARG D O 1
ATOM 5649 N N . PRO D 1 60 ? 72.034 52.361 -10.018 1.00 34.15 52 PRO D N 1
ATOM 5650 C CA . PRO D 1 60 ? 72.245 53.567 -9.196 1.00 33.30 52 PRO D CA 1
ATOM 5651 C C . PRO D 1 60 ? 71.356 54.743 -9.569 1.00 35.17 52 PRO D C 1
ATOM 5652 O O . PRO D 1 60 ? 70.915 55.485 -8.679 1.00 40.89 52 PRO D O 1
ATOM 5656 N N . GLY D 1 61 ? 71.093 54.947 -10.857 1.00 32.60 53 GLY D N 1
ATOM 5657 C CA . GLY D 1 61 ? 70.273 56.075 -11.247 1.00 34.33 53 GLY D CA 1
ATOM 5658 C C . GLY D 1 61 ? 68.790 55.832 -11.187 1.00 33.56 53 GLY D C 1
ATOM 5659 O O . GLY D 1 61 ? 68.003 56.693 -11.600 1.00 32.90 53 GLY D O 1
ATOM 5660 N N . GLU D 1 62 ? 68.383 54.668 -10.702 1.00 32.47 54 GLU D N 1
ATOM 5661 C CA . GLU D 1 62 ? 66.990 54.264 -10.749 1.00 26.02 54 GLU D CA 1
ATOM 5662 C C . GLU D 1 62 ? 66.341 54.446 -9.393 1.00 26.36 54 GLU D C 1
ATOM 5663 O O . GLU D 1 62 ? 66.984 54.306 -8.350 1.00 30.30 54 GLU D O 1
ATOM 5669 N N . GLU D 1 63 ? 65.064 54.779 -9.415 1.00 24.29 55 GLU D N 1
ATOM 5670 C CA . GLU D 1 63 ? 64.305 54.866 -8.179 1.00 26.21 55 GLU D CA 1
ATOM 5671 C C . GLU D 1 63 ? 63.056 54.014 -8.308 1.00 22.23 55 GLU D C 1
ATOM 5672 O O . GLU D 1 63 ? 62.462 53.916 -9.381 1.00 22.68 55 GLU D O 1
ATOM 5678 N N . ASN D 1 64 ? 62.685 53.397 -7.195 1.00 24.96 56 ASN D N 1
ATOM 5679 C CA . ASN D 1 64 ? 61.473 52.600 -7.105 1.00 23.29 56 ASN D CA 1
ATOM 5680 C C . ASN D 1 64 ? 60.255 53.484 -7.330 1.00 29.25 56 ASN D C 1
ATOM 5681 O O . ASN D 1 64 ? 60.072 54.494 -6.634 1.00 27.21 56 ASN D O 1
ATOM 5686 N N . GLY D 1 65 ? 59.438 53.118 -8.318 1.00 22.06 57 GLY D N 1
ATOM 5687 C CA . GLY D 1 65 ? 58.288 53.894 -8.725 1.00 23.00 57 GLY D CA 1
ATOM 5688 C C . GLY D 1 65 ? 58.537 54.823 -9.893 1.00 22.71 57 GLY D C 1
ATOM 5689 O O . GLY D 1 65 ? 57.583 55.438 -10.388 1.00 26.32 57 GLY D O 1
ATOM 5690 N N . ARG D 1 66 ? 59.784 54.944 -10.343 1.00 19.18 58 ARG D N 1
ATOM 5691 C CA . ARG D 1 66 ? 60.132 55.824 -11.455 1.00 18.35 58 ARG D CA 1
ATOM 5692 C C . ARG D 1 66 ? 60.421 54.985 -12.693 1.00 21.98 58 ARG D C 1
ATOM 5693 O O . ARG D 1 66 ? 59.617 54.975 -13.627 1.00 20.00 58 ARG D O 1
ATOM 5701 N N . GLU D 1 6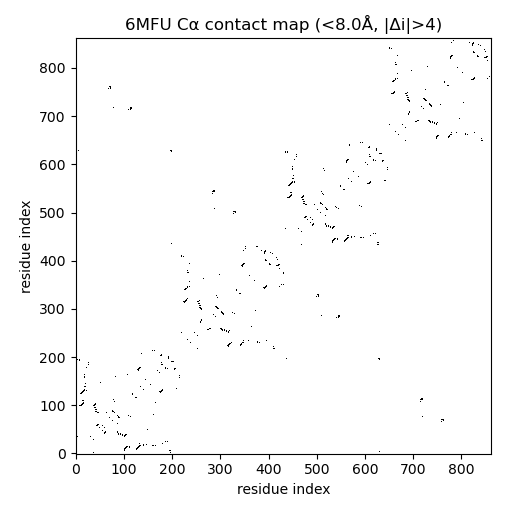7 ? 61.540 54.253 -12.709 1.00 20.10 59 GLU D N 1
ATOM 5702 C CA . GLU D 1 67 ? 61.855 53.415 -13.860 1.00 17.97 59 GLU D CA 1
ATOM 5703 C C . GLU D 1 67 ? 61.117 52.087 -13.802 1.00 18.75 59 GLU D C 1
ATOM 5704 O O . GLU D 1 67 ? 60.743 51.538 -14.843 1.00 17.89 59 GLU D O 1
ATOM 5710 N N . TYR D 1 68 ? 60.954 51.553 -12.595 1.00 17.96 60 TYR D N 1
ATOM 5711 C CA . TYR D 1 68 ? 60.290 50.286 -12.331 1.00 16.74 60 TYR D CA 1
ATOM 5712 C C . TYR D 1 68 ? 59.668 50.347 -10.953 1.00 16.60 60 TYR D C 1
ATOM 5713 O O . TYR D 1 68 ? 60.081 51.135 -10.099 1.00 19.01 60 TYR D O 1
ATOM 5722 N N . HIS D 1 69 ? 58.700 49.463 -10.738 1.00 16.36 61 HIS D N 1
ATOM 5723 C CA . HIS D 1 69 ? 58.329 49.033 -9.398 1.00 16.67 61 HIS D CA 1
ATOM 5724 C C . HIS D 1 69 ? 59.159 47.795 -9.088 1.00 17.27 61 HIS D C 1
ATOM 5725 O O . HIS D 1 69 ? 58.963 46.752 -9.710 1.00 18.33 61 HIS D O 1
ATOM 5732 N N . PHE D 1 70 ? 60.082 47.907 -8.136 1.00 17.64 62 PHE D N 1
ATOM 5733 C CA . PHE D 1 70 ? 60.980 46.806 -7.798 1.00 17.92 62 PHE D CA 1
ATOM 5734 C C . PHE D 1 70 ? 60.344 45.936 -6.717 1.00 17.31 62 PHE D C 1
ATOM 5735 O O . PHE D 1 70 ? 60.135 46.395 -5.587 1.00 21.27 62 PHE D O 1
ATOM 5743 N N . VAL D 1 71 ? 60.048 44.682 -7.059 1.00 17.27 63 VAL D N 1
ATOM 5744 C CA . VAL D 1 71 ? 59.352 43.771 -6.150 1.00 17.54 63 VAL D CA 1
ATOM 5745 C C . VAL D 1 71 ? 60.094 42.440 -6.085 1.00 20.88 63 VAL D C 1
ATOM 5746 O O . VAL D 1 71 ? 61.008 42.169 -6.863 1.00 21.09 63 VAL D O 1
ATOM 5750 N N . THR D 1 72 ? 59.707 41.618 -5.115 1.00 18.66 64 THR D N 1
ATOM 5751 C CA . THR D 1 72 ? 60.261 40.279 -5.027 1.00 19.25 64 THR D CA 1
ATOM 5752 C C . THR D 1 72 ? 59.530 39.360 -5.993 1.00 21.75 64 THR D C 1
ATOM 5753 O O . THR D 1 72 ? 58.453 39.680 -6.493 1.00 20.57 64 THR D O 1
ATOM 5757 N N . LYS D 1 73 ? 60.132 38.192 -6.233 1.00 20.47 65 LYS D N 1
ATOM 5758 C CA . LYS D 1 73 ? 59.519 37.204 -7.111 1.00 22.88 65 LYS D CA 1
ATOM 5759 C C . LYS D 1 73 ? 58.180 36.730 -6.555 1.00 19.51 65 LYS D C 1
ATOM 5760 O O . LYS D 1 73 ? 57.217 36.548 -7.312 1.00 19.13 65 LYS D O 1
ATOM 5766 N N . GLU D 1 74 ? 58.100 36.525 -5.235 1.00 19.69 66 GLU D N 1
ATOM 5767 C CA . GLU D 1 74 ? 56.834 36.122 -4.627 1.00 17.56 66 GLU D CA 1
ATOM 5768 C C . GLU D 1 74 ? 55.774 37.204 -4.784 1.00 19.39 66 GLU D C 1
ATOM 5769 O O . GLU D 1 74 ? 54.612 36.898 -5.077 1.00 20.21 66 GLU D O 1
ATOM 5775 N N . GLU D 1 75 ? 56.144 38.473 -4.575 1.00 17.99 67 GLU D N 1
ATOM 5776 C CA . GLU D 1 75 ? 55.192 39.555 -4.817 1.00 17.50 67 GLU D CA 1
ATOM 5777 C C . GLU D 1 75 ? 54.748 39.583 -6.277 1.00 18.04 67 GLU D C 1
ATOM 5778 O O . GLU D 1 75 ? 53.571 39.829 -6.576 1.00 16.64 67 GLU D O 1
ATOM 5784 N N . PHE D 1 76 ? 55.696 39.382 -7.195 1.00 15.52 68 PHE D N 1
ATOM 5785 C CA . PHE D 1 76 ? 55.389 39.408 -8.617 1.00 14.24 68 PHE D CA 1
ATOM 5786 C C . PHE D 1 76 ? 54.385 38.319 -8.967 1.00 15.15 68 PHE D C 1
ATOM 5787 O O . PHE D 1 76 ? 53.374 38.579 -9.630 1.00 14.51 68 PHE D O 1
ATOM 5795 N N . MET D 1 77 ? 54.641 37.092 -8.507 1.00 15.94 69 MET D N 1
ATOM 5796 C CA . MET D 1 77 ? 53.767 35.985 -8.885 1.00 17.29 69 MET D CA 1
ATOM 5797 C C . MET D 1 77 ? 52.405 36.093 -8.213 1.00 15.79 69 MET D C 1
ATOM 5798 O O . MET D 1 77 ? 51.401 35.667 -8.800 1.00 15.85 69 MET D O 1
ATOM 5803 N N . GLU D 1 78 ? 52.340 36.670 -7.006 1.00 16.03 70 GLU D N 1
ATOM 5804 C CA . GLU D 1 78 ? 51.033 36.966 -6.413 1.00 17.26 70 GLU D CA 1
ATOM 5805 C C . GLU D 1 78 ? 50.238 37.908 -7.307 1.00 17.31 70 GLU D C 1
ATOM 5806 O O . GLU D 1 78 ? 49.047 37.692 -7.559 1.00 15.82 70 GLU D O 1
ATOM 5812 N N . GLY D 1 79 ? 50.886 38.974 -7.791 1.00 16.01 71 GLY D N 1
ATOM 5813 C CA . GLY D 1 79 ? 50.212 39.885 -8.702 1.00 15.84 71 GLY D CA 1
ATOM 5814 C C . GLY D 1 79 ? 49.765 39.209 -9.985 1.00 16.50 71 GLY D C 1
ATOM 5815 O O . GLY D 1 79 ? 48.681 39.500 -10.505 1.00 15.18 71 GLY D O 1
ATOM 5816 N N . VAL D 1 80 ? 50.593 38.305 -10.518 1.00 13.38 72 VAL D N 1
ATOM 5817 C CA . VAL D 1 80 ? 50.210 37.573 -11.723 1.00 12.72 72 VAL D CA 1
ATOM 5818 C C . VAL D 1 80 ? 48.949 36.775 -11.464 1.00 14.72 72 VAL D C 1
ATOM 5819 O O . VAL D 1 80 ? 47.974 36.850 -12.221 1.00 15.27 72 VAL D O 1
ATOM 5823 N N . GLY D 1 81 ? 48.944 36.015 -10.372 1.00 14.11 73 GLY D N 1
ATOM 5824 C CA . GLY D 1 81 ? 47.781 35.195 -10.069 1.00 14.59 73 GLY D CA 1
ATOM 5825 C C . GLY D 1 81 ? 46.548 36.014 -9.783 1.00 15.28 73 GLY D C 1
ATOM 5826 O O . GLY D 1 81 ? 45.424 35.564 -10.035 1.00 17.49 73 GLY D O 1
ATOM 5827 N N . LYS D 1 82 ? 46.732 37.232 -9.283 1.00 15.03 74 LYS D N 1
ATOM 5828 C CA A LYS D 1 82 ? 45.597 38.099 -9.013 0.45 14.96 74 LYS D CA 1
ATOM 5829 C CA B LYS D 1 82 ? 45.613 38.118 -9.012 0.55 14.93 74 LYS D CA 1
ATOM 5830 C C . LYS D 1 82 ? 45.078 38.797 -10.260 1.00 17.08 74 LYS D C 1
ATOM 5831 O O . LYS D 1 82 ? 44.102 39.549 -10.158 1.00 19.21 74 LYS D O 1
ATOM 5842 N N . GLY D 1 83 ? 45.694 38.562 -11.425 1.00 14.78 75 GLY D N 1
ATOM 5843 C CA . GLY D 1 83 ? 45.238 39.181 -12.648 1.00 15.24 75 GLY D CA 1
ATOM 5844 C C . GLY D 1 83 ? 45.678 40.608 -12.820 1.00 17.87 75 GLY D C 1
ATOM 5845 O O . GLY D 1 83 ? 45.072 41.341 -13.613 1.00 18.90 75 GLY D O 1
ATOM 5846 N N . GLU D 1 84 ? 46.734 41.023 -12.125 1.00 14.46 76 GLU D N 1
ATOM 5847 C CA . GLU D 1 84 ? 47.140 42.424 -12.176 1.00 14.69 76 GLU D CA 1
ATOM 5848 C C . GLU D 1 84 ? 47.922 42.791 -13.429 1.00 14.63 76 GLU D C 1
ATOM 5849 O O . GLU D 1 84 ? 48.077 43.986 -13.696 1.00 14.83 76 GLU D O 1
ATOM 5855 N N . PHE D 1 85 ? 48.394 41.822 -14.212 1.00 12.94 77 PHE D N 1
ATOM 5856 C CA . PHE D 1 85 ? 49.300 42.119 -15.316 1.00 13.89 77 PHE D CA 1
ATOM 5857 C C . PHE D 1 85 ? 48.602 42.044 -16.666 1.00 16.54 77 PHE D C 1
ATOM 5858 O O . PHE D 1 85 ? 47.898 41.066 -16.970 1.00 16.33 77 PHE D O 1
ATOM 5866 N N . LEU D 1 86 ? 48.828 43.072 -17.482 1.00 12.61 78 LEU D N 1
ATOM 5867 C CA . LEU D 1 86 ? 48.477 42.992 -18.893 1.00 12.95 78 LEU D CA 1
ATOM 5868 C C . LEU D 1 86 ? 49.353 41.975 -19.615 1.00 14.29 78 LEU D C 1
ATOM 5869 O O . LEU D 1 86 ? 48.862 41.176 -20.421 1.00 14.70 78 LEU D O 1
ATOM 5874 N N . GLU D 1 87 ? 50.656 42.006 -19.358 1.00 13.05 79 GLU D N 1
ATOM 5875 C CA . GLU D 1 87 ? 51.600 41.049 -19.912 1.00 12.03 79 GLU D CA 1
ATOM 5876 C C . GLU D 1 87 ? 52.739 40.944 -18.915 1.00 13.54 79 GLU D C 1
ATOM 5877 O O . GLU D 1 87 ? 52.982 41.866 -18.136 1.00 15.12 79 GLU D O 1
ATOM 5883 N N . TRP D 1 88 ? 53.449 39.829 -18.963 1.00 12.55 80 TRP D N 1
ATOM 5884 C CA . TRP D 1 88 ? 54.691 39.714 -18.216 1.00 12.04 80 TRP D CA 1
ATOM 5885 C C . TRP D 1 88 ? 55.533 38.637 -18.873 1.00 13.49 80 TRP D C 1
ATOM 5886 O O . TRP D 1 88 ? 55.024 37.784 -19.605 1.00 13.75 80 TRP D O 1
ATOM 5897 N N . ALA D 1 89 ? 56.832 38.659 -18.594 1.00 12.38 81 ALA D N 1
ATOM 5898 C CA . ALA D 1 89 ? 57.689 37.620 -19.148 1.00 13.44 81 ALA D CA 1
ATOM 5899 C C . ALA D 1 89 ? 58.961 37.555 -18.326 1.00 15.21 81 ALA D C 1
ATOM 5900 O O . ALA D 1 89 ? 59.233 38.425 -17.500 1.00 17.39 81 ALA D O 1
ATOM 5902 N N . GLU D 1 90 ? 59.754 36.521 -18.575 1.00 15.83 82 GLU D N 1
ATOM 5903 C CA . GLU D 1 90 ? 61.054 36.397 -17.935 1.00 14.72 82 GLU D CA 1
ATOM 5904 C C . GLU D 1 90 ? 62.138 36.795 -18.936 1.00 15.55 82 GLU D C 1
ATOM 5905 O O . GLU D 1 90 ? 62.100 36.383 -20.102 1.00 18.98 82 GLU D O 1
ATOM 5911 N N . PHE D 1 91 ? 63.099 37.599 -18.475 1.00 16.91 83 PHE D N 1
ATOM 5912 C CA . PHE D 1 91 ? 64.182 38.083 -19.322 1.00 15.16 83 PHE D CA 1
ATOM 5913 C C . PHE D 1 91 ? 65.460 38.087 -18.496 1.00 18.09 83 PHE D C 1
ATOM 5914 O O . PHE D 1 91 ? 65.505 38.701 -17.422 1.00 19.95 83 PHE D O 1
ATOM 5922 N N . GLY D 1 92 ? 66.490 37.394 -18.978 1.00 18.92 84 GLY D N 1
ATOM 5923 C CA . GLY D 1 92 ? 67.763 37.402 -18.276 1.00 21.69 84 GLY D CA 1
ATOM 5924 C C . GLY D 1 92 ? 67.677 36.888 -16.857 1.00 22.74 84 GLY D C 1
ATOM 5925 O O . GLY D 1 92 ? 68.456 37.318 -15.994 1.00 26.93 84 GLY D O 1
ATOM 5926 N N . GLY D 1 93 ? 66.745 35.977 -16.586 1.00 23.44 85 GLY D N 1
ATOM 5927 C CA . GLY D 1 93 ? 66.595 35.386 -15.271 1.00 25.25 85 GLY D CA 1
ATOM 5928 C C . GLY D 1 93 ? 65.746 36.163 -14.291 1.00 26.32 85 GLY D C 1
ATOM 5929 O O . GLY D 1 93 ? 65.629 35.739 -13.133 1.00 28.19 85 GLY D O 1
ATOM 5930 N N . ASN D 1 94 ? 65.172 37.293 -14.700 1.00 20.36 86 ASN D N 1
ATOM 5931 C CA . ASN D 1 94 ? 64.310 38.093 -13.841 1.00 19.21 86 ASN D CA 1
ATOM 5932 C C . ASN D 1 94 ? 62.959 38.267 -14.517 1.00 17.32 86 ASN D C 1
ATOM 5933 O O . ASN D 1 94 ? 62.832 38.084 -15.731 1.00 18.64 86 ASN D O 1
ATOM 5938 N N . CYS D 1 95 ? 61.948 38.627 -13.731 1.00 16.18 87 CYS D N 1
ATOM 5939 C CA . CYS D 1 95 ? 60.611 38.817 -14.279 1.00 15.41 87 CYS D CA 1
ATOM 5940 C C . CYS D 1 95 ? 60.329 40.298 -14.472 1.00 15.36 87 CYS D C 1
ATOM 5941 O O . CYS D 1 95 ? 60.765 41.141 -13.685 1.00 15.72 87 CYS D O 1
ATOM 5944 N N . TYR D 1 96 ? 59.589 40.604 -15.532 1.00 14.59 88 TYR D N 1
ATOM 5945 C CA . TYR D 1 96 ? 59.188 41.966 -15.859 1.00 13.73 88 TYR D CA 1
ATOM 5946 C C . TYR D 1 96 ? 57.757 41.933 -16.357 1.00 13.49 88 TYR D C 1
ATOM 5947 O O . TYR D 1 96 ? 57.355 40.985 -17.033 1.00 14.41 88 TYR D O 1
ATOM 5956 N N . GLY D 1 97 ? 56.998 42.986 -16.092 1.00 12.63 89 GLY D N 1
ATOM 5957 C CA . GLY D 1 97 ? 55.652 42.992 -16.632 1.00 12.83 89 GLY D CA 1
ATOM 5958 C C . GLY D 1 97 ? 54.983 44.334 -16.484 1.00 12.50 89 GLY D C 1
ATOM 5959 O O . GLY D 1 97 ? 55.359 45.151 -15.641 1.00 13.52 89 GLY D O 1
ATOM 5960 N N . THR D 1 98 ? 53.948 44.525 -17.298 1.00 11.72 90 THR D N 1
ATOM 5961 C CA . THR D 1 98 ? 53.146 45.742 -17.308 1.00 11.82 90 THR D CA 1
ATOM 5962 C C . THR D 1 98 ? 51.841 45.474 -16.578 1.00 13.01 90 THR D C 1
ATOM 5963 O O . THR D 1 98 ? 51.047 44.646 -17.036 1.00 13.91 90 THR D O 1
ATOM 5967 N N . THR D 1 99 ? 51.607 46.169 -15.467 1.00 13.53 91 THR D N 1
ATOM 5968 C CA . THR D 1 99 ? 50.309 46.034 -14.803 1.00 14.16 91 THR D CA 1
ATOM 5969 C C . THR D 1 99 ? 49.273 46.930 -15.468 1.00 15.20 91 THR D C 1
ATOM 5970 O O . THR D 1 99 ? 49.588 47.980 -16.027 1.00 15.59 91 THR D O 1
ATOM 5974 N N . PHE D 1 100 ? 48.007 46.509 -15.383 1.00 15.56 92 PHE D N 1
ATOM 5975 C CA . PHE D 1 100 ? 46.930 47.389 -15.816 1.00 15.12 92 PHE D CA 1
ATOM 5976 C C . PHE D 1 100 ? 46.997 48.721 -15.086 1.00 18.08 92 PHE D C 1
ATOM 5977 O O . PHE D 1 100 ? 46.792 49.778 -15.692 1.00 20.25 92 PHE D O 1
ATOM 5985 N N . ALA D 1 101 ? 47.299 48.690 -13.784 1.00 16.98 93 ALA D N 1
ATOM 5986 C CA . ALA D 1 101 ? 47.290 49.920 -13.006 1.00 17.34 93 ALA D CA 1
ATOM 5987 C C . ALA D 1 101 ? 48.358 50.889 -13.491 1.00 20.39 93 ALA D C 1
ATOM 5988 O O . ALA D 1 101 ? 48.147 52.108 -13.450 1.00 19.43 93 ALA D O 1
ATOM 5990 N N . ALA D 1 102 ? 49.492 50.363 -13.967 1.00 17.54 94 ALA D N 1
ATOM 5991 C CA . ALA D 1 102 ? 50.542 51.230 -14.484 1.00 18.18 94 ALA D CA 1
ATOM 5992 C C . ALA D 1 102 ? 50.074 51.975 -15.718 1.00 20.47 94 ALA D C 1
ATOM 5993 O O . ALA D 1 102 ? 50.450 53.137 -15.908 1.00 19.39 94 ALA D O 1
ATOM 5995 N N . LEU D 1 103 ? 49.237 51.346 -16.548 1.00 17.01 95 LEU D N 1
ATOM 5996 C CA . LEU D 1 103 ? 48.738 52.054 -17.726 1.00 17.31 95 LEU D CA 1
ATOM 5997 C C . LEU D 1 103 ? 47.642 53.040 -17.352 1.00 17.76 95 LEU D C 1
ATOM 5998 O O . LEU D 1 103 ? 47.600 54.153 -17.885 1.00 19.22 95 LEU D O 1
ATOM 6003 N N . THR D 1 104 ? 46.753 52.647 -16.440 1.00 18.17 96 THR D N 1
ATOM 6004 C CA . THR D 1 104 ? 45.699 53.548 -15.982 1.00 20.63 96 THR D CA 1
ATOM 6005 C C . THR D 1 104 ? 46.274 54.842 -15.434 1.00 21.87 96 THR D C 1
ATOM 6006 O O . THR D 1 104 ? 45.704 55.927 -15.631 1.00 23.43 96 THR D O 1
ATOM 6010 N N . ALA D 1 105 ? 47.434 54.753 -14.778 1.00 18.29 97 ALA D N 1
ATOM 6011 C CA . ALA D 1 105 ? 48.055 55.922 -14.173 1.00 18.43 97 ALA D CA 1
ATOM 6012 C C . ALA D 1 105 ? 48.490 56.965 -15.197 1.00 20.82 97 ALA D C 1
ATOM 6013 O O . ALA D 1 105 ? 48.739 58.114 -14.821 1.00 21.76 97 ALA D O 1
ATOM 6015 N N . LEU D 1 106 ? 48.568 56.602 -16.473 1.00 18.07 98 LEU D N 1
ATOM 6016 C CA . LEU D 1 106 ? 49.132 57.491 -17.480 1.00 15.04 98 LEU D CA 1
ATOM 6017 C C . LEU D 1 106 ? 48.101 58.376 -18.154 1.00 17.44 98 LEU D C 1
ATOM 6018 O O . LEU D 1 106 ? 48.486 59.372 -18.780 1.00 18.80 98 LEU D O 1
ATOM 6023 N N . HIS D 1 107 ? 46.817 58.040 -18.045 1.00 19.91 99 HIS D N 1
ATOM 6024 C CA . HIS D 1 107 ? 45.791 58.811 -18.730 1.00 20.90 99 HIS D CA 1
ATOM 6025 C C . HIS D 1 107 ? 45.846 60.262 -18.268 1.00 19.88 99 HIS D C 1
ATOM 6026 O O . HIS D 1 107 ? 46.030 60.528 -17.068 1.00 21.82 99 HIS D O 1
ATOM 6033 N N . PRO D 1 108 ? 45.658 61.233 -19.178 1.00 20.02 100 PRO D N 1
ATOM 6034 C CA . PRO D 1 108 ? 45.284 61.100 -20.593 1.00 19.65 100 PRO D CA 1
ATOM 6035 C C . PRO D 1 108 ? 46.437 61.167 -21.583 1.00 22.20 100 PRO D C 1
ATOM 6036 O O . PRO D 1 108 ? 46.205 61.408 -22.771 1.00 23.45 100 PRO D O 1
ATOM 6040 N N . ARG D 1 109 ? 47.665 61.000 -21.118 1.00 18.14 101 ARG D N 1
ATOM 6041 C CA . ARG D 1 109 ? 48.806 61.100 -22.030 1.00 17.60 101 ARG D CA 1
ATOM 6042 C C . ARG D 1 109 ? 48.941 59.843 -22.882 1.00 16.94 101 ARG D C 1
ATOM 6043 O O . ARG D 1 109 ? 48.432 58.782 -22.537 1.00 19.77 101 ARG D O 1
ATOM 6051 N N . ARG D 1 110 ? 49.642 59.967 -24.009 1.00 16.46 102 ARG D N 1
ATOM 6052 C CA . ARG D 1 110 ? 49.887 58.770 -24.805 1.00 15.30 102 ARG D CA 1
ATOM 6053 C C . ARG D 1 110 ? 50.822 57.849 -24.033 1.00 15.85 102 ARG D C 1
ATOM 6054 O O . ARG D 1 110 ? 51.872 58.271 -23.536 1.00 18.25 102 ARG D O 1
ATOM 6062 N N . CYS D 1 111 ? 50.441 56.590 -23.960 1.00 15.52 103 CYS D N 1
ATOM 6063 C CA A CYS D 1 111 ? 51.201 55.589 -23.219 0.78 15.70 103 CYS D CA 1
ATOM 6064 C CA B CYS D 1 111 ? 51.192 55.597 -23.219 0.22 16.22 103 CYS D CA 1
ATOM 6065 C C . CYS D 1 111 ? 52.425 55.137 -23.991 1.00 15.64 103 CYS D C 1
ATOM 6066 O O . CYS D 1 111 ? 52.353 54.866 -25.188 1.00 15.42 103 CYS D O 1
ATOM 6071 N N . ILE D 1 112 ? 53.553 55.041 -23.295 1.00 15.05 104 ILE D N 1
ATOM 6072 C CA A ILE D 1 112 ? 54.780 54.500 -23.862 0.62 13.67 104 ILE D CA 1
ATOM 6073 C CA B ILE D 1 112 ? 54.798 54.518 -23.850 0.38 14.50 104 ILE D CA 1
ATOM 6074 C C . ILE D 1 112 ? 55.242 53.346 -22.993 1.00 15.37 104 ILE D C 1
ATOM 6075 O O . ILE D 1 112 ? 55.368 53.487 -21.766 1.00 18.24 104 ILE D O 1
ATOM 6084 N N . LEU D 1 113 ? 55.485 52.212 -23.626 1.00 16.14 105 LEU D N 1
ATOM 6085 C CA . LEU D 1 113 ? 55.929 51.002 -22.948 1.00 15.21 105 LEU D CA 1
ATOM 6086 C C . LEU D 1 113 ? 57.283 50.598 -23.489 1.00 18.48 105 LEU D C 1
ATOM 6087 O O . LEU D 1 113 ? 57.505 50.621 -24.699 1.00 20.07 105 LEU D O 1
ATOM 6092 N N . ASP D 1 114 ? 58.167 50.183 -22.597 1.00 14.55 106 ASP D N 1
ATOM 6093 C CA . ASP D 1 114 ? 59.478 49.650 -22.949 1.00 15.24 106 ASP D CA 1
ATOM 6094 C C . ASP D 1 114 ? 59.446 48.194 -22.488 1.00 14.71 106 ASP D C 1
ATOM 6095 O O . ASP D 1 114 ? 59.474 47.931 -21.285 1.00 16.55 106 ASP D O 1
ATOM 6100 N N . ILE D 1 115 ? 59.261 47.258 -23.435 1.00 14.53 107 ILE D N 1
ATOM 6101 C CA . ILE D 1 115 ? 59.104 45.832 -23.121 1.00 14.50 107 ILE D CA 1
ATOM 6102 C C . ILE D 1 115 ? 59.887 45.005 -24.132 1.00 15.61 107 ILE D C 1
ATOM 6103 O O . ILE D 1 115 ? 60.360 45.515 -25.152 1.00 17.68 107 ILE D O 1
ATOM 6108 N N . GLU D 1 116 ? 60.033 43.710 -23.851 1.00 15.36 108 GLU D N 1
ATOM 6109 C CA . GLU D 1 116 ? 60.788 42.849 -24.753 1.00 15.46 108 GLU D CA 1
ATOM 6110 C C . GLU D 1 116 ? 59.858 41.964 -25.599 1.00 16.13 108 GLU D C 1
ATOM 6111 O O . GLU D 1 116 ? 58.631 42.105 -25.591 1.00 15.84 108 GLU D O 1
ATOM 6117 N N . LEU D 1 117 ? 60.474 41.072 -26.390 1.00 16.71 109 LEU D N 1
ATOM 6118 C CA . LEU D 1 117 ? 59.763 40.378 -27.466 1.00 18.14 109 LEU D CA 1
ATOM 6119 C C . LEU D 1 117 ? 58.607 39.517 -26.953 1.00 14.39 109 LEU D C 1
ATOM 6120 O O . LEU D 1 117 ? 57.532 39.485 -27.571 1.00 15.26 109 LEU D O 1
ATOM 6125 N N . GLN D 1 118 ? 58.800 38.788 -25.851 1.00 14.22 110 GLN D N 1
ATOM 6126 C CA . GLN D 1 118 ? 57.699 37.965 -25.372 1.00 15.92 110 GLN D CA 1
ATOM 6127 C C . GLN D 1 118 ? 56.492 38.831 -25.033 1.00 15.39 110 GLN D C 1
ATOM 6128 O O . GLN D 1 118 ? 55.349 38.468 -25.343 1.00 14.58 110 GLN D O 1
ATOM 6134 N N . GLY D 1 119 ? 56.732 39.991 -24.407 1.00 14.96 111 GLY D N 1
ATOM 6135 C CA . GLY D 1 119 ? 55.640 40.918 -24.150 1.00 14.68 111 GLY D CA 1
ATOM 6136 C C . GLY D 1 119 ? 54.994 41.426 -25.429 1.00 15.21 111 GLY D C 1
ATOM 6137 O O . GLY D 1 119 ? 53.769 41.538 -25.510 1.00 14.72 111 GLY D O 1
ATOM 6138 N N . VAL D 1 120 ? 55.812 41.763 -26.432 1.00 14.34 112 VAL D N 1
ATOM 6139 C CA . VAL D 1 120 ? 55.281 42.172 -27.735 1.00 15.01 112 VAL D CA 1
ATOM 6140 C C . VAL D 1 120 ? 54.336 41.106 -28.279 1.00 13.60 112 VAL D C 1
ATOM 6141 O O . VAL D 1 120 ? 53.228 41.405 -28.745 1.00 16.02 112 VAL D O 1
ATOM 6145 N N . LEU D 1 121 ? 54.774 39.847 -28.254 1.00 14.39 113 LEU D N 1
ATOM 6146 C CA . LEU D 1 121 ? 53.942 38.777 -28.807 1.00 13.35 113 LEU D CA 1
ATOM 6147 C C . LEU D 1 121 ? 52.642 38.628 -28.031 1.00 13.65 113 LEU D C 1
ATOM 6148 O O . LEU D 1 121 ? 51.573 38.422 -28.626 1.00 15.70 113 LEU D O 1
ATOM 6153 N N . GLN D 1 122 ? 52.705 38.717 -26.700 1.00 12.86 114 GLN D N 1
ATOM 6154 C CA . GLN D 1 122 ? 51.477 38.683 -25.912 1.00 13.27 114 GLN D CA 1
ATOM 6155 C C . GLN D 1 122 ? 50.542 39.820 -26.291 1.00 12.48 114 GLN D C 1
ATOM 6156 O O . GLN D 1 122 ? 49.336 39.605 -26.463 1.00 16.43 114 GLN D O 1
ATOM 6162 N N . LEU D 1 123 ? 51.082 41.041 -26.399 1.00 13.98 115 LEU D N 1
ATOM 6163 C CA . LEU D 1 123 ? 50.238 42.197 -26.686 1.00 13.02 115 LEU D CA 1
ATOM 6164 C C . LEU D 1 123 ? 49.626 42.116 -28.076 1.00 17.02 115 LEU D C 1
ATOM 6165 O O . LEU D 1 123 ? 48.487 42.545 -28.271 1.00 16.94 115 LEU D O 1
ATOM 6170 N N . LYS D 1 124 ? 50.356 41.576 -29.058 1.00 15.44 116 LYS D N 1
ATOM 6171 C CA . LYS D 1 124 ? 49.750 41.417 -30.377 1.00 16.14 116 LYS D CA 1
ATOM 6172 C C . LYS D 1 124 ? 48.512 40.529 -30.323 1.00 18.46 116 LYS D C 1
ATOM 6173 O O . LYS D 1 124 ? 47.557 40.754 -31.078 1.00 20.13 116 LYS D O 1
ATOM 6179 N N . ALA D 1 125 ? 48.493 39.530 -29.430 1.00 16.44 117 ALA D N 1
ATOM 6180 C CA . ALA D 1 125 ? 47.321 38.677 -29.267 1.00 17.88 117 ALA D CA 1
ATOM 6181 C C . ALA D 1 125 ? 46.267 39.314 -28.367 1.00 19.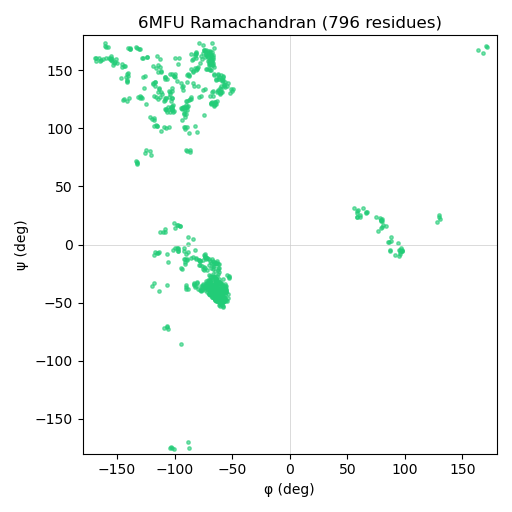30 117 ALA D C 1
ATOM 6182 O O . ALA D 1 125 ? 45.066 39.132 -28.589 1.00 23.11 117 ALA D O 1
ATOM 6184 N N . LYS D 1 126 ? 46.694 40.035 -27.334 1.00 16.92 118 LYS D N 1
ATOM 6185 C CA . LYS D 1 126 ? 45.788 40.477 -26.275 1.00 15.60 118 LYS D CA 1
ATOM 6186 C C . LYS D 1 126 ? 45.143 41.820 -26.582 1.00 20.81 118 LYS D C 1
ATOM 6187 O O . LYS D 1 126 ? 43.967 42.036 -26.252 1.00 21.85 118 LYS D O 1
ATOM 6193 N N . ALA D 1 127 ? 45.895 42.732 -27.185 1.00 22.04 119 ALA D N 1
A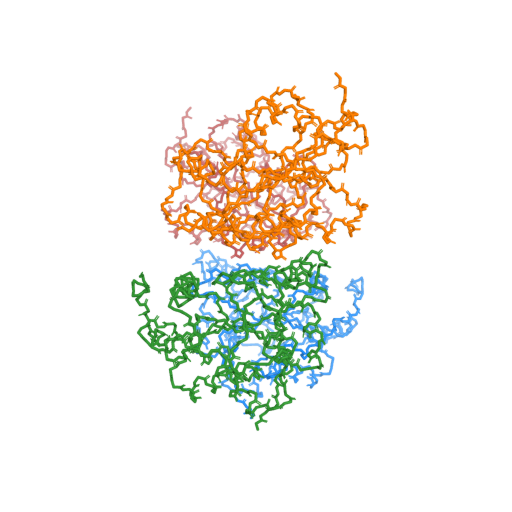TOM 6194 C CA . ALA D 1 127 ? 45.373 44.074 -27.443 1.00 20.46 119 ALA D CA 1
ATOM 6195 C C . ALA D 1 127 ? 44.053 44.077 -28.206 1.00 22.51 119 ALA D C 1
ATOM 6196 O O . ALA D 1 127 ? 43.138 44.810 -27.792 1.00 24.32 119 ALA D O 1
ATOM 6198 N N . PRO D 1 128 ? 43.874 43.307 -29.289 1.00 24.08 120 PRO D N 1
ATOM 6199 C CA . PRO D 1 128 ? 42.572 43.312 -29.983 1.00 29.77 120 PRO D CA 1
ATOM 6200 C C . PRO D 1 128 ? 41.425 42.824 -29.121 1.00 31.07 120 PRO D C 1
ATOM 6201 O O . PRO D 1 128 ? 40.262 43.111 -29.432 1.00 33.59 120 PRO D O 1
ATOM 6205 N N . LEU D 1 129 ? 41.715 42.091 -28.057 1.00 26.02 121 LEU D N 1
ATOM 6206 C CA . LEU D 1 129 ? 40.701 41.493 -27.203 1.00 27.51 121 LEU D CA 1
ATOM 6207 C C . LEU D 1 129 ? 40.323 42.388 -26.032 1.00 34.46 121 LEU D C 1
ATOM 6208 O O . LEU D 1 129 ? 39.426 42.031 -25.260 1.00 39.26 121 LEU D O 1
ATOM 6213 N N . GLN D 1 130 ? 40.968 43.543 -25.889 1.00 39.15 122 GLN D N 1
ATOM 6214 C CA . GLN D 1 130 ? 40.587 44.475 -24.842 1.00 37.43 122 GLN D CA 1
ATOM 6215 C C . GLN D 1 130 ? 39.269 45.160 -25.198 1.00 40.19 122 GLN D C 1
ATOM 6216 O O . GLN D 1 130 ? 38.825 45.151 -26.351 1.00 42.86 122 GLN D O 1
ATOM 6222 N N . THR D 1 131 ? 38.628 45.727 -24.180 1.00 45.90 123 THR D N 1
ATOM 6223 C CA . THR D 1 131 ? 37.415 46.528 -24.361 1.00 55.22 123 THR D CA 1
ATOM 6224 C C . THR D 1 131 ? 37.681 47.940 -23.861 1.00 57.25 123 THR D C 1
ATOM 6225 O O . THR D 1 131 ? 37.825 48.143 -22.640 1.00 63.75 123 THR D O 1
ATOM 6229 N N . PRO D 1 132 ? 37.799 48.943 -24.747 1.00 50.01 124 PRO D N 1
ATOM 6230 C CA . PRO D 1 132 ? 37.741 48.793 -26.203 1.00 50.43 124 PRO D CA 1
ATOM 6231 C C . PRO D 1 132 ? 39.040 48.187 -26.733 1.00 42.17 124 PRO D C 1
ATOM 6232 O O . PRO D 1 132 ? 40.023 48.170 -25.985 1.00 38.56 124 PRO D O 1
ATOM 6236 N N . PRO D 1 133 ? 39.043 47.696 -27.971 1.00 39.08 125 PRO D N 1
ATOM 6237 C CA . PRO D 1 133 ? 40.285 47.155 -28.536 1.00 37.43 125 PRO D CA 1
ATOM 6238 C C . PRO D 1 133 ? 41.396 48.190 -28.501 1.00 36.80 125 PRO D C 1
ATOM 6239 O O . PRO D 1 133 ? 41.191 49.364 -28.813 1.00 39.20 125 PRO D O 1
ATOM 6243 N N . LEU D 1 134 ? 42.572 47.738 -28.095 1.00 26.32 126 LEU D N 1
ATOM 6244 C CA . LEU D 1 134 ? 43.783 48.537 -28.076 1.00 26.34 126 LEU D CA 1
ATOM 6245 C C . LEU D 1 134 ? 44.544 48.284 -29.372 1.00 25.56 126 LEU D C 1
ATOM 6246 O O . LEU D 1 134 ? 44.608 47.147 -29.845 1.00 26.04 126 LEU D O 1
ATOM 6251 N N . GLU D 1 135 ? 45.110 49.337 -29.961 1.00 20.41 127 GLU D N 1
ATOM 6252 C CA . GLU D 1 135 ? 45.866 49.205 -31.206 1.00 20.15 127 GLU D CA 1
ATOM 6253 C C . GLU D 1 135 ? 47.256 49.795 -31.007 1.00 19.83 127 GLU D C 1
ATOM 6254 O O . GLU D 1 135 ? 47.518 50.948 -31.392 1.00 19.27 127 GLU D O 1
ATOM 6260 N N . PRO D 1 136 ? 48.174 49.042 -30.407 1.00 16.97 128 PRO D N 1
ATOM 6261 C CA . PRO D 1 136 ? 49.520 49.578 -30.190 1.00 15.96 128 PRO D CA 1
ATOM 6262 C C . PRO D 1 136 ? 50.256 49.795 -31.499 1.00 16.90 128 PRO D C 1
ATOM 6263 O O . PRO D 1 136 ? 49.929 49.224 -32.544 1.00 18.39 128 PRO D O 1
ATOM 6267 N N . VAL D 1 137 ? 51.274 50.643 -31.412 1.00 14.89 129 VAL D N 1
ATOM 6268 C CA . VAL D 1 137 ? 52.289 50.810 -32.443 1.00 14.47 129 VAL D CA 1
ATOM 6269 C C . VAL D 1 137 ? 53.556 50.171 -31.907 1.00 16.98 129 VAL D C 1
ATOM 6270 O O . VAL D 1 137 ? 53.978 50.495 -30.794 1.00 16.43 129 VAL D O 1
ATOM 6274 N N . PHE D 1 138 ? 54.141 49.245 -32.666 1.00 13.77 130 PHE D N 1
ATOM 6275 C CA . PHE D 1 138 ? 55.346 48.535 -32.223 1.00 13.39 130 PHE D CA 1
ATOM 6276 C C . PHE D 1 138 ? 56.564 49.089 -32.957 1.00 18.37 130 PHE D C 1
ATOM 6277 O O . PHE D 1 138 ? 56.688 48.937 -34.175 1.00 16.42 130 PHE D O 1
ATOM 6285 N N . LEU D 1 139 ? 57.461 49.735 -32.210 1.00 13.74 131 LEU D N 1
ATOM 6286 C CA A LEU D 1 139 ? 58.682 50.314 -32.761 0.50 15.81 131 LEU D CA 1
ATOM 6287 C CA B LEU D 1 139 ? 58.681 50.331 -32.740 0.50 15.66 131 LEU D CA 1
ATOM 6288 C C . LEU D 1 139 ? 59.875 49.483 -32.322 1.00 16.24 131 LEU D C 1
ATOM 6289 O O . LEU D 1 139 ? 60.027 49.183 -31.135 1.00 18.17 131 LEU D O 1
ATOM 6298 N N . PHE D 1 140 ? 60.718 49.103 -33.278 1.00 14.45 132 PHE D N 1
ATOM 6299 C CA . PHE D 1 140 ? 61.935 48.359 -32.967 1.00 16.90 132 PHE D CA 1
ATOM 6300 C C . PHE D 1 140 ? 63.111 49.322 -33.054 1.00 16.88 132 PHE D C 1
ATOM 6301 O O . PHE D 1 140 ? 63.305 49.977 -34.079 1.00 16.75 132 PHE D O 1
ATOM 6309 N N . LEU D 1 141 ? 63.866 49.428 -31.966 1.00 16.91 133 LEU D N 1
ATOM 6310 C CA . LEU D 1 141 ? 65.053 50.269 -31.923 1.00 17.27 133 LEU D CA 1
ATOM 6311 C C . LEU D 1 141 ? 66.273 49.373 -32.089 1.00 19.05 133 LEU D C 1
ATOM 6312 O O . LEU D 1 141 ? 66.500 48.477 -31.269 1.00 19.04 133 LEU D O 1
ATOM 6317 N N . SER D 1 142 ? 67.065 49.620 -33.153 1.00 17.13 134 SER D N 1
ATOM 6318 C CA . SER D 1 142 ? 68.170 48.749 -33.496 1.00 18.88 134 SER D CA 1
ATOM 6319 C C . SER D 1 142 ? 69.501 49.425 -33.201 1.00 19.14 134 SER D C 1
ATOM 6320 O O . SER D 1 142 ? 69.653 50.640 -33.432 1.00 19.63 134 SER D O 1
ATOM 6323 N N . PRO D 1 143 ? 70.505 48.683 -32.751 1.00 19.65 135 PRO D N 1
ATOM 6324 C CA . PRO D 1 143 ? 71.858 49.229 -32.756 1.00 19.76 135 PRO D CA 1
ATOM 6325 C C . PRO D 1 143 ? 72.351 49.352 -34.187 1.00 21.10 135 PRO D C 1
ATOM 6326 O O . PRO D 1 143 ? 71.833 48.664 -35.081 1.00 20.67 135 PRO D O 1
ATOM 6330 N N . PRO D 1 144 ? 73.348 50.203 -34.454 1.00 21.55 136 PRO D N 1
ATOM 6331 C CA . PRO D 1 144 ? 73.884 50.286 -35.827 1.00 22.61 136 PRO D CA 1
ATOM 6332 C C . PRO D 1 144 ? 74.747 49.105 -36.190 1.00 23.76 136 PRO D C 1
ATOM 6333 O O . PRO D 1 144 ? 74.986 48.859 -37.381 1.00 24.84 136 PRO D O 1
ATOM 6337 N N . SER D 1 145 ? 75.239 48.385 -35.193 1.00 23.95 137 SER D N 1
ATOM 6338 C CA . SER D 1 145 ? 76.121 47.251 -35.385 1.00 25.23 137 SER D CA 1
ATOM 6339 C C . SER D 1 145 ? 76.121 46.479 -34.080 1.00 25.38 137 SER D C 1
ATOM 6340 O O . SER D 1 145 ? 75.780 47.024 -33.028 1.00 23.96 137 SER D O 1
ATOM 6343 N N . ILE D 1 146 ? 76.495 45.203 -34.162 1.00 28.59 138 ILE D N 1
ATOM 6344 C CA . ILE D 1 146 ? 76.660 44.402 -32.953 1.00 26.67 138 ILE D CA 1
ATOM 6345 C C . ILE D 1 146 ? 77.808 44.941 -32.113 1.00 26.69 138 ILE D C 1
ATOM 6346 O O . ILE D 1 146 ? 77.736 44.960 -30.876 1.00 29.05 138 ILE D O 1
ATOM 6351 N N . SER D 1 147 ? 78.897 45.363 -32.764 1.00 28.36 139 SER D N 1
ATOM 6352 C CA A SER D 1 147 ? 80.027 45.896 -32.016 0.64 29.78 139 SER D CA 1
ATOM 6353 C CA B SER D 1 147 ? 80.028 45.900 -32.020 0.36 29.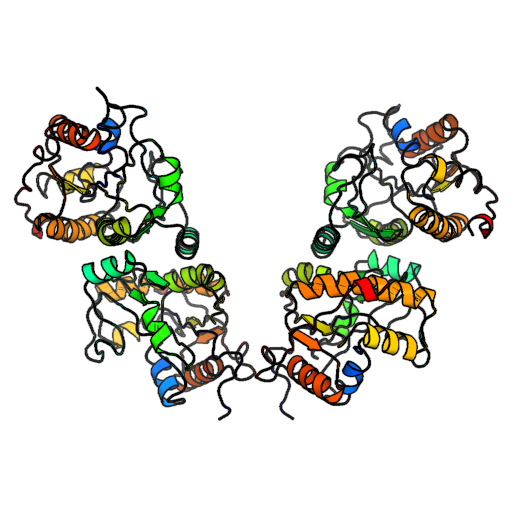78 139 SER D CA 1
ATOM 6354 C C . SER D 1 147 ? 79.614 47.117 -31.205 1.00 30.86 139 SER D C 1
ATOM 6355 O O . SER D 1 147 ? 80.040 47.282 -30.056 1.00 29.25 139 SER D O 1
ATOM 6360 N N . GLN D 1 148 ? 78.774 47.978 -31.779 1.00 27.64 140 GLN D N 1
ATOM 6361 C CA . GLN D 1 148 ? 78.329 49.146 -31.032 1.00 26.83 140 GLN D CA 1
ATOM 6362 C C . GLN D 1 148 ? 77.369 48.746 -29.926 1.00 25.85 140 GLN D C 1
ATOM 6363 O O . GLN D 1 148 ? 77.372 49.356 -28.850 1.00 28.26 140 GLN D O 1
ATOM 6369 N N . LEU D 1 149 ? 76.558 47.712 -30.157 1.00 24.28 141 LEU D N 1
ATOM 6370 C CA . LEU D 1 149 ? 75.691 47.221 -29.093 1.00 23.96 141 LEU D CA 1
ATOM 6371 C C . LEU D 1 149 ? 76.515 46.777 -27.894 1.00 24.13 141 LEU D C 1
ATOM 6372 O O . LEU D 1 149 ? 76.200 47.127 -26.753 1.00 24.76 141 LEU D O 1
ATOM 6377 N N . LYS D 1 150 ? 77.596 46.037 -28.138 1.00 25.63 142 LYS D N 1
ATOM 6378 C CA . LYS D 1 150 ? 78.420 45.532 -27.043 1.00 26.83 142 LYS D CA 1
ATOM 6379 C C . LYS D 1 150 ? 79.123 46.666 -26.316 1.00 28.39 142 LYS D C 1
ATOM 6380 O O . LYS D 1 150 ? 79.262 46.633 -25.090 1.00 30.10 142 LYS D O 1
ATOM 6386 N N . SER D 1 151 ? 79.614 47.657 -27.061 1.00 28.41 143 SER D N 1
ATOM 6387 C CA A SER D 1 151 ? 80.301 48.770 -26.417 0.50 29.50 143 SER D CA 1
ATOM 6388 C CA B SER D 1 151 ? 80.294 48.787 -26.437 0.50 29.49 143 SER D CA 1
ATOM 6389 C C . SER D 1 151 ? 79.338 49.589 -25.563 1.00 28.17 143 SER D C 1
ATOM 6390 O O . SER D 1 151 ? 79.716 50.064 -24.485 1.00 30.09 143 SER D O 1
ATOM 6395 N N . ARG D 1 152 ? 78.092 49.754 -26.017 1.00 26.34 144 ARG D N 1
ATOM 6396 C CA . ARG D 1 152 ? 77.117 50.484 -25.211 1.00 25.21 144 ARG D CA 1
ATOM 6397 C C . ARG D 1 152 ? 76.709 49.690 -23.979 1.00 25.01 144 ARG D C 1
ATOM 6398 O O . ARG D 1 152 ? 76.588 50.252 -22.885 1.00 25.12 144 ARG D O 1
ATOM 6406 N N . LEU D 1 153 ? 76.480 48.385 -24.141 1.00 24.43 145 LEU D N 1
ATOM 6407 C CA . LEU D 1 153 ? 76.018 47.573 -23.019 1.00 28.25 145 LEU D CA 1
ATOM 6408 C C . LEU D 1 153 ? 77.089 47.477 -21.945 1.00 31.08 145 LEU D C 1
ATOM 6409 O O . LEU D 1 153 ? 76.803 47.654 -20.756 1.00 31.69 145 LEU D O 1
ATOM 6414 N N . SER D 1 154 ? 78.337 47.223 -22.341 1.00 33.61 146 SER D N 1
ATOM 6415 C CA . SER D 1 154 ? 79.408 47.200 -21.354 1.00 34.47 146 SER D CA 1
ATOM 6416 C C . SER D 1 154 ? 79.708 48.602 -20.842 1.00 37.46 146 SER D C 1
ATOM 6417 O O . SER D 1 154 ? 80.010 48.783 -19.658 1.00 38.48 146 SER D O 1
ATOM 6420 N N . GLY D 1 155 ? 79.607 49.607 -21.712 1.00 34.69 147 GLY D N 1
ATOM 6421 C CA . GLY D 1 155 ? 79.920 50.963 -21.298 1.00 32.00 147 GLY D CA 1
ATOM 6422 C C . GLY D 1 155 ? 78.979 51.499 -20.235 1.00 32.14 147 GLY D C 1
ATOM 6423 O O . GLY D 1 155 ? 79.374 52.338 -19.417 1.00 33.53 147 GLY D O 1
ATOM 6424 N N . ARG D 1 156 ? 77.731 51.028 -20.229 1.00 29.24 148 ARG D N 1
ATOM 6425 C CA . ARG D 1 156 ? 76.771 51.495 -19.235 1.00 27.92 148 ARG D CA 1
ATOM 6426 C C . ARG D 1 156 ? 77.234 51.146 -17.832 1.00 28.27 148 ARG D C 1
ATOM 6427 O O . ARG D 1 156 ? 77.018 51.924 -16.897 1.00 28.75 148 ARG D O 1
ATOM 6435 N N . GLY D 1 157 ? 77.889 49.999 -17.668 1.00 29.02 149 GLY D N 1
ATOM 6436 C CA . GLY D 1 157 ? 78.588 49.697 -16.438 1.00 31.20 149 GLY D CA 1
ATOM 6437 C C . GLY D 1 157 ? 77.732 49.216 -15.295 1.00 30.26 149 GLY D C 1
ATOM 6438 O O . GLY D 1 157 ? 78.213 49.180 -14.163 1.00 31.74 149 GLY D O 1
ATOM 6439 N N . THR D 1 158 ? 76.487 48.827 -15.552 1.00 28.46 150 THR D N 1
ATOM 6440 C CA . THR D 1 158 ? 75.559 48.472 -14.491 1.00 29.47 150 THR D CA 1
ATOM 6441 C C . THR D 1 158 ? 75.295 46.975 -14.376 1.00 34.38 150 THR D C 1
ATOM 6442 O O . THR D 1 158 ? 74.671 46.552 -13.395 1.00 31.27 150 THR D O 1
ATOM 6446 N N . GLU D 1 159 ? 75.774 46.166 -15.316 1.00 30.12 151 GLU D N 1
ATOM 6447 C CA . GLU D 1 159 ? 75.447 44.749 -15.358 1.00 29.74 151 GLU D CA 1
ATOM 6448 C C . GLU D 1 159 ? 76.664 43.896 -15.046 1.00 31.78 151 GLU D C 1
ATOM 6449 O O . GLU D 1 159 ? 77.803 44.264 -15.348 1.00 35.76 151 GLU D O 1
ATOM 6455 N N . THR D 1 160 ? 76.410 42.739 -14.440 1.00 30.28 152 THR D N 1
ATOM 6456 C CA . THR D 1 160 ? 77.464 41.756 -14.276 1.00 36.38 152 THR D CA 1
ATOM 6457 C C . THR D 1 160 ? 77.788 41.104 -15.614 1.00 31.04 152 THR D C 1
ATOM 6458 O O . THR D 1 160 ? 77.010 41.165 -16.568 1.00 31.71 152 THR D O 1
ATOM 6462 N N . ASP D 1 161 ? 78.954 40.453 -15.671 1.00 34.67 153 ASP D N 1
ATOM 6463 C CA . ASP D 1 161 ? 79.308 39.698 -16.871 1.00 35.67 153 ASP D CA 1
ATOM 6464 C C . ASP D 1 161 ? 78.255 38.641 -17.195 1.00 34.91 153 ASP D C 1
ATOM 6465 O O . ASP D 1 161 ? 77.906 38.443 -18.364 1.00 32.69 153 ASP D O 1
ATOM 6470 N N . ALA D 1 162 ? 77.731 37.961 -16.172 1.00 32.15 154 ALA D N 1
ATOM 6471 C CA . ALA D 1 162 ? 76.688 36.967 -16.403 1.00 32.22 154 ALA D CA 1
ATOM 6472 C C . ALA D 1 162 ? 75.446 37.595 -17.020 1.00 29.46 154 ALA D C 1
ATOM 6473 O O . ALA D 1 162 ? 74.835 37.021 -17.930 1.00 29.16 154 ALA D O 1
ATOM 6475 N N . SER D 1 163 ? 75.053 38.774 -16.536 1.00 28.72 155 SER D N 1
ATOM 6476 C CA . SER D 1 163 ? 73.867 39.430 -17.079 1.00 27.07 155 SER D CA 1
ATOM 6477 C C . SER D 1 163 ? 74.105 39.889 -18.512 1.00 26.27 155 SER D C 1
ATOM 6478 O O . SER D 1 163 ? 73.208 39.805 -19.358 1.00 25.14 155 SER D O 1
ATOM 6481 N N . ILE D 1 164 ? 75.318 40.357 -18.814 1.00 27.10 156 ILE D N 1
ATOM 6482 C CA . ILE D 1 164 ? 75.599 40.798 -20.176 1.00 26.68 156 ILE D CA 1
ATOM 6483 C C . ILE D 1 164 ? 75.490 39.624 -21.147 1.00 26.72 156 ILE D C 1
ATOM 6484 O O . ILE D 1 164 ? 74.890 39.744 -22.224 1.00 25.74 156 ILE D O 1
ATOM 6489 N N . ARG D 1 165 ? 76.015 38.458 -20.755 1.00 28.05 157 ARG D N 1
ATOM 6490 C CA . ARG D 1 165 ? 75.880 37.266 -21.587 1.00 28.52 157 ARG D CA 1
ATOM 6491 C C . ARG D 1 165 ? 74.416 36.937 -21.846 1.00 27.20 157 ARG D C 1
ATOM 6492 O O . ARG D 1 165 ? 74.026 36.646 -22.983 1.00 26.91 157 ARG D O 1
ATOM 6500 N N . LYS D 1 166 ? 73.584 36.970 -20.800 1.00 26.68 158 LYS D N 1
ATOM 6501 C CA . LYS D 1 166 ? 72.172 36.659 -21.001 1.00 25.80 158 LYS D CA 1
ATOM 6502 C C . LYS D 1 166 ? 71.520 37.681 -21.915 1.00 24.25 158 LYS D C 1
ATOM 6503 O O . LYS D 1 166 ? 70.653 37.342 -22.735 1.00 24.75 158 LYS D O 1
ATOM 6509 N N . ARG D 1 167 ? 71.926 38.947 -21.792 1.00 23.67 159 ARG D N 1
ATOM 6510 C CA . ARG D 1 167 ? 71.311 39.988 -22.601 1.00 22.39 159 ARG D CA 1
ATOM 6511 C C . ARG D 1 167 ? 71.712 39.860 -24.061 1.00 22.41 159 ARG D C 1
ATOM 6512 O O . ARG D 1 167 ? 70.868 40.014 -24.951 1.00 22.32 159 ARG D O 1
ATOM 6520 N N . LEU D 1 168 ? 72.990 39.570 -24.325 1.00 23.61 160 LEU D N 1
ATOM 6521 C CA . LEU D 1 168 ? 73.433 39.344 -25.697 1.00 24.09 160 LEU D CA 1
ATOM 6522 C C . LEU D 1 168 ? 72.798 38.090 -26.287 1.00 27.87 160 LEU D C 1
ATOM 6523 O O . LEU D 1 168 ? 72.457 38.067 -27.473 1.00 27.13 160 LEU D O 1
ATOM 6528 N N . ASP D 1 169 ? 72.628 37.036 -25.479 1.00 25.16 161 ASP D N 1
ATOM 6529 C CA . ASP D 1 169 ? 71.939 35.844 -25.973 1.00 25.81 161 ASP D CA 1
ATOM 6530 C C . ASP D 1 169 ? 70.493 36.161 -26.346 1.00 25.76 161 ASP D C 1
ATOM 6531 O O . ASP D 1 169 ? 69.990 35.697 -27.377 1.00 25.37 161 ASP D O 1
ATOM 6536 N N . ALA D 1 170 ? 69.813 36.961 -25.528 1.00 23.36 162 ALA D N 1
ATOM 6537 C CA . ALA D 1 170 ? 68.441 37.343 -25.847 1.00 22.18 162 ALA D CA 1
ATOM 6538 C C . ALA D 1 170 ? 68.371 38.154 -27.126 1.00 25.68 162 ALA D C 1
ATOM 6539 O O . ALA D 1 170 ? 67.379 38.076 -27.867 1.00 24.30 162 ALA D O 1
ATOM 6541 N N . ALA D 1 171 ? 69.403 38.948 -27.393 1.00 21.21 163 ALA D N 1
ATOM 6542 C CA . ALA D 1 171 ? 69.423 39.766 -28.594 1.00 23.04 163 ALA D CA 1
ATOM 6543 C C . ALA D 1 171 ? 69.374 38.923 -29.858 1.00 26.83 163 ALA D C 1
ATOM 6544 O O . ALA D 1 171 ? 68.922 39.411 -30.903 1.00 25.89 163 ALA D O 1
ATOM 6546 N N . LYS D 1 172 ? 69.799 37.663 -29.786 1.00 26.54 164 LYS D N 1
ATOM 6547 C CA . LYS D 1 172 ? 69.745 36.821 -30.978 1.00 28.68 164 LYS D CA 1
ATOM 6548 C C . LYS D 1 172 ? 68.306 36.625 -31.419 1.00 28.86 164 LYS D C 1
ATOM 6549 O O . LYS D 1 172 ? 67.970 36.808 -32.595 1.00 30.03 164 LYS D O 1
ATOM 6555 N N . GLU D 1 173 ? 67.437 36.261 -30.478 1.00 25.76 165 GLU D N 1
ATOM 6556 C CA . GLU D 1 173 ? 66.048 36.009 -30.826 1.00 27.84 165 GLU D CA 1
ATOM 6557 C C . GLU D 1 173 ? 65.329 37.313 -31.123 1.00 23.84 165 GLU D C 1
ATOM 6558 O O . GLU D 1 173 ? 64.480 37.371 -32.020 1.00 21.93 165 GLU D O 1
ATOM 6564 N N . GLU D 1 174 ? 65.670 38.373 -30.386 1.00 22.77 166 GLU D N 1
ATOM 6565 C CA . GLU D 1 174 ? 65.056 39.672 -30.638 1.00 22.22 166 GLU D CA 1
ATOM 6566 C C . GLU D 1 174 ? 65.367 40.150 -32.051 1.00 20.71 166 GLU D C 1
ATOM 6567 O O . GLU D 1 174 ? 64.471 40.617 -32.765 1.00 22.45 166 GLU D O 1
ATOM 6573 N N . LEU D 1 175 ? 66.628 40.030 -32.478 1.00 20.50 167 LEU D N 1
ATOM 6574 C CA . LEU D 1 175 ? 66.998 40.480 -33.815 1.00 20.68 167 LEU D CA 1
ATOM 6575 C C . LEU D 1 175 ? 66.464 39.535 -34.883 1.00 26.27 167 LEU D C 1
ATOM 6576 O O . LEU D 1 175 ? 66.076 39.981 -35.966 1.00 25.03 167 LEU D O 1
ATOM 6581 N N . ARG D 1 176 ? 66.453 38.231 -34.608 1.00 23.73 168 ARG D N 1
ATOM 6582 C CA . ARG D 1 176 ? 65.881 37.284 -35.561 1.00 24.45 168 ARG D CA 1
ATOM 6583 C C . ARG D 1 176 ? 64.426 37.627 -35.855 1.00 26.90 168 ARG D C 1
ATOM 6584 O O . ARG D 1 176 ? 63.997 37.636 -37.015 1.00 28.19 168 ARG D O 1
ATOM 6592 N N . TYR D 1 177 ? 63.647 37.922 -34.810 1.00 24.97 169 TYR D N 1
ATOM 6593 C CA . TYR D 1 177 ? 62.266 38.323 -35.041 1.00 21.33 169 TYR D CA 1
ATOM 6594 C C . TYR D 1 177 ? 62.196 39.650 -35.777 1.00 24.44 169 TYR D C 1
ATOM 6595 O O . TYR D 1 177 ? 61.374 39.808 -36.686 1.00 22.66 169 TYR D O 1
ATOM 6604 N N . ALA D 1 178 ? 63.052 40.609 -35.405 1.00 22.58 170 ALA D N 1
ATOM 6605 C CA . ALA D 1 178 ? 63.026 41.923 -36.046 1.00 22.70 170 ALA D CA 1
ATOM 6606 C C . ALA D 1 178 ? 63.264 41.814 -37.543 1.00 24.12 170 ALA D C 1
ATOM 6607 O O . ALA D 1 178 ? 62.657 42.548 -38.330 1.00 23.82 170 ALA D O 1
ATOM 6609 N N . LYS D 1 179 ? 64.127 40.880 -37.959 1.00 21.68 171 LYS D N 1
ATOM 6610 C CA . LYS D 1 179 ? 64.454 40.721 -39.370 1.00 23.39 171 LYS D CA 1
ATOM 6611 C C . LYS D 1 179 ? 63.265 40.240 -40.187 1.00 23.43 171 LYS D C 1
ATOM 6612 O O . LYS D 1 179 ? 63.288 40.366 -41.417 1.00 27.50 171 LYS D O 1
ATOM 6618 N N . GLU D 1 180 ? 62.228 39.703 -39.542 1.00 24.39 172 GLU D N 1
ATOM 6619 C CA . GLU D 1 180 ? 61.033 39.269 -40.261 1.00 24.75 172 GLU D CA 1
ATOM 6620 C C . GLU D 1 180 ? 60.169 40.425 -40.736 1.00 24.97 172 GLU D C 1
ATOM 6621 O O . GLU D 1 180 ? 59.243 40.196 -41.530 1.00 29.28 172 GLU D O 1
ATOM 6627 N N . GLY D 1 181 ? 60.446 41.649 -40.292 1.00 22.69 173 GLY D N 1
ATOM 6628 C CA . GLY D 1 181 ? 59.798 42.815 -40.856 1.00 23.28 173 GLY D CA 1
ATOM 6629 C C . GLY D 1 181 ? 58.437 43.135 -40.296 1.00 27.11 173 GLY D C 1
ATOM 6630 O O . GLY D 1 181 ? 57.701 43.919 -40.905 1.00 29.27 173 GLY D O 1
ATOM 6631 N N . LYS D 1 182 ? 58.079 42.563 -39.151 1.00 23.87 174 LYS D N 1
ATOM 6632 C CA . LYS D 1 182 ? 56.718 42.679 -38.644 1.00 23.26 174 LYS D CA 1
ATOM 6633 C C . LYS D 1 182 ? 56.499 43.891 -37.747 1.00 25.23 174 LYS D C 1
ATOM 6634 O O . LYS D 1 182 ? 55.342 44.221 -37.464 1.00 27.36 174 LYS D O 1
ATOM 6640 N N . TYR D 1 183 ? 57.557 44.564 -37.300 1.00 19.69 175 TYR D N 1
ATOM 6641 C CA . TYR D 1 183 ? 57.357 45.781 -36.530 1.00 16.71 175 TYR D CA 1
ATOM 6642 C C . TYR D 1 183 ? 56.807 46.892 -37.418 1.00 17.83 175 TYR D C 1
ATOM 6643 O O . TYR D 1 183 ? 56.971 46.897 -38.649 1.00 21.28 175 TYR D O 1
ATOM 6652 N N . ASP D 1 184 ? 56.131 47.844 -36.777 1.00 18.45 176 ASP D N 1
ATOM 6653 C CA . ASP D 1 184 ? 55.491 48.916 -37.531 1.00 18.68 176 ASP D CA 1
ATOM 6654 C C . ASP D 1 184 ? 56.504 49.939 -38.018 1.00 18.76 176 ASP D C 1
ATOM 6655 O O . ASP D 1 184 ? 56.368 50.467 -39.129 1.00 22.07 176 ASP D O 1
ATOM 6660 N N . VAL D 1 185 ? 57.501 50.258 -37.194 1.00 16.93 177 VAL D N 1
ATOM 6661 C CA . VAL D 1 185 ? 58.559 51.205 -37.555 1.00 17.96 177 VAL D CA 1
ATOM 6662 C C . VAL D 1 185 ? 59.868 50.673 -37.001 1.00 17.38 177 VAL D C 1
ATOM 6663 O O . VAL D 1 185 ? 59.897 50.143 -35.888 1.00 16.36 177 VAL D O 1
ATOM 6667 N N . TYR D 1 186 ? 60.951 50.827 -37.771 1.00 17.58 178 TYR D N 1
ATOM 6668 C CA . TYR D 1 186 ? 62.312 50.528 -37.326 1.00 17.96 178 TYR D CA 1
ATOM 6669 C C . TYR D 1 186 ? 63.111 51.819 -37.251 1.00 17.14 178 TYR D C 1
ATOM 6670 O O . TYR D 1 186 ? 63.056 52.632 -38.183 1.00 19.02 178 TYR D O 1
ATOM 6679 N N . VAL D 1 187 ? 63.859 52.003 -36.162 1.00 16.59 179 VAL D N 1
ATOM 6680 C CA . VAL D 1 187 ? 64.769 53.139 -36.027 1.00 19.05 179 VAL D CA 1
ATOM 6681 C C . VAL D 1 187 ? 66.133 52.616 -35.594 1.00 19.40 179 VAL D C 1
ATOM 6682 O O . VAL D 1 187 ? 66.231 51.873 -34.608 1.00 18.46 179 VAL D O 1
ATOM 6686 N N . VAL D 1 188 ? 67.182 52.994 -36.328 1.00 17.65 180 VAL D N 1
ATOM 6687 C CA . VAL D 1 188 ? 68.551 52.677 -35.938 1.00 18.74 180 VAL D CA 1
ATOM 6688 C C . VAL D 1 188 ? 69.068 53.811 -35.067 1.00 21.14 180 VAL D C 1
ATOM 6689 O O . VAL D 1 188 ? 69.100 54.969 -35.499 1.00 22.59 180 VAL D O 1
ATOM 6693 N N . ASN D 1 189 ? 69.504 53.481 -33.851 1.00 20.54 181 ASN D N 1
ATOM 6694 C CA . ASN D 1 189 ? 70.034 54.487 -32.933 1.00 19.63 181 ASN D CA 1
ATOM 6695 C C . ASN D 1 189 ? 71.528 54.616 -33.168 1.00 21.31 181 ASN D C 1
ATOM 6696 O O . ASN D 1 189 ? 72.348 54.048 -32.448 1.00 22.13 181 ASN D O 1
ATOM 6701 N N . ASP D 1 190 ? 71.885 55.376 -34.211 1.00 22.01 182 ASP D N 1
ATOM 6702 C CA . ASP D 1 190 ? 73.284 55.718 -34.459 1.00 23.84 182 ASP D CA 1
ATOM 6703 C C . ASP D 1 190 ? 73.591 57.075 -33.828 1.00 26.76 182 ASP D C 1
ATOM 6704 O O . ASP D 1 190 ? 74.064 57.151 -32.687 1.00 26.34 182 ASP D O 1
ATOM 6709 N N . ASP D 1 191 ? 73.319 58.151 -34.558 1.00 28.25 183 ASP D N 1
ATOM 6710 C CA . ASP D 1 191 ? 73.407 59.494 -33.999 1.00 30.10 183 ASP D CA 1
ATOM 6711 C C . ASP D 1 191 ? 72.181 59.746 -33.131 1.00 23.62 183 ASP D C 1
ATOM 6712 O O . ASP D 1 191 ? 71.058 59.544 -33.579 1.00 23.65 183 ASP D O 1
ATOM 6717 N N . LEU D 1 192 ? 72.402 60.168 -31.885 1.00 24.03 184 LEU D N 1
ATOM 6718 C CA . LEU D 1 192 ? 71.287 60.278 -30.946 1.00 22.74 184 LEU D CA 1
ATOM 6719 C C . LEU D 1 192 ? 70.254 61.297 -31.417 1.00 26.21 184 LEU D C 1
ATOM 6720 O O . LEU D 1 192 ? 69.048 61.069 -31.276 1.00 23.89 184 LEU D O 1
ATOM 6725 N N . LYS D 1 193 ? 70.702 62.423 -31.982 1.00 25.33 185 LYS D N 1
ATOM 6726 C CA . LYS D 1 193 ? 69.756 63.459 -32.402 1.00 25.90 185 LYS D CA 1
ATOM 6727 C C . LYS D 1 193 ? 68.895 62.997 -33.573 1.00 25.87 185 LYS D C 1
ATOM 6728 O O . LYS D 1 193 ? 67.672 63.197 -33.575 1.00 25.60 185 LYS D O 1
ATOM 6734 N N . VAL D 1 194 ? 69.512 62.376 -34.582 1.00 25.72 186 VAL D N 1
ATOM 6735 C CA . VAL D 1 194 ? 68.754 61.861 -35.721 1.00 24.07 186 VAL D CA 1
ATOM 6736 C C . VAL D 1 194 ? 67.743 60.811 -35.263 1.00 23.57 186 VAL D C 1
ATOM 6737 O O . VAL D 1 194 ? 66.576 60.820 -35.677 1.00 23.58 186 VAL D O 1
ATOM 6741 N N . ALA D 1 195 ? 68.173 59.883 -34.405 1.00 21.46 187 ALA D N 1
ATOM 6742 C CA . ALA D 1 195 ? 67.245 58.867 -33.927 1.00 18.91 187 ALA D CA 1
ATOM 6743 C C . ALA D 1 195 ? 66.138 59.494 -33.090 1.00 18.05 187 ALA D C 1
ATOM 6744 O O . ALA D 1 195 ? 64.969 59.088 -33.187 1.00 20.18 187 ALA D O 1
ATOM 6746 N N . GLY D 1 196 ? 66.496 60.488 -32.273 1.00 19.58 188 GLY D N 1
ATOM 6747 C CA . GLY D 1 196 ? 65.508 61.131 -31.421 1.00 23.07 188 GLY D CA 1
ATOM 6748 C C . GLY D 1 196 ? 64.452 61.856 -32.228 1.00 24.09 188 GLY D C 1
ATOM 6749 O O . GLY D 1 196 ? 63.274 61.848 -31.869 1.00 21.50 188 GLY D O 1
ATOM 6750 N N . GLU D 1 197 ? 64.863 62.494 -33.333 1.00 23.81 189 GLU D N 1
ATOM 6751 C CA . GLU D 1 197 ? 63.902 63.151 -34.214 1.00 21.83 189 GLU D CA 1
ATOM 6752 C C . GLU D 1 197 ? 62.921 62.143 -34.802 1.00 24.55 189 GLU D C 1
ATOM 6753 O O . GLU D 1 197 ? 61.718 62.427 -34.922 1.00 21.25 189 GLU D O 1
ATOM 6759 N N . LYS D 1 198 ? 63.400 60.941 -35.146 1.00 17.48 190 LYS D N 1
ATOM 6760 C CA . LYS D 1 198 ? 62.473 59.945 -35.675 1.00 20.55 190 LYS D CA 1
ATOM 6761 C C . LYS D 1 198 ? 61.543 59.444 -34.590 1.00 18.58 190 LYS D C 1
ATOM 6762 O O . LYS D 1 198 ? 60.345 59.259 -34.830 1.00 17.62 190 LYS D O 1
ATOM 6768 N N . LEU D 1 199 ? 62.083 59.194 -33.398 1.00 19.54 191 LEU D N 1
ATOM 6769 C CA . LEU D 1 199 ? 61.240 58.770 -32.294 1.00 17.56 191 LEU D CA 1
ATOM 6770 C C . LEU D 1 199 ? 60.171 59.811 -32.006 1.00 18.05 191 LEU D C 1
ATOM 6771 O O . LEU D 1 199 ? 59.010 59.461 -31.756 1.00 16.87 191 LEU D O 1
ATOM 6776 N N . GLU D 1 200 ? 60.551 61.092 -32.038 1.00 17.23 192 GLU D N 1
ATOM 6777 C CA . GLU D 1 200 ? 59.590 62.156 -31.767 1.00 19.02 192 GLU D CA 1
ATOM 6778 C C . GLU D 1 200 ? 58.490 62.159 -32.818 1.00 20.62 192 GLU D C 1
ATOM 6779 O O . GLU D 1 200 ? 57.312 62.306 -32.488 1.00 17.44 192 GLU D O 1
ATOM 6785 N N . LYS D 1 201 ? 58.854 61.968 -34.090 1.00 17.60 193 LYS D N 1
ATOM 6786 C CA . LYS D 1 201 ? 57.860 61.892 -35.159 1.00 16.41 193 LYS D CA 1
ATOM 6787 C C . LYS D 1 201 ? 56.890 60.737 -34.939 1.00 18.76 193 LYS D C 1
ATOM 6788 O O . LYS D 1 201 ? 55.665 60.898 -35.062 1.00 16.43 193 LYS D O 1
ATOM 6794 N N . VAL D 1 202 ? 57.425 59.552 -34.643 1.00 15.73 194 VAL D N 1
ATOM 6795 C CA . VAL D 1 202 ? 56.581 58.393 -34.348 1.00 14.78 194 VAL D CA 1
ATOM 6796 C C . VAL D 1 202 ? 55.719 58.643 -33.109 1.00 15.02 194 VAL D C 1
ATOM 6797 O O . VAL D 1 202 ? 54.516 58.370 -33.110 1.00 15.56 194 VAL D O 1
ATOM 6801 N N . ALA D 1 203 ? 56.317 59.153 -32.026 1.00 14.41 195 ALA D N 1
ATOM 6802 C CA . ALA D 1 203 ? 55.559 59.323 -30.788 1.00 13.78 195 ALA D CA 1
ATOM 6803 C C . ALA D 1 203 ? 54.477 60.385 -30.924 1.00 14.76 195 ALA D C 1
ATOM 6804 O O . ALA D 1 203 ? 53.395 60.259 -30.329 1.00 15.36 195 ALA D O 1
ATOM 6806 N N . MET D 1 204 ? 54.756 61.454 -31.675 1.00 13.60 196 MET D N 1
ATOM 6807 C CA . MET D 1 204 ? 53.748 62.484 -31.887 1.00 15.69 196 MET D CA 1
ATOM 6808 C C . MET D 1 204 ? 52.766 62.115 -32.989 1.00 15.25 196 MET D C 1
ATOM 6809 O O . MET D 1 204 ? 51.732 62.786 -33.130 1.00 16.84 196 MET D O 1
ATOM 6814 N N . GLY D 1 205 ? 53.063 61.079 -33.768 1.00 14.97 197 GLY D N 1
ATOM 6815 C CA . GLY D 1 205 ? 52.203 60.691 -34.875 1.00 16.37 197 GLY D CA 1
ATOM 6816 C C . GLY D 1 205 ? 52.162 61.711 -35.986 1.00 15.86 197 GLY D C 1
ATOM 6817 O O . GLY D 1 205 ? 51.157 61.814 -36.696 1.00 16.06 197 GLY D O 1
ATOM 6818 N N . TRP D 1 206 ? 53.225 62.482 -36.154 1.00 16.49 198 TRP D N 1
ATOM 6819 C CA . TRP D 1 206 ? 53.207 63.516 -37.173 1.00 17.85 198 TRP D CA 1
ATOM 6820 C C . TRP D 1 206 ? 53.234 62.899 -38.573 1.00 16.86 198 TRP D C 1
ATOM 6821 O O . TRP D 1 206 ? 53.755 61.797 -38.784 1.00 18.03 198 TRP D O 1
ATOM 6832 N N . GLU D 1 207 ? 52.636 63.613 -39.528 1.00 16.34 199 GLU D N 1
ATOM 6833 C CA . GLU D 1 207 ? 52.548 63.112 -40.899 1.00 16.85 199 GLU D CA 1
ATOM 6834 C C . GLU D 1 207 ? 53.918 62.687 -41.405 1.00 18.22 199 GLU D C 1
ATOM 6835 O O . GLU D 1 207 ? 54.904 63.424 -41.284 1.00 20.98 199 GLU D O 1
ATOM 6841 N N . GLY D 1 208 ? 53.973 61.481 -41.953 1.00 17.68 200 GLY D N 1
ATOM 6842 C CA . GLY D 1 208 ? 55.208 60.879 -42.406 1.00 17.15 200 GLY D CA 1
ATOM 6843 C C . GLY D 1 208 ? 55.844 59.931 -41.411 1.00 15.87 200 GLY D C 1
ATOM 6844 O O . GLY D 1 208 ? 56.858 59.297 -41.741 1.00 21.13 200 GLY D O 1
ATOM 6845 N N . TRP D 1 209 ? 55.269 59.777 -40.222 1.00 15.03 201 TRP D N 1
ATOM 6846 C CA . TRP D 1 209 ? 55.927 58.932 -39.228 1.00 14.30 201 TRP D CA 1
ATOM 6847 C C . TRP D 1 209 ? 56.017 57.480 -39.669 1.00 17.58 201 TRP D C 1
ATOM 6848 O O . TRP D 1 209 ? 56.955 56.775 -39.283 1.00 18.10 201 TRP D O 1
ATOM 6859 N N . LYS D 1 210 ? 55.038 56.988 -40.430 1.00 16.68 202 LYS D N 1
ATOM 6860 C CA . LYS D 1 210 ? 55.062 55.567 -40.763 1.00 16.87 202 LYS D CA 1
ATOM 6861 C C . LYS D 1 210 ? 56.197 55.245 -41.707 1.00 21.85 202 LYS D C 1
ATOM 6862 O O . LYS D 1 210 ? 56.689 54.113 -41.709 1.00 24.09 202 LYS D O 1
ATOM 6868 N N . THR D 1 211 ? 56.615 56.221 -42.511 1.00 19.70 203 THR D N 1
ATOM 6869 C CA . THR D 1 211 ? 57.659 56.035 -43.510 1.00 24.25 203 THR D CA 1
ATOM 6870 C C . THR D 1 211 ? 58.961 56.734 -43.138 1.00 22.57 203 THR D C 1
ATOM 6871 O O . THR D 1 211 ? 59.859 56.841 -43.984 1.00 27.40 203 THR D O 1
ATOM 6875 N N . CYS D 1 212 ? 59.103 57.186 -41.889 1.00 24.27 204 CYS D N 1
ATOM 6876 C CA . CYS D 1 212 ? 60.276 57.941 -41.463 1.00 27.08 204 CYS D CA 1
ATOM 6877 C C . CYS D 1 212 ? 61.401 57.044 -40.979 1.00 29.75 204 CYS D C 1
ATOM 6878 O O . CYS D 1 212 ? 62.474 57.548 -40.626 1.00 28.85 204 CYS D O 1
ATOM 6881 N N . GLY D 1 213 ? 61.193 55.733 -41.001 1.00 26.36 205 GLY D N 1
ATOM 6882 C CA . GLY D 1 213 ? 62.082 54.802 -40.345 1.00 28.30 205 GLY D CA 1
ATOM 6883 C C . GLY D 1 213 ? 63.243 54.365 -41.215 1.00 21.09 205 GLY D C 1
ATOM 6884 O O . GLY D 1 213 ? 63.431 54.814 -42.348 1.00 23.39 205 GLY D O 1
ATOM 6885 N N . ASP D 1 214 ? 64.011 53.440 -40.660 1.00 20.36 206 ASP D N 1
ATOM 6886 C CA . ASP D 1 214 ? 65.283 53.002 -41.206 1.00 23.14 206 ASP D CA 1
ATOM 6887 C C . ASP D 1 214 ? 65.192 51.555 -41.678 1.00 22.98 206 ASP D C 1
ATOM 6888 O O . ASP D 1 214 ? 64.328 50.786 -41.249 1.00 26.78 206 ASP D O 1
ATOM 6893 N N . THR D 1 215 ? 66.118 51.196 -42.556 1.00 24.10 207 THR D N 1
ATOM 6894 C CA . THR D 1 215 ? 66.358 49.800 -42.889 1.00 26.67 207 THR D CA 1
ATOM 6895 C C . THR D 1 215 ? 67.203 49.170 -41.790 1.00 30.40 207 THR D C 1
ATOM 6896 O O . THR D 1 215 ? 68.178 49.769 -41.327 1.00 27.76 207 THR D O 1
ATOM 6900 N N . LEU D 1 216 ? 66.832 47.963 -41.376 1.00 25.79 208 LEU D N 1
ATOM 6901 C CA . LEU D 1 216 ? 67.635 47.233 -40.401 1.00 26.65 208 LEU D CA 1
ATOM 6902 C C . LEU D 1 216 ? 69.038 46.987 -40.963 1.00 25.57 208 LEU D C 1
ATOM 6903 O O . LEU D 1 216 ? 69.173 46.532 -42.109 1.00 27.51 208 LEU D O 1
ATOM 6908 N N . PRO D 1 217 ? 70.098 47.275 -40.209 1.00 24.68 209 PRO D N 1
ATOM 6909 C CA . PRO D 1 217 ? 71.454 47.038 -40.718 1.00 27.81 209 PRO D CA 1
ATOM 6910 C C . PRO D 1 217 ? 71.700 45.551 -40.916 1.00 29.96 209 PRO D C 1
ATOM 6911 O O . PRO D 1 217 ? 70.922 44.712 -40.462 1.00 33.95 209 PRO D O 1
ATOM 6915 N N . GLU D 1 218 ? 72.816 45.232 -41.578 1.00 36.30 210 GLU D N 1
ATOM 6916 C CA A GLU D 1 218 ? 73.214 43.836 -41.785 0.46 41.96 210 GLU D CA 1
ATOM 6917 C CA B GLU D 1 218 ? 73.224 43.843 -41.786 0.54 41.81 210 GLU D CA 1
ATOM 6918 C C . GLU D 1 218 ? 73.987 43.393 -40.547 1.00 46.74 210 GLU D C 1
ATOM 6919 O O . GLU D 1 218 ? 75.216 43.463 -40.474 1.00 59.37 210 GLU D O 1
ATOM 6930 N N . LEU D 1 219 ? 73.244 42.937 -39.553 1.00 37.44 211 LEU D N 1
ATOM 6931 C CA . LEU D 1 219 ? 73.803 42.500 -38.280 1.00 42.85 211 LEU D CA 1
ATOM 6932 C C . LEU D 1 219 ? 74.039 40.997 -38.344 1.00 48.51 211 LEU D C 1
ATOM 6933 O O . LEU D 1 219 ? 73.087 40.210 -38.296 1.00 57.82 211 LEU D O 1
ATOM 6938 N N . ASN D 1 220 ? 75.299 40.592 -38.434 1.00 49.25 212 ASN D N 1
ATOM 6939 C CA . ASN D 1 220 ? 75.624 39.169 -38.369 1.00 52.10 212 ASN D CA 1
ATOM 6940 C C . ASN D 1 220 ? 75.494 38.708 -36.923 1.00 46.27 212 ASN D C 1
ATOM 6941 O O . ASN D 1 220 ? 76.284 39.109 -36.060 1.00 44.96 212 ASN D O 1
ATOM 6943 N N . LEU D 1 221 ? 74.493 37.870 -36.652 1.00 46.64 213 LEU D N 1
ATOM 6944 C CA . LEU D 1 221 ? 74.193 37.486 -35.279 1.00 45.96 213 LEU D CA 1
ATOM 6945 C C . LEU D 1 221 ? 75.274 36.608 -34.660 1.00 47.34 213 LEU D C 1
ATOM 6946 O O . LEU D 1 221 ? 75.303 36.461 -33.433 1.00 47.15 213 LEU D O 1
ATOM 6951 N N . ALA D 1 222 ? 76.160 36.024 -35.470 1.00 48.74 214 ALA D N 1
ATOM 6952 C CA . ALA D 1 222 ? 77.228 35.200 -34.913 1.00 43.02 214 ALA D CA 1
ATOM 6953 C C . ALA D 1 222 ? 78.162 36.002 -34.016 1.00 44.32 214 ALA D C 1
ATOM 6954 O O . ALA D 1 222 ? 78.830 35.419 -33.157 1.00 44.77 214 ALA D O 1
ATOM 6956 N N . GLU D 1 223 ? 78.210 37.327 -34.181 1.00 40.38 215 GLU D N 1
ATOM 6957 C CA . GLU D 1 223 ? 79.008 38.168 -33.297 1.00 37.99 215 GLU D CA 1
ATOM 6958 C C . GLU D 1 223 ? 78.441 38.249 -31.888 1.00 36.42 215 GLU D C 1
ATOM 6959 O O . GLU D 1 223 ? 79.140 38.718 -30.986 1.00 43.22 215 GLU D O 1
ATOM 6965 N N . LEU D 1 224 ? 77.196 37.830 -31.680 1.00 35.60 216 LEU D N 1
ATOM 6966 C CA . LEU D 1 224 ? 76.626 37.812 -30.340 1.00 34.09 216 LEU D CA 1
ATOM 6967 C C . LEU D 1 224 ? 77.118 36.633 -29.515 1.00 54.55 216 LEU D C 1
ATOM 6968 O O . LEU D 1 224 ? 76.997 36.663 -28.286 1.00 56.07 216 LEU D O 1
ATOM 6973 N N . ASP D 1 225 ? 77.672 35.607 -30.153 1.00 52.97 217 ASP D N 1
ATOM 6974 C CA . ASP D 1 225 ? 78.246 34.481 -29.424 1.00 63.43 217 ASP D CA 1
ATOM 6975 C C . ASP D 1 225 ? 79.473 34.940 -28.645 1.00 72.36 217 ASP D C 1
ATOM 6976 O O . ASP D 1 225 ? 79.968 34.237 -27.763 1.00 78.14 217 ASP D O 1
#

Solvent-accessible surface area: 38707 Å² total; per-residue (Å²): 126,92,101,34,11,75,12,3,34,123,45,8,0,1,3,0,4,0,11,10,0,14,31,63,70,6,7,124,72,5,54,139,64,20,84,123,26,20,7,60,3,25,9,37,0,15,21,159,71,45,122,60,33,98,110,38,113,33,42,63,32,35,73,76,71,95,2,0,86,6,19,2,103,46,71,17,6,7,10,3,15,25,26,58,46,0,34,2,1,6,80,73,9,18,92,83,20,119,107,101,1,8,0,4,32,17,29,19,16,0,0,19,2,2,72,18,44,1,76,106,49,134,113,86,50,112,15,0,9,1,0,4,0,0,22,30,5,74,66,0,63,72,66,1,64,64,93,64,51,30,95,124,64,26,29,85,101,20,8,66,27,1,44,47,7,0,134,10,1,91,89,51,115,13,78,6,26,0,20,5,91,76,97,178,79,0,18,87,37,6,38,50,0,0,3,1,34,30,9,16,76,92,24,35,37,125,32,36,173,10,86,27,73,88,0,118,187,108,37,40,107,112,3,34,118,66,9,0,0,4,3,7,0,11,10,0,15,29,83,71,5,10,136,71,7,53,109,60,31,90,142,30,5,0,63,2,25,10,38,0,16,24,164,74,47,129,67,34,97,110,39,113,49,43,61,30,38,76,80,64,96,2,0,90,4,19,2,106,48,71,16,5,7,10,3,13,25,28,54,47,0,34,1,0,6,77,73,10,17,91,73,12,117,119,89,0,6,0,2,35,17,29,21,14,0,0,21,3,3,74,16,44,2,76,104,50,133,112,86,48,112,13,0,11,0,1,4,0,0,30,33,4,72,76,0,65,71,68,1,65,66,100,68,50,34,93,123,63,27,28,87,105,24,8,70,27,0,40,51,13,0,130,8,1,96,92,52,106,13,74,5,28,0,12,5,72,76,98,78,73,0,17,91,34,7,37,49,0,0,3,2,36,157,39,23,152,124,26,35,38,124,33,39,174,13,88,27,73,77,0,116,126,96,105,34,11,77,12,3,36,125,48,9,0,0,0,3,6,0,9,9,0,14,31,59,68,0,5,127,43,2,58,81,70,21,83,119,30,15,7,57,2,25,9,36,0,26,24,77,76,48,136,56,24,101,96,39,133,33,41,60,28,34,79,75,75,96,2,0,87,6,20,2,103,47,70,15,5,7,10,3,39,22,24,39,45,0,33,2,0,7,76,73,9,21,89,81,22,124,119,102,1,13,0,3,35,16,30,18,15,0,0,20,2,3,72,18,46,2,79,105,45,135,111,86,50,116,14,0,10,1,1,1,0,0,35,43,4,74,68,0,73,61,57,1,66,64,88,60,56,28,94,122,65,24,28,88,103,18,10,62,28,1,66,50,12,0,116,5,1,95,79,52,112,13,70,4,28,0,23,5,97,77,78,152,72,1,11,93,47,2,34,66,1,0,4,1,34,19,2,14,73,90,25,31,40,124,34,35,179,11,83,45,66,78,0,127,192,118,37,39,109,109,2,37,125,66,10,0,0,0,4,8,0,11,8,0,15,30,60,68,0,5,129,44,2,60,82,69,35,82,117,28,15,6,59,3,25,9,39,0,28,24,78,76,45,132,56,22,101,97,40,134,37,40,59,29,37,80,76,77,94,2,0,87,6,20,3,101,47,74,17,6,8,10,3,41,26,29,42,48,0,34,1,0,7,76,72,9,22,90,82,22,123,120,104,2,12,0,2,32,16,32,15,16,0,0,22,2,2,74,18,45,2,77,105,47,134,111,87,49,110,15,0,10,1,1,1,0,0,36,38,4,68,66,0,67,62,59,1,67,64,93,64,54,30,94,126,65,27,28,89,102,20,10,60,27,0,68,79,13,0,102,6,1,97,73,49,117,12,71,4,30,0,24,6,99,78,76,153,73,0,11,92,45,2,35,68,0,0,4,1,29,168,38,22,145,124,24,34,39,122,34,34,178,7,64,43,77,90,0,121

Sequence (862 aa):
SRPINPDVVVNRPLVIICCGPSGTGKSSTLLKTLFFEESSQPNTFGFSVSHTTRKPRPPGGEENGREYHFVTKEEFMEGVGKKGEFLEWAEEFGGNCYGTTFAALTALHHPRRRCIILDIELQGVLQLKAKAPLQTPPLEPVFLFLSPPSISQLKSRLSGRGTETDASIRKRLDAAKEELRYAKEGKYDVYVVNDDDLKVAGEKLEKVAMGWEGWKTCGDTLPELNLAELDRPINPDVVNRPLVIICCGPSGTGKSSTLLKTLFFFESSQPNTFGFSVSHTTRKPRPGEEENGREYHFVTKEEFMEGVGKKGEFLEWAEEFGGNCYGTTFAALTALHPRRCIILDIELQGVLQLKAKAPLQTPPLEPVFLFLSPPSISSQLKSRLSGRGTEETDASSIRKRLDAAKEELRYAKEGKYDVYVVNDDDLKVAGEKLEKVAMGWEGWKTCGDTLPELNLAELDSRRPINPDVVNNRPLVIICCGPSGTGKSSTLLKTLFESQPNTFGFSVSHTTRKPRPGEENGREYHFVTKEEFMEGVGKKGEFLEWAEEFGGNCYGTTFAALTALHPRRCCIILDIELQGVLQLKAKAPLQTPPLEPVFLLFLSPPSISSQLKSSRLSGRGTETDASIRKRLDAAKKEELRYAKEGKYDVYVVNDDDLKVAGEKLEKVAMGWEGWKTCGDTLPEELNLAELDRPINPDVVNNRPLVIICCGPSGTGKSSTLLKTLFFESSQPNTFGFSVSHTTRKPRPGEENGREYHFVTKEEFMEGVGKKGEFLEWAEFGGNCYGTTFAALTALHPRRCCIILDIELQGVLQLKAKAPLQTPPLEPVFLLFLSPPSISSQLKSSRLSGRGTETDASIRKRLDAAKEELRYAKEGKYDVYVVNDDLKVAGEKLEKVAMGWEGWKTCGDTLPEELNLAELD

Nearest PDB structures (foldseek):
  6mfu-assembly2_B  TM=1.004E+00  e=7.967E-47  Cryptococcus neoformans H99
  1ex7-assembly1_A  TM=9.027E-01  e=1.554E-22  Saccharomyces cerevisiae
  1lvg-assembly1_A  TM=9.178E-01  e=1.257E-21  Mus musculus
  2qor-assembly1_A  TM=9.412E-01  e=1.281E-19  Plasmodium vivax
  4f4j-assembly2_B-2  TM=7.120E-01  e=2.629E-20  Saccharomyces cerevisiae S288C